Protein AF-A0A6P4XLD9-F1 (afdb_monomer_lite)

Foldseek 3Di:
DLVVLLPDDDQDPVSLQVSLLVLLVVLVDLVVADLVSLLSLLVSLLSSLVNLLVCVVVDDLVSLLVSLLSSLLSLVSSLVSLLVQLVVCVVVVPDDDQDPRNVSSLNSLVSSVVSNVSSLLSSLLPDDEPPAWRWRDRPQKIKTKDKYFLDDPFWDWDDRDDPDPKIKTFTNVLSVVLDDPRIKIKMKMWAQGDSLSSFPVCVLFQFIKMFIFIDYNSGTDWFFQADQNRWMKIKTFHDPLDPQQPDQQDWAWQVDWDKDKDKDPAAQKKKKKAKFWPDDPDPQWWKKKKFKAWDDDDDPVDGQAMWIFACQGIDGPNDGDGPAHGRMDIGFNVSVVDDGDIIMMMMIMHTDWDQDPVRDTDGDIITIGMDMKMKHKWAADPVNSHIDSPFKHWDPNDHSGITMIIGNTHDRIIGMRIDNRDDPVVVLVPQDCQQLVLLLVVLVVLVVVLVVQLVVQVVVQVVLVVVVVPDDDDDDDPQLCLQLVSVLVDRHPDDCGSNNSSLLVSLLLLQLLLQLLVPDPLPDAADPFDDDPPDRDGDRDDVSLQVSLVVSLVVSPPLSVVLVLLSRQEDDPPPPPPPPDPPPDDDDDDDDDDDDDDDDDDDDDDDDDDDDDDPVVVVVVVVPPDCVVLVVVVCVDPVCVPPDPQWDWDDDDLDIDIDGHDHHPHYNCSNVVSVVSSVVSSVVSSVSSSSSSSSCTDPSSVVSVSSSVVSVVCCVPPVSVVVSVVVVVVCVVVDPDDDDDVVNVVVSSVVSVVVVVVVVVVVVVVVVVVVCVPPPDDDDDDDDDDDDDDDDDDDDDDDDDD

Radius of gyration: 45.58 Å; chains: 1; bounding box: 68×144×124 Å

pLDDT: mean 70.4, std 20.21, range [23.03, 96.12]

Organism: Branchiostoma belcheri (NCBI:txid7741)

Secondary structure (DSSP, 8-state):
-HHHHTT----SHHHHHHHHHHHHHHHS-GGG--HHHHHHHHHHHHHHHHHHHHTGGGS-HHHHHHHHHHHHHHHHHHHHHHHHHHHHHHHH-SSS--SSTTHHHHHHHHHHHHHHHHHHHHHHHHPPTTPPPEEEEETTEEEEEEEEES--SSPEEEESSSS---EEEE-HHHHHHT-BTTEEEEEEEEESS-TTTTSTTGGG--S-EEEEEEEETTEEPP-----TTTPEEEEEE--S-SPPP----EEEBTTB-EEEEEE--STT-EEEEEEEE---SS-TT--EEEEEEESS--BTTB-SEEEEEETTEEEETTEEEESSPTTEEEE-HHHHT--SS--EEEEEEEEPPEE-TTS-EE-PPEEEEEEEEEEEEEEEETTTTEEE-TTEEE-TT-BTTEEEEEESS--S-EEEEE------HHHHTS--HHHHHHHHHHHHHHHHHHHHHHHHHHHHHHHHHHHHTT-------TTGGG-TTHHHHS--SSS--HHHHHHHHHHHHHHHHHHHHHT--TTS-S------TT--------HHHHHHHHHHHHHTHHHHHHHHHHHHHBPPP-------------S----------S----------------SHHHHHHTTT--THHHHHHHTTSTTGGGS-TTEEEEEETTEEEEEEPPP--B-TTHHHHHHHHHHHHHHHHHHHHHHHHHHHHHHHHHHHHHHHHHHHHHIIIIIHHHHHHHHHHHHHHH----PPPHHHHHHHHHHHHHHHHHHHHHHHHHHHHHHHHHHSS-------------------------

Structure (mmCIF, N/CA/C/O backbone):
data_AF-A0A6P4XLD9-F1
#
_entry.id   AF-A0A6P4XLD9-F1
#
loop_
_atom_site.group_PDB
_atom_site.id
_atom_site.type_symbol
_atom_site.label_atom_id
_atom_site.label_alt_id
_atom_site.label_comp_id
_atom_site.label_asym_id
_atom_site.label_entity_id
_atom_site.label_seq_id
_atom_site.pdbx_PDB_ins_code
_atom_site.Cartn_x
_atom_site.Cartn_y
_atom_site.Cartn_z
_atom_site.occupancy
_atom_site.B_iso_or_equiv
_atom_site.auth_seq_id
_atom_site.auth_comp_id
_atom_site.auth_asym_id
_atom_site.auth_atom_id
_atom_site.pdbx_PDB_model_num
ATOM 1 N N . MET A 1 1 ? -24.575 10.138 19.274 1.00 80.19 1 MET A N 1
ATOM 2 C CA . MET A 1 1 ? -25.117 8.957 20.000 1.00 80.19 1 MET A CA 1
ATOM 3 C C . MET A 1 1 ? -24.056 8.384 20.920 1.00 80.19 1 MET A C 1
ATOM 5 O O . MET A 1 1 ? -24.369 8.200 22.085 1.00 80.19 1 MET A O 1
ATOM 9 N N . VAL A 1 2 ? -22.813 8.209 20.449 1.00 84.88 2 VAL A N 1
ATOM 10 C CA . VAL A 1 2 ? -21.646 7.966 21.321 1.00 84.88 2 VAL A CA 1
ATOM 11 C C . VAL A 1 2 ? -21.612 8.947 22.505 1.00 84.88 2 VAL A C 1
ATOM 13 O O . VAL A 1 2 ? -21.580 8.495 23.638 1.00 84.88 2 VAL A O 1
ATOM 16 N N . ASP A 1 3 ? -21.807 10.251 22.272 1.00 85.19 3 ASP A N 1
ATOM 17 C CA . ASP A 1 3 ? -21.826 11.293 23.326 1.00 85.19 3 ASP A CA 1
ATOM 18 C C . ASP A 1 3 ? -22.943 11.125 24.380 1.00 85.19 3 ASP A C 1
ATOM 20 O O . ASP A 1 3 ? -22.917 11.769 25.423 1.00 85.19 3 ASP A O 1
ATOM 24 N N . ILE A 1 4 ? -23.968 10.312 24.089 1.00 85.38 4 ILE A N 1
ATOM 25 C CA . ILE A 1 4 ? -25.042 9.976 25.038 1.00 85.38 4 ILE A CA 1
ATOM 26 C C . ILE A 1 4 ? -24.618 8.766 25.876 1.00 85.38 4 ILE A C 1
ATOM 28 O O . ILE A 1 4 ? -24.863 8.751 27.076 1.00 85.38 4 ILE A O 1
ATOM 32 N N . LEU A 1 5 ? -23.972 7.772 25.255 1.00 85.12 5 LEU A N 1
ATOM 33 C CA . LEU A 1 5 ? -23.457 6.577 25.933 1.00 85.12 5 LEU A CA 1
ATOM 34 C C . LEU A 1 5 ? -22.285 6.916 26.867 1.00 85.12 5 LEU A C 1
ATOM 36 O O . LEU A 1 5 ? -22.235 6.394 27.972 1.00 85.12 5 LEU A O 1
ATOM 40 N N . GLU A 1 6 ? -21.425 7.855 26.469 1.00 86.62 6 GLU A N 1
ATOM 41 C CA . GLU A 1 6 ? -20.339 8.432 27.282 1.00 86.62 6 GLU A CA 1
ATOM 42 C C . GLU A 1 6 ? -20.844 9.029 28.614 1.00 86.62 6 GLU A C 1
ATOM 44 O O . GLU A 1 6 ? -20.147 9.008 29.623 1.00 86.62 6 GLU A O 1
ATOM 49 N N . GLN A 1 7 ? -22.082 9.540 28.644 1.00 86.62 7 GLN A N 1
ATOM 50 C CA . GLN A 1 7 ? -22.697 10.132 29.841 1.00 86.62 7 GLN A CA 1
ATOM 51 C C . GLN A 1 7 ? -23.385 9.103 30.754 1.00 86.62 7 GLN A C 1
ATOM 53 O O . GLN A 1 7 ? -23.862 9.465 31.834 1.00 86.62 7 GLN A O 1
ATOM 58 N N . VAL A 1 8 ? -23.474 7.831 30.347 1.00 86.75 8 VAL A N 1
ATOM 59 C CA . VAL A 1 8 ? -24.104 6.777 31.151 1.00 86.75 8 VAL A CA 1
ATOM 60 C C . VAL A 1 8 ? -23.121 6.298 32.215 1.00 86.75 8 VAL A C 1
ATOM 62 O O . VAL A 1 8 ? -22.133 5.636 31.912 1.00 86.75 8 VAL A O 1
ATOM 65 N N . GLN A 1 9 ? -23.418 6.579 33.485 1.00 86.38 9 GLN A N 1
ATOM 66 C CA . GLN A 1 9 ? -22.692 5.961 34.594 1.00 86.38 9 GLN A CA 1
ATOM 67 C C . GLN A 1 9 ? -23.024 4.470 34.662 1.00 86.38 9 GLN A C 1
ATOM 69 O O . GLN A 1 9 ? -24.174 4.097 34.896 1.00 86.38 9 GLN A O 1
ATOM 74 N N . VAL A 1 10 ? -22.004 3.636 34.469 1.00 87.06 10 VAL A N 1
ATOM 75 C CA . VAL A 1 10 ? -22.091 2.177 34.558 1.00 87.06 10 VAL A CA 1
ATOM 76 C C . VAL A 1 10 ? -21.479 1.725 35.878 1.00 87.06 10 VAL A C 1
ATOM 78 O O . VAL A 1 10 ? -20.313 1.993 36.152 1.00 87.06 10 VAL A O 1
ATOM 81 N N . LEU A 1 11 ? -22.290 1.072 36.710 1.00 85.81 11 LEU A N 1
ATOM 82 C CA . LEU A 1 11 ? -21.942 0.661 38.075 1.00 85.81 11 LEU A CA 1
ATOM 83 C C . LEU A 1 11 ? -22.046 -0.856 38.291 1.00 85.81 11 LEU A C 1
ATOM 85 O O . LEU A 1 11 ? -21.484 -1.370 39.258 1.00 85.81 11 LEU A O 1
ATOM 89 N N . ASP A 1 12 ? -22.757 -1.566 37.412 1.00 86.81 12 ASP A N 1
ATOM 90 C CA . ASP A 1 12 ? -23.005 -3.005 37.520 1.00 86.81 12 ASP A CA 1
ATOM 91 C C . ASP A 1 12 ? -22.805 -3.759 36.191 1.00 86.81 12 ASP A C 1
ATOM 93 O O . ASP A 1 12 ? -22.866 -3.201 35.091 1.00 86.81 12 ASP A O 1
ATOM 97 N N . LEU A 1 13 ? -22.595 -5.071 36.298 1.00 85.38 13 LEU A N 1
ATOM 98 C CA . LEU A 1 13 ? -22.359 -5.980 35.173 1.00 85.38 13 LEU A CA 1
ATOM 99 C C . LEU A 1 13 ? -23.516 -6.076 34.162 1.00 85.38 13 LEU A C 1
ATOM 101 O O . LEU A 1 13 ? -23.295 -6.445 33.004 1.00 85.38 13 LEU A O 1
ATOM 105 N N . GLN A 1 14 ? -24.755 -5.787 34.566 1.00 86.31 14 GLN A N 1
ATOM 106 C CA . GLN A 1 14 ? -25.905 -5.807 33.662 1.00 86.31 14 GLN A CA 1
ATOM 107 C C . GLN A 1 14 ? -25.910 -4.551 32.782 1.00 86.31 14 GLN A C 1
ATOM 109 O O . GLN A 1 14 ? -26.131 -4.652 31.572 1.00 86.31 14 GLN A O 1
ATOM 114 N N . GLN A 1 15 ? -25.585 -3.395 33.362 1.00 88.69 15 GLN A N 1
ATOM 115 C CA . GLN A 1 15 ? -25.338 -2.151 32.640 1.00 88.69 15 GLN A CA 1
ATOM 116 C C . GLN A 1 15 ? -24.137 -2.287 31.696 1.00 88.69 15 GLN A C 1
ATOM 118 O O . GLN A 1 15 ? -24.263 -1.899 30.536 1.00 88.69 15 GLN A O 1
ATOM 123 N N . VAL A 1 16 ? -23.030 -2.921 32.123 1.00 88.69 16 VAL A N 1
ATOM 124 C CA . VAL A 1 16 ? -21.870 -3.187 31.244 1.00 88.69 16 VAL A CA 1
ATOM 125 C C . VAL A 1 16 ? -22.304 -3.885 29.951 1.00 88.69 16 VAL A C 1
ATOM 127 O O . VAL A 1 16 ? -21.967 -3.418 28.868 1.00 88.69 16 VAL A O 1
ATOM 130 N N . LYS A 1 17 ? -23.101 -4.960 30.042 1.00 85.81 17 LYS A N 1
ATOM 131 C CA . LYS A 1 17 ? -23.605 -5.716 28.877 1.00 85.81 17 LYS A CA 1
ATOM 132 C C . LYS A 1 17 ? -24.552 -4.905 27.988 1.00 85.81 17 LYS A C 1
ATOM 134 O O . LYS A 1 17 ? -24.512 -5.023 26.762 1.00 85.81 17 LYS A O 1
ATOM 139 N N . GLN A 1 18 ? -25.439 -4.108 28.584 1.00 87.31 18 GLN A N 1
ATOM 140 C CA . GLN A 1 18 ? -26.379 -3.278 27.824 1.00 87.31 18 GLN A CA 1
ATOM 141 C C . GLN A 1 18 ? -25.655 -2.154 27.076 1.00 87.31 18 GLN A C 1
ATOM 143 O O . GLN A 1 18 ? -25.884 -1.965 25.880 1.00 87.31 18 GLN A O 1
ATOM 148 N N . VAL A 1 19 ? -24.751 -1.440 27.749 1.00 89.50 19 VAL A N 1
ATOM 149 C CA . VAL A 1 19 ? -23.995 -0.343 27.138 1.00 89.50 19 VAL A CA 1
ATOM 150 C C . VAL A 1 19 ? -22.976 -0.873 26.127 1.00 89.50 19 VAL A C 1
ATOM 152 O O . VAL A 1 19 ? -22.899 -0.304 25.043 1.00 89.50 19 VAL A O 1
ATOM 155 N N . SER A 1 20 ? -22.271 -1.982 26.394 1.00 88.38 20 SER A N 1
ATOM 156 C CA . SER A 1 20 ? -21.291 -2.548 25.448 1.00 88.38 20 SER A CA 1
ATOM 157 C C . SER A 1 20 ? -21.931 -2.980 24.129 1.00 88.38 20 SER A C 1
ATOM 159 O O . SER A 1 20 ? -21.486 -2.550 23.070 1.00 88.38 20 SER A O 1
ATOM 161 N N . SER A 1 21 ? -23.022 -3.748 24.188 1.00 86.56 21 SER A N 1
ATOM 162 C CA . SER A 1 21 ? -23.775 -4.202 23.010 1.00 86.56 21 SER A CA 1
ATOM 163 C C . SER A 1 21 ? -24.417 -3.049 22.223 1.00 86.56 21 SER A C 1
ATOM 165 O O . SER A 1 21 ? -24.422 -3.055 20.990 1.00 86.56 21 SER A O 1
ATOM 167 N N . THR A 1 22 ? -24.908 -2.016 22.917 1.00 89.25 22 THR A N 1
ATOM 168 C CA . THR A 1 22 ? -25.439 -0.805 22.271 1.00 89.25 22 THR A CA 1
ATOM 169 C C . THR A 1 22 ? -24.323 -0.014 21.594 1.00 89.25 22 THR A C 1
ATOM 171 O O . THR A 1 22 ? -24.469 0.384 20.440 1.00 89.25 22 THR A O 1
ATOM 174 N N . LEU A 1 23 ? -23.198 0.189 22.284 1.00 89.88 23 LEU A N 1
ATOM 175 C CA . LEU A 1 23 ? -22.039 0.901 21.758 1.00 89.88 23 LEU A CA 1
ATOM 176 C C . LEU A 1 23 ? -21.461 0.177 20.539 1.00 89.88 23 LEU A C 1
ATOM 178 O O . LEU A 1 23 ? -21.297 0.820 19.509 1.00 89.88 23 LEU A O 1
ATOM 182 N N . GLU A 1 24 ? -21.261 -1.145 20.616 1.00 87.81 24 GLU A N 1
ATOM 183 C CA . GLU A 1 24 ? -20.826 -2.009 19.507 1.00 87.81 24 GLU A CA 1
ATOM 184 C C . GLU A 1 24 ? -21.681 -1.787 18.251 1.00 87.81 24 GLU A C 1
ATOM 186 O O . GLU A 1 24 ? -21.142 -1.561 17.166 1.00 87.81 24 GLU A O 1
ATOM 191 N N . HIS A 1 25 ? -23.012 -1.778 18.393 1.00 87.12 25 HIS A N 1
ATOM 192 C CA . HIS A 1 25 ? -23.921 -1.547 17.270 1.00 87.12 25 HIS A CA 1
ATOM 193 C C . HIS A 1 25 ? -23.808 -0.126 16.693 1.00 87.12 25 HIS A C 1
ATOM 195 O O . HIS A 1 25 ? -23.837 0.049 15.475 1.00 87.12 25 HIS A O 1
ATOM 201 N N . VAL A 1 26 ? -23.650 0.885 17.555 1.00 88.88 26 VAL A N 1
ATOM 202 C CA . VAL A 1 26 ? -23.509 2.299 17.164 1.00 88.88 26 VAL A CA 1
ATOM 203 C C . VAL A 1 26 ? -22.206 2.565 16.410 1.00 88.88 26 VAL A C 1
ATOM 205 O O . VAL A 1 26 ? -22.199 3.385 15.496 1.00 88.88 26 VAL A O 1
ATOM 208 N N . ILE A 1 27 ? -21.119 1.877 16.766 1.00 91.12 27 ILE A N 1
ATOM 209 C CA . ILE A 1 27 ? -19.788 2.089 16.175 1.00 91.12 27 ILE A CA 1
ATOM 210 C C . ILE A 1 27 ? -19.442 1.097 15.053 1.00 91.12 27 ILE A C 1
ATOM 212 O O . ILE A 1 27 ? -18.350 1.150 14.498 1.00 91.12 27 ILE A O 1
ATOM 216 N N . ASN A 1 28 ? -20.367 0.210 14.673 1.00 88.81 28 ASN A N 1
ATOM 217 C CA . ASN A 1 28 ? -20.139 -0.842 13.674 1.00 88.81 28 ASN A CA 1
ATOM 218 C C . ASN A 1 28 ? -19.756 -0.308 12.272 1.00 88.81 28 ASN A C 1
ATOM 220 O O . ASN A 1 28 ? -19.131 -1.023 11.485 1.00 88.81 28 ASN A O 1
ATOM 224 N N . LYS A 1 29 ? -20.107 0.945 11.952 1.00 87.62 29 LYS A N 1
ATOM 225 C CA . LYS A 1 29 ? -19.764 1.607 10.686 1.00 87.62 29 LYS A CA 1
ATOM 226 C C . LYS A 1 29 ? -18.577 2.570 10.845 1.00 87.62 29 LYS A C 1
ATOM 228 O O . LYS A 1 29 ? -18.780 3.690 11.324 1.00 87.62 29 LYS A O 1
ATOM 233 N N . PRO A 1 30 ? -17.361 2.190 10.416 1.00 82.00 30 PRO A N 1
ATOM 234 C CA . PRO A 1 30 ? -16.171 3.018 10.594 1.00 82.00 30 PRO A CA 1
ATOM 235 C C . PRO A 1 30 ? -16.257 4.361 9.854 1.00 82.00 30 PRO A C 1
ATOM 237 O O . PRO A 1 30 ? -15.795 5.373 10.374 1.00 82.00 30 PRO A O 1
ATOM 240 N N . GLU A 1 31 ? -16.895 4.419 8.680 1.00 85.25 31 GLU A N 1
ATOM 241 C CA . GLU A 1 31 ? -17.015 5.658 7.902 1.00 85.25 31 GLU A CA 1
ATOM 242 C C . GLU A 1 31 ? -17.973 6.718 8.480 1.00 85.25 31 GLU A C 1
ATOM 244 O O . GLU A 1 31 ? -17.918 7.867 8.043 1.00 85.25 31 GLU A O 1
ATOM 249 N N . GLU A 1 32 ? -18.828 6.369 9.450 1.00 86.94 32 GLU A N 1
ATOM 250 C CA . GLU A 1 32 ? -19.763 7.310 10.097 1.00 86.94 32 GLU A CA 1
ATOM 251 C C . GLU A 1 32 ? -19.190 7.931 11.395 1.00 86.94 32 GLU A C 1
ATOM 253 O O . GLU A 1 32 ? -19.793 8.838 11.973 1.00 86.94 32 GLU A O 1
ATOM 258 N N . LEU A 1 33 ? -18.007 7.488 11.845 1.00 90.50 33 LEU A N 1
ATOM 259 C CA . LEU A 1 33 ? -17.367 7.914 13.095 1.00 90.50 33 LEU A CA 1
ATOM 260 C C . LEU A 1 33 ? -16.364 9.056 12.891 1.00 90.50 33 LEU A C 1
ATOM 262 O O . LEU A 1 33 ? -15.279 8.861 12.343 1.00 90.50 33 LEU A O 1
ATOM 266 N N . SER A 1 34 ? -16.682 10.237 13.429 1.00 92.56 34 SER A N 1
ATOM 267 C CA . SER A 1 34 ? -15.711 11.337 13.536 1.00 92.56 34 SER A CA 1
ATOM 268 C C . SER A 1 34 ? -14.556 10.978 14.478 1.00 92.56 34 SER A C 1
ATOM 270 O O . SER A 1 34 ? -14.759 10.225 15.429 1.00 92.56 34 SER A O 1
ATOM 272 N N . ASP A 1 35 ? -13.372 11.570 14.291 1.00 92.62 35 ASP A N 1
ATOM 273 C CA . ASP A 1 35 ? -12.208 11.294 15.153 1.00 92.62 35 ASP A CA 1
ATOM 274 C C . ASP A 1 35 ? -12.471 11.577 16.643 1.00 92.62 35 ASP A C 1
ATOM 276 O O . ASP A 1 35 ? -11.894 10.945 17.517 1.00 92.62 35 ASP A O 1
ATOM 280 N N . GLU A 1 36 ? -13.355 12.527 16.958 1.00 92.75 36 GLU A N 1
ATOM 281 C CA . GLU A 1 36 ? -13.755 12.789 18.344 1.00 92.75 36 GLU A CA 1
ATOM 282 C C . GLU A 1 36 ? -14.671 11.694 18.894 1.00 92.75 36 GLU A C 1
ATOM 284 O O . GLU A 1 36 ? -14.534 11.279 20.040 1.00 92.75 36 GLU A O 1
ATOM 289 N N . SER A 1 37 ? -15.580 11.190 18.059 1.00 93.62 37 SER A N 1
ATOM 290 C CA . SER A 1 37 ? -16.432 10.050 18.400 1.00 93.62 37 SER A CA 1
ATOM 291 C C . SER A 1 37 ? -15.620 8.762 18.567 1.00 93.62 37 SER A C 1
ATOM 293 O O . SER A 1 37 ? -16.023 7.910 19.350 1.00 93.62 37 SER A O 1
ATOM 295 N N . GLN A 1 38 ? -14.485 8.622 17.872 1.00 94.88 38 GLN A N 1
ATOM 296 C CA . GLN A 1 38 ? -13.554 7.499 18.038 1.00 94.88 38 GLN A CA 1
ATOM 297 C C . GLN A 1 38 ? -12.892 7.525 19.423 1.00 94.88 38 GLN A C 1
ATOM 299 O O . GLN A 1 38 ? -12.938 6.514 20.120 1.00 94.88 38 GLN A O 1
ATOM 304 N N . VAL A 1 39 ? -12.357 8.678 19.856 1.00 95.94 39 VAL A N 1
ATOM 305 C CA . VAL A 1 39 ? -11.776 8.848 21.206 1.00 95.94 39 VAL A CA 1
ATOM 306 C C . VAL A 1 39 ? -12.826 8.567 22.286 1.00 95.94 39 VAL A C 1
ATOM 308 O O . VAL A 1 39 ? -12.634 7.675 23.107 1.00 95.94 39 VAL A O 1
ATOM 311 N N . LYS A 1 40 ? -13.996 9.215 22.210 1.00 95.00 40 LYS A N 1
ATOM 312 C CA . LYS A 1 40 ? -15.103 9.016 23.166 1.00 95.00 40 LYS A CA 1
ATOM 313 C C . LYS A 1 40 ? -15.584 7.565 23.243 1.00 95.00 40 LYS A C 1
ATOM 315 O O . LYS A 1 40 ? -15.900 7.071 24.325 1.00 95.00 40 LYS A O 1
ATOM 320 N N . ALA A 1 41 ? -15.644 6.863 22.108 1.00 95.12 41 ALA A N 1
ATOM 321 C CA . ALA A 1 41 ? -15.985 5.444 22.082 1.00 95.12 41 ALA A CA 1
ATOM 322 C C . ALA A 1 41 ? -14.899 4.587 22.752 1.00 95.12 41 ALA A C 1
ATOM 324 O O . ALA A 1 41 ? -15.242 3.688 23.517 1.00 95.12 41 ALA A O 1
ATOM 325 N N . ALA A 1 42 ? -13.615 4.881 22.516 1.00 96.12 42 ALA A N 1
ATOM 326 C CA . ALA A 1 42 ? -12.500 4.198 23.171 1.00 96.12 42 ALA A CA 1
ATOM 327 C C . ALA A 1 42 ? -12.523 4.396 24.696 1.00 96.12 42 ALA A C 1
ATOM 329 O O . ALA A 1 42 ? -12.427 3.421 25.439 1.00 96.12 42 ALA A O 1
ATOM 330 N N . ASP A 1 43 ? -12.724 5.631 25.165 1.00 95.19 43 ASP A N 1
ATOM 331 C CA . ASP A 1 43 ? -12.804 5.949 26.595 1.00 95.19 43 ASP A CA 1
ATOM 332 C C . ASP A 1 43 ? -14.017 5.284 27.260 1.00 95.19 43 ASP A C 1
ATOM 334 O O . ASP A 1 43 ? -13.893 4.696 28.336 1.00 95.19 43 ASP A O 1
ATOM 338 N N . THR A 1 44 ? -15.174 5.276 26.584 1.00 94.62 44 THR A N 1
ATOM 339 C CA . THR A 1 44 ? -16.363 4.552 27.065 1.00 94.62 44 THR A CA 1
ATOM 340 C C . THR A 1 44 ? -16.072 3.051 27.185 1.00 94.62 44 THR A C 1
ATOM 342 O O . THR A 1 44 ? -16.364 2.451 28.217 1.00 94.62 44 THR A O 1
ATOM 345 N N . LEU A 1 45 ? -15.446 2.432 26.174 1.00 95.19 45 LEU A N 1
ATOM 346 C CA . LEU A 1 45 ? -15.053 1.016 26.215 1.00 95.19 45 LEU A CA 1
ATOM 347 C C . LEU A 1 45 ? -14.069 0.716 27.349 1.00 95.19 45 LEU A C 1
ATOM 349 O O . LEU A 1 45 ? -14.199 -0.320 27.997 1.00 95.19 45 LEU A O 1
ATOM 353 N N . LYS A 1 46 ? -13.132 1.628 27.624 1.00 94.56 46 LYS A N 1
ATOM 354 C CA . LYS A 1 46 ? -12.207 1.529 28.754 1.00 94.56 46 LYS A CA 1
ATOM 355 C C . LYS A 1 46 ? -12.929 1.603 30.102 1.00 94.56 46 LYS A C 1
ATOM 357 O O . LYS A 1 46 ? -12.677 0.767 30.957 1.00 94.56 46 LYS A O 1
ATOM 362 N N . THR A 1 47 ? -13.880 2.521 30.288 1.00 93.88 47 THR A N 1
ATOM 363 C CA . THR A 1 47 ? -14.690 2.560 31.526 1.00 93.88 47 THR A CA 1
ATOM 364 C C . THR A 1 47 ? -15.494 1.266 31.719 1.00 93.88 47 THR A C 1
ATOM 366 O O . THR A 1 47 ? -15.571 0.741 32.828 1.00 93.88 47 THR A O 1
ATOM 369 N N . LEU A 1 48 ? -16.063 0.707 30.644 1.00 94.38 48 LEU A N 1
ATOM 370 C CA . LEU A 1 48 ? -16.770 -0.581 30.698 1.00 94.38 48 LEU A CA 1
ATOM 371 C C . LEU A 1 48 ? -15.831 -1.756 31.020 1.00 94.38 48 LEU A C 1
ATOM 373 O O . LEU A 1 48 ? -16.227 -2.671 31.743 1.00 94.38 48 LEU A O 1
ATOM 377 N N . GLU A 1 49 ? -14.607 -1.731 30.490 1.00 94.44 49 GLU A N 1
ATOM 378 C CA . GLU A 1 49 ? -13.546 -2.688 30.806 1.00 94.44 49 GLU A CA 1
ATOM 379 C C . GLU A 1 49 ? -13.163 -2.619 32.285 1.00 94.44 49 GLU A C 1
ATOM 381 O O . GLU A 1 49 ? -13.247 -3.644 32.954 1.00 94.44 49 GLU A O 1
ATOM 386 N N . GLU A 1 50 ? -12.851 -1.433 32.813 1.00 93.31 50 GLU A N 1
ATOM 387 C CA . GLU A 1 50 ? -12.445 -1.233 34.212 1.00 93.31 50 GLU A CA 1
ATOM 388 C C . GLU A 1 50 ? -13.503 -1.760 35.203 1.00 93.31 50 GLU A C 1
ATOM 390 O O . GLU A 1 50 ? -13.165 -2.401 36.205 1.00 93.31 50 GLU A O 1
ATOM 395 N N . VAL A 1 51 ? -14.799 -1.563 34.915 1.00 92.69 51 VAL A N 1
ATOM 396 C CA . VAL A 1 51 ? -15.899 -2.133 35.719 1.00 92.69 51 VAL A CA 1
ATOM 397 C C . VAL A 1 51 ? -15.946 -3.660 35.589 1.00 92.69 51 VAL A C 1
ATOM 399 O O . VAL A 1 51 ? -16.036 -4.357 36.604 1.00 92.69 51 VAL A O 1
ATOM 402 N N . LEU A 1 52 ? -15.850 -4.198 34.367 1.00 92.06 52 LEU A N 1
ATOM 403 C CA . LEU A 1 52 ? -15.898 -5.641 34.112 1.00 92.06 52 LEU A CA 1
ATOM 404 C C . LEU A 1 52 ? -14.722 -6.389 34.750 1.00 92.06 52 LEU A C 1
ATOM 406 O O . LEU A 1 52 ? -14.918 -7.462 35.320 1.00 92.06 52 LEU A O 1
ATOM 410 N N . THR A 1 53 ? -13.506 -5.848 34.665 1.00 90.31 53 THR A N 1
ATOM 411 C CA . THR A 1 53 ? -12.302 -6.473 35.223 1.00 90.31 53 THR A CA 1
ATOM 412 C C . THR A 1 53 ? -12.310 -6.409 36.750 1.00 90.31 53 THR A C 1
ATOM 414 O O . THR A 1 53 ? -12.020 -7.424 37.394 1.00 90.31 53 THR A O 1
ATOM 417 N N . THR A 1 54 ? -12.776 -5.299 37.337 1.00 90.25 54 THR A N 1
ATOM 418 C CA . THR A 1 54 ? -12.973 -5.147 38.792 1.00 90.25 54 THR A CA 1
ATOM 419 C C . THR A 1 54 ? -14.027 -6.108 39.352 1.00 90.25 54 THR A C 1
ATOM 421 O O . THR A 1 54 ? -13.775 -6.770 40.356 1.00 90.25 54 THR A O 1
ATOM 424 N N . GLN A 1 55 ? -15.190 -6.233 38.703 1.00 89.00 55 GLN A N 1
ATOM 425 C CA . GLN A 1 55 ? -16.292 -7.109 39.142 1.00 89.00 55 GLN A CA 1
ATOM 426 C C . GLN A 1 55 ? -16.166 -8.555 38.612 1.00 89.00 55 GLN A C 1
ATOM 428 O O . GLN A 1 55 ? -17.027 -9.398 38.864 1.00 89.00 55 GLN A O 1
ATOM 433 N N . SER A 1 56 ? -15.073 -8.893 37.915 1.00 84.50 56 SER A N 1
ATOM 434 C CA . SER A 1 56 ? -14.887 -10.197 37.258 1.00 84.50 56 SER A CA 1
ATOM 435 C C . SER A 1 56 ? -14.977 -11.402 38.202 1.00 84.50 56 SER A C 1
ATOM 437 O O . SER A 1 56 ? -15.272 -12.514 37.760 1.00 84.50 56 SER A O 1
ATOM 439 N N . SER A 1 57 ? -14.710 -11.241 39.504 1.00 83.62 57 SER A N 1
ATOM 440 C CA . SER A 1 57 ? -14.864 -12.292 40.527 1.00 83.62 57 SER A CA 1
ATOM 441 C C . SER A 1 57 ? -16.301 -12.782 40.704 1.00 83.62 57 SER A C 1
ATOM 443 O O . SER A 1 57 ? -16.491 -13.902 41.169 1.00 83.62 57 SER A O 1
ATOM 445 N N . GLU A 1 58 ? -17.290 -11.975 40.324 1.00 85.44 58 GLU A N 1
ATOM 446 C CA . GLU A 1 58 ? -18.718 -12.286 40.465 1.00 85.44 58 GLU A CA 1
ATOM 447 C C . GLU A 1 58 ? -19.282 -13.036 39.242 1.00 85.44 58 GLU A C 1
ATOM 449 O O . GLU A 1 58 ? -20.370 -13.605 39.308 1.00 85.44 58 GLU A O 1
ATOM 454 N N . LEU A 1 59 ? -18.525 -13.082 38.138 1.00 84.00 59 LEU A N 1
ATOM 455 C CA . LEU A 1 59 ? -18.902 -13.732 36.882 1.00 84.00 59 LEU A CA 1
ATOM 456 C C . LEU A 1 59 ? -18.393 -15.173 36.780 1.00 84.00 59 LEU A C 1
ATOM 458 O O . LEU A 1 59 ? -17.255 -15.493 37.146 1.00 84.00 59 LEU A O 1
ATOM 462 N N . GLY A 1 60 ? -19.206 -16.026 36.151 1.00 86.81 60 GLY A N 1
ATOM 463 C CA . GLY A 1 60 ? -18.731 -17.287 35.583 1.00 86.81 60 GLY A CA 1
ATOM 464 C C . GLY A 1 60 ? -17.775 -17.040 34.408 1.00 86.81 60 GLY A C 1
ATOM 465 O O . GLY A 1 60 ? -17.908 -16.049 33.692 1.00 86.81 60 GLY A O 1
ATOM 466 N N . ALA A 1 61 ? -16.820 -17.949 34.182 1.00 85.50 61 ALA A N 1
ATOM 467 C CA . ALA A 1 61 ? -15.790 -17.777 33.149 1.00 85.50 61 ALA A CA 1
ATOM 468 C C . ALA A 1 61 ? -16.378 -17.578 31.735 1.00 85.50 61 ALA A C 1
ATOM 470 O O . ALA A 1 61 ? -15.994 -16.639 31.047 1.00 85.50 61 ALA A O 1
ATOM 471 N N . GLU A 1 62 ? -17.371 -18.384 31.344 1.00 86.69 62 GLU A N 1
ATOM 472 C CA . GLU A 1 62 ? -18.083 -18.259 30.057 1.00 86.69 62 GLU A CA 1
ATOM 473 C C . GLU A 1 62 ? -18.791 -16.898 29.903 1.00 86.69 62 GLU A C 1
ATOM 475 O O . GLU A 1 62 ? -18.824 -16.302 28.826 1.00 86.69 62 GLU A O 1
ATOM 480 N N . GLU A 1 63 ? -19.343 -16.371 30.997 1.00 87.12 63 GLU A N 1
ATOM 481 C CA . GLU A 1 63 ? -20.077 -15.106 31.004 1.00 87.12 63 GLU A CA 1
ATOM 482 C C . GLU A 1 63 ? -19.136 -13.894 30.929 1.00 87.12 63 GLU A C 1
ATOM 484 O O . GLU A 1 63 ? -19.444 -12.907 30.250 1.00 87.12 63 GLU A O 1
ATOM 489 N N . LEU A 1 64 ? -17.965 -13.998 31.569 1.00 89.62 64 LEU A N 1
ATOM 490 C CA . LEU A 1 64 ? -16.858 -13.056 31.426 1.00 89.62 64 LEU A CA 1
ATOM 491 C C . LEU A 1 64 ? -16.323 -13.058 29.989 1.00 89.62 64 LEU A C 1
ATOM 493 O O . LEU A 1 64 ? -16.268 -11.991 29.384 1.00 89.62 64 LEU A O 1
ATOM 497 N N . GLU A 1 65 ? -15.996 -14.226 29.423 1.00 88.12 65 GLU A N 1
ATOM 498 C CA . GLU A 1 65 ? -15.501 -14.349 28.042 1.00 88.12 65 GLU A CA 1
ATOM 499 C C . GLU A 1 65 ? -16.490 -13.751 27.033 1.00 88.12 65 GLU A C 1
ATOM 501 O O . GLU A 1 65 ? -16.101 -12.943 26.190 1.00 88.12 65 GLU A O 1
ATOM 506 N N . LYS A 1 66 ? -17.787 -14.060 27.158 1.00 86.62 66 LYS A N 1
ATOM 507 C CA . LYS A 1 66 ? -18.823 -13.501 26.278 1.00 86.62 66 LYS A CA 1
ATOM 508 C C . LYS A 1 66 ? -18.954 -11.980 26.408 1.00 86.62 66 LYS A C 1
ATOM 510 O O . LYS A 1 66 ? -19.085 -11.290 25.400 1.00 86.62 66 LYS A O 1
ATOM 515 N N . THR A 1 67 ? -18.929 -11.445 27.630 1.00 88.88 67 THR A N 1
ATOM 516 C CA . THR A 1 67 ? -19.063 -9.993 27.858 1.00 88.88 67 THR A CA 1
ATOM 517 C C . THR A 1 67 ? -17.818 -9.240 27.378 1.00 88.88 67 THR A C 1
ATOM 519 O O . THR A 1 67 ? -17.934 -8.193 26.742 1.00 88.88 67 THR A O 1
ATOM 522 N N . ALA A 1 68 ? -16.632 -9.807 27.608 1.00 91.25 68 ALA A N 1
ATOM 523 C CA . ALA A 1 68 ? -15.366 -9.273 27.127 1.00 91.25 68 ALA A CA 1
ATOM 524 C C . ALA A 1 68 ? -15.257 -9.326 25.593 1.00 91.25 68 ALA A C 1
ATOM 526 O O . ALA A 1 68 ? -14.769 -8.371 24.995 1.00 91.25 68 ALA A O 1
ATOM 527 N N . ALA A 1 69 ? -15.769 -10.373 24.936 1.00 87.81 69 ALA A N 1
ATOM 528 C CA . ALA A 1 69 ? -15.786 -10.471 23.474 1.00 87.81 69 ALA A CA 1
ATOM 529 C C . ALA A 1 69 ? -16.574 -9.325 22.807 1.00 87.81 69 ALA A C 1
ATOM 531 O O . ALA A 1 69 ? -16.105 -8.770 21.815 1.00 87.81 69 ALA A O 1
ATOM 532 N N . HIS A 1 70 ? -17.713 -8.906 23.377 1.00 87.94 70 HIS A N 1
ATOM 533 C CA . HIS A 1 70 ? -18.455 -7.726 22.903 1.00 87.94 70 HIS A CA 1
ATOM 534 C C . HIS A 1 70 ? -17.649 -6.424 23.055 1.00 87.94 70 HIS A C 1
ATOM 536 O O . HIS A 1 70 ? -17.621 -5.601 22.141 1.00 87.94 70 HIS A O 1
ATOM 542 N N . LEU A 1 71 ? -16.943 -6.243 24.178 1.00 93.50 71 LEU A N 1
ATOM 543 C CA . LEU A 1 71 ? -16.078 -5.074 24.384 1.00 93.50 71 LEU A CA 1
ATOM 544 C C . LEU A 1 71 ? -14.873 -5.063 23.430 1.00 93.50 71 LEU A C 1
ATOM 546 O O . LEU A 1 71 ? -14.554 -4.016 22.872 1.00 93.50 71 LEU A O 1
ATOM 550 N N . VAL A 1 72 ? -14.251 -6.219 23.178 1.00 93.00 72 VAL A N 1
ATOM 551 C CA . VAL A 1 72 ? -13.183 -6.365 22.173 1.00 93.00 72 VAL A CA 1
ATOM 552 C C . VAL A 1 72 ? -13.713 -6.062 20.769 1.00 93.00 72 VAL A C 1
ATOM 554 O O . VAL A 1 72 ? -13.059 -5.330 20.034 1.00 93.00 72 VAL A O 1
ATOM 557 N N . SER A 1 73 ? -14.903 -6.550 20.403 1.00 91.88 73 SER A N 1
ATOM 558 C CA . SER A 1 73 ? -15.555 -6.226 19.123 1.00 91.88 73 SER A CA 1
ATOM 559 C C . SER A 1 73 ? -15.785 -4.718 18.968 1.00 91.88 73 SER A C 1
ATOM 561 O O . SER A 1 73 ? -15.443 -4.126 17.941 1.00 91.88 73 SER A O 1
ATOM 563 N N . GLY A 1 74 ? -16.255 -4.060 20.033 1.00 93.31 74 GLY A N 1
ATOM 564 C CA . GLY A 1 74 ? -16.348 -2.604 20.094 1.00 93.31 74 GLY A CA 1
ATOM 565 C C . GLY A 1 74 ? -14.995 -1.908 19.897 1.00 93.31 74 GLY A C 1
ATOM 566 O O . GLY A 1 74 ? -14.883 -1.009 19.066 1.00 93.31 74 GLY A O 1
ATOM 567 N N . ALA A 1 75 ? -13.949 -2.348 20.598 1.00 94.81 75 ALA A N 1
ATOM 568 C CA . ALA A 1 75 ? -12.609 -1.773 20.478 1.00 94.81 75 ALA A CA 1
ATOM 569 C C . ALA A 1 75 ? -12.027 -1.951 19.065 1.00 94.81 75 ALA A C 1
ATOM 571 O O . ALA A 1 75 ? -11.478 -1.005 18.506 1.00 94.81 75 ALA A O 1
ATOM 572 N N . VAL A 1 76 ? -12.227 -3.113 18.439 1.00 94.06 76 VAL A N 1
ATOM 573 C CA . VAL A 1 76 ? -11.837 -3.377 17.045 1.00 94.06 76 VAL A CA 1
ATOM 574 C C . VAL A 1 76 ? -12.550 -2.446 16.064 1.00 94.06 76 VAL A C 1
ATOM 576 O O . VAL A 1 76 ? -11.915 -1.940 15.141 1.00 94.06 76 VAL A O 1
ATOM 579 N N . ASN A 1 77 ? -13.835 -2.151 16.272 1.00 93.12 77 ASN A N 1
ATOM 580 C CA . ASN A 1 77 ? -14.548 -1.174 15.447 1.00 93.12 77 ASN A CA 1
ATOM 581 C C . ASN A 1 77 ? -13.947 0.243 15.568 1.00 93.12 77 ASN A C 1
ATOM 583 O O . ASN A 1 77 ? -13.882 0.961 14.569 1.00 93.12 77 ASN A O 1
ATOM 587 N N . VAL A 1 78 ? -13.447 0.635 16.750 1.00 95.25 78 VAL A N 1
ATOM 588 C CA . VAL A 1 78 ? -12.691 1.893 16.915 1.00 95.25 78 VAL A CA 1
ATOM 589 C C . VAL A 1 78 ? -11.341 1.835 16.193 1.00 95.25 78 VAL A C 1
ATOM 591 O O . VAL A 1 78 ? -10.993 2.794 15.503 1.00 95.25 78 VAL A O 1
ATOM 594 N N . LEU A 1 79 ? -10.603 0.720 16.292 1.00 94.50 79 LEU A N 1
ATOM 595 C CA . LEU A 1 79 ? -9.339 0.520 15.566 1.00 94.50 79 LEU A CA 1
ATOM 596 C C . LEU A 1 79 ? -9.535 0.647 14.046 1.00 94.50 79 LEU A C 1
ATOM 598 O O . LEU A 1 79 ? -8.754 1.326 13.379 1.00 94.50 79 LEU A O 1
ATOM 602 N N . GLU A 1 80 ? -10.597 0.046 13.502 1.00 92.81 80 GLU A N 1
ATOM 603 C CA . GLU A 1 80 ? -10.948 0.144 12.082 1.00 92.81 80 GLU A CA 1
ATOM 604 C C . GLU A 1 80 ? -11.305 1.587 11.681 1.00 92.81 80 GLU A C 1
ATOM 606 O O . GLU A 1 80 ? -10.771 2.102 10.697 1.00 92.81 80 GLU A O 1
ATOM 611 N N . ALA A 1 81 ? -12.155 2.272 12.455 1.00 93.44 81 ALA A N 1
ATOM 612 C CA . ALA A 1 81 ? -12.526 3.666 12.197 1.00 93.44 81 ALA A CA 1
ATOM 613 C C . ALA A 1 81 ? -11.313 4.613 12.228 1.00 93.44 81 ALA A C 1
ATOM 615 O O . ALA A 1 81 ? -11.159 5.465 11.348 1.00 93.44 81 ALA A O 1
ATOM 616 N N . SER A 1 82 ? -10.422 4.420 13.205 1.00 94.81 82 SER A N 1
ATOM 617 C CA . SER A 1 82 ? -9.173 5.172 13.354 1.00 94.81 82 SER A CA 1
ATOM 618 C C . SER A 1 82 ? -8.226 4.938 12.175 1.00 94.81 82 SER A C 1
ATOM 620 O O . SER A 1 82 ? -7.786 5.899 11.538 1.00 94.81 82 SER A O 1
ATOM 622 N N . SER A 1 83 ? -7.998 3.671 11.808 1.00 93.25 83 SER A N 1
ATOM 623 C CA . SER A 1 83 ? -7.200 3.271 10.641 1.00 93.25 83 SER A CA 1
ATOM 624 C C . SER A 1 83 ? -7.723 3.908 9.349 1.00 93.25 83 SER A C 1
ATOM 626 O O . SER A 1 83 ? -6.978 4.565 8.621 1.00 93.25 83 SER A O 1
ATOM 628 N N . GLN A 1 84 ? -9.025 3.781 9.072 1.00 90.94 84 GLN A N 1
ATOM 629 C CA . GLN A 1 84 ? -9.625 4.330 7.855 1.00 90.94 84 GLN A CA 1
ATOM 630 C C . GLN A 1 84 ? -9.618 5.865 7.817 1.00 90.94 84 GLN A C 1
ATOM 632 O O . GLN A 1 84 ? -9.438 6.441 6.742 1.00 90.94 84 GLN A O 1
ATOM 637 N N . SER A 1 85 ? -9.818 6.540 8.956 1.00 91.50 85 SER A N 1
ATOM 638 C CA . SER A 1 85 ? -9.740 8.006 9.035 1.00 91.50 85 SER A CA 1
ATOM 639 C C . SER A 1 85 ? -8.311 8.496 8.786 1.00 91.50 85 SER A C 1
ATOM 641 O O . SER A 1 85 ? -8.092 9.355 7.928 1.00 91.50 85 SER A O 1
ATOM 643 N N . ALA A 1 86 ? -7.320 7.896 9.453 1.00 89.81 86 ALA A N 1
ATOM 644 C CA . ALA A 1 86 ? -5.911 8.224 9.260 1.00 89.81 86 ALA A CA 1
ATOM 645 C C . ALA A 1 86 ? -5.438 7.951 7.818 1.00 89.81 86 ALA A C 1
ATOM 647 O O . ALA A 1 86 ? -4.785 8.807 7.221 1.00 89.81 86 ALA A O 1
ATOM 648 N N . GLY A 1 87 ? -5.838 6.829 7.210 1.00 87.25 87 GLY A N 1
ATOM 649 C CA . GLY A 1 87 ? -5.525 6.524 5.810 1.00 87.25 87 GLY A CA 1
ATOM 650 C C . GLY A 1 87 ? -6.074 7.577 4.836 1.00 87.25 87 GLY A C 1
ATOM 651 O O . GLY A 1 87 ? -5.330 8.099 4.007 1.00 87.25 87 GLY A O 1
ATOM 652 N N . LYS A 1 88 ? -7.347 7.978 4.987 1.00 84.88 88 LYS A N 1
ATOM 653 C CA . LYS A 1 88 ? -7.960 9.052 4.175 1.00 84.88 88 LYS A CA 1
ATOM 654 C C . LYS A 1 88 ? -7.227 10.384 4.349 1.00 84.88 88 LYS A C 1
ATOM 656 O O . LYS A 1 88 ? -6.859 11.012 3.360 1.00 84.88 88 LYS A O 1
ATOM 661 N N . LYS A 1 89 ? -6.945 10.783 5.596 1.00 84.88 89 LYS A N 1
ATOM 662 C CA . LYS A 1 89 ? -6.158 11.993 5.890 1.00 84.88 89 LYS A CA 1
ATOM 663 C C . LYS A 1 89 ? -4.793 11.952 5.219 1.00 84.88 89 LYS A C 1
ATOM 665 O O . LYS A 1 89 ? -4.367 12.966 4.689 1.00 84.88 89 LYS A O 1
ATOM 670 N N . ARG A 1 90 ? -4.112 10.805 5.204 1.00 77.38 90 ARG A N 1
ATOM 671 C CA . ARG A 1 90 ? -2.798 10.640 4.565 1.00 77.38 90 ARG A CA 1
ATOM 672 C C . ARG A 1 90 ? -2.861 10.800 3.042 1.00 77.38 90 ARG A C 1
ATOM 674 O O . ARG A 1 90 ? -1.988 11.460 2.479 1.00 77.38 90 ARG A O 1
ATOM 681 N N . GLU A 1 91 ? -3.894 10.267 2.386 1.00 74.44 91 GLU A N 1
ATOM 682 C CA . GLU A 1 91 ? -4.132 10.488 0.949 1.00 74.44 91 GLU A CA 1
ATOM 683 C C . GLU A 1 91 ? -4.430 11.967 0.627 1.00 74.44 91 GLU A C 1
ATOM 685 O O . GLU A 1 91 ? -3.967 12.488 -0.391 1.00 74.44 91 GLU A O 1
ATOM 690 N N . GLU A 1 92 ? -5.152 12.670 1.505 1.00 70.19 92 GLU A N 1
ATOM 691 C CA . GLU A 1 92 ? -5.498 14.091 1.351 1.00 70.19 92 GLU A CA 1
ATOM 692 C C . GLU A 1 92 ? -4.346 15.049 1.741 1.00 70.19 92 GLU A C 1
ATOM 694 O O . GLU A 1 92 ? -4.164 16.099 1.115 1.00 70.19 92 GLU A O 1
ATOM 699 N N . ALA A 1 93 ? -3.510 14.682 2.719 1.00 55.72 93 ALA A N 1
ATOM 700 C CA . ALA A 1 93 ? -2.457 15.506 3.328 1.00 55.72 93 ALA A CA 1
ATOM 701 C C . ALA A 1 93 ? -1.161 15.626 2.499 1.00 55.72 93 ALA A C 1
ATOM 703 O O . ALA A 1 93 ? -0.089 15.939 3.026 1.00 55.72 93 ALA A O 1
ATOM 704 N N . GLN A 1 94 ? -1.247 15.511 1.170 1.00 53.50 94 GLN A N 1
ATOM 705 C CA . GLN A 1 94 ? -0.197 16.020 0.272 1.00 53.50 94 GLN A CA 1
ATOM 706 C C . GLN A 1 94 ? -0.125 17.569 0.258 1.00 53.50 94 GLN A C 1
ATOM 708 O O . GLN A 1 94 ? 0.611 18.153 -0.541 1.00 53.50 94 GLN A O 1
ATOM 713 N N . LEU A 1 95 ? -0.865 18.254 1.145 1.00 44.62 95 LEU A N 1
ATOM 714 C CA . LEU A 1 95 ? -0.967 19.709 1.229 1.00 44.62 95 LEU A CA 1
ATOM 715 C C . LEU A 1 95 ? -1.029 20.224 2.697 1.00 44.62 95 LEU A C 1
ATOM 717 O O . LEU A 1 95 ? -2.104 20.458 3.233 1.00 44.62 95 LEU A O 1
ATOM 721 N N . GLN A 1 96 ? 0.144 20.514 3.284 1.00 41.06 96 GLN A N 1
ATOM 722 C CA . GLN A 1 96 ? 0.399 21.174 4.597 1.00 41.06 96 GLN A CA 1
ATOM 723 C C . GLN A 1 96 ? 0.459 20.285 5.875 1.00 41.06 96 GLN A C 1
ATOM 725 O O . GLN A 1 96 ? 0.596 19.072 5.787 1.00 41.06 96 GLN A O 1
ATOM 730 N N . ASN A 1 97 ? 0.652 20.933 7.038 1.00 48.09 97 ASN A N 1
ATOM 731 C CA . ASN A 1 97 ? 1.414 20.452 8.212 1.00 48.09 97 ASN A CA 1
ATOM 732 C C . ASN A 1 97 ? 0.842 19.212 8.932 1.00 48.09 97 ASN A C 1
ATOM 734 O O . ASN A 1 97 ? -0.355 19.115 9.144 1.00 48.09 97 ASN A O 1
ATOM 738 N N . ARG A 1 98 ? 1.728 18.312 9.392 1.00 54.41 98 ARG A N 1
ATOM 739 C CA . ARG A 1 98 ? 1.393 16.900 9.677 1.00 54.41 98 ARG A CA 1
ATOM 740 C C . ARG A 1 98 ? 1.003 16.504 11.113 1.00 54.41 98 ARG A C 1
ATOM 742 O O . ARG A 1 98 ? 0.488 15.407 11.277 1.00 54.41 98 ARG A O 1
ATOM 749 N N . THR A 1 99 ? 1.289 17.287 12.156 1.00 54.94 99 THR A N 1
ATOM 750 C CA . THR A 1 99 ? 1.303 16.745 13.540 1.00 54.94 99 THR A CA 1
ATOM 751 C C . THR A 1 99 ? 0.008 16.855 14.349 1.00 54.94 99 THR A C 1
ATOM 753 O O . THR A 1 99 ? -0.170 16.049 15.255 1.00 54.94 99 THR A O 1
ATOM 756 N N . SER A 1 100 ? -0.908 17.788 14.064 1.00 59.66 100 SER A N 1
ATOM 757 C CA . SER A 1 100 ? -2.197 17.859 14.787 1.00 59.66 100 SER A CA 1
ATOM 758 C C . SER A 1 100 ? -3.215 16.822 14.316 1.00 59.66 100 SER A C 1
ATOM 760 O O . SER A 1 100 ? -4.083 16.404 15.079 1.00 59.66 100 SER A O 1
ATOM 762 N N . ASP A 1 101 ? -3.125 16.419 13.052 1.00 73.56 101 ASP A N 1
ATOM 763 C CA . ASP A 1 101 ? -4.257 15.815 12.346 1.00 73.56 101 ASP A CA 1
ATOM 764 C C . ASP A 1 101 ? -4.468 14.341 12.713 1.00 73.56 101 ASP A C 1
ATOM 766 O O . ASP A 1 101 ? -5.574 13.820 12.567 1.00 73.56 101 ASP A O 1
ATOM 770 N N . PHE A 1 102 ? -3.433 13.691 13.250 1.00 88.00 102 PHE A N 1
ATOM 771 C CA . PHE A 1 102 ? -3.427 12.277 13.627 1.00 88.00 102 PHE A CA 1
ATOM 772 C C . PHE A 1 102 ? -3.552 12.024 15.138 1.00 88.00 102 PHE A C 1
ATOM 774 O O . PHE A 1 102 ? -3.775 10.883 15.536 1.00 88.00 102 PHE A O 1
ATOM 781 N N . GLN A 1 103 ? -3.470 13.059 15.986 1.00 90.12 103 GLN A N 1
ATOM 782 C CA . GLN A 1 103 ? -3.425 12.901 17.449 1.00 90.12 103 GLN A CA 1
ATOM 783 C C . GLN A 1 103 ? -4.655 12.166 18.012 1.00 90.12 103 GLN A C 1
ATOM 785 O O . GLN A 1 103 ? -4.514 11.276 18.844 1.00 90.12 103 GLN A O 1
ATOM 790 N N . LYS A 1 104 ? -5.861 12.480 17.516 1.00 93.19 104 LYS A N 1
ATOM 791 C CA . LYS A 1 104 ? -7.099 11.787 17.925 1.00 93.19 104 LYS A CA 1
ATOM 792 C C . LYS A 1 104 ? -7.124 10.313 17.497 1.00 93.19 104 LYS A C 1
ATOM 794 O O . LYS A 1 104 ? -7.687 9.482 18.198 1.00 93.19 104 LYS A O 1
ATOM 799 N N . ASN A 1 105 ? -6.509 9.983 16.358 1.00 93.88 105 ASN A N 1
ATOM 800 C CA . ASN A 1 105 ? -6.411 8.604 15.878 1.00 93.88 105 ASN A CA 1
ATOM 801 C C . ASN A 1 105 ? -5.397 7.810 16.721 1.00 93.88 105 ASN A C 1
ATOM 803 O O . ASN A 1 105 ? -5.683 6.681 17.109 1.00 93.88 105 ASN A O 1
ATOM 807 N N . GLU A 1 106 ? -4.263 8.419 17.087 1.00 92.69 106 GLU A N 1
ATOM 808 C CA . GLU A 1 106 ? -3.312 7.847 18.051 1.00 92.69 106 GLU A CA 1
ATOM 809 C C . GLU A 1 106 ? -3.968 7.566 19.411 1.00 92.69 106 GLU A C 1
ATOM 811 O O . GLU A 1 106 ? -3.811 6.472 19.956 1.00 92.69 106 GLU A O 1
ATOM 816 N N . GLU A 1 107 ? -4.700 8.543 19.951 1.00 94.00 107 GLU A N 1
ATOM 817 C CA . GLU A 1 107 ? -5.389 8.464 21.241 1.00 94.00 107 GLU A CA 1
ATOM 818 C C . GLU A 1 107 ? -6.443 7.348 21.241 1.00 94.00 107 GLU A C 1
ATOM 820 O O . GLU A 1 107 ? -6.348 6.415 22.041 1.00 94.00 107 GLU A O 1
ATOM 825 N N . ALA A 1 108 ? -7.369 7.365 20.275 1.00 95.38 108 ALA A N 1
ATOM 826 C CA . ALA A 1 108 ? -8.403 6.341 20.134 1.00 95.38 108 ALA A CA 1
ATOM 827 C C . ALA A 1 108 ? -7.813 4.931 19.951 1.00 95.38 108 ALA A C 1
ATOM 829 O O . ALA A 1 108 ? -8.267 3.985 20.598 1.00 95.38 108 ALA A O 1
ATOM 830 N N . THR A 1 109 ? -6.773 4.780 19.119 1.00 94.69 109 THR A N 1
ATOM 831 C CA . THR A 1 109 ? -6.104 3.487 18.911 1.00 94.69 109 THR A CA 1
ATOM 832 C C . THR A 1 109 ? -5.387 3.006 20.174 1.00 94.69 109 THR A C 1
ATOM 834 O O . THR A 1 109 ? -5.489 1.831 20.532 1.00 94.69 109 THR A O 1
ATOM 837 N N . THR A 1 110 ? -4.685 3.898 20.880 1.00 93.19 110 THR A N 1
ATOM 838 C CA . THR A 1 110 ? -3.955 3.551 22.109 1.00 93.19 110 THR A CA 1
ATOM 839 C C . THR A 1 110 ? -4.918 3.116 23.216 1.00 93.19 110 THR A C 1
ATOM 841 O O . THR A 1 110 ? -4.693 2.081 23.844 1.00 93.19 110 THR A O 1
ATOM 844 N N . THR A 1 111 ? -6.015 3.849 23.427 1.00 95.38 111 THR A N 1
ATOM 845 C CA . THR A 1 111 ? -7.041 3.499 24.423 1.00 95.38 111 THR A CA 1
ATOM 846 C C . THR A 1 111 ? -7.761 2.193 24.063 1.00 95.38 111 THR A C 1
ATOM 848 O O . THR A 1 111 ? -7.960 1.347 24.937 1.00 95.38 111 THR A O 1
ATOM 851 N N . ALA A 1 112 ? -8.078 1.962 22.783 1.00 95.56 112 ALA A N 1
ATOM 852 C CA . ALA A 1 112 ? -8.687 0.708 22.333 1.00 95.56 112 ALA A CA 1
ATOM 853 C C . ALA A 1 112 ? -7.779 -0.512 22.587 1.00 95.56 112 ALA A C 1
ATOM 855 O O . ALA A 1 112 ? -8.251 -1.526 23.104 1.00 95.56 112 ALA A O 1
ATOM 856 N N . PHE A 1 113 ? -6.472 -0.418 22.304 1.00 93.12 113 PHE A N 1
ATOM 857 C CA . PHE A 1 113 ? -5.530 -1.501 22.619 1.00 93.12 113 PHE A CA 1
ATOM 858 C C . PHE A 1 113 ? -5.342 -1.723 24.127 1.00 93.12 113 PHE A C 1
ATOM 860 O O . PHE A 1 113 ? -5.236 -2.875 24.541 1.00 93.12 113 PHE A O 1
ATOM 867 N N . GLN A 1 114 ? -5.359 -0.670 24.957 1.00 92.06 114 GLN A N 1
ATOM 868 C CA . GLN A 1 114 ? -5.329 -0.821 26.422 1.00 92.06 114 GLN A CA 1
ATOM 869 C C . GLN A 1 114 ? -6.513 -1.660 26.926 1.00 92.06 114 GLN A C 1
ATOM 871 O O . GLN A 1 114 ? -6.306 -2.612 27.677 1.00 92.06 114 GLN A O 1
ATOM 876 N N . ALA A 1 115 ? -7.731 -1.358 26.464 1.00 94.06 115 ALA A N 1
ATOM 877 C CA . ALA A 1 115 ? -8.919 -2.127 26.828 1.00 94.06 115 ALA A CA 1
ATOM 878 C C . ALA A 1 115 ? -8.827 -3.590 26.346 1.00 94.06 115 ALA A C 1
ATOM 880 O O . ALA A 1 115 ? -9.122 -4.510 27.106 1.00 94.06 115 ALA A O 1
ATOM 881 N N . ILE A 1 116 ? -8.361 -3.834 25.112 1.00 92.94 116 ILE A N 1
ATOM 882 C CA . ILE A 1 116 ? -8.170 -5.197 24.581 1.00 92.94 116 ILE A CA 1
ATOM 883 C C . ILE A 1 116 ? -7.167 -5.997 25.430 1.00 92.94 116 ILE A C 1
ATOM 885 O O . ILE A 1 116 ? -7.451 -7.144 25.776 1.00 92.94 116 ILE A O 1
ATOM 889 N N . ASP A 1 117 ? -6.024 -5.410 25.796 1.00 90.38 117 ASP A N 1
ATOM 890 C CA . ASP A 1 117 ? -4.992 -6.075 26.604 1.00 90.38 117 ASP A CA 1
ATOM 891 C C . ASP A 1 117 ? -5.469 -6.375 28.038 1.00 90.38 117 ASP A C 1
ATOM 893 O O . ASP A 1 117 ? -5.210 -7.463 28.560 1.00 90.38 117 ASP A O 1
ATOM 897 N N . ASN A 1 118 ? -6.213 -5.459 28.667 1.00 91.62 118 ASN A N 1
ATOM 898 C CA . ASN A 1 118 ? -6.784 -5.670 30.002 1.00 91.62 118 ASN A CA 1
ATOM 899 C C . ASN A 1 118 ? -7.870 -6.764 30.000 1.00 91.62 118 ASN A C 1
ATOM 901 O O . ASN A 1 118 ? -7.881 -7.639 30.871 1.00 91.62 118 ASN A O 1
ATOM 905 N N . LEU A 1 119 ? -8.740 -6.783 28.985 1.00 92.69 119 LEU A N 1
ATOM 906 C CA . LEU A 1 119 ? -9.737 -7.843 28.799 1.00 92.69 119 LEU A CA 1
ATOM 907 C C . LEU A 1 119 ? -9.075 -9.198 28.509 1.00 92.69 119 LEU A C 1
ATOM 909 O O . LEU A 1 119 ? -9.499 -10.220 29.053 1.00 92.69 119 LEU A O 1
ATOM 913 N N . ALA A 1 120 ? -8.011 -9.218 27.699 1.00 91.12 120 ALA A N 1
ATOM 914 C CA . ALA A 1 120 ? -7.214 -10.414 27.436 1.00 91.12 120 ALA A CA 1
ATOM 915 C C . ALA A 1 120 ? -6.576 -10.970 28.720 1.00 91.12 120 ALA A C 1
ATOM 917 O O . ALA A 1 120 ? -6.646 -12.178 28.957 1.00 91.12 120 ALA A O 1
ATOM 918 N N . LEU A 1 121 ? -6.022 -10.103 29.578 1.00 90.25 121 LEU A N 1
ATOM 919 C CA . LEU A 1 121 ? -5.519 -10.471 30.905 1.00 90.25 121 LEU A CA 1
ATOM 920 C C . LEU A 1 121 ? -6.614 -11.092 31.784 1.00 90.25 121 LEU A C 1
ATOM 922 O O . LEU A 1 121 ? -6.399 -12.169 32.343 1.00 90.25 121 LEU A O 1
ATOM 926 N N . ALA A 1 122 ? -7.785 -10.457 31.880 1.00 90.31 122 ALA A N 1
ATOM 927 C CA . ALA A 1 122 ? -8.890 -10.938 32.710 1.00 90.31 122 ALA A CA 1
ATOM 928 C C . ALA A 1 122 ? -9.454 -12.292 32.240 1.00 90.31 122 ALA A C 1
ATOM 930 O O . ALA A 1 122 ? -9.759 -13.150 33.068 1.00 90.31 122 ALA A O 1
ATOM 931 N N . MET A 1 123 ? -9.543 -12.518 30.924 1.00 90.62 123 MET A N 1
ATOM 932 C CA . MET A 1 123 ? -9.926 -13.820 30.366 1.00 90.62 123 MET A CA 1
ATOM 933 C C . MET A 1 123 ? -8.855 -14.892 30.636 1.00 90.62 123 MET A C 1
ATOM 935 O O . MET A 1 123 ? -9.181 -15.978 31.114 1.00 90.62 123 MET A O 1
ATOM 939 N N . ILE A 1 124 ? -7.571 -14.595 30.400 1.00 89.25 124 ILE A N 1
ATOM 940 C CA . ILE A 1 124 ? -6.458 -15.551 30.575 1.00 89.25 124 ILE A CA 1
ATOM 941 C C . ILE A 1 124 ? -6.218 -15.935 32.047 1.00 89.25 124 ILE A C 1
ATOM 943 O O . ILE A 1 124 ? -5.792 -17.061 32.319 1.00 89.25 124 ILE A O 1
ATOM 947 N N . ASP A 1 125 ? -6.542 -15.063 33.005 1.00 87.75 125 ASP A N 1
ATOM 948 C CA . ASP A 1 125 ? -6.520 -15.386 34.443 1.00 87.75 125 ASP A CA 1
ATOM 949 C C . ASP A 1 125 ? -7.553 -16.471 34.818 1.00 87.75 125 ASP A C 1
ATOM 951 O O . ASP A 1 125 ? -7.350 -17.209 35.780 1.00 87.75 125 ASP A O 1
ATOM 955 N N . ARG A 1 126 ? -8.630 -16.629 34.028 1.00 88.38 126 ARG A N 1
ATOM 956 C CA . ARG A 1 126 ? -9.679 -17.648 34.237 1.00 88.38 126 ARG A CA 1
ATOM 957 C C . ARG A 1 126 ? -9.517 -18.927 33.421 1.00 88.38 126 ARG A C 1
ATOM 959 O O . ARG A 1 126 ? -10.257 -19.875 33.677 1.00 88.38 126 ARG A O 1
ATOM 966 N N . LYS A 1 127 ? -8.563 -18.987 32.488 1.00 87.62 127 LYS A N 1
ATOM 967 C CA . LYS A 1 127 ? -8.304 -20.193 31.685 1.00 87.62 127 LYS A CA 1
ATOM 968 C C . LYS A 1 127 ? -7.472 -21.223 32.446 1.00 87.62 127 LYS A C 1
ATOM 970 O O . LYS A 1 127 ? -6.512 -20.881 33.139 1.00 87.62 127 LYS A O 1
ATOM 975 N N . TYR A 1 128 ? -7.787 -22.499 32.257 1.00 87.94 128 TYR A N 1
ATOM 976 C CA . TYR A 1 128 ? -6.999 -23.611 32.787 1.00 87.94 128 TYR A CA 1
ATOM 977 C C . TYR A 1 128 ? -5.724 -23.865 31.959 1.00 87.94 128 TYR A C 1
ATOM 979 O O . TYR A 1 128 ? -5.583 -23.412 30.823 1.00 87.94 128 TYR A O 1
ATOM 987 N N . ARG A 1 129 ? -4.766 -24.603 32.540 1.00 88.25 129 ARG A N 1
ATOM 988 C CA . ARG A 1 129 ? -3.525 -25.022 31.863 1.00 88.25 129 ARG A CA 1
ATOM 989 C C . ARG A 1 129 ? -3.853 -25.906 30.654 1.00 88.25 129 ARG A C 1
ATOM 991 O O . ARG A 1 129 ? -4.481 -26.945 30.823 1.00 88.25 129 ARG A O 1
ATOM 998 N N . ASP A 1 130 ? -3.375 -25.502 29.477 1.00 85.94 130 ASP A N 1
ATOM 999 C CA . ASP A 1 130 ? -3.544 -26.206 28.196 1.00 85.94 130 ASP A CA 1
ATOM 1000 C C . ASP A 1 130 ? -5.020 -26.426 27.798 1.00 85.94 130 ASP A C 1
ATOM 1002 O O . ASP A 1 130 ? -5.367 -27.336 27.042 1.00 85.94 130 ASP A O 1
ATOM 1006 N N . GLU A 1 131 ? -5.902 -25.548 28.286 1.00 87.50 131 GLU A N 1
ATOM 1007 C CA . GLU A 1 131 ? -7.274 -25.424 27.804 1.00 87.50 131 GLU A CA 1
ATOM 1008 C C . GLU A 1 131 ? -7.296 -24.954 26.337 1.00 87.50 131 GLU A C 1
ATOM 1010 O O . GLU A 1 131 ? -6.361 -24.307 25.854 1.00 87.50 131 GLU A O 1
ATOM 1015 N N . LYS A 1 132 ? -8.385 -25.242 25.612 1.00 86.19 132 LYS A N 1
ATOM 1016 C CA . LYS A 1 132 ? -8.570 -24.731 24.247 1.00 86.19 132 LYS A CA 1
ATOM 1017 C C . LYS A 1 132 ? -8.491 -23.192 24.237 1.00 86.19 132 LYS A C 1
ATOM 1019 O O . LYS A 1 132 ? -9.082 -22.567 25.118 1.00 86.19 132 LYS A O 1
ATOM 1024 N N . PRO A 1 133 ? -7.814 -22.574 23.250 1.00 87.12 133 PRO A N 1
ATOM 1025 C CA . PRO A 1 133 ? -7.755 -21.121 23.155 1.00 87.12 133 PRO A CA 1
ATOM 1026 C C . PRO A 1 133 ? -9.143 -20.493 23.002 1.00 87.12 133 PRO A C 1
ATOM 1028 O O . PRO A 1 133 ? -9.968 -20.988 22.231 1.00 87.12 133 PRO A O 1
ATOM 1031 N N . THR A 1 134 ? -9.373 -19.374 23.685 1.00 87.81 134 THR A N 1
ATOM 1032 C CA . THR A 1 134 ? -10.548 -18.526 23.451 1.00 87.81 134 THR A CA 1
ATOM 1033 C C . THR A 1 134 ? -10.289 -17.718 22.192 1.00 87.81 134 THR A C 1
ATOM 1035 O O . THR A 1 134 ? -9.330 -16.945 22.127 1.00 87.81 134 THR A O 1
ATOM 1038 N N . LEU A 1 135 ? -11.125 -17.927 21.179 1.00 88.06 135 LEU A N 1
ATOM 1039 C CA . LEU A 1 135 ? -11.062 -17.204 19.917 1.00 88.06 135 LEU A CA 1
ATOM 1040 C C . LEU A 1 135 ? -12.078 -16.065 19.947 1.00 88.06 135 LEU A C 1
ATOM 1042 O O . LEU A 1 135 ? -13.273 -16.303 20.115 1.00 88.06 135 LEU A O 1
ATOM 1046 N N . VAL A 1 136 ? -11.602 -14.838 19.760 1.00 87.00 136 VAL A N 1
ATOM 1047 C CA . VAL A 1 136 ? -12.441 -13.647 19.619 1.00 87.00 136 VAL A CA 1
ATOM 1048 C C . VAL A 1 136 ? -12.289 -13.146 18.189 1.00 87.00 136 VAL A C 1
ATOM 1050 O O . VAL A 1 136 ? -11.199 -12.751 17.777 1.00 87.00 136 VAL A O 1
ATOM 1053 N N . GLN A 1 137 ? -13.379 -13.188 17.427 1.00 86.56 137 GLN A N 1
ATOM 1054 C CA . GLN A 1 137 ? -13.439 -12.678 16.061 1.00 86.56 137 GLN A CA 1
ATOM 1055 C C . GLN A 1 137 ? -14.333 -11.441 16.016 1.00 86.56 137 GLN A C 1
ATOM 1057 O O . GLN A 1 137 ? -15.481 -11.488 16.454 1.00 86.56 137 GLN A O 1
ATOM 1062 N N . ALA A 1 138 ? -13.818 -10.362 15.435 1.00 85.38 138 ALA A N 1
ATOM 1063 C CA . ALA A 1 138 ? -14.549 -9.128 15.188 1.00 85.38 138 ALA A CA 1
ATOM 1064 C C . ALA A 1 138 ? -14.279 -8.689 13.743 1.00 85.38 138 ALA A C 1
ATOM 1066 O O . ALA A 1 138 ? -13.203 -8.183 13.427 1.00 85.38 138 ALA A O 1
ATOM 1067 N N . LYS A 1 139 ? -15.241 -8.939 12.844 1.00 81.94 139 LYS A N 1
ATOM 1068 C CA . LYS A 1 139 ? -15.053 -8.828 11.383 1.00 81.94 139 LYS A CA 1
ATOM 1069 C C . LYS A 1 139 ? -13.828 -9.656 10.932 1.00 81.94 139 LYS A C 1
ATOM 1071 O O . LYS A 1 139 ? -13.807 -10.871 11.149 1.00 81.94 139 LYS A O 1
ATOM 1076 N N . ASP A 1 140 ? -12.826 -8.997 10.351 1.00 84.38 140 ASP A N 1
ATOM 1077 C CA . ASP A 1 140 ? -11.563 -9.589 9.894 1.00 84.38 140 ASP A CA 1
ATOM 1078 C C . ASP A 1 140 ? -10.450 -9.574 10.963 1.00 84.38 140 ASP A C 1
ATOM 1080 O O . ASP A 1 140 ? -9.365 -10.110 10.729 1.00 84.38 140 ASP A O 1
ATOM 1084 N N . PHE A 1 141 ? -10.690 -8.965 12.131 1.00 88.12 141 PHE A N 1
ATOM 1085 C CA . PHE A 1 141 ? -9.782 -9.048 13.273 1.00 88.12 141 PHE A CA 1
ATOM 1086 C C . PHE A 1 141 ? -9.974 -10.393 13.973 1.00 88.12 141 PHE A C 1
ATOM 1088 O O . PHE A 1 141 ? -11.082 -10.742 14.395 1.00 88.12 141 PHE A O 1
ATOM 1095 N N . LEU A 1 142 ? -8.882 -11.134 14.125 1.00 89.56 142 LEU A N 1
ATOM 1096 C CA . LEU A 1 142 ? -8.855 -12.431 14.791 1.00 89.56 142 LEU A CA 1
ATOM 1097 C C . LEU A 1 142 ? -7.927 -12.347 15.994 1.00 89.56 142 LEU A C 1
ATOM 1099 O O . LEU A 1 142 ? -6.763 -11.992 15.839 1.00 89.56 142 LEU A O 1
ATOM 1103 N N . MET A 1 143 ? -8.416 -12.703 17.179 1.00 89.69 143 MET A N 1
ATOM 1104 C CA . MET A 1 143 ? -7.617 -12.807 18.397 1.00 89.69 143 MET A CA 1
ATOM 1105 C C . MET A 1 143 ? -7.738 -14.200 19.009 1.00 89.69 143 MET A C 1
ATOM 1107 O O . MET A 1 143 ? -8.815 -14.792 19.047 1.00 89.69 143 MET A O 1
ATOM 1111 N N . SER A 1 144 ? -6.616 -14.715 19.501 1.00 89.19 144 SER A N 1
ATOM 1112 C CA . SER A 1 144 ? -6.494 -16.018 20.148 1.00 89.19 144 SER A CA 1
ATOM 1113 C C . SER A 1 144 ? -5.829 -15.845 21.511 1.00 89.19 144 SER A C 1
ATOM 1115 O O . SER A 1 144 ? -4.734 -15.280 21.611 1.00 89.19 144 SER A O 1
ATOM 1117 N N . LEU A 1 145 ? -6.516 -16.310 22.556 1.00 89.69 145 LEU A N 1
ATOM 1118 C CA . LEU A 1 145 ? -6.103 -16.231 23.955 1.00 89.69 145 LEU A CA 1
ATOM 1119 C C . LEU A 1 145 ? -5.903 -17.640 24.514 1.00 89.69 145 LEU A C 1
ATOM 1121 O O . LEU A 1 145 ? -6.848 -18.424 24.572 1.00 89.69 145 LEU A O 1
ATOM 1125 N N . ALA A 1 146 ? -4.695 -17.965 24.963 1.00 88.88 146 ALA A N 1
ATOM 1126 C CA . ALA A 1 146 ? -4.378 -19.283 25.509 1.00 88.88 146 ALA A CA 1
ATOM 1127 C C . ALA A 1 146 ? -3.601 -19.175 26.823 1.00 88.88 146 ALA A C 1
ATOM 1129 O O . ALA A 1 146 ? -2.746 -18.301 26.975 1.00 88.88 146 ALA A O 1
ATOM 1130 N N . ARG A 1 147 ? -3.847 -20.108 27.751 1.00 88.00 147 ARG A N 1
ATOM 1131 C CA . ARG A 1 147 ? -2.993 -20.337 28.922 1.00 88.00 147 ARG A CA 1
ATOM 1132 C C . ARG A 1 147 ? -2.372 -21.718 28.802 1.00 88.00 147 ARG A C 1
ATOM 1134 O O . ARG A 1 147 ? -3.075 -22.721 28.798 1.00 88.00 147 ARG A O 1
ATOM 1141 N N . SER A 1 148 ? -1.052 -21.769 28.694 1.00 85.56 148 SER A N 1
ATOM 1142 C CA . SER A 1 148 ? -0.357 -22.971 28.235 1.00 85.56 148 SER A CA 1
ATOM 1143 C C . SER A 1 148 ? 0.709 -23.431 29.231 1.00 85.56 148 SER A C 1
ATOM 1145 O O . SER A 1 148 ? 1.387 -22.612 29.857 1.00 85.56 148 SER A O 1
ATOM 1147 N N . GLY A 1 149 ? 0.882 -24.742 29.387 1.00 83.38 149 GLY A N 1
ATOM 1148 C CA . GLY A 1 149 ? 1.905 -25.347 30.234 1.00 83.38 149 GLY A CA 1
ATOM 1149 C C . GLY A 1 149 ? 3.305 -25.204 29.642 1.00 83.38 149 GLY A C 1
ATOM 1150 O O . GLY A 1 149 ? 3.490 -25.203 28.428 1.00 83.38 149 GLY A O 1
ATOM 1151 N N . CYS A 1 150 ? 4.321 -25.064 30.484 1.00 79.00 150 CYS A N 1
ATOM 1152 C CA . CYS A 1 150 ? 5.700 -24.861 30.027 1.00 79.00 150 CYS A CA 1
ATOM 1153 C C . CYS A 1 150 ? 6.485 -26.142 29.705 1.00 79.00 150 CYS A C 1
ATOM 1155 O O . CYS A 1 150 ? 7.607 -26.083 29.206 1.00 79.00 150 CYS A O 1
ATOM 1157 N N . GLU A 1 151 ? 5.918 -27.304 30.009 1.00 71.19 151 GLU A N 1
ATOM 1158 C CA . GLU A 1 151 ? 6.608 -28.588 29.939 1.00 71.19 151 GLU A CA 1
ATOM 1159 C C . GLU A 1 151 ? 6.170 -29.341 28.680 1.00 71.19 151 GLU A C 1
ATOM 1161 O O . GLU A 1 151 ? 5.034 -29.794 28.578 1.00 71.19 151 GLU A O 1
ATOM 1166 N N . GLY A 1 152 ? 7.073 -29.476 27.707 1.00 63.06 152 GLY A N 1
ATOM 1167 C CA . GLY A 1 152 ? 6.794 -30.201 26.467 1.00 63.06 152 GLY A CA 1
ATOM 1168 C C . GLY A 1 152 ? 8.013 -30.362 25.546 1.00 63.06 152 GLY A C 1
ATOM 1169 O O . GLY A 1 152 ? 9.086 -29.797 25.811 1.00 63.06 152 GLY A O 1
ATOM 1170 N N . PRO A 1 153 ? 7.892 -31.170 24.479 1.00 51.06 153 PRO A N 1
ATOM 1171 C CA . PRO A 1 153 ? 8.891 -31.274 23.420 1.00 51.06 153 PRO A CA 1
ATOM 1172 C C . PRO A 1 153 ? 8.679 -30.201 22.333 1.00 51.06 153 PRO A C 1
ATOM 1174 O O . PRO A 1 153 ? 7.572 -30.028 21.835 1.00 51.06 153 PRO A O 1
ATOM 1177 N N . GLY A 1 154 ? 9.761 -29.541 21.907 1.00 60.47 154 GLY A N 1
ATOM 1178 C CA . GLY A 1 154 ? 9.758 -28.611 20.767 1.00 60.47 154 GLY A CA 1
ATOM 1179 C C . GLY A 1 154 ? 9.408 -27.152 21.091 1.00 60.47 154 GLY A C 1
ATOM 1180 O O . GLY A 1 154 ? 9.274 -26.767 22.251 1.00 60.47 154 GLY A O 1
ATOM 1181 N N . ALA A 1 155 ? 9.317 -26.337 20.036 1.00 59.16 155 ALA A N 1
ATOM 1182 C CA . ALA A 1 155 ? 8.903 -24.934 20.094 1.00 59.16 155 ALA A CA 1
ATOM 1183 C C . ALA A 1 155 ? 7.369 -24.808 20.162 1.00 59.16 155 ALA A C 1
ATOM 1185 O O . ALA A 1 155 ? 6.646 -25.623 19.584 1.00 59.16 155 ALA A O 1
ATOM 1186 N N . ARG A 1 156 ? 6.864 -23.772 20.841 1.00 70.56 156 ARG A N 1
ATOM 1187 C CA . ARG A 1 156 ? 5.423 -23.511 20.976 1.00 70.56 156 ARG A CA 1
ATOM 1188 C C . ARG A 1 156 ? 4.906 -22.723 19.776 1.00 70.56 156 ARG A C 1
ATOM 1190 O O . ARG A 1 156 ? 5.286 -21.572 19.591 1.00 70.56 156 ARG A O 1
ATOM 1197 N N . PHE A 1 157 ? 3.995 -23.326 19.018 1.00 67.00 157 PHE A N 1
ATOM 1198 C CA . PHE A 1 157 ? 3.263 -22.675 17.932 1.00 67.00 157 PHE A CA 1
ATOM 1199 C C . PHE A 1 157 ? 1.962 -22.055 18.453 1.00 67.00 157 PHE A C 1
ATOM 1201 O O . PHE A 1 157 ? 1.221 -22.701 19.192 1.00 67.00 157 PHE A O 1
ATOM 1208 N N . ILE A 1 158 ? 1.679 -20.817 18.050 1.00 72.94 158 ILE A N 1
ATOM 1209 C CA . ILE A 1 158 ? 0.478 -20.063 18.420 1.00 72.94 158 ILE A CA 1
ATOM 1210 C C . ILE A 1 158 ? -0.155 -19.549 17.124 1.00 72.94 158 ILE A C 1
ATOM 1212 O O . ILE A 1 158 ? 0.348 -18.609 16.511 1.00 72.94 158 ILE A O 1
ATOM 1216 N N . GLN A 1 159 ? -1.225 -20.212 16.680 1.00 71.62 159 GLN A N 1
ATOM 1217 C CA . GLN A 1 159 ? -1.990 -19.823 15.492 1.00 71.62 159 GLN A CA 1
ATOM 1218 C C . GLN A 1 159 ? -2.956 -18.684 15.815 1.00 71.62 159 GLN A C 1
ATOM 1220 O O . GLN A 1 159 ? -3.642 -18.706 16.841 1.00 71.62 159 GLN A O 1
ATOM 1225 N N . THR A 1 160 ? -3.054 -17.720 14.905 1.00 69.12 160 THR A N 1
ATOM 1226 C CA . THR A 1 160 ? -3.797 -16.468 15.115 1.00 69.12 160 THR A CA 1
ATOM 1227 C C . THR A 1 160 ? -5.240 -16.527 14.584 1.00 69.12 160 THR A C 1
ATOM 1229 O O . THR A 1 160 ? -5.779 -15.543 14.091 1.00 69.12 160 THR A O 1
ATOM 1232 N N . GLY A 1 161 ? -5.872 -17.701 14.682 1.00 56.50 161 GLY A N 1
ATOM 1233 C CA . GLY A 1 161 ? -7.185 -18.004 14.097 1.00 56.50 161 GLY A CA 1
ATOM 1234 C C . GLY A 1 161 ? -7.111 -19.152 13.083 1.00 56.50 161 GLY A C 1
ATOM 1235 O O . GLY A 1 161 ? -6.094 -19.342 12.421 1.00 56.50 161 GLY A O 1
ATOM 1236 N N . GLY A 1 162 ? -8.177 -19.956 12.995 1.00 61.28 162 GLY A N 1
ATOM 1237 C CA . GLY A 1 162 ? -8.111 -21.315 12.433 1.00 61.28 162 GLY A CA 1
ATOM 1238 C C . GLY A 1 162 ? -7.696 -21.437 10.960 1.00 61.28 162 GLY A C 1
ATOM 1239 O O . GLY A 1 162 ? -6.927 -22.335 10.628 1.00 61.28 162 GLY A O 1
ATOM 1240 N N . GLU A 1 163 ? -8.184 -20.559 10.077 1.00 58.22 163 GLU A N 1
ATOM 1241 C CA . GLU A 1 163 ? -7.908 -20.647 8.628 1.00 58.22 163 GLU A CA 1
ATOM 1242 C C . GLU A 1 163 ? -6.729 -19.779 8.163 1.00 58.22 163 GLU A C 1
ATOM 1244 O O . GLU A 1 163 ? -6.183 -19.985 7.076 1.00 58.22 163 GLU A O 1
ATOM 1249 N N . THR A 1 164 ? -6.298 -18.807 8.969 1.00 60.34 164 THR A N 1
ATOM 1250 C CA . THR A 1 164 ? -5.165 -17.955 8.603 1.00 60.34 164 THR A CA 1
ATOM 1251 C C . THR A 1 164 ? -3.863 -18.737 8.723 1.00 60.34 164 THR A C 1
ATOM 1253 O O . THR A 1 164 ? -3.534 -19.234 9.797 1.00 60.34 164 THR A O 1
ATOM 1256 N N . LYS A 1 165 ? -3.046 -18.770 7.658 1.00 70.56 165 LYS A N 1
ATOM 1257 C CA . LYS A 1 165 ? -1.676 -19.333 7.684 1.00 70.56 165 LYS A CA 1
ATOM 1258 C C . LYS A 1 165 ? -0.684 -18.489 8.528 1.00 70.56 165 LYS A C 1
ATOM 1260 O O . LYS A 1 165 ? 0.512 -18.484 8.236 1.00 70.56 165 LYS A O 1
ATOM 1265 N N . ALA A 1 166 ? -1.189 -17.732 9.501 1.00 84.00 166 ALA A N 1
ATOM 1266 C CA . ALA A 1 166 ? -0.491 -16.766 10.334 1.00 84.00 166 ALA A CA 1
ATOM 1267 C C . ALA A 1 166 ? -0.236 -17.375 11.720 1.00 84.00 166 ALA A C 1
ATOM 1269 O O . ALA A 1 166 ? -1.168 -17.863 12.367 1.00 84.00 166 ALA A O 1
ATOM 1270 N N . TYR A 1 167 ? 1.020 -17.390 12.163 1.00 86.25 167 TYR A N 1
ATOM 1271 C CA . TYR A 1 167 ? 1.372 -17.952 13.467 1.00 86.25 167 TYR A CA 1
ATOM 1272 C C . TYR A 1 167 ? 2.669 -17.374 14.031 1.00 86.25 167 TYR A C 1
ATOM 1274 O O . TYR A 1 167 ? 3.560 -16.961 13.289 1.00 86.25 167 TYR A O 1
ATOM 1282 N N . PHE A 1 168 ? 2.793 -17.439 15.355 1.00 87.12 168 PHE A N 1
ATOM 1283 C CA . PHE A 1 168 ? 4.054 -17.264 16.073 1.00 87.12 168 PHE A CA 1
ATOM 1284 C C . PHE A 1 168 ? 4.616 -18.620 16.499 1.00 87.12 168 PHE A C 1
ATOM 1286 O O . PHE A 1 168 ? 3.863 -19.542 16.815 1.00 87.12 168 PHE A O 1
ATOM 1293 N N . GLN A 1 169 ? 5.938 -18.744 16.528 1.00 86.56 169 GLN A N 1
ATOM 1294 C CA . GLN A 1 169 ? 6.662 -19.897 17.042 1.00 86.56 169 GLN A CA 1
ATOM 1295 C C . GLN A 1 169 ? 7.696 -19.394 18.060 1.00 86.56 169 GLN A C 1
ATOM 1297 O O . GLN A 1 169 ? 8.635 -18.682 17.716 1.00 86.56 169 GLN A O 1
ATOM 1302 N N . ILE A 1 170 ? 7.509 -19.765 19.327 1.00 82.81 170 ILE A N 1
ATOM 1303 C CA . ILE A 1 170 ? 8.384 -19.380 20.442 1.00 82.81 170 ILE A CA 1
ATOM 1304 C C . ILE A 1 170 ? 9.309 -20.568 20.766 1.00 82.81 170 ILE A C 1
ATOM 1306 O O . ILE A 1 170 ? 8.791 -21.653 21.066 1.00 82.81 170 ILE A O 1
ATOM 1310 N N . PRO A 1 171 ? 10.649 -20.420 20.714 1.00 81.00 171 PRO A N 1
ATOM 1311 C CA . PRO A 1 171 ? 11.577 -21.501 21.045 1.00 81.00 171 PRO A CA 1
ATOM 1312 C C . PRO A 1 171 ? 11.448 -21.986 22.491 1.00 81.00 171 PRO A C 1
ATOM 1314 O O . PRO A 1 171 ? 10.972 -21.275 23.378 1.00 81.00 171 PRO A O 1
ATOM 1317 N N . LYS A 1 172 ? 11.879 -23.227 22.742 1.00 76.50 172 LYS A N 1
ATOM 1318 C CA . LYS A 1 172 ? 11.679 -23.878 24.042 1.00 76.50 172 LYS A CA 1
ATOM 1319 C C . LYS A 1 172 ? 12.373 -23.133 25.188 1.00 76.50 172 LYS A C 1
ATOM 1321 O O . LYS A 1 172 ? 11.722 -22.890 26.202 1.00 76.50 172 LYS A O 1
ATOM 1326 N N . ASN A 1 173 ? 13.639 -22.751 25.021 1.00 76.25 173 ASN A N 1
ATOM 1327 C CA . ASN A 1 173 ? 14.418 -22.071 26.063 1.00 76.25 173 ASN A CA 1
ATOM 1328 C C . ASN A 1 173 ? 13.766 -20.728 26.446 1.00 76.25 173 ASN A C 1
ATOM 1330 O O . ASN A 1 173 ? 13.496 -20.460 27.621 1.00 76.25 173 ASN A O 1
ATOM 1334 N N . THR A 1 174 ? 13.349 -19.968 25.431 1.00 74.94 174 THR A N 1
ATOM 1335 C CA . THR A 1 174 ? 12.538 -18.753 25.555 1.00 74.94 174 THR A CA 1
ATOM 1336 C C . THR A 1 174 ? 11.260 -19.017 26.339 1.00 74.94 174 THR A C 1
ATOM 1338 O O . THR A 1 174 ? 10.982 -18.307 27.300 1.00 74.94 174 THR A O 1
ATOM 1341 N N . THR A 1 175 ? 10.490 -20.064 25.996 1.00 71.19 175 THR A N 1
ATOM 1342 C CA . THR A 1 175 ? 9.277 -20.384 26.765 1.00 71.19 175 THR A CA 1
ATOM 1343 C C . THR A 1 175 ? 9.595 -20.667 28.227 1.00 71.19 175 THR A C 1
ATOM 1345 O O . THR A 1 175 ? 8.918 -20.096 29.072 1.00 71.19 175 THR A O 1
ATOM 1348 N N . THR A 1 176 ? 10.635 -21.452 28.545 1.00 70.88 176 THR A N 1
ATOM 1349 C CA . THR A 1 176 ? 10.991 -21.777 29.938 1.00 70.88 176 THR A CA 1
ATOM 1350 C C . THR A 1 176 ? 11.365 -20.550 30.770 1.00 70.88 176 THR A C 1
ATOM 1352 O O . THR A 1 176 ? 10.985 -20.486 31.938 1.00 70.88 176 THR A O 1
ATOM 1355 N N . ASN A 1 177 ? 12.010 -19.547 30.168 1.00 76.19 177 ASN A N 1
ATOM 1356 C CA . ASN A 1 177 ? 12.360 -18.287 30.835 1.00 76.19 177 ASN A CA 1
ATOM 1357 C C . ASN A 1 177 ? 11.137 -17.379 31.098 1.00 76.19 177 ASN A C 1
ATOM 1359 O O . ASN A 1 177 ? 11.181 -16.518 31.975 1.00 76.19 177 ASN A O 1
ATOM 1363 N N . LEU A 1 178 ? 10.030 -17.578 30.370 1.00 78.00 178 LEU A N 1
ATOM 1364 C CA . LEU A 1 178 ? 8.788 -16.795 30.486 1.00 78.00 178 LEU A CA 1
ATOM 1365 C C . LEU A 1 178 ? 7.761 -17.406 31.453 1.00 78.00 178 LEU A C 1
ATOM 1367 O O . LEU A 1 178 ? 6.694 -16.832 31.676 1.00 78.00 178 LEU A O 1
ATOM 1371 N N . CYS A 1 179 ? 8.061 -18.573 32.018 1.00 79.12 179 CYS A N 1
ATOM 1372 C CA . CYS A 1 179 ? 7.134 -19.332 32.845 1.00 79.12 179 CYS A CA 1
ATOM 1373 C C . CYS A 1 179 ? 6.982 -18.756 34.246 1.00 79.12 179 CYS A C 1
ATOM 1375 O O . CYS A 1 179 ? 7.952 -18.607 34.987 1.00 79.12 179 CYS A O 1
ATOM 1377 N N . ILE A 1 180 ? 5.732 -18.564 34.660 1.00 76.12 180 ILE A N 1
ATOM 1378 C CA . ILE A 1 180 ? 5.378 -18.277 36.047 1.00 76.12 180 ILE A CA 1
ATOM 1379 C C . ILE A 1 180 ? 4.500 -19.430 36.535 1.00 76.12 180 ILE A C 1
ATOM 1381 O O . ILE A 1 180 ? 3.524 -19.814 35.886 1.00 76.12 180 ILE A O 1
ATOM 1385 N N . ASN A 1 181 ? 4.899 -20.054 37.646 1.00 79.75 181 ASN A N 1
ATOM 1386 C CA . ASN A 1 181 ? 4.190 -21.195 38.240 1.00 79.75 181 ASN A CA 1
ATOM 1387 C C . ASN A 1 181 ? 3.925 -22.355 37.243 1.00 79.75 181 ASN A C 1
ATOM 1389 O O . ASN A 1 181 ? 2.888 -23.010 37.284 1.00 79.75 181 ASN A O 1
ATOM 1393 N N . GLY A 1 182 ? 4.859 -22.600 36.310 1.00 81.88 182 GLY A N 1
ATOM 1394 C CA . GLY A 1 182 ? 4.772 -23.679 35.311 1.00 81.88 182 GLY A CA 1
ATOM 1395 C C . GLY A 1 182 ? 3.789 -23.437 34.153 1.00 81.88 182 GLY A C 1
ATOM 1396 O O . GLY A 1 182 ? 3.542 -24.357 33.359 1.00 81.88 182 GLY A O 1
ATOM 1397 N N . THR A 1 183 ? 3.240 -22.222 34.041 1.00 86.31 183 THR A N 1
ATOM 1398 C CA . THR A 1 183 ? 2.336 -21.796 32.962 1.00 86.31 183 THR A CA 1
ATOM 1399 C C . THR A 1 183 ? 2.757 -20.455 32.365 1.00 86.31 183 THR A C 1
ATOM 1401 O O . THR A 1 183 ? 3.511 -19.695 32.973 1.00 86.31 183 THR A O 1
ATOM 1404 N N . VAL A 1 184 ? 2.258 -20.160 31.168 1.00 86.94 184 VAL A N 1
ATOM 1405 C CA . VAL A 1 184 ? 2.390 -18.852 30.527 1.00 86.94 184 VAL A CA 1
ATOM 1406 C C . VAL A 1 184 ? 1.127 -18.544 29.720 1.00 86.94 184 VAL A C 1
ATOM 1408 O O . VAL A 1 184 ? 0.572 -19.421 29.053 1.00 86.94 184 VAL A O 1
ATOM 1411 N N . GLY A 1 185 ? 0.642 -17.310 29.817 1.00 87.88 185 GLY A N 1
ATOM 1412 C CA . GLY A 1 185 ? -0.446 -16.787 29.001 1.00 87.88 185 GLY A CA 1
ATOM 1413 C C . GLY A 1 185 ? 0.074 -16.216 27.684 1.00 87.88 185 GLY A C 1
ATOM 1414 O O . GLY A 1 185 ? 1.158 -15.635 27.626 1.00 87.88 185 GLY A O 1
ATOM 1415 N N . SER A 1 186 ? -0.706 -16.350 26.620 1.00 87.88 186 SER A N 1
ATOM 1416 C CA . SER A 1 186 ? -0.410 -15.747 25.322 1.00 87.88 186 SER A CA 1
ATOM 1417 C C . SER A 1 186 ? -1.671 -15.184 24.688 1.00 87.88 186 SER A C 1
ATOM 1419 O O . SER A 1 186 ? -2.653 -15.904 24.504 1.00 87.88 186 SER A O 1
ATOM 1421 N N . GLN A 1 187 ? -1.595 -13.918 24.305 1.00 89.06 187 GLN A N 1
ATOM 1422 C CA . GLN A 1 187 ? -2.565 -13.207 23.488 1.00 89.06 187 GLN A CA 1
ATOM 1423 C C . GLN A 1 187 ? -1.910 -12.971 22.126 1.00 89.06 187 GLN A C 1
ATOM 1425 O O . GLN A 1 187 ? -0.828 -12.391 22.046 1.00 89.06 187 GLN A O 1
ATOM 1430 N N . THR A 1 188 ? -2.556 -13.417 21.053 1.00 89.25 188 THR A N 1
ATOM 1431 C CA . THR A 1 188 ? -2.141 -13.099 19.679 1.00 89.25 188 THR A CA 1
ATOM 1432 C C . THR A 1 188 ? -3.299 -12.506 18.909 1.00 89.25 188 THR A C 1
ATOM 1434 O O . THR A 1 188 ? -4.429 -12.945 19.108 1.00 89.25 188 THR A O 1
ATOM 1437 N N . TYR A 1 189 ? -3.034 -11.544 18.027 1.00 89.56 189 TYR A N 1
ATOM 1438 C CA . TYR A 1 189 ? -4.049 -11.010 17.120 1.00 89.56 189 TYR A CA 1
ATOM 1439 C C . TYR A 1 189 ? -3.530 -10.860 15.689 1.00 89.56 189 TYR A C 1
ATOM 1441 O O . TYR A 1 189 ? -2.326 -10.750 15.465 1.00 89.56 189 TYR A O 1
ATOM 1449 N N . PHE A 1 190 ? -4.447 -10.870 14.727 1.00 90.12 190 PHE A N 1
ATOM 1450 C CA . PHE A 1 190 ? -4.220 -10.688 13.299 1.00 90.12 190 PHE A CA 1
ATOM 1451 C C . PHE A 1 190 ? -5.241 -9.682 12.767 1.00 90.12 190 PHE A C 1
ATOM 1453 O O . PHE A 1 190 ? -6.431 -9.793 13.063 1.00 90.12 190 PHE A O 1
ATOM 1460 N N . THR A 1 191 ? -4.782 -8.723 11.965 1.00 87.31 191 THR A N 1
ATOM 1461 C CA . THR A 1 191 ? -5.640 -7.755 11.271 1.00 87.31 191 THR A CA 1
ATOM 1462 C C . THR A 1 191 ? -5.123 -7.489 9.854 1.00 87.31 191 THR A C 1
ATOM 1464 O O . THR A 1 191 ? -3.944 -7.169 9.689 1.00 87.31 191 THR A O 1
ATOM 1467 N N . PRO A 1 192 ? -5.968 -7.577 8.806 1.00 84.56 192 PRO A N 1
ATOM 1468 C CA . PRO A 1 192 ? -5.577 -7.196 7.447 1.00 84.56 192 PRO A CA 1
ATOM 1469 C C . PRO A 1 192 ? -5.296 -5.700 7.268 1.00 84.56 192 PRO A C 1
ATOM 1471 O O . PRO A 1 192 ? -4.535 -5.336 6.376 1.00 84.56 192 PRO A O 1
ATOM 1474 N N . GLN A 1 193 ? -5.930 -4.845 8.077 1.00 85.50 193 GLN A N 1
ATOM 1475 C CA . GLN A 1 193 ? -5.748 -3.390 8.057 1.00 85.50 193 GLN A CA 1
ATOM 1476 C C . GLN A 1 193 ? -4.712 -2.986 9.115 1.00 85.50 193 GLN A C 1
ATOM 1478 O O . GLN A 1 193 ? -4.700 -3.560 10.205 1.00 85.50 193 GLN A O 1
ATOM 1483 N N . ASN A 1 194 ? -3.866 -1.998 8.816 1.00 90.75 194 ASN A N 1
ATOM 1484 C CA . ASN A 1 194 ? -2.882 -1.457 9.755 1.00 90.75 194 ASN A CA 1
ATOM 1485 C C . ASN A 1 194 ? -3.571 -0.585 10.829 1.00 90.75 194 ASN A C 1
ATOM 1487 O O . ASN A 1 194 ? -3.980 0.529 10.518 1.00 90.75 194 ASN A O 1
ATOM 1491 N N . PRO A 1 195 ? -3.660 -1.004 12.106 1.00 91.94 195 PRO A N 1
ATOM 1492 C CA . PRO A 1 195 ? -4.319 -0.191 13.129 1.00 91.94 195 PRO A CA 1
ATOM 1493 C C . PRO A 1 195 ? -3.475 1.032 13.541 1.00 91.94 195 PRO A C 1
ATOM 1495 O O . PRO A 1 195 ? -3.995 1.972 14.140 1.00 91.94 195 PRO A O 1
ATOM 1498 N N . PHE A 1 196 ? -2.185 1.054 13.184 1.00 92.25 196 PHE A N 1
ATOM 1499 C CA . PHE A 1 196 ? -1.231 2.126 13.476 1.00 92.25 196 PHE A CA 1
ATOM 1500 C C . PHE A 1 196 ? -1.045 3.078 12.280 1.00 92.25 196 PHE A C 1
ATOM 1502 O O . PHE A 1 196 ? 0.049 3.580 12.033 1.00 92.25 196 PHE A O 1
ATOM 1509 N N . GLU A 1 197 ? -2.106 3.330 11.508 1.00 90.81 197 GLU A N 1
ATOM 1510 C CA . GLU A 1 197 ? -2.063 4.163 10.291 1.00 90.81 197 GLU A CA 1
ATOM 1511 C C . GLU A 1 197 ? -1.754 5.652 10.568 1.00 90.81 197 GLU A C 1
ATOM 1513 O O . GLU A 1 197 ? -1.306 6.395 9.692 1.00 90.81 197 GLU A O 1
ATOM 1518 N N . TYR A 1 198 ? -1.912 6.077 11.824 1.00 89.00 198 TYR A N 1
ATOM 1519 C CA . TYR A 1 198 ? -1.493 7.384 12.334 1.00 89.00 198 TYR A CA 1
ATOM 1520 C C . TYR A 1 198 ? 0.039 7.541 12.457 1.00 89.00 198 TYR A C 1
ATOM 1522 O O . TYR A 1 198 ? 0.534 8.662 12.565 1.00 89.00 198 TYR A O 1
ATOM 1530 N N . ALA A 1 199 ? 0.804 6.442 12.446 1.00 87.62 199 ALA A N 1
ATOM 1531 C CA . ALA A 1 199 ? 2.258 6.456 12.600 1.00 87.62 199 ALA A CA 1
ATOM 1532 C C . ALA A 1 199 ? 2.945 7.127 11.403 1.00 87.62 199 ALA A C 1
ATOM 1534 O O . ALA A 1 199 ? 2.564 6.893 10.257 1.00 87.62 199 ALA A O 1
ATOM 1535 N N . ASN A 1 200 ? 4.002 7.917 11.628 1.00 80.81 200 ASN A N 1
ATOM 1536 C CA . ASN A 1 200 ? 4.635 8.712 10.560 1.00 80.81 200 ASN A CA 1
ATOM 1537 C C . ASN A 1 200 ? 4.960 7.892 9.294 1.00 80.81 200 ASN A C 1
ATOM 1539 O O . ASN A 1 200 ? 4.677 8.343 8.183 1.00 80.81 200 ASN A O 1
ATOM 1543 N N . ASN A 1 201 ? 5.473 6.672 9.474 1.00 80.62 201 ASN A N 1
ATOM 1544 C CA . ASN A 1 201 ? 5.888 5.753 8.415 1.00 80.62 201 ASN A CA 1
ATOM 1545 C C . ASN A 1 201 ? 4.938 4.554 8.196 1.00 80.62 201 ASN A C 1
ATOM 1547 O O . ASN A 1 201 ? 5.370 3.469 7.826 1.00 80.62 201 ASN A O 1
ATOM 1551 N N . ALA A 1 202 ? 3.630 4.736 8.402 1.00 84.00 202 ALA A N 1
ATOM 1552 C CA . ALA A 1 202 ? 2.631 3.693 8.138 1.00 84.00 202 ALA A CA 1
ATOM 1553 C C . ALA A 1 202 ? 2.630 3.155 6.685 1.00 84.00 202 ALA A C 1
ATOM 1555 O O . ALA A 1 202 ? 2.281 2.002 6.464 1.00 84.00 202 ALA A O 1
ATOM 1556 N N . GLU A 1 203 ? 3.093 3.941 5.704 1.00 79.06 203 GLU A N 1
ATOM 1557 C CA . GLU A 1 203 ? 3.204 3.553 4.278 1.00 79.06 203 GLU A CA 1
ATOM 1558 C C . GLU A 1 203 ? 4.192 2.393 4.011 1.00 79.06 203 GLU A C 1
ATOM 1560 O O . GLU A 1 203 ? 4.163 1.765 2.938 1.00 79.06 203 GLU A O 1
ATOM 1565 N N . ASP A 1 204 ? 5.041 2.090 4.998 1.00 76.56 204 ASP A N 1
ATOM 1566 C CA . ASP A 1 204 ? 5.959 0.950 5.009 1.00 76.56 204 ASP A CA 1
ATOM 1567 C C . ASP A 1 204 ? 5.239 -0.355 5.423 1.00 76.56 204 ASP A C 1
ATOM 1569 O O . ASP A 1 204 ? 5.757 -1.455 5.233 1.00 76.56 204 ASP A O 1
ATOM 1573 N N . VAL A 1 205 ? 4.010 -0.285 5.943 1.00 82.12 205 VAL A N 1
ATOM 1574 C CA . VAL A 1 205 ? 3.204 -1.464 6.289 1.00 82.12 205 VAL A CA 1
ATOM 1575 C C . VAL A 1 205 ? 2.386 -1.899 5.077 1.00 82.12 205 VAL A C 1
ATOM 1577 O O . VAL A 1 205 ? 1.441 -1.237 4.658 1.00 82.12 205 VAL A O 1
ATOM 1580 N N . ARG A 1 206 ? 2.760 -3.037 4.480 1.00 75.19 206 ARG A N 1
ATOM 1581 C CA . ARG A 1 206 ? 2.151 -3.557 3.232 1.00 75.19 206 ARG A CA 1
ATOM 1582 C C . ARG A 1 206 ? 1.643 -4.991 3.344 1.00 75.19 206 ARG A C 1
ATOM 1584 O O . ARG A 1 206 ? 1.307 -5.626 2.345 1.00 75.19 206 ARG A O 1
ATOM 1591 N N . THR A 1 207 ? 1.606 -5.497 4.566 1.00 82.06 207 THR A N 1
ATOM 1592 C CA . THR A 1 207 ? 1.110 -6.820 4.948 1.00 82.06 207 THR A CA 1
ATOM 1593 C C . THR A 1 207 ? 0.116 -6.660 6.099 1.00 82.06 207 THR A C 1
ATOM 1595 O O . THR A 1 207 ? 0.113 -5.609 6.746 1.00 82.06 207 THR A O 1
ATOM 1598 N N . PRO A 1 208 ? -0.712 -7.680 6.379 1.00 86.44 208 PRO A N 1
ATOM 1599 C CA . PRO A 1 208 ? -1.461 -7.752 7.627 1.00 86.44 208 PRO A CA 1
ATOM 1600 C C . PRO A 1 208 ? -0.550 -7.559 8.847 1.00 86.44 208 PRO A C 1
ATOM 1602 O O . PRO A 1 208 ? 0.619 -7.950 8.829 1.00 86.44 208 PRO A O 1
ATOM 1605 N N . VAL A 1 209 ? -1.089 -6.994 9.923 1.00 88.69 209 VAL A N 1
ATOM 1606 C CA . VAL A 1 209 ? -0.371 -6.839 11.193 1.00 88.69 209 VAL A CA 1
ATOM 1607 C C . VAL A 1 209 ? -0.695 -8.028 12.094 1.00 88.69 209 VAL A C 1
ATOM 1609 O O . VAL A 1 209 ? -1.864 -8.378 12.273 1.00 88.69 209 VAL A O 1
ATOM 1612 N N . LEU A 1 210 ? 0.341 -8.639 12.672 1.00 89.31 210 LEU A N 1
ATOM 1613 C CA . LEU A 1 210 ? 0.217 -9.643 13.727 1.00 89.31 210 LEU A CA 1
ATOM 1614 C C . LEU A 1 210 ? 0.700 -9.048 15.050 1.00 89.31 210 LEU A C 1
ATOM 1616 O O . LEU A 1 210 ? 1.730 -8.385 15.084 1.00 89.31 210 LEU A O 1
ATOM 1620 N N . GLY A 1 211 ? 0.040 -9.358 16.158 1.00 89.12 211 GLY A N 1
ATOM 1621 C CA . GLY A 1 211 ? 0.539 -9.055 17.498 1.00 89.12 211 GLY A CA 1
ATOM 1622 C C . GLY A 1 211 ? 0.753 -10.302 18.338 1.00 89.12 211 GLY A C 1
ATOM 1623 O O . GLY A 1 211 ? 0.017 -11.280 18.202 1.00 89.12 211 GLY A O 1
ATOM 1624 N N . LEU A 1 212 ? 1.741 -10.242 19.233 1.00 87.31 212 LEU A N 1
ATOM 1625 C CA . LEU A 1 212 ? 1.985 -11.236 20.277 1.00 87.31 212 LEU A CA 1
ATOM 1626 C C . LEU A 1 212 ? 2.296 -10.522 21.597 1.00 87.31 212 LEU A C 1
ATOM 1628 O O . LEU A 1 212 ? 3.318 -9.853 21.738 1.00 87.31 212 LEU A O 1
ATOM 1632 N N . SER A 1 213 ? 1.428 -10.732 22.579 1.00 86.50 213 SER A N 1
ATOM 1633 C CA . SER A 1 213 ? 1.616 -10.349 23.975 1.00 86.50 213 SER A CA 1
ATOM 1634 C C . SER A 1 213 ? 1.766 -11.623 24.807 1.00 86.50 213 SER A C 1
ATOM 1636 O O . SER A 1 213 ? 0.874 -12.475 24.825 1.00 86.50 213 SER A O 1
ATOM 1638 N N . VAL A 1 214 ? 2.886 -11.760 25.517 1.00 85.44 214 VAL A N 1
ATOM 1639 C CA . VAL A 1 214 ? 3.069 -12.826 26.513 1.00 85.44 214 VAL A CA 1
ATOM 1640 C C . VAL A 1 214 ? 2.672 -12.288 27.884 1.00 85.44 214 VAL A C 1
ATOM 1642 O O . VAL A 1 214 ? 3.034 -11.171 28.257 1.00 85.44 214 VAL A O 1
ATOM 1645 N N . LEU A 1 215 ? 1.898 -13.074 28.624 1.00 82.50 215 LEU A N 1
ATOM 1646 C CA . LEU A 1 215 ? 1.219 -12.666 29.847 1.00 82.50 215 LEU A CA 1
ATOM 1647 C C . LEU A 1 215 ? 1.613 -13.625 30.978 1.00 82.50 215 LEU A C 1
ATOM 1649 O O . LEU A 1 215 ? 1.445 -14.839 30.877 1.00 82.50 215 LEU A O 1
ATOM 1653 N N . GLY A 1 216 ? 2.176 -13.075 32.049 1.00 76.62 216 GLY A N 1
ATOM 1654 C CA . GLY A 1 216 ? 2.412 -13.783 33.303 1.00 76.62 216 GLY A CA 1
ATOM 1655 C C . GLY A 1 216 ? 1.185 -13.705 34.211 1.00 76.62 216 GLY A C 1
ATOM 1656 O O . GLY A 1 216 ? 0.119 -13.262 33.784 1.00 76.62 216 GLY A O 1
ATOM 1657 N N . ASP A 1 217 ? 1.340 -14.058 35.489 1.00 73.19 217 ASP A N 1
ATOM 1658 C CA . ASP A 1 217 ? 0.266 -13.894 36.476 1.00 73.19 217 ASP A CA 1
ATOM 1659 C C . ASP A 1 217 ? -0.111 -12.402 36.619 1.00 73.19 217 ASP A C 1
ATOM 1661 O O . ASP A 1 217 ? 0.590 -11.612 37.255 1.00 73.19 217 ASP A O 1
ATOM 1665 N N . ARG A 1 218 ? -1.223 -12.034 35.964 1.00 72.44 218 ARG A N 1
ATOM 1666 C CA . ARG A 1 218 ? -1.865 -10.705 35.902 1.00 72.44 218 ARG A CA 1
ATOM 1667 C C . ARG A 1 218 ? -1.014 -9.543 35.367 1.00 72.44 218 ARG A C 1
ATOM 1669 O O . ARG A 1 218 ? -1.289 -8.390 35.692 1.00 72.44 218 ARG A O 1
ATOM 1676 N N . ARG A 1 219 ? 0.003 -9.803 34.535 1.00 80.25 219 ARG A N 1
ATOM 1677 C CA . ARG A 1 219 ? 0.760 -8.733 33.850 1.00 80.25 219 ARG A CA 1
ATOM 1678 C C . ARG A 1 219 ? 1.360 -9.164 32.515 1.00 80.25 219 ARG A C 1
ATOM 1680 O O . ARG A 1 219 ? 1.793 -10.304 32.363 1.00 80.25 219 ARG A O 1
ATOM 1687 N N . LYS A 1 220 ? 1.480 -8.217 31.585 1.00 79.56 220 LYS A N 1
ATOM 1688 C CA . LYS A 1 220 ? 2.249 -8.355 30.338 1.00 79.56 220 LYS A CA 1
ATOM 1689 C C . LYS A 1 220 ? 3.745 -8.480 30.650 1.00 79.56 220 LYS A C 1
ATOM 1691 O O . LYS A 1 220 ? 4.275 -7.725 31.467 1.00 79.56 220 LYS A O 1
ATOM 1696 N N . LEU A 1 221 ? 4.416 -9.457 30.043 1.00 80.69 221 LEU A N 1
ATOM 1697 C CA . LEU A 1 221 ? 5.854 -9.681 30.191 1.00 80.69 221 LEU A CA 1
ATOM 1698 C C . LEU A 1 221 ? 6.613 -8.939 29.088 1.00 80.69 221 LEU A C 1
ATOM 1700 O O . LEU A 1 221 ? 6.254 -9.007 27.915 1.00 80.69 221 LEU A O 1
ATOM 1704 N N . ILE A 1 222 ? 7.682 -8.240 29.471 1.00 75.56 222 ILE A N 1
ATOM 1705 C CA . ILE A 1 222 ? 8.585 -7.562 28.538 1.00 75.56 222 ILE A CA 1
ATOM 1706 C C . ILE A 1 222 ? 9.713 -8.531 28.190 1.00 75.56 222 ILE A C 1
ATOM 1708 O O . ILE A 1 222 ? 10.397 -9.020 29.086 1.00 75.56 222 ILE A O 1
ATOM 1712 N N . VAL A 1 223 ? 9.922 -8.777 26.897 1.00 77.62 223 VAL A N 1
ATOM 1713 C CA . VAL A 1 223 ? 10.939 -9.709 26.387 1.00 77.62 223 VAL A CA 1
ATOM 1714 C C . VAL A 1 223 ? 11.803 -8.974 25.375 1.00 77.62 223 VAL A C 1
ATOM 1716 O O . VAL A 1 223 ? 11.272 -8.355 24.454 1.00 77.62 223 VAL A O 1
ATOM 1719 N N . ARG A 1 224 ? 13.119 -8.964 25.586 1.00 80.88 224 ARG A N 1
ATOM 1720 C CA . ARG A 1 224 ? 14.106 -8.209 24.799 1.00 80.88 224 ARG A CA 1
ATOM 1721 C C . ARG A 1 224 ? 15.457 -8.913 24.871 1.00 80.88 224 ARG A C 1
ATOM 1723 O O . ARG A 1 224 ? 15.744 -9.520 25.900 1.00 80.88 224 ARG A O 1
ATOM 1730 N N . ASN A 1 225 ? 16.292 -8.711 23.854 1.00 76.69 225 ASN A N 1
ATOM 1731 C CA . ASN A 1 225 ? 17.675 -9.189 23.792 1.00 76.69 225 ASN A CA 1
ATOM 1732 C C . ASN A 1 225 ? 17.784 -10.724 23.893 1.00 76.69 225 ASN A C 1
ATOM 1734 O O . ASN A 1 225 ? 18.646 -11.237 24.603 1.00 76.69 225 ASN A O 1
ATOM 1738 N N . LEU A 1 226 ? 16.885 -11.444 23.219 1.00 80.69 226 LEU A N 1
ATOM 1739 C CA . LEU A 1 226 ? 16.986 -12.893 23.047 1.00 80.69 226 LEU A CA 1
ATOM 1740 C C . LEU A 1 226 ? 18.174 -13.238 22.139 1.00 80.69 226 LEU A C 1
ATOM 1742 O O . LEU A 1 226 ? 18.474 -12.501 21.199 1.00 80.69 226 LEU A O 1
ATOM 1746 N N . GLU A 1 227 ? 18.826 -14.371 22.396 1.00 79.19 227 GLU A N 1
ATOM 1747 C CA . GLU A 1 227 ? 19.860 -14.900 21.500 1.00 79.19 227 GLU A CA 1
ATOM 1748 C C . GLU A 1 227 ? 19.239 -15.468 20.205 1.00 79.19 227 GLU A C 1
ATOM 1750 O O . GLU A 1 227 ? 18.021 -15.626 20.076 1.00 79.19 227 GLU A O 1
ATOM 1755 N N . ASP A 1 228 ? 20.066 -15.745 19.195 1.00 69.62 228 ASP A N 1
ATOM 1756 C CA . ASP A 1 228 ? 19.605 -16.133 17.850 1.00 69.62 228 ASP A CA 1
ATOM 1757 C C . ASP A 1 228 ? 18.843 -17.477 17.826 1.00 69.62 228 ASP A C 1
ATOM 1759 O O . ASP A 1 228 ? 17.991 -17.687 16.963 1.00 69.62 228 ASP A O 1
ATOM 1763 N N . ASP A 1 229 ? 19.120 -18.373 18.778 1.00 70.50 229 ASP A N 1
ATOM 1764 C CA . ASP A 1 229 ? 18.426 -19.649 18.999 1.00 70.50 229 ASP A CA 1
ATOM 1765 C C . ASP A 1 229 ? 17.225 -19.541 19.964 1.00 70.50 229 ASP A C 1
ATOM 1767 O O . ASP A 1 229 ? 16.354 -20.417 19.973 1.00 70.50 229 ASP A O 1
ATOM 1771 N N . GLU A 1 230 ? 17.134 -18.447 20.727 1.00 79.44 230 GLU A N 1
ATOM 1772 C CA . GLU A 1 230 ? 15.982 -18.087 21.565 1.00 79.44 230 GLU A CA 1
ATOM 1773 C C . GLU A 1 230 ? 15.003 -17.114 20.875 1.00 79.44 230 GLU A C 1
ATOM 1775 O O . GLU A 1 230 ? 13.924 -16.830 21.404 1.00 79.44 230 GLU A O 1
ATOM 1780 N N . SER A 1 231 ? 15.347 -16.613 19.690 1.00 84.25 231 SER A N 1
ATOM 1781 C CA . SER A 1 231 ? 14.577 -15.605 18.956 1.00 84.25 231 SER A CA 1
ATOM 1782 C C . SER A 1 231 ? 13.185 -16.088 18.535 1.00 84.25 231 SER A C 1
ATOM 1784 O O . SER A 1 231 ? 12.975 -17.236 18.145 1.00 84.25 231 SER A O 1
ATOM 1786 N N . ILE A 1 232 ? 12.209 -15.184 18.578 1.00 86.00 232 ILE A N 1
ATOM 1787 C CA . ILE A 1 232 ? 10.807 -15.486 18.282 1.00 86.00 232 ILE A CA 1
ATOM 1788 C C . ILE A 1 232 ? 10.589 -15.448 16.770 1.00 86.00 232 ILE A C 1
ATOM 1790 O O . ILE A 1 232 ? 10.881 -14.449 16.114 1.00 86.00 232 ILE A O 1
ATOM 1794 N N . GLU A 1 233 ? 10.051 -16.534 16.223 1.00 88.62 233 GLU A N 1
ATOM 1795 C CA . GLU A 1 233 ? 9.718 -16.661 14.805 1.00 88.62 233 GLU A CA 1
ATOM 1796 C C . GLU A 1 233 ? 8.242 -16.286 14.569 1.00 88.62 233 GLU A C 1
ATOM 1798 O O . GLU A 1 233 ? 7.363 -16.644 15.359 1.00 88.62 233 GLU A O 1
ATOM 1803 N N . SER A 1 234 ? 7.930 -15.606 13.465 1.00 88.75 234 SER A N 1
ATOM 1804 C CA . SER A 1 234 ? 6.551 -15.357 13.025 1.00 88.75 234 SER A CA 1
ATOM 1805 C C . SER A 1 234 ? 6.384 -15.534 11.518 1.00 88.75 234 SER A C 1
ATOM 1807 O O . SER A 1 234 ? 7.247 -15.150 10.727 1.00 88.75 234 SER A O 1
ATOM 1809 N N . ILE A 1 235 ? 5.262 -16.133 11.114 1.00 87.75 235 ILE A N 1
ATOM 1810 C CA . ILE A 1 235 ? 4.846 -16.252 9.715 1.00 87.75 235 ILE A CA 1
ATOM 1811 C C . ILE A 1 235 ? 3.649 -15.338 9.478 1.00 87.75 235 ILE A C 1
ATOM 1813 O O . ILE A 1 235 ? 2.597 -15.507 10.094 1.00 87.75 235 ILE A O 1
ATOM 1817 N N . ASN A 1 236 ? 3.810 -14.398 8.548 1.00 86.75 236 ASN A N 1
ATOM 1818 C CA . ASN A 1 236 ? 2.792 -13.435 8.145 1.00 86.75 236 ASN A CA 1
ATOM 1819 C C . ASN A 1 236 ? 2.366 -13.699 6.684 1.00 86.75 236 ASN A C 1
ATOM 1821 O O . ASN A 1 236 ? 3.234 -13.717 5.805 1.00 86.75 236 ASN A O 1
ATOM 1825 N N . PRO A 1 237 ? 1.073 -13.929 6.381 1.00 83.12 237 PRO A N 1
ATOM 1826 C CA . PRO A 1 237 ? 0.610 -14.102 5.009 1.00 83.12 237 PRO A CA 1
ATOM 1827 C C . PRO A 1 237 ? 0.774 -12.810 4.199 1.00 83.12 237 PRO A C 1
ATOM 1829 O O . PRO A 1 237 ? 0.229 -11.758 4.527 1.00 83.12 237 PRO A O 1
ATOM 1832 N N . VAL A 1 238 ? 1.479 -12.908 3.077 1.00 76.56 238 VAL A N 1
ATOM 1833 C CA . VAL A 1 238 ? 1.644 -11.808 2.130 1.00 76.56 238 VAL A CA 1
ATOM 1834 C C . VAL A 1 238 ? 0.446 -11.829 1.187 1.00 76.56 238 VAL A C 1
ATOM 1836 O O . VAL A 1 238 ? 0.315 -12.723 0.353 1.00 76.56 238 VAL A O 1
ATOM 1839 N N . GLN A 1 239 ? -0.447 -10.843 1.304 1.00 61.56 239 GLN A N 1
ATOM 1840 C CA . GLN A 1 239 ? -1.437 -10.603 0.252 1.00 61.56 239 GLN A CA 1
ATOM 1841 C C . GLN A 1 239 ? -0.691 -10.253 -1.045 1.00 61.56 239 GLN A C 1
ATOM 1843 O O . GLN A 1 239 ? 0.285 -9.508 -0.990 1.00 61.56 239 GLN A O 1
ATOM 1848 N N . ASN A 1 240 ? -1.142 -10.783 -2.191 1.00 48.97 240 ASN A N 1
ATOM 1849 C CA . ASN A 1 240 ? -0.490 -10.655 -3.507 1.00 48.97 240 ASN A CA 1
ATOM 1850 C C . ASN A 1 240 ? -0.354 -9.187 -3.980 1.00 48.97 240 ASN A C 1
ATOM 1852 O O . ASN A 1 240 ? -1.101 -8.721 -4.839 1.00 48.97 240 ASN A O 1
ATOM 1856 N N . THR A 1 241 ? 0.611 -8.453 -3.426 1.00 40.06 241 THR A N 1
ATOM 1857 C CA . THR A 1 241 ? 0.995 -7.084 -3.810 1.00 40.06 241 THR A CA 1
ATOM 1858 C C . THR A 1 241 ? 2.030 -7.107 -4.929 1.00 40.06 241 THR A C 1
ATOM 1860 O O . THR A 1 241 ? 1.954 -6.314 -5.868 1.00 40.06 241 THR A O 1
ATOM 1863 N N . ALA A 1 242 ? 2.923 -8.097 -4.904 1.00 38.12 242 ALA A N 1
ATOM 1864 C CA . ALA A 1 242 ? 3.556 -8.592 -6.110 1.00 38.12 242 ALA A CA 1
ATOM 1865 C C . ALA A 1 242 ? 2.524 -9.416 -6.896 1.00 38.12 242 ALA A C 1
ATOM 1867 O O . ALA A 1 242 ? 2.385 -10.625 -6.707 1.00 38.12 242 ALA A O 1
ATOM 1868 N N . THR A 1 243 ? 1.859 -8.779 -7.867 1.00 36.22 243 THR A N 1
ATOM 1869 C CA . THR A 1 243 ? 1.652 -9.526 -9.112 1.00 36.22 243 THR A CA 1
ATOM 1870 C C . THR A 1 243 ? 3.045 -9.991 -9.539 1.00 36.22 243 THR A C 1
ATOM 1872 O O . THR A 1 243 ? 3.945 -9.146 -9.621 1.00 36.22 243 THR A O 1
ATOM 1875 N N . PRO A 1 244 ? 3.297 -11.296 -9.763 1.00 37.38 244 PRO A N 1
ATOM 1876 C CA . PRO A 1 244 ? 4.498 -11.664 -10.483 1.00 37.38 244 PRO A CA 1
ATOM 1877 C C . PRO A 1 244 ? 4.402 -10.901 -11.797 1.00 37.38 244 PRO A C 1
ATOM 1879 O O . PRO A 1 244 ? 3.439 -11.083 -12.548 1.00 37.38 244 PRO A O 1
ATOM 1882 N N . VAL A 1 245 ? 5.345 -9.983 -12.030 1.00 40.19 245 VAL A N 1
ATOM 1883 C CA . VAL A 1 245 ? 5.446 -9.306 -13.320 1.00 40.19 245 VAL A CA 1
ATOM 1884 C C . VAL A 1 245 ? 5.448 -10.436 -14.333 1.00 40.19 245 VAL A C 1
ATOM 1886 O O . VAL A 1 245 ? 6.306 -11.319 -14.260 1.00 40.19 245 VAL A O 1
ATOM 1889 N N . ASN A 1 246 ? 4.441 -10.463 -15.210 1.00 38.16 246 ASN A N 1
ATOM 1890 C CA . ASN A 1 246 ? 4.358 -11.450 -16.2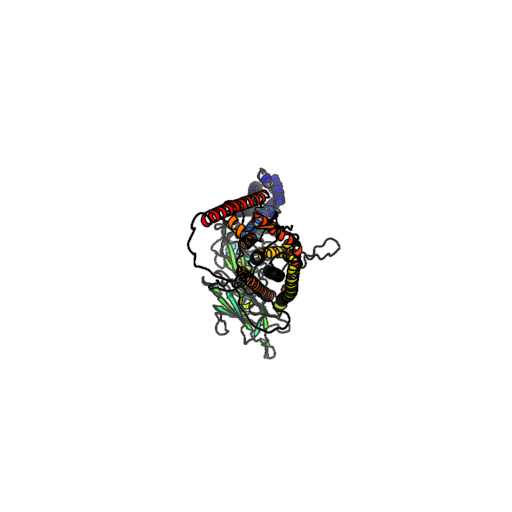77 1.00 38.16 246 ASN A CA 1
ATOM 1891 C C . ASN A 1 246 ? 5.464 -11.103 -17.267 1.00 38.16 246 ASN A C 1
ATOM 1893 O O . ASN A 1 246 ? 5.247 -10.434 -18.286 1.00 38.16 246 ASN A O 1
ATOM 1897 N N . GLY A 1 247 ? 6.676 -11.508 -16.888 1.00 43.00 247 GLY A N 1
ATOM 1898 C CA . GLY A 1 247 ? 7.907 -11.211 -17.574 1.00 43.00 247 GLY A CA 1
ATOM 1899 C C . GLY A 1 247 ? 7.772 -11.587 -19.032 1.00 43.00 247 GLY A C 1
ATOM 1900 O O . GLY A 1 247 ? 6.952 -12.422 -19.433 1.00 43.00 247 GLY A O 1
ATOM 1901 N N . THR A 1 248 ? 8.566 -10.943 -19.869 1.00 48.69 248 THR A N 1
ATOM 1902 C CA . THR A 1 248 ? 8.997 -11.625 -21.081 1.00 48.69 248 THR A CA 1
ATOM 1903 C C . THR A 1 248 ? 9.549 -12.979 -20.650 1.00 48.69 248 THR A C 1
ATOM 1905 O O . THR A 1 248 ? 10.438 -13.025 -19.805 1.00 48.69 248 THR A O 1
ATOM 1908 N N . ALA A 1 249 ? 8.977 -14.064 -21.178 1.00 53.69 249 ALA A N 1
ATOM 1909 C CA . ALA A 1 249 ? 9.490 -15.401 -20.935 1.00 53.69 249 ALA A CA 1
ATOM 1910 C C . ALA A 1 249 ? 10.926 -15.421 -21.468 1.00 53.69 249 ALA A C 1
ATOM 1912 O O . ALA A 1 249 ? 11.160 -15.375 -22.678 1.00 53.69 249 ALA A O 1
ATOM 1913 N N . MET A 1 250 ? 11.888 -15.344 -20.557 1.00 67.69 250 MET A N 1
ATOM 1914 C CA . MET A 1 250 ? 13.291 -15.182 -20.882 1.00 67.69 250 MET A CA 1
ATOM 1915 C C . MET A 1 250 ? 13.863 -16.547 -21.221 1.00 67.69 250 MET A C 1
ATOM 1917 O O . MET A 1 250 ? 13.646 -17.508 -20.492 1.00 67.69 250 MET A O 1
ATOM 1921 N N . SER A 1 251 ? 14.601 -16.642 -22.324 1.00 70.69 251 SER A N 1
ATOM 1922 C CA . SER A 1 251 ? 15.286 -17.879 -22.691 1.00 70.69 251 SER A CA 1
ATOM 1923 C C . SER A 1 251 ? 16.696 -17.912 -22.109 1.00 70.69 251 SER A C 1
ATOM 1925 O O . SER A 1 251 ? 17.465 -16.984 -22.362 1.00 70.69 251 SER A O 1
ATOM 1927 N N . SER A 1 252 ? 17.074 -19.002 -21.444 1.00 70.19 252 SER A N 1
ATOM 1928 C CA . SER A 1 252 ? 18.479 -19.337 -21.170 1.00 70.19 252 SER A CA 1
ATOM 1929 C C . SER A 1 252 ? 18.828 -20.724 -21.729 1.00 70.19 252 SER A C 1
ATOM 1931 O O . SER A 1 252 ? 17.962 -21.584 -21.898 1.00 70.19 252 SER A O 1
ATOM 1933 N N . ASN A 1 253 ? 20.105 -20.928 -22.050 1.00 73.94 253 ASN A N 1
ATOM 1934 C CA . ASN A 1 253 ? 20.710 -22.214 -22.409 1.00 73.94 253 ASN A CA 1
ATOM 1935 C C . ASN A 1 253 ? 22.109 -22.315 -21.772 1.00 73.94 253 ASN A C 1
ATOM 1937 O O . ASN A 1 253 ? 22.549 -21.379 -21.100 1.00 73.94 253 ASN A O 1
ATOM 1941 N N . SER A 1 254 ? 22.837 -23.414 -21.990 1.00 76.62 254 SER A N 1
ATOM 1942 C CA . SER A 1 254 ? 24.171 -23.594 -21.395 1.00 76.62 254 SER A CA 1
ATOM 1943 C C . SER A 1 254 ? 25.205 -22.537 -21.793 1.00 76.62 254 SER A C 1
ATOM 1945 O O . SER A 1 254 ? 26.180 -22.333 -21.073 1.00 76.62 254 SER A O 1
ATOM 1947 N N . ARG A 1 255 ? 25.018 -21.849 -22.927 1.00 76.44 255 ARG A N 1
ATOM 1948 C CA . ARG A 1 255 ? 26.002 -20.912 -23.498 1.00 76.44 255 ARG A CA 1
ATOM 1949 C C . ARG A 1 255 ? 25.697 -19.446 -23.202 1.00 76.44 255 ARG A C 1
ATOM 1951 O O . ARG A 1 255 ? 26.571 -18.606 -23.393 1.00 76.44 255 ARG A O 1
ATOM 1958 N N . GLN A 1 256 ? 24.477 -19.132 -22.767 1.00 74.75 256 GLN A N 1
ATOM 1959 C CA . GLN A 1 256 ? 24.002 -17.766 -22.582 1.00 74.75 256 GLN A CA 1
ATOM 1960 C C . GLN A 1 256 ? 23.361 -17.591 -21.202 1.00 74.75 256 GLN A C 1
ATOM 1962 O O . GLN A 1 256 ? 22.264 -18.088 -20.928 1.00 74.75 256 GLN A O 1
ATOM 1967 N N . ILE A 1 257 ? 24.046 -16.817 -20.359 1.00 80.38 257 ILE A N 1
ATOM 1968 C CA . ILE A 1 257 ? 23.459 -16.246 -19.149 1.00 80.38 257 ILE A CA 1
ATOM 1969 C C . ILE A 1 257 ? 22.512 -15.113 -19.533 1.00 80.38 257 ILE A C 1
ATOM 1971 O O . ILE A 1 257 ? 22.851 -14.246 -20.341 1.00 80.38 257 ILE A O 1
ATOM 1975 N N . THR A 1 258 ? 21.365 -15.082 -18.870 1.00 82.19 258 THR A N 1
ATOM 1976 C CA . THR A 1 258 ? 20.460 -13.936 -18.873 1.00 82.19 258 THR A CA 1
ATOM 1977 C C . THR A 1 258 ? 20.593 -13.204 -17.543 1.00 82.19 258 THR A C 1
ATOM 1979 O O . THR A 1 258 ? 20.450 -13.824 -16.489 1.00 82.19 258 THR A O 1
ATOM 1982 N N . VAL A 1 259 ? 20.877 -11.901 -17.574 1.00 82.69 259 VAL A N 1
ATOM 1983 C CA . VAL A 1 259 ? 21.124 -11.095 -16.367 1.00 82.69 259 VAL A CA 1
ATOM 1984 C C . VAL A 1 259 ? 19.872 -10.312 -15.973 1.00 82.69 259 VAL A C 1
ATOM 1986 O O . VAL A 1 259 ? 19.286 -9.612 -16.794 1.00 82.69 259 VAL A O 1
ATOM 1989 N N . HIS A 1 260 ? 19.498 -10.421 -14.701 1.00 80.06 260 HIS A N 1
ATOM 1990 C CA . HIS A 1 260 ? 18.404 -9.714 -14.035 1.00 80.06 260 HIS A CA 1
ATOM 1991 C C . HIS A 1 260 ? 19.008 -8.712 -13.057 1.00 80.06 260 HIS A C 1
ATOM 1993 O O . HIS A 1 260 ? 19.948 -9.066 -12.349 1.00 80.06 260 HIS A O 1
ATOM 1999 N N . ARG A 1 261 ? 18.504 -7.478 -13.007 1.00 77.31 261 ARG A N 1
ATOM 2000 C CA . ARG A 1 261 ? 19.053 -6.415 -12.150 1.00 77.31 261 ARG A CA 1
ATOM 2001 C C . ARG A 1 261 ? 18.053 -5.995 -11.087 1.00 77.31 261 ARG A C 1
ATOM 2003 O O . ARG A 1 261 ? 16.851 -5.988 -11.334 1.00 77.31 261 ARG A O 1
ATOM 2010 N N . PHE A 1 262 ? 18.562 -5.632 -9.919 1.00 75.38 262 PHE A N 1
ATOM 2011 C CA . PHE A 1 262 ? 17.791 -5.039 -8.834 1.00 75.38 262 PHE A CA 1
ATOM 2012 C C . PHE A 1 262 ? 18.682 -4.090 -8.028 1.00 75.38 262 PHE A C 1
ATOM 2014 O O . PHE A 1 262 ? 19.899 -4.256 -7.992 1.00 75.38 262 PHE A O 1
ATOM 2021 N N . ASN A 1 263 ? 18.080 -3.092 -7.387 1.00 74.62 263 ASN A N 1
ATOM 2022 C CA . ASN A 1 263 ? 18.793 -2.153 -6.522 1.00 74.62 263 ASN A CA 1
ATOM 2023 C C . ASN A 1 263 ? 18.437 -2.421 -5.059 1.00 74.62 263 ASN A C 1
ATOM 2025 O O . ASN A 1 263 ? 17.293 -2.767 -4.750 1.00 74.62 263 ASN A O 1
ATOM 2029 N N . THR A 1 264 ? 19.395 -2.221 -4.159 1.00 68.00 264 THR A N 1
ATOM 2030 C CA . THR A 1 264 ? 19.154 -2.206 -2.714 1.00 68.00 264 THR A CA 1
ATOM 2031 C C . THR A 1 264 ? 18.843 -0.779 -2.276 1.00 68.00 264 THR A C 1
ATOM 2033 O O . THR A 1 264 ? 19.683 0.109 -2.405 1.00 68.00 264 THR A O 1
ATOM 2036 N N . SER A 1 265 ? 17.624 -0.544 -1.787 1.00 59.03 265 SER A N 1
ATOM 2037 C CA . SER A 1 265 ? 17.186 0.792 -1.355 1.00 59.03 265 SER A CA 1
ATOM 2038 C C . SER A 1 265 ? 17.640 1.155 0.060 1.00 59.03 265 SER A C 1
ATOM 2040 O O . SER A 1 265 ? 17.803 2.334 0.348 1.00 59.03 265 SER A O 1
ATOM 2042 N N . GLU A 1 266 ? 17.791 0.154 0.933 1.00 65.25 266 GLU A N 1
ATOM 2043 C CA . GLU A 1 266 ? 18.004 0.305 2.377 1.00 65.25 266 GLU A CA 1
ATOM 2044 C C . GLU A 1 266 ? 18.774 -0.895 2.964 1.00 65.25 266 GLU A C 1
ATOM 2046 O O . GLU A 1 266 ? 18.656 -2.012 2.439 1.00 65.25 266 GLU A O 1
ATOM 2051 N N . PRO A 1 267 ? 19.474 -0.718 4.103 1.00 67.88 267 PRO A N 1
ATOM 2052 C CA . PRO A 1 267 ? 19.910 -1.828 4.946 1.00 67.88 267 PRO A CA 1
ATOM 2053 C C . PRO A 1 267 ? 18.713 -2.566 5.588 1.00 67.88 267 PRO A C 1
ATOM 2055 O O . PRO A 1 267 ? 17.586 -2.066 5.655 1.00 67.88 267 PRO A O 1
ATOM 2058 N N . GLY A 1 268 ? 18.949 -3.798 6.054 1.00 71.38 268 GLY A N 1
ATOM 2059 C CA . GLY A 1 268 ? 17.923 -4.654 6.679 1.00 71.38 268 GLY A CA 1
ATOM 2060 C C . GLY A 1 268 ? 17.011 -5.414 5.703 1.00 71.38 268 GLY A C 1
ATOM 2061 O O . GLY A 1 268 ? 16.210 -6.245 6.129 1.00 71.38 268 GLY A O 1
ATOM 2062 N N . VAL A 1 269 ? 17.127 -5.166 4.394 1.00 79.56 269 VAL A N 1
ATOM 2063 C CA . VAL A 1 269 ? 16.303 -5.813 3.360 1.00 79.56 269 VAL A CA 1
ATOM 2064 C C . VAL A 1 269 ? 16.861 -7.191 2.981 1.00 79.56 269 VAL A C 1
ATOM 2066 O O . VAL A 1 269 ? 18.058 -7.350 2.737 1.00 79.56 269 VAL A O 1
ATOM 2069 N N . ALA A 1 270 ? 15.975 -8.180 2.865 1.00 85.50 270 ALA A N 1
ATOM 2070 C CA . ALA A 1 270 ? 16.246 -9.474 2.239 1.00 85.50 270 ALA A CA 1
ATOM 2071 C C . ALA A 1 270 ? 15.486 -9.593 0.911 1.00 85.50 270 ALA A C 1
ATOM 2073 O O . ALA A 1 270 ? 14.431 -8.982 0.732 1.00 85.50 270 ALA A O 1
ATOM 2074 N N . PHE A 1 271 ? 15.990 -10.403 -0.019 1.00 85.50 271 PHE A N 1
ATOM 2075 C CA . PHE A 1 271 ? 15.373 -10.576 -1.336 1.00 85.50 271 PHE A CA 1
ATOM 2076 C C . PHE A 1 271 ? 14.933 -12.019 -1.556 1.00 85.50 271 PHE A C 1
ATOM 2078 O O . PHE A 1 271 ? 15.677 -12.968 -1.314 1.00 85.50 271 PHE A O 1
ATOM 2085 N N . TYR A 1 272 ? 13.719 -12.183 -2.068 1.00 85.81 272 TYR A N 1
ATOM 2086 C CA . TYR A 1 272 ? 13.202 -13.457 -2.535 1.00 85.81 272 TYR A CA 1
ATOM 2087 C C . TYR A 1 272 ? 13.200 -13.465 -4.061 1.00 85.81 272 TYR A C 1
ATOM 2089 O O . TYR A 1 272 ? 12.529 -12.655 -4.705 1.00 85.81 272 TYR A O 1
ATOM 2097 N N . VAL A 1 273 ? 13.975 -14.375 -4.642 1.00 86.19 273 VAL A N 1
ATOM 2098 C CA . VAL A 1 273 ? 14.094 -14.558 -6.088 1.00 86.19 273 VAL A CA 1
ATOM 2099 C C . VAL A 1 273 ? 13.325 -15.817 -6.457 1.00 86.19 273 VAL A C 1
ATOM 2101 O O . VAL A 1 273 ? 13.581 -16.882 -5.902 1.00 86.19 273 VAL A O 1
ATOM 2104 N N . ARG A 1 274 ? 12.401 -15.728 -7.410 1.00 85.25 274 ARG A N 1
ATOM 2105 C CA . ARG A 1 274 ? 11.673 -16.884 -7.945 1.00 85.25 274 ARG A CA 1
ATOM 2106 C C . ARG A 1 274 ? 11.811 -16.909 -9.458 1.00 85.25 274 ARG A C 1
ATOM 2108 O O . ARG A 1 274 ? 11.531 -15.913 -10.117 1.00 85.25 274 ARG A O 1
ATOM 2115 N N . VAL A 1 275 ? 12.245 -18.046 -9.992 1.00 85.44 275 VAL A N 1
ATOM 2116 C CA . VAL A 1 275 ? 12.511 -18.262 -11.418 1.00 85.44 275 VAL A CA 1
ATOM 2117 C C . VAL A 1 275 ? 11.590 -19.378 -11.887 1.00 85.44 275 VAL A C 1
ATOM 2119 O O . VAL A 1 275 ? 11.870 -20.538 -11.649 1.00 85.44 275 VAL A O 1
ATOM 2122 N N . ASN A 1 276 ? 10.460 -19.062 -12.505 1.00 83.62 276 ASN A N 1
ATOM 2123 C CA . ASN A 1 276 ? 9.447 -20.044 -12.878 1.00 83.62 276 ASN A CA 1
ATOM 2124 C C . ASN A 1 276 ? 9.642 -20.508 -14.338 1.00 83.62 276 ASN A C 1
ATOM 2126 O O . ASN A 1 276 ? 9.194 -19.785 -15.235 1.00 83.62 276 ASN A O 1
ATOM 2130 N N . PRO A 1 277 ? 10.301 -21.657 -14.606 1.00 83.50 277 PRO A N 1
ATOM 2131 C CA . PRO A 1 277 ? 10.427 -22.194 -15.957 1.00 83.50 277 PRO A CA 1
ATOM 2132 C C . PRO A 1 277 ? 9.078 -22.638 -16.523 1.00 83.50 277 PRO A C 1
ATOM 2134 O O . PRO A 1 277 ? 8.237 -23.196 -15.817 1.00 83.50 277 PRO A O 1
ATOM 2137 N N . ASP A 1 278 ? 8.899 -22.401 -17.818 1.00 75.88 278 ASP A N 1
ATOM 2138 C CA . ASP A 1 278 ? 7.778 -22.883 -18.616 1.00 75.88 278 ASP A CA 1
ATOM 2139 C C . ASP A 1 278 ? 8.055 -24.334 -19.037 1.00 75.88 278 ASP A C 1
ATOM 2141 O O . ASP A 1 278 ? 8.663 -24.606 -20.073 1.00 75.88 278 ASP A O 1
ATOM 2145 N N . VAL A 1 279 ? 7.701 -25.271 -18.155 1.00 67.75 279 VAL A N 1
ATOM 2146 C CA . VAL A 1 279 ? 7.924 -26.708 -18.356 1.00 67.75 279 VAL A CA 1
ATOM 2147 C C . VAL A 1 279 ? 6.673 -27.326 -18.975 1.00 67.75 279 VAL A C 1
ATOM 2149 O O . VAL A 1 279 ? 5.700 -27.615 -18.276 1.00 67.75 279 VAL A O 1
ATOM 2152 N N . SER A 1 280 ? 6.705 -27.542 -20.290 1.00 54.03 280 SER A N 1
ATOM 2153 C CA . SER A 1 280 ? 5.666 -28.251 -21.042 1.00 54.03 280 SER A CA 1
ATOM 2154 C C . SER A 1 280 ? 6.266 -29.445 -21.799 1.00 54.03 280 SER A C 1
ATOM 2156 O O . SER A 1 280 ? 7.138 -29.280 -22.646 1.00 54.03 280 SER A O 1
ATOM 2158 N N . GLY A 1 281 ? 5.799 -30.660 -21.488 1.00 51.16 281 GLY A N 1
ATOM 2159 C CA . GLY A 1 281 ? 6.332 -31.914 -22.046 1.00 51.16 281 GLY A CA 1
ATOM 2160 C C . GLY A 1 281 ? 7.449 -32.562 -21.212 1.00 51.16 281 GLY A C 1
ATOM 2161 O O . GLY A 1 281 ? 7.697 -32.157 -20.078 1.00 51.16 281 GLY A O 1
ATOM 2162 N N . ASP A 1 282 ? 8.092 -33.589 -21.779 1.00 48.19 282 ASP A N 1
ATOM 2163 C CA . ASP A 1 282 ? 8.938 -34.586 -21.086 1.00 48.19 282 ASP A CA 1
ATOM 2164 C C . ASP A 1 282 ? 10.245 -34.070 -20.430 1.00 48.19 282 ASP A C 1
ATOM 2166 O O . ASP A 1 282 ? 10.930 -34.835 -19.751 1.00 48.19 282 ASP A O 1
ATOM 2170 N N . ASP A 1 283 ? 10.581 -32.778 -20.537 1.00 54.75 283 ASP A N 1
ATOM 2171 C CA . ASP A 1 283 ? 11.731 -32.133 -19.866 1.00 54.75 283 ASP A CA 1
ATOM 2172 C C . ASP A 1 283 ? 11.468 -31.937 -18.340 1.00 54.75 283 ASP A C 1
ATOM 2174 O O . ASP A 1 283 ? 11.591 -30.849 -17.774 1.00 54.75 283 ASP A O 1
ATOM 2178 N N . ALA A 1 284 ? 11.106 -33.005 -17.618 1.00 57.66 284 ALA A N 1
ATOM 2179 C CA . ALA A 1 284 ? 10.722 -32.962 -16.197 1.00 57.66 284 ALA A CA 1
ATOM 2180 C C . ALA A 1 284 ? 11.852 -32.529 -15.230 1.00 57.66 284 ALA A C 1
ATOM 2182 O O . ALA A 1 284 ? 11.575 -32.169 -14.081 1.00 57.66 284 ALA A O 1
ATOM 2183 N N . ASN A 1 285 ? 13.107 -32.545 -15.696 1.00 69.62 285 ASN A N 1
ATOM 2184 C CA . ASN A 1 285 ? 14.331 -32.334 -14.913 1.00 69.62 285 ASN A CA 1
ATOM 2185 C C . ASN A 1 285 ? 15.081 -31.030 -15.265 1.00 69.62 285 ASN A C 1
ATOM 2187 O O . ASN A 1 285 ? 16.311 -30.973 -15.178 1.00 69.62 285 ASN A O 1
ATOM 2191 N N . VAL A 1 286 ? 14.368 -29.960 -15.643 1.00 80.75 286 VAL A N 1
ATOM 2192 C CA . VAL A 1 286 ? 14.978 -28.627 -15.815 1.00 80.75 286 VAL A CA 1
ATOM 2193 C C . VAL A 1 286 ? 15.764 -28.236 -14.560 1.00 80.75 286 VAL A C 1
ATOM 2195 O O . VAL A 1 286 ? 15.228 -28.179 -13.457 1.00 80.75 286 VAL A O 1
ATOM 2198 N N . THR A 1 287 ? 17.050 -27.936 -14.738 1.00 86.31 287 THR A N 1
ATOM 2199 C CA . THR A 1 287 ? 17.941 -27.454 -13.678 1.00 86.31 287 THR A CA 1
ATOM 2200 C C . THR A 1 287 ? 18.552 -26.128 -14.112 1.00 86.31 287 THR A C 1
ATOM 2202 O O . THR A 1 287 ? 19.151 -26.027 -15.186 1.00 86.31 287 THR A O 1
ATOM 2205 N N . LEU A 1 288 ? 18.401 -25.097 -13.281 1.00 88.62 288 LEU A N 1
ATOM 2206 C CA . LEU A 1 288 ? 18.937 -23.761 -13.544 1.00 88.62 288 LEU A CA 1
ATOM 2207 C C . LEU A 1 288 ? 20.037 -23.444 -12.531 1.00 88.62 288 LEU A C 1
ATOM 2209 O O . LEU A 1 288 ? 19.992 -23.891 -11.390 1.00 88.62 288 LEU A O 1
ATOM 2213 N N . ARG A 1 289 ? 21.026 -22.647 -12.924 1.00 90.44 289 ARG A N 1
ATOM 2214 C CA . ARG A 1 289 ? 22.049 -22.112 -12.027 1.00 90.44 289 ARG A CA 1
ATOM 2215 C C . ARG A 1 289 ? 21.938 -20.597 -11.993 1.00 90.44 289 ARG A C 1
ATOM 2217 O O . ARG A 1 289 ? 21.939 -19.956 -13.042 1.00 90.44 289 ARG A O 1
ATOM 2224 N N . ALA A 1 290 ? 21.819 -20.050 -10.791 1.00 91.25 290 ALA A N 1
ATOM 2225 C CA . ALA A 1 290 ? 21.802 -18.619 -10.545 1.00 91.25 290 ALA A CA 1
ATOM 2226 C C . ALA A 1 290 ? 23.163 -18.171 -10.000 1.00 91.25 290 ALA A C 1
ATOM 2228 O O . ALA A 1 290 ? 23.775 -18.866 -9.191 1.00 91.25 290 ALA A O 1
ATOM 2229 N N . TYR A 1 291 ? 23.616 -17.006 -10.448 1.00 90.88 291 TYR A N 1
ATOM 2230 C CA . TYR A 1 291 ? 24.885 -16.378 -10.101 1.00 90.88 291 TYR A CA 1
ATOM 2231 C C . TYR A 1 291 ? 24.603 -14.947 -9.646 1.00 90.88 291 TYR A C 1
ATOM 2233 O O . TYR A 1 291 ? 24.028 -14.182 -10.410 1.00 90.88 291 TYR A O 1
ATOM 2241 N N . LEU A 1 292 ? 24.997 -14.573 -8.435 1.00 89.62 292 LEU A N 1
ATOM 2242 C CA . LEU A 1 292 ? 24.811 -13.236 -7.866 1.00 89.62 292 LEU A CA 1
ATOM 2243 C C . LEU A 1 292 ? 26.139 -12.480 -7.857 1.00 89.62 292 LEU A C 1
ATOM 2245 O O . LEU A 1 292 ? 27.162 -13.051 -7.473 1.00 89.62 292 LEU A O 1
ATOM 2249 N N . LYS A 1 293 ? 26.122 -11.192 -8.209 1.00 87.81 293 LYS A N 1
ATOM 2250 C CA . LYS A 1 293 ? 27.264 -10.284 -8.033 1.00 87.81 293 LYS A CA 1
ATOM 2251 C C . LYS A 1 293 ? 26.805 -8.835 -7.834 1.00 87.81 293 LYS A C 1
ATOM 2253 O O . LYS A 1 293 ? 25.758 -8.436 -8.344 1.00 87.81 293 LYS A O 1
ATOM 2258 N N . ARG A 1 294 ? 27.625 -8.049 -7.135 1.00 84.75 294 ARG A N 1
ATOM 2259 C CA . ARG A 1 294 ? 27.524 -6.585 -7.049 1.00 84.75 294 ARG A CA 1
ATOM 2260 C C . ARG A 1 294 ? 27.914 -5.941 -8.394 1.00 84.75 294 ARG A C 1
ATOM 2262 O O . ARG A 1 294 ? 28.932 -6.308 -8.985 1.00 84.75 294 ARG A O 1
ATOM 2269 N N . GLY A 1 295 ? 27.130 -4.971 -8.859 1.00 76.88 295 GLY A N 1
ATOM 2270 C CA . GLY A 1 295 ? 27.309 -4.262 -10.133 1.00 76.88 295 GLY A CA 1
ATOM 2271 C C . GLY A 1 295 ? 26.592 -4.896 -11.336 1.00 76.88 295 GLY A C 1
ATOM 2272 O O . GLY A 1 295 ? 25.813 -5.833 -11.208 1.00 76.88 295 GLY A O 1
ATOM 2273 N N . ASP A 1 296 ? 26.861 -4.367 -12.533 1.00 67.81 296 ASP A N 1
ATOM 2274 C CA . ASP A 1 296 ? 26.089 -4.641 -13.761 1.00 67.81 296 ASP A CA 1
ATOM 2275 C C . ASP A 1 296 ? 26.417 -5.946 -14.511 1.00 67.81 296 ASP A C 1
ATOM 2277 O O . ASP A 1 296 ? 25.689 -6.302 -15.449 1.00 67.81 296 ASP A O 1
ATOM 2281 N N . VAL A 1 297 ? 27.530 -6.613 -14.171 1.00 75.25 297 VAL A N 1
ATOM 2282 C CA . VAL A 1 297 ? 28.144 -7.683 -14.982 1.00 75.25 297 VAL A CA 1
ATOM 2283 C C . VAL A 1 297 ? 28.423 -8.933 -14.146 1.00 75.25 297 VAL A C 1
ATOM 2285 O O . VAL A 1 297 ? 29.348 -8.959 -13.331 1.00 75.25 297 VAL A O 1
ATOM 2288 N N . VAL A 1 298 ? 27.653 -9.988 -14.426 1.00 84.00 298 VAL A N 1
ATOM 2289 C CA . VAL A 1 298 ? 27.786 -11.353 -13.889 1.00 84.00 298 VAL A CA 1
ATOM 2290 C C . VAL A 1 298 ? 28.217 -12.293 -15.011 1.00 84.00 298 VAL A C 1
ATOM 2292 O O . VAL A 1 298 ? 27.625 -12.268 -16.091 1.00 84.00 298 VAL A O 1
ATOM 2295 N N . THR A 1 299 ? 29.193 -13.168 -14.757 1.00 81.62 299 THR A N 1
ATOM 2296 C CA . THR A 1 299 ? 29.563 -14.259 -15.680 1.00 81.62 299 THR A CA 1
ATOM 2297 C C . THR A 1 299 ? 29.830 -15.561 -14.905 1.00 81.62 299 THR A C 1
ATOM 2299 O O . THR A 1 299 ? 30.015 -15.505 -13.689 1.00 81.62 299 THR A O 1
ATOM 2302 N N . PRO A 1 300 ? 29.911 -16.744 -15.553 1.00 80.12 300 PRO A N 1
ATOM 2303 C CA . PRO A 1 300 ? 30.159 -17.999 -14.839 1.00 80.12 300 PRO A CA 1
ATOM 2304 C C . PRO A 1 300 ? 31.551 -18.070 -14.189 1.00 80.12 300 PRO A C 1
ATOM 2306 O O . PRO A 1 300 ? 31.769 -18.933 -13.347 1.00 80.12 300 PRO A O 1
ATOM 2309 N N . GLY A 1 301 ? 32.488 -17.204 -14.601 1.00 81.75 301 GLY A N 1
ATOM 2310 C CA . GLY A 1 301 ? 33.836 -17.092 -14.033 1.00 81.75 301 GLY A CA 1
ATOM 2311 C C . GLY A 1 301 ? 34.042 -15.866 -13.138 1.00 81.75 301 GLY A C 1
ATOM 2312 O O . GLY A 1 301 ? 35.152 -15.657 -12.664 1.00 81.75 301 GLY A O 1
ATOM 2313 N N . ASP A 1 302 ? 33.007 -15.046 -12.933 1.00 84.75 302 ASP A N 1
ATOM 2314 C CA . ASP A 1 302 ? 33.075 -13.800 -12.164 1.00 84.75 302 ASP A CA 1
ATOM 2315 C C . ASP A 1 302 ? 31.704 -13.523 -11.520 1.00 84.75 302 ASP A C 1
ATOM 2317 O O . ASP A 1 302 ? 30.797 -12.940 -12.131 1.00 84.75 302 ASP A O 1
ATOM 2321 N N . TYR A 1 303 ? 31.556 -14.027 -10.292 1.00 88.44 303 TYR A N 1
ATOM 2322 C CA . TYR A 1 303 ? 30.366 -13.963 -9.444 1.00 88.44 303 TYR A CA 1
ATOM 2323 C C . TYR A 1 303 ? 30.772 -13.955 -7.958 1.00 88.44 303 TYR A C 1
ATOM 2325 O O . TYR A 1 303 ? 31.866 -14.393 -7.609 1.00 88.44 303 TYR A O 1
ATOM 2333 N N . SER A 1 304 ? 29.888 -13.479 -7.077 1.00 86.81 304 SER A N 1
ATOM 2334 C CA . SER A 1 304 ? 30.080 -13.489 -5.617 1.00 86.81 304 SER A CA 1
ATOM 2335 C C . SER A 1 304 ? 29.507 -14.753 -4.970 1.00 86.81 304 SER A C 1
ATOM 2337 O O . SER A 1 304 ? 30.186 -15.410 -4.190 1.00 86.81 304 SER A O 1
ATOM 2339 N N . HIS A 1 305 ? 28.276 -15.125 -5.334 1.00 88.56 305 HIS A N 1
ATOM 2340 C CA . HIS A 1 305 ? 27.596 -16.333 -4.850 1.00 88.56 305 HIS A CA 1
ATOM 2341 C C . HIS A 1 305 ? 26.899 -17.056 -6.003 1.00 88.56 305 HIS A C 1
ATOM 2343 O O . HIS A 1 305 ? 26.520 -16.425 -6.990 1.00 88.56 305 HIS A O 1
ATOM 2349 N N . ASN A 1 306 ? 26.697 -18.368 -5.892 1.00 91.00 306 ASN A N 1
ATOM 2350 C CA . ASN A 1 306 ? 25.884 -19.119 -6.842 1.00 91.00 306 ASN A CA 1
ATOM 2351 C C . ASN A 1 306 ? 25.035 -20.190 -6.150 1.00 91.00 306 ASN A C 1
ATOM 2353 O O . ASN A 1 306 ? 25.374 -20.681 -5.079 1.00 91.00 306 ASN A O 1
ATOM 2357 N N . VAL A 1 307 ? 23.921 -20.555 -6.782 1.00 90.12 307 VAL A N 1
ATOM 2358 C CA . VAL A 1 307 ? 23.059 -21.662 -6.348 1.00 90.12 307 VAL A CA 1
ATOM 2359 C C . VAL A 1 307 ? 22.528 -22.428 -7.548 1.00 90.12 307 VAL A C 1
ATOM 2361 O O . VAL A 1 307 ? 22.382 -21.887 -8.646 1.00 90.12 307 VAL A O 1
ATOM 2364 N N . THR A 1 308 ? 22.208 -23.701 -7.340 1.00 89.69 308 THR A N 1
ATOM 2365 C CA . THR A 1 308 ? 21.505 -24.521 -8.334 1.00 89.69 308 THR A CA 1
ATOM 2366 C C . THR A 1 308 ? 20.029 -24.599 -7.950 1.00 89.69 308 THR A C 1
ATOM 2368 O O . THR A 1 308 ? 19.697 -25.127 -6.894 1.00 89.69 308 THR A O 1
ATOM 2371 N N . LEU A 1 309 ? 19.155 -24.033 -8.781 1.00 88.69 309 LEU A N 1
ATOM 2372 C CA . LEU A 1 309 ? 17.705 -23.985 -8.604 1.00 88.69 309 LEU A CA 1
ATOM 2373 C C . LEU A 1 309 ? 17.065 -25.246 -9.193 1.00 88.69 309 LEU A C 1
ATOM 2375 O O . LEU A 1 309 ? 17.325 -25.603 -10.347 1.00 88.69 309 LEU A O 1
ATOM 2379 N N . THR A 1 310 ? 16.193 -25.887 -8.420 1.00 83.69 310 THR A N 1
ATOM 2380 C CA . THR A 1 310 ? 15.524 -27.139 -8.792 1.00 83.69 310 THR A CA 1
ATOM 2381 C C . THR A 1 310 ? 14.039 -27.092 -8.434 1.00 83.69 310 THR A C 1
ATOM 2383 O O . THR A 1 310 ? 13.561 -26.201 -7.727 1.00 83.69 310 THR A O 1
ATOM 2386 N N . ARG A 1 311 ? 13.281 -28.105 -8.867 1.00 78.06 311 ARG A N 1
ATOM 2387 C CA . ARG A 1 311 ? 11.861 -28.242 -8.517 1.00 78.06 311 ARG A CA 1
ATOM 2388 C C . ARG A 1 311 ? 11.601 -28.372 -7.003 1.00 78.06 311 ARG A C 1
ATOM 2390 O O . ARG A 1 311 ? 10.481 -28.124 -6.572 1.00 78.06 311 ARG A O 1
ATOM 2397 N N . THR A 1 312 ? 12.602 -28.744 -6.202 1.00 71.31 312 THR A N 1
ATOM 2398 C CA . THR A 1 312 ? 12.480 -28.982 -4.749 1.00 71.31 312 THR A CA 1
ATOM 2399 C C . THR A 1 312 ? 13.066 -27.869 -3.869 1.00 71.31 312 THR A C 1
ATOM 2401 O O . THR A 1 312 ? 13.007 -27.984 -2.644 1.00 71.31 312 THR A O 1
ATOM 2404 N N . GLY A 1 313 ? 13.606 -26.800 -4.469 1.00 73.06 313 GLY A N 1
ATOM 2405 C CA . GLY A 1 313 ? 14.197 -25.656 -3.769 1.00 73.06 313 GLY A CA 1
ATOM 2406 C C . GLY A 1 313 ? 15.475 -25.175 -4.458 1.00 73.06 313 GLY A C 1
ATOM 2407 O O . GLY A 1 313 ? 15.509 -25.029 -5.682 1.00 73.06 313 GLY A O 1
ATOM 2408 N N . TYR A 1 314 ? 16.536 -24.959 -3.678 1.00 77.50 314 TYR A N 1
ATOM 2409 C CA . TYR A 1 314 ? 17.873 -24.684 -4.207 1.00 77.50 314 TYR A CA 1
ATOM 2410 C C . TYR A 1 314 ? 18.969 -25.449 -3.461 1.00 77.50 314 TYR A C 1
ATOM 2412 O O . TYR A 1 314 ? 18.836 -25.781 -2.283 1.00 77.50 314 TYR A O 1
ATOM 2420 N N . THR A 1 315 ? 20.083 -25.690 -4.145 1.00 78.50 315 THR A N 1
ATOM 2421 C CA . THR A 1 315 ? 21.310 -26.252 -3.572 1.00 78.50 315 THR A CA 1
ATOM 2422 C C . THR A 1 315 ? 22.409 -25.189 -3.574 1.00 78.50 315 THR A C 1
ATOM 2424 O O . THR A 1 315 ? 22.753 -24.662 -4.635 1.00 78.50 315 THR A O 1
ATOM 2427 N N . SER A 1 316 ? 22.966 -24.902 -2.393 1.00 80.81 316 SER A N 1
ATOM 2428 C CA . SER A 1 316 ? 24.157 -24.060 -2.176 1.00 80.81 316 SER A CA 1
ATOM 2429 C C . SER A 1 316 ? 25.226 -24.912 -1.507 1.00 80.81 316 SER A C 1
ATOM 2431 O O . SER A 1 316 ? 24.910 -25.643 -0.571 1.00 80.81 316 SER A O 1
ATOM 2433 N N . ASP A 1 317 ? 26.470 -24.859 -1.982 1.00 72.00 317 ASP A N 1
ATOM 2434 C CA . ASP A 1 317 ? 27.623 -25.508 -1.327 1.00 72.00 317 ASP A CA 1
ATOM 2435 C C . ASP A 1 317 ? 27.411 -27.005 -1.002 1.00 72.00 317 ASP A C 1
ATOM 2437 O O . ASP A 1 317 ? 27.816 -27.517 0.042 1.00 72.00 317 ASP A O 1
ATOM 2441 N N . GLY A 1 318 ? 26.705 -27.715 -1.890 1.00 69.25 318 GLY A N 1
ATOM 2442 C CA . GLY A 1 318 ? 26.350 -29.131 -1.730 1.00 69.25 318 GLY A CA 1
ATOM 2443 C C . GLY A 1 318 ? 25.212 -29.423 -0.740 1.00 69.25 318 GLY A C 1
ATOM 2444 O O . GLY A 1 318 ? 24.818 -30.578 -0.600 1.00 69.25 318 GLY A O 1
ATOM 2445 N N . ARG A 1 319 ? 24.643 -28.408 -0.077 1.00 76.25 319 ARG A N 1
ATOM 2446 C CA . ARG A 1 319 ? 23.479 -28.529 0.814 1.00 76.25 319 ARG A CA 1
ATOM 2447 C C . ARG A 1 319 ? 22.204 -28.103 0.090 1.00 76.25 319 ARG A C 1
ATOM 2449 O O . ARG A 1 319 ? 22.113 -26.988 -0.420 1.00 76.25 319 ARG A O 1
ATOM 2456 N N . THR A 1 320 ? 21.207 -28.982 0.061 1.00 73.19 320 THR A N 1
ATOM 2457 C CA . THR A 1 320 ? 19.899 -28.698 -0.548 1.00 73.19 320 THR A CA 1
ATOM 2458 C C . THR A 1 320 ? 18.937 -28.138 0.493 1.00 73.19 320 THR A C 1
ATOM 2460 O O . THR A 1 320 ? 18.574 -28.826 1.446 1.00 73.19 320 THR A O 1
ATOM 2463 N N . MET A 1 321 ? 18.497 -26.900 0.283 1.00 71.94 321 MET A N 1
ATOM 2464 C CA . MET A 1 321 ? 17.443 -26.258 1.061 1.00 71.94 321 MET A CA 1
ATOM 2465 C C . MET A 1 321 ? 16.091 -26.798 0.591 1.00 71.94 321 MET A C 1
ATOM 2467 O O . MET A 1 321 ? 15.602 -26.443 -0.480 1.00 71.94 321 MET A O 1
ATOM 2471 N N . THR A 1 322 ? 15.517 -27.702 1.383 1.00 65.12 322 THR A N 1
ATOM 2472 C CA . THR A 1 322 ? 14.221 -28.340 1.113 1.00 65.12 322 THR A CA 1
ATOM 2473 C C . THR A 1 322 ? 13.074 -27.577 1.784 1.00 65.12 322 THR A C 1
ATOM 2475 O O . THR A 1 322 ? 13.288 -26.814 2.724 1.00 65.12 322 THR A O 1
ATOM 2478 N N . GLY A 1 323 ? 11.847 -27.758 1.285 1.00 65.94 323 GLY A N 1
ATOM 2479 C CA . GLY A 1 323 ? 10.646 -27.100 1.826 1.00 65.94 323 GLY A CA 1
ATOM 2480 C C . GLY A 1 323 ? 10.384 -25.679 1.306 1.00 65.94 323 GLY A C 1
ATOM 2481 O O . GLY A 1 323 ? 9.441 -25.036 1.754 1.00 65.94 323 GLY A O 1
ATOM 2482 N N . MET A 1 324 ? 11.179 -25.192 0.349 1.00 71.06 324 MET A N 1
ATOM 2483 C CA . MET A 1 324 ? 10.942 -23.919 -0.343 1.00 71.06 324 MET A CA 1
ATOM 2484 C C . MET A 1 324 ? 10.074 -24.098 -1.596 1.00 71.06 324 MET A C 1
ATOM 2486 O O . MET A 1 324 ? 9.920 -25.208 -2.107 1.00 71.06 324 MET A O 1
ATOM 2490 N N . GLN A 1 325 ? 9.530 -22.996 -2.131 1.00 75.88 325 GLN A N 1
ATOM 2491 C CA . GLN A 1 325 ? 8.831 -23.040 -3.421 1.00 75.88 325 GLN A CA 1
ATOM 2492 C C . GLN A 1 325 ? 9.805 -23.456 -4.550 1.00 75.88 325 GLN A C 1
ATOM 2494 O O . GLN A 1 325 ? 10.987 -23.092 -4.496 1.00 75.88 325 GLN A O 1
ATOM 2499 N N . PRO A 1 326 ? 9.332 -24.177 -5.587 1.00 82.00 326 PRO A N 1
ATOM 2500 C CA . PRO A 1 326 ? 10.159 -24.598 -6.717 1.00 82.00 326 PRO A CA 1
ATOM 2501 C C . PRO A 1 326 ? 10.932 -23.436 -7.345 1.00 82.00 326 PRO A C 1
ATOM 2503 O O . PRO A 1 326 ? 10.366 -22.363 -7.565 1.00 82.00 326 PRO A O 1
ATOM 2506 N N . TYR A 1 327 ? 12.206 -23.673 -7.665 1.00 84.81 327 TYR A N 1
ATOM 2507 C CA . TYR A 1 327 ? 13.085 -22.731 -8.362 1.00 84.81 327 TYR A CA 1
ATOM 2508 C C . TYR A 1 327 ? 13.174 -21.337 -7.711 1.00 84.81 327 TYR A C 1
ATOM 2510 O O . TYR A 1 327 ? 13.221 -20.307 -8.392 1.00 84.81 327 TYR A O 1
ATOM 2518 N N . SER A 1 328 ? 13.182 -21.299 -6.378 1.00 86.94 328 SER A N 1
ATOM 2519 C CA . SER A 1 328 ? 13.353 -20.069 -5.604 1.00 86.94 328 SER A CA 1
ATOM 2520 C C . SER A 1 328 ? 14.709 -20.002 -4.904 1.00 86.94 328 SER A C 1
ATOM 2522 O O . SER A 1 328 ? 15.340 -21.027 -4.658 1.00 86.94 328 SER A O 1
ATOM 2524 N N . TRP A 1 329 ? 15.159 -18.787 -4.597 1.00 87.56 329 TRP A N 1
ATOM 2525 C CA . TRP A 1 329 ? 16.374 -18.495 -3.846 1.00 87.56 329 TRP A CA 1
ATOM 2526 C C . TRP A 1 329 ? 16.100 -17.358 -2.865 1.00 87.56 329 TRP A C 1
ATOM 2528 O O . TRP A 1 329 ? 15.660 -16.274 -3.254 1.00 87.56 329 TRP A O 1
ATOM 2538 N N . PHE A 1 330 ? 16.357 -17.614 -1.585 1.00 86.69 330 PHE A N 1
ATOM 2539 C CA . PHE A 1 330 ? 16.313 -16.601 -0.540 1.00 86.69 330 PHE A CA 1
ATOM 2540 C C . PHE A 1 330 ? 17.703 -15.983 -0.348 1.00 86.69 330 PHE A C 1
ATOM 2542 O O . PHE A 1 330 ? 18.656 -16.676 0.009 1.00 86.69 330 PHE A O 1
ATOM 2549 N N . LEU A 1 331 ? 17.800 -14.675 -0.574 1.00 86.31 331 LEU A N 1
ATOM 2550 C CA . LEU A 1 331 ? 18.985 -13.859 -0.341 1.00 86.31 331 LEU A CA 1
ATOM 2551 C C . LEU A 1 331 ? 18.819 -13.131 0.992 1.00 86.31 331 LEU A C 1
ATOM 2553 O O . LEU A 1 331 ? 18.078 -12.150 1.090 1.00 86.31 331 LEU A O 1
ATOM 2557 N N . ASN A 1 332 ? 19.499 -13.625 2.024 1.00 83.50 332 ASN A N 1
ATOM 2558 C CA . ASN A 1 332 ? 19.498 -12.983 3.334 1.00 83.50 332 ASN A CA 1
ATOM 2559 C C . ASN A 1 332 ? 20.436 -11.758 3.364 1.00 83.50 332 ASN A C 1
ATOM 2561 O O . ASN A 1 332 ? 21.285 -11.571 2.489 1.00 83.50 332 ASN A O 1
ATOM 2565 N N . GLN A 1 333 ? 20.312 -10.944 4.413 1.00 76.06 333 GLN A N 1
ATOM 2566 C CA . GLN A 1 333 ? 21.108 -9.726 4.579 1.00 76.06 333 GLN A CA 1
ATOM 2567 C C . GLN A 1 333 ? 22.627 -9.996 4.619 1.00 76.06 333 GLN A C 1
ATOM 2569 O O . GLN A 1 333 ? 23.398 -9.218 4.059 1.00 76.06 333 GLN A O 1
ATOM 2574 N N . SER A 1 334 ? 23.072 -11.110 5.219 1.00 74.56 334 SER A N 1
ATOM 2575 C CA . SER A 1 334 ? 24.502 -11.447 5.300 1.00 74.56 334 SER A CA 1
ATOM 2576 C C . SER A 1 334 ? 25.115 -11.896 3.967 1.00 74.56 334 SER A C 1
ATOM 2578 O O . SER A 1 334 ? 26.309 -11.700 3.768 1.00 74.56 334 SER A O 1
ATOM 2580 N N . THR A 1 335 ? 24.316 -12.428 3.035 1.00 74.69 335 THR A N 1
ATOM 2581 C CA . THR A 1 335 ? 24.751 -12.757 1.661 1.00 74.69 335 THR A CA 1
ATOM 2582 C C . THR A 1 335 ? 24.977 -11.497 0.825 1.00 74.69 335 THR A C 1
ATOM 2584 O O . THR A 1 335 ? 25.826 -11.481 -0.061 1.00 74.69 335 THR A O 1
ATOM 2587 N N . LEU A 1 336 ? 24.208 -10.435 1.087 1.00 73.69 336 LEU A N 1
ATOM 2588 C CA . LEU A 1 336 ? 24.276 -9.195 0.314 1.00 73.69 336 LEU A CA 1
ATOM 2589 C C . LEU A 1 336 ? 25.270 -8.180 0.896 1.00 73.69 336 LEU A C 1
ATOM 2591 O O . LEU A 1 336 ? 25.807 -7.387 0.136 1.00 73.69 336 LEU A O 1
ATOM 2595 N N . ASN A 1 337 ? 25.562 -8.212 2.205 1.00 73.56 337 ASN A N 1
ATOM 2596 C CA . ASN A 1 337 ? 26.529 -7.312 2.862 1.00 73.56 337 ASN A CA 1
ATOM 2597 C C . ASN A 1 337 ? 26.372 -5.840 2.408 1.00 73.56 337 ASN A C 1
ATOM 2599 O O . ASN A 1 337 ? 27.322 -5.198 1.944 1.00 73.56 337 ASN A O 1
ATOM 2603 N N . ILE A 1 338 ? 25.117 -5.380 2.453 1.00 65.69 338 ILE A N 1
ATOM 2604 C CA . ILE A 1 338 ? 24.643 -4.094 1.929 1.00 65.69 338 ILE A CA 1
ATOM 2605 C C . ILE A 1 338 ? 25.241 -2.968 2.777 1.00 65.69 338 ILE A C 1
ATOM 2607 O O . ILE A 1 338 ? 25.054 -2.961 3.995 1.00 65.69 338 ILE A O 1
ATOM 2611 N N . SER A 1 339 ? 25.953 -2.037 2.140 1.00 60.75 339 SER A N 1
ATOM 2612 C CA . SER A 1 339 ? 26.391 -0.786 2.770 1.00 60.75 339 SER A CA 1
ATOM 2613 C C . SER A 1 339 ? 25.299 0.294 2.691 1.00 60.75 339 SER A C 1
ATOM 2615 O O . SER A 1 339 ? 24.310 0.116 1.986 1.00 60.75 339 SER A O 1
ATOM 2617 N N . ASP A 1 340 ? 25.457 1.423 3.390 1.00 53.88 340 ASP A N 1
ATOM 2618 C CA . ASP A 1 340 ? 24.449 2.505 3.442 1.00 53.88 340 ASP A CA 1
ATOM 2619 C C . ASP A 1 340 ? 24.237 3.266 2.104 1.00 53.88 340 ASP A C 1
ATOM 2621 O O . ASP A 1 340 ? 23.512 4.262 2.057 1.00 53.88 340 ASP A O 1
ATOM 2625 N N . GLU A 1 341 ? 24.856 2.823 1.005 1.00 58.53 341 GLU A N 1
ATOM 2626 C CA . GLU A 1 341 ? 24.698 3.396 -0.336 1.00 58.53 341 GLU A CA 1
ATOM 2627 C C . GLU A 1 341 ? 23.738 2.567 -1.216 1.00 58.53 341 GLU A C 1
ATOM 2629 O O . GLU A 1 341 ? 23.573 1.358 -1.047 1.00 58.53 341 GLU A O 1
ATOM 2634 N N . GLN A 1 342 ? 23.112 3.207 -2.213 1.00 64.31 342 GLN A N 1
ATOM 2635 C CA . GLN A 1 342 ? 22.296 2.500 -3.209 1.00 64.31 342 GLN A CA 1
ATOM 2636 C C . GLN A 1 342 ? 23.173 1.636 -4.127 1.00 64.31 342 GLN A C 1
ATOM 2638 O O . GLN A 1 342 ? 23.669 2.094 -5.157 1.00 64.31 342 GLN A O 1
ATOM 2643 N N . GLU A 1 343 ? 23.335 0.363 -3.775 1.00 71.94 343 GLU A N 1
ATOM 2644 C CA . GLU A 1 343 ? 24.047 -0.618 -4.592 1.00 71.94 343 GLU A CA 1
ATOM 2645 C C . GLU A 1 343 ? 23.131 -1.268 -5.649 1.00 71.94 343 GLU A C 1
ATOM 2647 O O . GLU A 1 343 ? 22.007 -1.699 -5.374 1.00 71.94 343 GLU A O 1
ATOM 2652 N N . THR A 1 344 ? 23.642 -1.409 -6.874 1.00 78.12 344 THR A N 1
ATOM 2653 C CA . THR A 1 344 ? 23.030 -2.245 -7.919 1.00 78.12 344 THR A CA 1
ATOM 2654 C C . THR A 1 344 ? 23.583 -3.662 -7.838 1.00 78.12 344 THR A C 1
ATOM 2656 O O . THR A 1 344 ? 24.796 -3.870 -7.761 1.00 78.12 344 THR A O 1
ATOM 2659 N N . TRP A 1 345 ? 22.690 -4.643 -7.914 1.00 81.44 345 TRP A N 1
ATOM 2660 C CA . TRP A 1 345 ? 22.991 -6.067 -7.885 1.00 81.44 345 TRP A CA 1
ATOM 2661 C C . TRP A 1 345 ? 22.446 -6.768 -9.127 1.00 81.44 345 TRP A C 1
ATOM 2663 O O . TRP A 1 345 ? 21.401 -6.405 -9.676 1.00 81.44 345 TRP A O 1
ATOM 2673 N N . ALA A 1 346 ? 23.159 -7.801 -9.564 1.00 84.06 346 ALA A N 1
ATOM 2674 C CA . ALA A 1 346 ? 22.821 -8.580 -10.742 1.00 84.06 346 ALA A CA 1
ATOM 2675 C C . ALA A 1 346 ? 22.746 -10.078 -10.422 1.00 84.06 346 ALA A C 1
ATOM 2677 O O . ALA A 1 346 ? 23.610 -10.630 -9.737 1.00 84.06 346 ALA A O 1
ATOM 2678 N N . ILE A 1 347 ? 21.723 -10.740 -10.969 1.00 87.19 347 ILE A N 1
ATOM 2679 C CA . ILE A 1 347 ? 21.534 -12.193 -10.952 1.00 87.19 347 ILE A CA 1
ATOM 2680 C C . ILE A 1 347 ? 21.593 -12.715 -12.388 1.00 87.19 347 ILE A C 1
ATOM 2682 O O . ILE A 1 347 ? 20.698 -12.465 -13.193 1.00 87.19 347 ILE A O 1
ATOM 2686 N N . GLY A 1 348 ? 22.644 -13.459 -12.717 1.00 87.94 348 GLY A N 1
ATOM 2687 C CA . GLY A 1 348 ? 22.749 -14.223 -13.955 1.00 87.94 348 GLY A CA 1
ATOM 2688 C C . GLY A 1 348 ? 22.085 -15.591 -13.816 1.00 87.94 348 GLY A C 1
ATOM 2689 O O . GLY A 1 348 ? 22.401 -16.325 -12.887 1.00 87.94 348 GLY A O 1
ATOM 2690 N N . ILE A 1 349 ? 21.196 -15.956 -14.740 1.00 89.06 349 ILE A N 1
ATOM 2691 C CA . ILE A 1 349 ? 20.548 -17.276 -14.798 1.00 89.06 349 ILE A CA 1
ATOM 2692 C C . ILE A 1 349 ? 21.070 -18.039 -16.019 1.00 89.06 349 ILE A C 1
ATOM 2694 O O . ILE A 1 349 ? 21.081 -17.502 -17.128 1.00 89.06 349 ILE A O 1
ATOM 2698 N N . GLN A 1 350 ? 21.488 -19.288 -15.804 1.00 88.56 350 GLN A N 1
ATOM 2699 C CA . GLN A 1 350 ? 22.009 -20.214 -16.815 1.00 88.56 350 GLN A CA 1
ATOM 2700 C C . GLN A 1 350 ? 21.267 -21.554 -16.746 1.00 88.56 350 GLN A C 1
ATOM 2702 O O . GLN A 1 350 ? 21.015 -22.057 -15.650 1.00 88.56 350 GLN A O 1
ATOM 2707 N N . ARG A 1 351 ? 20.967 -22.189 -17.883 1.00 86.75 351 ARG A N 1
ATOM 2708 C CA . ARG A 1 351 ? 20.521 -23.595 -17.886 1.00 86.75 351 ARG A CA 1
ATOM 2709 C C . ARG A 1 351 ? 21.716 -24.524 -17.668 1.00 86.75 351 ARG A C 1
ATOM 2711 O O . ARG A 1 351 ? 22.749 -24.360 -18.314 1.00 86.75 351 ARG A O 1
ATOM 2718 N N . VAL A 1 352 ? 21.565 -25.523 -16.803 1.00 85.94 352 VAL A N 1
ATOM 2719 C CA . VAL A 1 352 ? 22.533 -26.621 -16.679 1.00 85.94 352 VAL A CA 1
ATOM 2720 C C . VAL A 1 352 ? 22.147 -27.717 -17.687 1.00 85.94 352 VAL A C 1
ATOM 2722 O O . VAL A 1 352 ? 20.977 -28.103 -17.712 1.00 85.94 352 VAL A O 1
ATOM 2725 N N . PRO A 1 353 ? 23.063 -28.209 -18.544 1.00 82.75 353 PRO A N 1
ATOM 2726 C CA . PRO A 1 353 ? 22.795 -29.377 -19.379 1.00 82.75 353 PRO A CA 1
ATOM 2727 C C . PRO A 1 353 ? 22.496 -30.605 -18.521 1.00 82.75 353 PRO A C 1
ATOM 2729 O O . PRO A 1 353 ? 23.198 -30.860 -17.541 1.00 82.75 353 PRO A O 1
ATOM 2732 N N . THR A 1 354 ? 21.492 -31.379 -18.911 1.00 76.19 354 THR A N 1
ATOM 2733 C CA . THR A 1 354 ? 21.204 -32.691 -18.326 1.00 76.19 354 THR A CA 1
ATOM 2734 C C . THR A 1 354 ? 21.638 -33.777 -19.299 1.00 76.19 354 THR A C 1
ATOM 2736 O O . THR A 1 354 ? 21.579 -33.589 -20.513 1.00 76.19 354 THR A O 1
ATOM 2739 N N . VAL A 1 355 ? 22.103 -34.902 -18.762 1.00 75.88 355 VAL A N 1
ATOM 2740 C CA . VAL A 1 355 ? 22.372 -36.120 -19.534 1.00 75.88 355 VAL A CA 1
ATOM 2741 C C . VAL A 1 355 ? 21.202 -37.063 -19.285 1.00 75.88 355 VAL A C 1
ATOM 2743 O O . VAL A 1 355 ? 20.809 -37.231 -18.127 1.00 75.88 355 VAL A O 1
ATOM 2746 N N . ASP A 1 356 ? 20.612 -37.610 -20.343 1.00 70.81 356 ASP A N 1
ATOM 2747 C CA . ASP A 1 356 ? 19.536 -38.597 -20.230 1.00 70.81 356 ASP A CA 1
ATOM 2748 C C . ASP A 1 356 ? 20.081 -40.011 -19.927 1.00 70.81 356 ASP A C 1
ATOM 2750 O O . ASP A 1 356 ? 21.291 -40.228 -19.822 1.00 70.81 356 ASP A O 1
ATOM 2754 N N . GLU A 1 357 ? 19.193 -40.997 -19.777 1.00 72.38 357 GLU A N 1
ATOM 2755 C CA . GLU A 1 357 ? 19.590 -42.391 -19.513 1.00 72.38 357 GLU A CA 1
ATOM 2756 C C . GLU A 1 357 ? 20.344 -43.045 -20.692 1.00 72.38 357 GLU A C 1
ATOM 2758 O O . GLU A 1 357 ? 21.028 -44.051 -20.499 1.00 72.38 357 GLU A O 1
ATOM 2763 N N . ASN A 1 358 ? 20.270 -42.460 -21.894 1.00 76.19 358 ASN A N 1
ATOM 2764 C CA . ASN A 1 358 ? 20.953 -42.924 -23.103 1.00 76.19 358 ASN A CA 1
ATOM 2765 C C . ASN A 1 358 ? 22.341 -42.279 -23.294 1.00 76.19 358 ASN A C 1
ATOM 2767 O O . ASN A 1 358 ? 23.101 -42.703 -24.167 1.00 76.19 358 ASN A O 1
ATOM 2771 N N . GLY A 1 359 ? 22.690 -41.270 -22.489 1.00 72.25 359 GLY A N 1
ATOM 2772 C CA . GLY A 1 359 ? 23.926 -40.497 -22.618 1.00 72.25 359 GLY A CA 1
ATOM 2773 C C . GLY A 1 359 ? 23.825 -39.275 -23.540 1.00 72.25 359 GLY A C 1
ATOM 2774 O O . GLY A 1 359 ? 24.843 -38.623 -23.787 1.00 72.25 359 GLY A O 1
ATOM 2775 N N . GLU A 1 360 ? 22.636 -38.935 -24.043 1.00 73.94 360 GLU A N 1
ATOM 2776 C CA . GLU A 1 360 ? 22.405 -37.727 -24.833 1.00 73.94 360 GLU A CA 1
ATOM 2777 C C . GLU A 1 360 ? 22.330 -36.483 -23.935 1.00 73.94 360 GLU A C 1
ATOM 2779 O O . GLU A 1 360 ? 21.745 -36.485 -22.850 1.00 73.94 360 GLU A O 1
ATOM 2784 N N . ILE A 1 361 ? 22.941 -35.385 -24.391 1.00 73.12 361 ILE A N 1
ATOM 2785 C CA . ILE A 1 361 ? 22.992 -34.122 -23.647 1.00 73.12 361 ILE A CA 1
ATOM 2786 C C . ILE A 1 361 ? 21.822 -33.233 -24.079 1.00 73.12 361 ILE A C 1
ATOM 2788 O O . ILE A 1 361 ? 21.853 -32.624 -25.150 1.00 73.12 361 ILE A O 1
ATOM 2792 N N . SER A 1 362 ? 20.824 -33.085 -23.209 1.00 72.06 362 SER A N 1
ATOM 2793 C CA . SER A 1 362 ? 19.755 -32.100 -23.379 1.00 72.06 362 SER A CA 1
ATOM 2794 C C . SER A 1 362 ? 20.275 -30.700 -23.027 1.00 72.06 362 SER A C 1
ATOM 2796 O O . SER A 1 362 ? 20.567 -30.403 -21.866 1.00 72.06 362 SER A O 1
ATOM 2798 N N . ASP A 1 363 ? 20.360 -29.815 -24.029 1.00 73.19 363 ASP A N 1
ATOM 2799 C CA . ASP A 1 363 ? 20.656 -28.370 -23.908 1.00 73.19 363 ASP A CA 1
ATOM 2800 C C . ASP A 1 363 ? 19.602 -27.508 -24.641 1.00 73.19 363 ASP A C 1
ATOM 2802 O O . ASP A 1 363 ? 19.905 -26.524 -25.324 1.00 73.19 363 ASP A O 1
ATOM 2806 N N . SER A 1 364 ? 18.328 -27.909 -24.540 1.00 73.50 364 SER A N 1
ATOM 2807 C CA . SER A 1 364 ? 17.185 -27.138 -25.048 1.00 73.50 364 SER A CA 1
ATOM 2808 C C . SER A 1 364 ? 17.133 -25.742 -24.402 1.00 73.50 364 SER A C 1
ATOM 2810 O O . SER A 1 364 ? 17.471 -25.569 -23.234 1.00 73.50 364 SER A O 1
ATOM 2812 N N . ARG A 1 365 ? 16.707 -24.698 -25.131 1.00 76.00 365 ARG A N 1
ATOM 2813 C CA . ARG A 1 365 ? 16.466 -23.381 -24.505 1.00 76.00 365 ARG A CA 1
ATOM 2814 C C . ARG A 1 365 ? 15.281 -23.489 -23.547 1.00 76.00 365 ARG A C 1
ATOM 2816 O O . ARG A 1 365 ? 14.198 -23.863 -23.979 1.00 76.00 365 ARG A O 1
ATOM 2823 N N . VAL A 1 366 ? 15.467 -23.084 -22.293 1.00 79.00 366 VAL A N 1
ATOM 2824 C CA . VAL A 1 366 ? 14.386 -23.008 -21.299 1.00 79.00 366 VAL A CA 1
ATOM 2825 C C . VAL A 1 366 ? 13.865 -21.583 -21.237 1.00 79.00 366 VAL A C 1
ATOM 2827 O O . VAL A 1 366 ? 14.636 -20.653 -20.995 1.00 79.00 366 VAL A O 1
ATOM 2830 N N . LEU A 1 367 ? 12.559 -21.434 -21.452 1.00 81.31 367 LEU A N 1
ATOM 2831 C CA . LEU A 1 367 ? 11.807 -20.211 -21.190 1.00 81.31 367 LEU A CA 1
ATOM 2832 C C . LEU A 1 367 ? 11.436 -20.147 -19.704 1.00 81.31 367 LEU A C 1
ATOM 2834 O O . LEU A 1 367 ? 11.078 -21.165 -19.118 1.00 81.31 367 LEU A O 1
ATOM 2838 N N . TYR A 1 368 ? 11.517 -18.972 -19.084 1.00 80.38 368 TYR A N 1
ATOM 2839 C CA . TYR A 1 368 ? 11.120 -18.774 -17.686 1.00 80.38 368 TYR A CA 1
ATOM 2840 C C . TYR A 1 368 ? 10.705 -17.325 -17.396 1.00 80.38 368 TYR A C 1
ATOM 2842 O O . TYR A 1 368 ? 11.152 -16.394 -18.064 1.00 80.38 368 TYR A O 1
ATOM 2850 N N . ASN A 1 369 ? 9.906 -17.122 -16.347 1.00 80.88 369 ASN A N 1
ATOM 2851 C CA . ASN A 1 369 ? 9.645 -15.798 -15.769 1.00 80.88 369 ASN A CA 1
ATOM 2852 C C . ASN A 1 369 ? 10.413 -15.639 -14.452 1.00 80.88 369 ASN A C 1
ATOM 2854 O O . ASN A 1 369 ? 10.392 -16.549 -13.628 1.00 80.88 369 ASN A O 1
ATOM 2858 N N . THR A 1 370 ? 11.031 -14.481 -14.217 1.00 78.62 370 THR A N 1
ATOM 2859 C CA . THR A 1 370 ? 11.669 -14.161 -12.928 1.00 78.62 370 THR A CA 1
ATOM 2860 C C . THR A 1 370 ? 10.893 -13.076 -12.195 1.00 78.62 370 THR A C 1
ATOM 2862 O O . THR A 1 370 ? 10.512 -12.072 -12.793 1.00 78.62 370 THR A O 1
ATOM 2865 N N . SER A 1 371 ? 10.728 -13.244 -10.886 1.00 77.75 371 SER A N 1
ATOM 2866 C CA . SER A 1 371 ? 10.338 -12.180 -9.960 1.00 77.75 371 SER A CA 1
ATOM 2867 C C . SER A 1 371 ? 11.383 -12.054 -8.854 1.00 77.75 371 SER A C 1
ATOM 2869 O O . SER A 1 371 ? 11.743 -13.052 -8.228 1.00 77.75 371 SER A O 1
ATOM 2871 N N . ILE A 1 372 ? 11.841 -10.830 -8.605 1.00 80.31 372 ILE A N 1
ATOM 2872 C CA . ILE A 1 372 ? 12.683 -10.468 -7.462 1.00 80.31 372 ILE A CA 1
ATOM 2873 C C . ILE A 1 372 ? 11.825 -9.566 -6.577 1.00 80.31 372 ILE A C 1
ATOM 2875 O O . ILE A 1 372 ? 11.314 -8.562 -7.069 1.00 80.31 372 ILE A O 1
ATOM 2879 N N . THR A 1 373 ? 11.645 -9.925 -5.309 1.00 79.50 373 THR A N 1
ATOM 2880 C CA . THR A 1 373 ? 10.820 -9.169 -4.357 1.00 79.50 373 THR A CA 1
ATOM 2881 C C . THR A 1 373 ? 11.610 -8.907 -3.083 1.00 79.50 373 THR A C 1
ATOM 2883 O O . THR A 1 373 ? 12.209 -9.824 -2.521 1.00 79.50 373 THR A O 1
ATOM 2886 N N . ALA A 1 374 ? 11.629 -7.649 -2.645 1.00 81.94 374 ALA A N 1
ATOM 2887 C CA . ALA A 1 374 ? 12.288 -7.228 -1.414 1.00 81.94 374 ALA A CA 1
ATOM 2888 C C . ALA A 1 374 ? 11.325 -7.316 -0.225 1.00 81.94 374 ALA A C 1
ATOM 2890 O O . ALA A 1 374 ? 10.187 -6.849 -0.294 1.00 81.94 374 ALA A O 1
ATOM 2891 N N . TYR A 1 375 ? 11.821 -7.880 0.871 1.00 84.94 375 TYR A N 1
ATOM 2892 C CA . TYR A 1 375 ? 11.124 -8.059 2.136 1.00 84.94 375 TYR A CA 1
ATOM 2893 C C . TYR A 1 375 ? 11.938 -7.437 3.271 1.00 84.94 375 TYR A C 1
ATOM 2895 O O . TYR A 1 375 ? 13.167 -7.541 3.292 1.00 84.94 375 TYR A O 1
ATOM 2903 N N . LYS A 1 376 ? 11.253 -6.832 4.240 1.00 85.44 376 LYS A N 1
ATOM 2904 C CA . LYS A 1 376 ? 11.844 -6.311 5.477 1.00 85.44 376 LYS A CA 1
ATOM 2905 C C . LYS A 1 376 ? 10.858 -6.527 6.626 1.00 85.44 376 LYS A C 1
ATOM 2907 O O . LYS A 1 376 ? 9.655 -6.323 6.464 1.00 85.44 376 LYS A O 1
ATOM 2912 N N . CYS A 1 377 ? 11.359 -6.996 7.764 1.00 87.81 377 CYS A N 1
ATOM 2913 C CA . CYS A 1 377 ? 10.555 -7.228 8.963 1.00 87.81 377 CYS A CA 1
ATOM 2914 C C . CYS A 1 377 ? 10.594 -5.981 9.838 1.00 87.81 377 CYS A C 1
ATOM 2916 O O . CYS A 1 377 ? 11.675 -5.483 10.140 1.00 87.81 377 CYS A O 1
ATOM 2918 N N . ILE A 1 378 ? 9.423 -5.487 10.228 1.00 87.19 378 ILE A N 1
ATOM 2919 C CA . ILE A 1 378 ? 9.266 -4.271 11.024 1.00 87.19 378 ILE A CA 1
ATOM 2920 C C . ILE A 1 378 ? 8.321 -4.526 12.197 1.00 87.19 378 ILE A C 1
ATOM 2922 O O . ILE A 1 378 ? 7.455 -5.399 12.173 1.00 87.19 378 ILE A O 1
ATOM 2926 N N . SER A 1 379 ? 8.496 -3.756 13.255 1.00 88.38 379 SER A N 1
ATOM 2927 C CA . SER A 1 379 ? 7.749 -3.885 14.495 1.00 88.38 379 SER A CA 1
ATOM 2928 C C . SER A 1 379 ? 7.408 -2.503 15.042 1.00 88.38 379 SER A C 1
ATOM 2930 O O . SER A 1 379 ? 8.158 -1.544 14.828 1.00 88.38 379 SER A O 1
ATOM 2932 N N . PHE A 1 380 ? 6.246 -2.367 15.677 1.00 87.62 380 PHE A N 1
ATOM 2933 C CA . PHE A 1 380 ? 5.782 -1.061 16.136 1.00 87.62 380 PHE A CA 1
ATOM 2934 C C . PHE A 1 380 ? 6.446 -0.685 17.462 1.00 87.62 380 PHE A C 1
ATOM 2936 O O . PHE A 1 380 ? 6.326 -1.409 18.455 1.00 87.62 380 PHE A O 1
ATOM 2943 N N . ASP A 1 381 ? 7.122 0.462 17.491 1.00 85.62 381 ASP A N 1
ATOM 2944 C CA . ASP A 1 381 ? 7.663 1.030 18.718 1.00 85.62 381 ASP A CA 1
ATOM 2945 C C . ASP A 1 381 ? 6.613 1.936 19.380 1.00 85.62 381 ASP A C 1
ATOM 2947 O O . ASP A 1 381 ? 6.353 3.059 18.944 1.00 85.62 381 ASP A O 1
ATOM 2951 N N . GLU A 1 382 ? 6.017 1.449 20.471 1.00 80.44 382 GLU A N 1
ATOM 2952 C CA . GLU A 1 382 ? 4.996 2.173 21.239 1.00 80.44 382 GLU A CA 1
ATOM 2953 C C . GLU A 1 382 ? 5.492 3.494 21.850 1.00 80.44 382 GLU A C 1
ATOM 2955 O O . GLU A 1 382 ? 4.661 4.333 22.212 1.00 80.44 382 GLU A O 1
ATOM 2960 N N . THR A 1 383 ? 6.812 3.681 21.989 1.00 83.00 383 THR A N 1
ATOM 2961 C CA . THR A 1 383 ? 7.426 4.885 22.571 1.00 83.00 383 THR A CA 1
ATOM 2962 C C . THR A 1 383 ? 7.724 5.946 21.518 1.00 83.00 383 THR A C 1
ATOM 2964 O O . THR A 1 383 ? 7.482 7.124 21.767 1.00 83.00 383 THR A O 1
ATOM 2967 N N . MET A 1 384 ? 8.188 5.540 20.331 1.00 83.12 384 MET A N 1
ATOM 2968 C CA . MET A 1 384 ? 8.463 6.450 19.210 1.00 83.12 384 MET A CA 1
ATOM 2969 C C . MET A 1 384 ? 7.257 6.669 18.285 1.00 83.12 384 MET A C 1
ATOM 2971 O O . MET A 1 384 ? 7.279 7.599 17.479 1.00 83.12 384 MET A O 1
ATOM 2975 N N . LYS A 1 385 ? 6.207 5.843 18.406 1.00 84.81 385 LYS A N 1
ATOM 2976 C CA . LYS A 1 385 ? 4.998 5.854 17.558 1.00 84.81 385 LYS A CA 1
ATOM 2977 C C . LYS A 1 385 ? 5.321 5.651 16.070 1.00 84.81 385 LYS A C 1
ATOM 2979 O O . LYS A 1 385 ? 4.709 6.254 15.186 1.00 84.81 385 LYS A O 1
ATOM 2984 N N . THR A 1 386 ? 6.303 4.796 15.797 1.00 86.56 386 THR A N 1
ATOM 2985 C CA . THR A 1 386 ? 6.822 4.493 14.457 1.00 86.56 386 THR A CA 1
ATOM 2986 C C . THR A 1 386 ? 7.084 3.003 14.290 1.00 86.56 386 THR A C 1
ATOM 2988 O O . THR A 1 386 ? 7.292 2.269 15.256 1.00 86.56 386 THR A O 1
ATOM 2991 N N . TRP A 1 387 ? 7.093 2.550 13.040 1.00 87.69 387 TRP A N 1
ATOM 2992 C CA . TRP A 1 387 ? 7.553 1.212 12.690 1.00 87.69 387 TRP A CA 1
ATOM 2993 C C . TRP A 1 387 ? 9.075 1.190 12.585 1.00 87.69 387 TRP A C 1
ATOM 2995 O O . TRP A 1 387 ? 9.666 2.092 11.992 1.00 87.69 387 TRP A O 1
ATOM 3005 N N . THR A 1 388 ? 9.703 0.164 13.157 1.00 85.50 388 THR A N 1
ATOM 3006 C CA . THR A 1 388 ? 11.164 0.011 13.216 1.00 85.50 388 THR A CA 1
ATOM 3007 C C . THR A 1 388 ? 11.584 -1.419 12.885 1.00 85.50 388 THR A C 1
ATOM 3009 O O . THR A 1 388 ? 10.891 -2.371 13.228 1.00 85.50 388 THR A O 1
ATOM 3012 N N . ASP A 1 389 ? 12.731 -1.580 12.237 1.00 81.31 389 ASP A N 1
ATOM 3013 C CA . ASP A 1 389 ? 13.398 -2.864 11.971 1.00 81.31 389 ASP A CA 1
ATOM 3014 C C . ASP A 1 389 ? 14.285 -3.340 13.142 1.00 81.31 389 ASP A C 1
ATOM 3016 O O . ASP A 1 389 ? 14.757 -4.477 13.156 1.00 81.31 389 ASP A O 1
ATOM 3020 N N . ASN A 1 390 ? 14.474 -2.496 14.161 1.00 81.19 390 ASN A N 1
ATOM 3021 C CA . ASN A 1 390 ? 15.279 -2.781 15.348 1.00 81.19 390 ASN A CA 1
ATOM 3022 C C . ASN A 1 390 ? 14.862 -4.086 16.049 1.00 81.19 390 ASN A C 1
ATOM 3024 O O . ASN A 1 390 ? 13.791 -4.173 16.652 1.00 81.19 390 ASN A O 1
ATOM 3028 N N . GLY A 1 391 ? 15.762 -5.071 16.028 1.00 80.69 391 GLY A N 1
ATOM 3029 C CA . GLY A 1 391 ? 15.575 -6.369 16.676 1.00 80.69 391 GLY A CA 1
ATOM 3030 C C . GLY A 1 391 ? 14.754 -7.381 15.874 1.00 80.69 391 GLY A C 1
ATOM 3031 O O . GLY A 1 391 ? 14.357 -8.398 16.432 1.00 80.69 391 GLY A O 1
ATOM 3032 N N . CYS A 1 392 ? 14.497 -7.143 14.582 1.00 86.50 392 CYS A N 1
ATOM 3033 C CA . CYS A 1 392 ? 13.831 -8.095 13.691 1.00 86.50 392 CYS A CA 1
ATOM 3034 C C . CYS A 1 392 ? 14.599 -8.278 12.372 1.00 86.50 392 CYS A C 1
ATOM 3036 O O . CYS A 1 392 ? 15.042 -7.318 11.749 1.00 86.50 392 CYS A O 1
ATOM 3038 N N . LYS A 1 393 ? 14.706 -9.522 11.895 1.00 87.94 393 LYS A N 1
ATOM 3039 C CA . LYS A 1 393 ? 15.332 -9.876 10.611 1.00 87.94 393 LYS A CA 1
ATOM 3040 C C . LYS A 1 393 ? 14.469 -10.841 9.806 1.00 87.94 393 LYS A C 1
ATOM 3042 O O . LYS A 1 393 ? 13.718 -11.641 10.362 1.00 87.94 393 LYS A O 1
ATOM 3047 N N . VAL A 1 394 ? 14.586 -10.785 8.480 1.00 88.94 394 VAL A N 1
ATOM 3048 C CA . VAL A 1 394 ? 13.868 -11.702 7.583 1.00 88.94 394 VAL A CA 1
ATOM 3049 C C . VAL A 1 394 ? 14.528 -13.082 7.617 1.00 88.94 394 VAL A C 1
ATOM 3051 O O . VAL A 1 394 ? 15.728 -13.220 7.371 1.00 88.94 394 VAL A O 1
ATOM 3054 N N . GLY A 1 395 ? 13.742 -14.115 7.907 1.00 88.50 395 GLY A N 1
ATOM 3055 C CA . GLY A 1 395 ? 14.201 -15.495 7.999 1.00 88.50 395 GLY A CA 1
ATOM 3056 C C . GLY A 1 395 ? 14.005 -16.306 6.714 1.00 88.50 395 GLY A C 1
ATOM 3057 O O . GLY A 1 395 ? 13.186 -15.986 5.852 1.00 88.50 395 GLY A O 1
ATOM 3058 N N . SER A 1 396 ? 14.716 -17.432 6.621 1.00 85.38 396 SER A N 1
ATOM 3059 C CA . SER A 1 396 ? 14.817 -18.260 5.405 1.00 85.38 396 SER A CA 1
ATOM 3060 C C . SER A 1 396 ? 13.537 -18.981 4.971 1.00 85.38 396 SER A C 1
ATOM 3062 O O . SER A 1 396 ? 13.432 -19.350 3.807 1.00 85.38 396 SER A O 1
ATOM 3064 N N . LYS A 1 397 ? 12.546 -19.146 5.856 1.00 85.56 397 LYS A N 1
ATOM 3065 C CA . LYS A 1 397 ? 11.211 -19.683 5.521 1.00 85.56 397 LYS A CA 1
ATOM 3066 C C . LYS A 1 397 ? 10.341 -18.701 4.702 1.00 85.56 397 LYS A C 1
ATOM 3068 O O . LYS A 1 397 ? 9.198 -19.025 4.398 1.00 85.56 397 LYS A O 1
ATOM 3073 N N . THR A 1 398 ? 10.851 -17.512 4.359 1.00 86.38 398 THR A N 1
ATOM 3074 C CA . THR A 1 398 ? 10.144 -16.517 3.533 1.00 86.38 398 THR A CA 1
ATOM 3075 C C . THR A 1 398 ? 9.903 -17.036 2.113 1.00 86.38 398 THR A C 1
ATOM 3077 O O . THR A 1 398 ? 10.792 -17.606 1.482 1.00 86.38 398 THR A O 1
ATOM 3080 N N . THR A 1 399 ? 8.697 -16.806 1.598 1.00 82.69 399 THR A N 1
ATOM 3081 C CA . THR A 1 399 ? 8.248 -17.166 0.247 1.00 82.69 399 THR A CA 1
ATOM 3082 C C . THR A 1 399 ? 7.406 -16.042 -0.361 1.00 82.69 399 THR A C 1
ATOM 3084 O O . THR A 1 399 ? 7.048 -15.087 0.325 1.00 82.69 399 THR A O 1
ATOM 3087 N N . GLY A 1 400 ? 7.004 -16.181 -1.629 1.00 75.56 400 GLY A N 1
ATOM 3088 C CA . GLY A 1 400 ? 6.107 -15.215 -2.278 1.00 75.56 400 GLY A CA 1
ATOM 3089 C C . GLY A 1 400 ? 4.719 -15.077 -1.627 1.00 75.56 400 GLY A C 1
ATOM 3090 O O . GLY A 1 400 ? 4.053 -14.076 -1.855 1.00 75.56 400 GLY A O 1
ATOM 3091 N N . GLU A 1 401 ? 4.287 -16.053 -0.816 1.00 79.31 401 GLU A N 1
ATOM 3092 C CA . GLU A 1 401 ? 2.982 -16.056 -0.124 1.00 79.31 401 GLU A CA 1
ATOM 3093 C C . GLU A 1 401 ? 3.083 -15.745 1.379 1.00 79.31 401 GLU A C 1
ATOM 3095 O O . GLU A 1 401 ? 2.068 -15.504 2.033 1.00 79.31 401 GLU A O 1
ATOM 3100 N N . GLN A 1 402 ? 4.280 -15.821 1.964 1.00 84.19 402 GLN A N 1
ATOM 3101 C CA . GLN A 1 402 ? 4.481 -15.803 3.414 1.00 84.19 402 GLN A CA 1
ATOM 3102 C C . GLN A 1 402 ? 5.814 -15.148 3.765 1.00 84.19 402 GLN A C 1
ATOM 3104 O O . GLN A 1 402 ? 6.868 -15.628 3.354 1.00 84.19 402 GLN A O 1
ATOM 3109 N N . LEU A 1 403 ? 5.775 -14.098 4.579 1.00 87.19 403 LEU A N 1
ATOM 3110 C CA . LEU A 1 403 ? 6.961 -13.496 5.170 1.00 87.19 403 LEU A CA 1
ATOM 3111 C C . LEU A 1 403 ? 7.308 -14.224 6.468 1.00 87.19 403 LEU A C 1
ATOM 3113 O O . LEU A 1 403 ? 6.441 -14.399 7.323 1.00 87.19 403 LEU A O 1
ATOM 3117 N N . HIS A 1 404 ? 8.574 -14.609 6.621 1.00 89.69 404 HIS A N 1
ATOM 3118 C CA . HIS A 1 404 ? 9.109 -15.129 7.870 1.00 89.69 404 HIS A CA 1
ATOM 3119 C C . HIS A 1 404 ? 9.965 -14.069 8.562 1.00 89.69 404 HIS A C 1
ATOM 3121 O O . HIS A 1 404 ? 10.969 -13.629 8.001 1.00 89.69 404 HIS A O 1
ATOM 3127 N N . CYS A 1 405 ? 9.598 -13.702 9.786 1.00 89.62 405 CYS A N 1
ATOM 3128 C CA . CYS A 1 405 ? 10.364 -12.794 10.632 1.00 89.62 405 CYS A CA 1
ATOM 3129 C C . CYS A 1 405 ? 10.937 -13.532 11.841 1.00 89.62 405 CYS A C 1
ATOM 3131 O O . CYS A 1 405 ? 10.278 -14.389 12.421 1.00 89.62 405 CYS A O 1
ATOM 3133 N N . ILE A 1 406 ? 12.166 -13.182 12.209 1.00 89.38 406 ILE A N 1
ATOM 3134 C CA . ILE A 1 406 ? 12.883 -13.670 13.389 1.00 89.38 406 ILE A CA 1
ATOM 3135 C C . ILE A 1 406 ? 13.212 -12.433 14.224 1.00 89.38 406 ILE A C 1
ATOM 3137 O O . ILE A 1 406 ? 13.887 -11.539 13.712 1.00 89.38 406 ILE A O 1
ATOM 3141 N N . CYS A 1 407 ? 12.730 -12.356 15.464 1.00 88.31 407 CYS A N 1
ATOM 3142 C CA . CYS A 1 407 ? 12.884 -11.172 16.309 1.00 88.31 407 CYS A CA 1
ATOM 3143 C C . CYS A 1 407 ? 13.458 -11.493 17.699 1.00 88.31 407 CYS A C 1
ATOM 3145 O O . CYS A 1 407 ? 13.036 -12.449 18.352 1.00 88.31 407 CYS A O 1
ATOM 3147 N N . ASP A 1 408 ? 14.375 -10.646 18.172 1.00 86.69 408 ASP A N 1
ATOM 3148 C CA . ASP A 1 408 ? 15.052 -10.751 19.475 1.00 86.69 408 ASP A CA 1
ATOM 3149 C C . ASP A 1 408 ? 14.235 -10.166 20.647 1.00 86.69 408 ASP A C 1
ATOM 3151 O O . ASP A 1 408 ? 14.631 -10.237 21.816 1.00 86.69 408 ASP A O 1
ATOM 3155 N N . ARG A 1 409 ? 13.087 -9.554 20.341 1.00 83.38 409 ARG A N 1
ATOM 3156 C CA . ARG A 1 409 ? 12.257 -8.802 21.284 1.00 83.38 409 ARG A CA 1
ATOM 3157 C C . ARG A 1 409 ? 10.775 -8.920 20.957 1.00 83.38 409 ARG A C 1
ATOM 3159 O O . ARG A 1 409 ? 10.381 -8.985 19.795 1.00 83.38 409 ARG A O 1
ATOM 3166 N N . LEU A 1 410 ? 9.950 -8.884 22.000 1.00 72.06 410 LEU A N 1
ATOM 3167 C CA . LEU A 1 410 ? 8.509 -8.712 21.872 1.00 72.06 410 LEU A CA 1
ATOM 3168 C C . LEU A 1 410 ? 8.148 -7.231 21.831 1.00 72.06 410 LEU A C 1
ATOM 3170 O O . LEU A 1 410 ? 8.354 -6.490 22.795 1.00 72.06 410 LEU A O 1
ATOM 3174 N N . THR A 1 411 ? 7.519 -6.845 20.732 1.00 67.69 411 THR A N 1
ATOM 3175 C CA . THR A 1 411 ? 6.633 -5.688 20.628 1.00 67.69 411 THR A CA 1
ATOM 3176 C C . THR A 1 411 ? 5.208 -6.204 20.400 1.00 67.69 411 THR A C 1
ATOM 3178 O O . THR A 1 411 ? 5.023 -7.264 19.803 1.00 67.69 411 THR A O 1
ATOM 3181 N N . PRO A 1 412 ? 4.167 -5.486 20.844 1.00 61.00 412 PRO A N 1
ATOM 3182 C CA . PRO A 1 412 ? 2.793 -5.964 20.697 1.00 61.00 412 PRO A CA 1
ATOM 3183 C C . PRO A 1 412 ? 2.242 -5.909 19.266 1.00 61.00 412 PRO A C 1
ATOM 3185 O O . PRO A 1 412 ? 1.121 -6.362 19.045 1.00 61.00 412 PRO A O 1
ATOM 3188 N N . ALA A 1 413 ? 3.004 -5.392 18.297 1.00 60.56 413 ALA A N 1
ATOM 3189 C CA . ALA A 1 413 ? 2.671 -5.435 16.877 1.00 60.56 413 ALA A CA 1
ATOM 3190 C C . ALA A 1 413 ? 3.914 -5.667 16.003 1.00 60.56 413 ALA A C 1
ATOM 3192 O O . ALA A 1 413 ? 4.967 -5.048 16.203 1.00 60.56 413 ALA A O 1
ATOM 3193 N N . PHE A 1 414 ? 3.746 -6.532 15.008 1.00 56.28 414 PHE A N 1
ATOM 3194 C CA . PHE A 1 414 ? 4.710 -6.951 13.999 1.00 56.28 414 PHE A CA 1
ATOM 3195 C C . PHE A 1 414 ? 4.068 -6.860 12.614 1.00 56.28 414 PHE A C 1
ATOM 3197 O O . PHE A 1 414 ? 2.916 -7.255 12.419 1.00 56.28 414 PHE A O 1
ATOM 3204 N N . ALA A 1 415 ? 4.831 -6.391 11.636 1.00 56.38 415 ALA A N 1
ATOM 3205 C CA . ALA A 1 415 ? 4.411 -6.323 10.247 1.00 56.38 415 ALA A CA 1
ATOM 3206 C C . ALA A 1 415 ? 5.588 -6.580 9.297 1.00 56.38 415 ALA A C 1
ATOM 3208 O O . ALA A 1 415 ? 6.762 -6.560 9.664 1.00 56.38 415 ALA A O 1
ATOM 3209 N N . GLY A 1 416 ? 5.257 -6.830 8.040 1.00 45.88 416 GLY A N 1
ATOM 3210 C CA . GLY A 1 416 ? 6.200 -6.852 6.933 1.00 45.88 416 GLY A CA 1
ATOM 3211 C C . GLY A 1 416 ? 6.061 -5.633 6.035 1.00 45.88 416 GLY A C 1
ATOM 3212 O O . GLY A 1 416 ? 4.956 -5.320 5.574 1.00 45.88 416 GLY A O 1
ATOM 3213 N N . PHE A 1 417 ? 7.194 -5.033 5.682 1.00 46.38 417 PHE A N 1
ATOM 3214 C CA . PHE A 1 417 ? 7.308 -4.294 4.433 1.00 46.38 417 PHE A CA 1
ATOM 3215 C C . PHE A 1 417 ? 7.593 -5.286 3.304 1.00 46.38 417 PHE A C 1
ATOM 3217 O O . PHE A 1 417 ? 8.529 -6.090 3.366 1.00 46.38 417 PHE A O 1
ATOM 3224 N N . VAL A 1 418 ? 6.784 -5.204 2.251 1.00 50.38 418 VAL A N 1
ATOM 3225 C CA . VAL A 1 418 ? 7.082 -5.791 0.944 1.00 50.38 418 VAL A CA 1
ATOM 3226 C C . VAL A 1 418 ? 7.287 -4.619 0.010 1.00 50.38 418 VAL A C 1
ATOM 3228 O O . VAL A 1 418 ? 6.350 -3.847 -0.216 1.00 50.38 418 VAL A O 1
ATOM 3231 N N . ALA A 1 419 ? 8.499 -4.460 -0.516 1.00 41.19 419 ALA A N 1
ATOM 3232 C CA . ALA A 1 419 ? 8.748 -3.390 -1.464 1.00 41.19 419 ALA A CA 1
ATOM 3233 C C . ALA A 1 419 ? 7.828 -3.589 -2.678 1.00 41.19 419 ALA A C 1
ATOM 3235 O O . ALA A 1 419 ? 7.778 -4.698 -3.222 1.00 41.19 419 ALA A O 1
ATOM 3236 N N . PRO A 1 420 ? 7.105 -2.551 -3.140 1.00 39.41 420 PRO A N 1
ATOM 3237 C CA . PRO A 1 420 ? 6.462 -2.639 -4.439 1.00 39.41 420 PRO A CA 1
ATOM 3238 C C . PRO A 1 420 ? 7.586 -2.838 -5.454 1.00 39.41 420 PRO A C 1
ATOM 3240 O O . PRO A 1 420 ? 8.498 -2.012 -5.501 1.00 39.41 420 PRO A O 1
ATOM 3243 N N . ASN A 1 421 ? 7.552 -3.930 -6.225 1.00 39.34 421 ASN A N 1
ATOM 3244 C CA . ASN A 1 421 ? 8.579 -4.187 -7.233 1.00 39.34 421 ASN A CA 1
ATOM 3245 C C . ASN A 1 421 ? 8.739 -2.922 -8.100 1.00 39.34 421 ASN A C 1
ATOM 3247 O O . ASN A 1 421 ? 7.764 -2.517 -8.743 1.00 39.34 421 ASN A O 1
ATOM 3251 N N . PRO A 1 422 ? 9.911 -2.255 -8.084 1.00 35.88 422 PRO A N 1
ATOM 3252 C CA . PRO A 1 422 ? 10.077 -1.004 -8.799 1.00 35.88 422 PRO A CA 1
ATOM 3253 C C . PRO A 1 422 ? 9.926 -1.258 -10.297 1.00 35.88 422 PRO A C 1
ATOM 3255 O O . PRO A 1 422 ? 10.380 -2.273 -10.826 1.00 35.88 422 PRO A O 1
ATOM 3258 N N . LEU A 1 423 ? 9.269 -0.321 -10.974 1.00 37.75 423 LEU A N 1
ATOM 3259 C CA . LEU A 1 423 ? 9.015 -0.396 -12.405 1.00 37.75 423 LEU A CA 1
ATOM 3260 C C . LEU A 1 423 ? 10.358 -0.309 -13.151 1.00 37.75 423 LEU A C 1
ATOM 3262 O O . LEU A 1 423 ? 10.927 0.779 -13.257 1.00 37.75 423 LEU A O 1
ATOM 3266 N N . ASP A 1 424 ? 10.886 -1.433 -13.648 1.00 35.72 424 ASP A N 1
ATOM 3267 C CA . ASP A 1 424 ? 12.144 -1.439 -14.408 1.00 35.72 424 ASP A CA 1
ATOM 3268 C C . ASP A 1 424 ? 11.932 -0.876 -15.821 1.00 35.72 424 ASP A C 1
ATOM 3270 O O . ASP A 1 424 ? 11.824 -1.590 -16.827 1.00 35.72 424 ASP A O 1
ATOM 3274 N N . LEU A 1 425 ? 11.904 0.457 -15.870 1.00 40.28 425 LEU A N 1
ATOM 3275 C CA . LEU A 1 425 ? 11.837 1.274 -17.075 1.00 40.28 425 LEU A CA 1
ATOM 3276 C C . LEU A 1 425 ? 12.948 0.937 -18.081 1.00 40.28 425 LEU A C 1
ATOM 3278 O O . LEU A 1 425 ? 12.755 1.183 -19.271 1.00 40.28 425 LEU A O 1
ATOM 3282 N N . GLY A 1 426 ? 14.077 0.358 -17.649 1.00 44.53 426 GLY A N 1
ATOM 3283 C CA . GLY A 1 426 ? 15.155 -0.074 -18.540 1.00 44.53 426 GLY A CA 1
ATOM 3284 C C . GLY A 1 426 ? 14.710 -1.181 -19.496 1.00 44.53 426 GLY A C 1
ATOM 3285 O O . GLY A 1 426 ? 15.000 -1.124 -20.692 1.00 44.53 426 GLY A O 1
ATOM 3286 N N . SER A 1 427 ? 13.930 -2.145 -18.998 1.00 46.19 427 SER A N 1
ATOM 3287 C CA . SER A 1 427 ? 13.360 -3.221 -19.818 1.00 46.19 427 SER A CA 1
ATOM 3288 C C . SER A 1 427 ? 12.211 -2.738 -20.718 1.00 46.19 427 SER A C 1
ATOM 3290 O O . SER A 1 427 ? 12.095 -3.182 -21.865 1.00 46.19 427 SER A O 1
ATOM 3292 N N . SER A 1 428 ? 11.412 -1.766 -20.261 1.00 43.91 428 SER A N 1
ATOM 3293 C CA . SER A 1 428 ? 10.234 -1.247 -20.976 1.00 43.91 428 SER A CA 1
ATOM 3294 C C . SER A 1 428 ? 10.555 -0.537 -22.297 1.00 43.91 428 SER A C 1
ATOM 3296 O O . SER A 1 428 ? 9.694 -0.489 -23.181 1.00 43.91 428 SER A O 1
ATOM 3298 N N . PHE A 1 429 ? 11.787 -0.042 -22.480 1.00 50.91 429 PHE A N 1
ATOM 3299 C CA . PHE A 1 429 ? 12.267 0.485 -23.766 1.00 50.91 429 PHE A CA 1
ATOM 3300 C C . PHE A 1 429 ? 12.552 -0.605 -24.816 1.00 50.91 429 PHE A C 1
ATOM 3302 O O . PHE A 1 429 ? 12.688 -0.284 -25.999 1.00 50.91 429 PHE A O 1
ATOM 3309 N N . THR A 1 430 ? 12.581 -1.891 -24.439 1.00 52.78 430 THR A N 1
ATOM 3310 C CA . THR A 1 430 ? 12.576 -2.998 -25.410 1.00 52.78 430 THR A CA 1
ATOM 3311 C C . THR A 1 430 ? 11.163 -3.176 -25.976 1.00 52.78 430 THR A C 1
ATOM 3313 O O . THR A 1 430 ? 10.317 -3.932 -25.488 1.00 52.78 430 THR A O 1
ATOM 3316 N N . PHE A 1 431 ? 10.876 -2.384 -27.007 1.00 55.78 431 PHE A N 1
ATOM 3317 C CA . PHE A 1 431 ? 9.573 -2.327 -27.658 1.00 55.78 431 PHE A CA 1
ATOM 3318 C C . PHE A 1 431 ? 9.214 -3.673 -28.304 1.00 55.78 431 PHE A C 1
ATOM 3320 O O . PHE A 1 431 ? 9.744 -4.037 -29.354 1.00 55.78 431 PHE A O 1
ATOM 3327 N N . ASN A 1 432 ? 8.288 -4.405 -27.680 1.00 61.34 432 ASN A N 1
ATOM 3328 C CA . ASN A 1 432 ? 7.772 -5.665 -28.195 1.00 61.34 432 ASN A CA 1
ATOM 3329 C C . ASN A 1 432 ? 6.418 -5.419 -28.867 1.00 61.34 432 ASN A C 1
ATOM 3331 O O . ASN A 1 432 ? 5.426 -5.064 -28.218 1.00 61.34 432 ASN A O 1
ATOM 3335 N N . LEU A 1 433 ? 6.379 -5.608 -30.189 1.00 68.06 433 LEU A N 1
ATOM 3336 C CA . LEU A 1 433 ? 5.209 -5.282 -31.005 1.00 68.06 433 LEU A CA 1
ATOM 3337 C C . LEU A 1 433 ? 3.977 -6.098 -30.575 1.00 68.06 433 LEU A C 1
ATOM 3339 O O . LEU A 1 433 ? 2.904 -5.529 -30.413 1.00 68.06 433 LEU A O 1
ATOM 3343 N N . ASP A 1 434 ? 4.144 -7.391 -30.280 1.00 67.81 434 ASP A N 1
ATOM 3344 C CA . ASP A 1 434 ? 3.043 -8.294 -29.901 1.00 67.81 434 ASP A CA 1
ATOM 3345 C C . ASP A 1 434 ? 2.427 -8.002 -28.524 1.00 67.81 434 ASP A C 1
ATOM 3347 O O . ASP A 1 434 ? 1.243 -8.278 -28.303 1.00 67.81 434 ASP A O 1
ATOM 3351 N N . ARG A 1 435 ? 3.204 -7.429 -27.591 1.00 65.69 435 ARG A N 1
ATOM 3352 C CA . ARG A 1 435 ? 2.705 -7.019 -26.266 1.00 65.69 435 ARG A CA 1
ATOM 3353 C C . ARG A 1 435 ? 1.957 -5.694 -26.346 1.00 65.69 435 ARG A C 1
ATOM 3355 O O . ARG A 1 435 ? 0.834 -5.596 -25.858 1.00 65.69 435 ARG A O 1
ATOM 3362 N N . SER A 1 436 ? 2.559 -4.714 -27.015 1.00 75.81 436 SER A N 1
ATOM 3363 C CA . SER A 1 436 ? 2.046 -3.344 -27.126 1.00 75.81 436 SER A CA 1
ATOM 3364 C C . SER A 1 436 ? 0.981 -3.136 -28.216 1.00 75.81 436 SER A C 1
ATOM 3366 O O . SER A 1 436 ? 0.381 -2.060 -28.269 1.00 75.81 436 SER A O 1
ATOM 3368 N N . VAL A 1 437 ? 0.702 -4.145 -29.059 1.00 85.62 437 VAL A N 1
ATOM 3369 C CA . VAL A 1 437 ? -0.140 -4.030 -30.269 1.00 85.62 437 VAL A CA 1
ATOM 3370 C C . VAL A 1 437 ? -1.479 -3.324 -30.039 1.00 85.62 437 VAL A C 1
ATOM 3372 O O . VAL A 1 437 ? -1.870 -2.495 -30.854 1.00 85.62 437 VAL A O 1
ATOM 3375 N N . ILE A 1 438 ? -2.176 -3.585 -28.928 1.00 86.75 438 ILE A N 1
ATOM 3376 C CA . ILE A 1 438 ? -3.501 -2.996 -28.670 1.00 86.75 438 ILE A CA 1
ATOM 3377 C C . ILE A 1 438 ? -3.396 -1.500 -28.353 1.00 86.75 438 ILE A C 1
ATOM 3379 O O . ILE A 1 438 ? -4.127 -0.699 -28.939 1.00 86.75 438 ILE A O 1
ATOM 3383 N N . ALA A 1 439 ? -2.471 -1.103 -27.476 1.00 86.62 439 ALA A N 1
ATOM 3384 C CA . ALA A 1 439 ? -2.245 0.306 -27.154 1.00 86.62 439 ALA A CA 1
ATOM 3385 C C . ALA A 1 439 ? -1.711 1.077 -28.373 1.00 86.62 439 ALA A C 1
ATOM 3387 O O . ALA A 1 439 ? -2.197 2.167 -28.678 1.00 86.62 439 ALA A O 1
ATOM 3388 N N . LEU A 1 440 ? -0.783 0.475 -29.127 1.00 89.50 440 LEU A N 1
ATOM 3389 C CA . LEU A 1 440 ? -0.239 1.032 -30.365 1.00 89.50 440 LEU A CA 1
ATOM 3390 C C . LEU A 1 440 ? -1.331 1.254 -31.419 1.00 89.50 440 LEU A C 1
ATOM 3392 O O . LEU A 1 440 ? -1.480 2.368 -31.916 1.00 89.50 440 LEU A O 1
ATOM 3396 N N . VAL A 1 441 ? -2.133 0.228 -31.725 1.00 90.88 441 VAL A N 1
ATOM 3397 C CA . VAL A 1 441 ? -3.248 0.333 -32.680 1.00 90.88 441 VAL A CA 1
ATOM 3398 C C . VAL A 1 441 ? -4.259 1.382 -32.217 1.00 90.88 441 VAL A C 1
ATOM 3400 O O . VAL A 1 441 ? -4.707 2.179 -33.036 1.00 90.88 441 VAL A O 1
ATOM 3403 N N . THR A 1 442 ? -4.562 1.458 -30.918 1.00 90.62 442 THR A N 1
ATOM 3404 C CA . THR A 1 442 ? -5.466 2.480 -30.361 1.00 90.62 442 THR A CA 1
ATOM 3405 C C . THR A 1 442 ? -4.933 3.896 -30.610 1.00 90.62 442 THR A C 1
ATOM 3407 O O . THR A 1 442 ? -5.653 4.734 -31.158 1.00 90.62 442 THR A O 1
ATOM 3410 N N . VAL A 1 443 ? -3.655 4.159 -30.307 1.00 93.38 443 VAL A N 1
ATOM 3411 C CA . VAL A 1 443 ? -2.995 5.449 -30.588 1.00 93.38 443 VAL A CA 1
ATOM 3412 C C . VAL A 1 443 ? -2.987 5.754 -32.094 1.00 93.38 443 VAL A C 1
ATOM 3414 O O . VAL A 1 443 ? -3.332 6.866 -32.501 1.00 93.38 443 VAL A O 1
ATOM 3417 N N . CYS A 1 444 ? -2.660 4.777 -32.944 1.00 93.12 444 CYS A N 1
ATOM 3418 C CA . CYS A 1 444 ? -2.655 4.943 -34.400 1.00 93.12 444 CYS A CA 1
ATOM 3419 C C . CYS A 1 444 ? -4.052 5.254 -34.968 1.00 93.12 444 CYS A C 1
ATOM 3421 O O . CYS A 1 444 ? -4.178 6.144 -35.811 1.00 93.12 444 CYS A O 1
ATOM 3423 N N . VAL A 1 445 ? -5.104 4.580 -34.492 1.00 94.75 445 VAL A N 1
ATOM 3424 C CA . VAL A 1 445 ? -6.499 4.834 -34.896 1.00 94.75 445 VAL A CA 1
ATOM 3425 C C . VAL A 1 445 ? -6.940 6.235 -34.472 1.00 94.75 445 VAL A C 1
ATOM 3427 O O . VAL A 1 445 ? -7.491 6.972 -35.291 1.00 94.75 445 VAL A O 1
ATOM 3430 N N . VAL A 1 446 ? -6.637 6.654 -33.240 1.00 93.56 446 VAL A N 1
ATOM 3431 C CA . VAL A 1 446 ? -6.903 8.021 -32.756 1.00 93.56 446 VAL A CA 1
ATOM 3432 C C . VAL A 1 446 ? -6.216 9.070 -33.641 1.00 93.56 446 VAL A C 1
ATOM 3434 O O . VAL A 1 446 ? -6.844 10.057 -34.038 1.00 93.56 446 VAL A O 1
ATOM 3437 N N . MET A 1 447 ? -4.955 8.845 -34.021 1.00 93.38 447 MET A N 1
ATOM 3438 C CA . MET A 1 447 ? -4.213 9.750 -34.906 1.00 93.38 447 MET A CA 1
ATOM 3439 C C . MET A 1 447 ? -4.758 9.767 -36.343 1.00 93.38 447 MET A C 1
ATOM 3441 O O . MET A 1 447 ? -4.841 10.837 -36.950 1.00 93.38 447 MET A O 1
ATOM 3445 N N . ALA A 1 448 ? -5.198 8.627 -36.882 1.00 93.06 448 ALA A N 1
ATOM 3446 C CA . ALA A 1 448 ? -5.843 8.558 -38.194 1.00 93.06 448 ALA A CA 1
ATOM 3447 C C . ALA A 1 448 ? -7.179 9.326 -38.213 1.00 93.06 448 ALA A C 1
ATOM 3449 O O . ALA A 1 448 ? -7.415 10.147 -39.106 1.00 93.06 448 ALA A O 1
ATOM 3450 N N . LEU A 1 449 ? -8.018 9.139 -37.186 1.00 92.50 449 LEU A N 1
ATOM 3451 C CA . LEU A 1 449 ? -9.270 9.883 -37.006 1.00 92.50 449 LEU A CA 1
ATOM 3452 C C . LEU A 1 449 ? -9.021 11.395 -36.888 1.00 92.50 449 LEU A C 1
ATOM 3454 O O . LEU A 1 449 ? -9.764 12.188 -37.470 1.00 92.50 449 LEU A O 1
ATOM 3458 N N . TYR A 1 450 ? -7.951 11.807 -36.202 1.00 92.00 450 TYR A N 1
ATOM 3459 C CA . TYR A 1 450 ? -7.540 13.209 -36.137 1.00 92.00 450 TYR A CA 1
ATOM 3460 C C . TYR A 1 450 ? -7.169 13.786 -37.511 1.00 92.00 450 TYR A C 1
ATOM 3462 O O . TYR A 1 450 ? -7.621 14.882 -37.842 1.00 92.00 450 TYR A O 1
ATOM 3470 N N . ILE A 1 451 ? -6.401 13.066 -38.338 1.00 92.06 451 ILE A N 1
ATOM 3471 C CA . ILE A 1 451 ? -6.023 13.530 -39.686 1.00 92.06 451 ILE A CA 1
ATOM 3472 C C . ILE A 1 451 ? -7.272 13.750 -40.555 1.00 92.06 451 ILE A C 1
ATOM 3474 O O . ILE A 1 451 ? -7.413 14.807 -41.180 1.00 92.06 451 ILE A O 1
ATOM 3478 N N . VAL A 1 452 ? -8.217 12.803 -40.533 1.00 91.88 452 VAL A N 1
ATOM 3479 C CA . VAL A 1 452 ? -9.511 12.927 -41.228 1.00 91.88 452 VAL A CA 1
ATOM 3480 C C . VAL A 1 452 ? -10.300 14.132 -40.703 1.00 91.88 452 VAL A C 1
ATOM 3482 O O . VAL A 1 452 ? -10.769 14.961 -41.489 1.00 91.88 452 VAL A O 1
ATOM 3485 N N . ALA A 1 453 ? -10.390 14.291 -39.380 1.00 86.81 453 ALA A N 1
ATOM 3486 C CA . ALA A 1 453 ? -11.067 15.424 -38.759 1.00 86.81 453 ALA A CA 1
ATOM 3487 C C . ALA A 1 453 ? -10.426 16.769 -39.147 1.00 86.81 453 ALA A C 1
ATOM 3489 O O . ALA A 1 453 ? -11.149 17.714 -39.455 1.00 86.81 453 ALA A O 1
ATOM 3490 N N . VAL A 1 454 ? -9.093 16.871 -39.204 1.00 88.56 454 VAL A N 1
ATOM 3491 C CA . VAL A 1 454 ? -8.382 18.086 -39.640 1.00 88.56 454 VAL A CA 1
ATOM 3492 C C . VAL A 1 454 ? -8.652 18.402 -41.110 1.00 88.56 454 VAL A C 1
ATOM 3494 O O . VAL A 1 454 ? -8.847 19.574 -41.438 1.00 88.56 454 VAL A O 1
ATOM 3497 N N . PHE A 1 455 ? -8.723 17.404 -41.995 1.00 87.44 455 PHE A N 1
ATOM 3498 C CA . PHE A 1 455 ? -9.051 17.624 -43.408 1.00 87.44 455 PHE A CA 1
ATOM 3499 C C . PHE A 1 455 ? -10.477 18.174 -43.587 1.00 87.44 455 PHE A C 1
ATOM 3501 O O . PHE A 1 455 ? -10.686 19.178 -44.280 1.00 87.44 455 PHE A O 1
ATOM 3508 N N . ILE A 1 456 ? -11.453 17.583 -42.889 1.00 86.38 456 ILE A N 1
ATOM 3509 C CA . ILE A 1 456 ? -12.844 18.065 -42.843 1.00 86.38 456 ILE A CA 1
ATOM 3510 C C . ILE A 1 456 ? -12.908 19.464 -42.208 1.00 86.38 456 ILE A C 1
ATOM 3512 O O . ILE A 1 456 ? -13.531 20.373 -42.758 1.00 86.38 456 ILE A O 1
ATOM 3516 N N . GLY A 1 457 ? -12.219 19.667 -41.084 1.00 82.81 457 GLY A N 1
ATOM 3517 C CA . GLY A 1 457 ? -12.167 20.924 -40.341 1.00 82.81 457 GLY A CA 1
ATOM 3518 C C . GLY A 1 457 ? -11.573 22.069 -41.157 1.00 82.81 457 GLY A C 1
ATOM 3519 O O . GLY A 1 457 ? -12.154 23.149 -41.186 1.00 82.81 457 GLY A O 1
ATOM 3520 N N . ARG A 1 458 ? -10.482 21.822 -41.894 1.00 84.75 458 ARG A N 1
ATOM 3521 C CA . ARG A 1 458 ? -9.861 22.787 -42.815 1.00 84.75 458 ARG A CA 1
ATOM 3522 C C . ARG A 1 458 ? -10.778 23.115 -43.991 1.00 84.75 458 ARG A C 1
ATOM 3524 O O . ARG A 1 458 ? -10.899 24.280 -44.359 1.00 84.75 458 ARG A O 1
ATOM 3531 N N . SER A 1 459 ? -11.456 22.114 -44.550 1.00 80.81 459 SER A N 1
ATOM 3532 C CA . SER A 1 459 ? -12.432 22.313 -45.631 1.00 80.81 459 SER A CA 1
ATOM 3533 C C . SER A 1 459 ? -13.634 23.145 -45.162 1.00 80.81 459 SER A C 1
ATOM 3535 O O . SER A 1 459 ? -14.115 24.020 -45.883 1.00 80.81 459 SER A O 1
ATOM 3537 N N . ALA A 1 460 ? -14.090 22.926 -43.926 1.00 79.81 460 ALA A N 1
ATOM 3538 C CA . ALA A 1 460 ? -15.138 23.715 -43.288 1.00 79.81 460 ALA A CA 1
ATOM 3539 C C . ALA A 1 460 ? -14.672 25.141 -42.933 1.00 79.81 460 ALA A C 1
ATOM 3541 O O . ALA A 1 460 ? -15.398 26.086 -43.230 1.00 79.81 460 ALA A O 1
ATOM 3542 N N . ASP A 1 461 ? -13.465 25.318 -42.382 1.00 77.62 461 ASP A N 1
ATOM 3543 C CA . ASP A 1 461 ? -12.878 26.635 -42.085 1.00 77.62 461 ASP A CA 1
ATOM 3544 C C . ASP A 1 461 ? -12.748 27.487 -43.371 1.00 77.62 461 ASP A C 1
ATOM 3546 O O . ASP A 1 461 ? -13.204 28.630 -43.392 1.00 77.62 461 ASP A O 1
ATOM 3550 N N . LEU A 1 462 ? -12.255 26.916 -44.482 1.00 76.00 462 LEU A N 1
ATOM 3551 C CA . LEU A 1 462 ? -12.188 27.592 -45.793 1.00 76.00 462 LEU A CA 1
ATOM 3552 C C . LEU A 1 462 ? -13.575 27.990 -46.330 1.00 76.00 462 LEU A C 1
ATOM 3554 O O . LEU A 1 462 ? -13.752 29.060 -46.918 1.00 76.00 462 LEU A O 1
ATOM 3558 N N . ASN A 1 463 ? -14.585 27.141 -46.132 1.00 74.81 463 ASN A N 1
ATOM 3559 C CA . ASN A 1 463 ? -15.959 27.448 -46.525 1.00 74.81 463 ASN A CA 1
ATOM 3560 C C . ASN A 1 463 ? -16.606 28.512 -45.620 1.00 74.81 463 ASN A C 1
ATOM 3562 O O . ASN A 1 463 ? -17.419 29.306 -46.099 1.00 74.81 463 ASN A O 1
ATOM 3566 N N . ASP A 1 464 ? -16.227 28.580 -44.344 1.00 68.62 464 ASP A N 1
ATOM 3567 C CA . ASP A 1 464 ? -16.679 29.617 -43.417 1.00 68.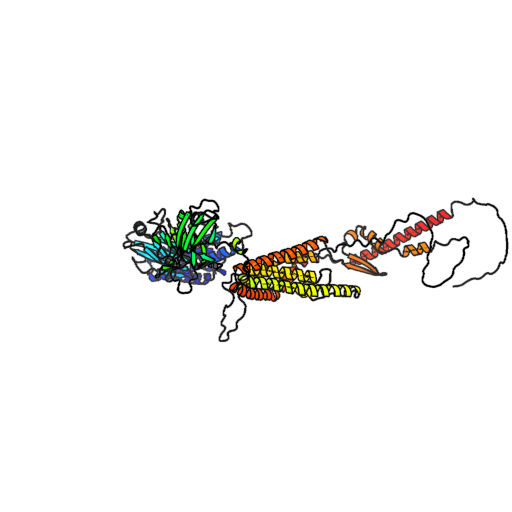62 464 ASP A CA 1
ATOM 3568 C C . ASP A 1 464 ? -16.018 30.975 -43.713 1.00 68.62 464 ASP A C 1
ATOM 3570 O O . ASP A 1 464 ? -16.693 32.005 -43.650 1.00 68.62 464 ASP A O 1
ATOM 3574 N N . GLU A 1 465 ? -14.746 31.005 -44.126 1.00 67.56 465 GLU A N 1
ATOM 3575 C CA . GLU A 1 465 ? -14.072 32.218 -44.619 1.00 67.56 465 GLU A CA 1
ATOM 3576 C C . GLU A 1 465 ? -14.763 32.790 -45.868 1.00 67.56 465 GLU A C 1
ATOM 3578 O O . GLU A 1 465 ? -15.108 33.976 -45.896 1.00 67.56 465 GLU A O 1
ATOM 3583 N N . ARG A 1 466 ? -15.088 31.936 -46.851 1.00 66.69 466 ARG A N 1
ATOM 3584 C CA . ARG A 1 466 ? -15.865 32.319 -48.050 1.00 66.69 466 ARG A CA 1
ATOM 3585 C C . ARG A 1 466 ? -17.262 32.857 -47.710 1.00 66.69 466 ARG A C 1
ATOM 3587 O O . ARG A 1 466 ? -17.748 33.772 -48.373 1.00 66.69 466 ARG A O 1
ATOM 3594 N N . LYS A 1 467 ? -17.923 32.316 -46.678 1.00 63.84 467 LYS A N 1
ATOM 3595 C CA . LYS A 1 467 ? -19.248 32.782 -46.217 1.00 63.84 467 LYS A CA 1
ATOM 3596 C C . LYS A 1 467 ? -19.175 34.109 -45.457 1.00 63.84 467 LYS A C 1
ATOM 3598 O O . LYS A 1 467 ? -20.050 34.954 -45.639 1.00 63.84 467 LYS A O 1
ATOM 3603 N N . ARG A 1 468 ? -18.125 34.340 -44.659 1.00 60.25 468 ARG A N 1
ATOM 3604 C CA . ARG A 1 468 ? -17.912 35.601 -43.916 1.00 60.25 468 ARG A CA 1
ATOM 3605 C C . ARG A 1 468 ? -17.768 36.824 -44.821 1.00 60.25 468 ARG A C 1
ATOM 3607 O O . ARG A 1 468 ? -18.185 37.904 -44.420 1.00 60.25 468 ARG A O 1
ATOM 3614 N N . GLN A 1 469 ? -17.237 36.657 -46.032 1.00 56.41 469 GLN A N 1
ATOM 3615 C CA . GLN A 1 469 ? -17.184 37.730 -47.033 1.00 56.41 469 GLN A CA 1
ATOM 3616 C C . GLN A 1 469 ? -18.564 38.091 -47.615 1.00 56.41 469 GLN A C 1
ATOM 3618 O O . GLN A 1 469 ? -18.723 39.187 -48.143 1.00 56.41 469 GLN A O 1
ATOM 3623 N N . LYS A 1 470 ? -19.563 37.199 -47.519 1.00 50.88 470 LYS A N 1
ATOM 3624 C CA . LYS A 1 470 ? -20.895 37.376 -48.128 1.00 50.88 470 LYS A CA 1
ATOM 3625 C C . LYS A 1 470 ? -22.008 37.750 -47.145 1.00 50.88 470 LYS A C 1
ATOM 3627 O O . LYS A 1 470 ? -23.018 38.288 -47.584 1.00 50.88 470 LYS A O 1
ATOM 3632 N N . LEU A 1 471 ? -21.855 37.485 -45.842 1.00 48.72 471 LEU A N 1
ATOM 3633 C CA . LEU A 1 471 ? -22.910 37.743 -44.852 1.00 48.72 471 LEU A CA 1
ATOM 3634 C C . LEU A 1 471 ? -22.389 38.493 -43.613 1.00 48.72 471 LEU A C 1
ATOM 3636 O O . LEU A 1 471 ? -21.925 37.903 -42.636 1.00 48.72 471 LEU A O 1
ATOM 3640 N N . SER A 1 472 ? -22.511 39.822 -43.641 1.00 43.19 472 SER A N 1
ATOM 3641 C CA . SER A 1 472 ? -22.359 40.661 -42.449 1.00 43.19 472 SER A CA 1
ATOM 3642 C C . SER A 1 472 ? -23.650 40.618 -41.626 1.00 43.19 472 SER A C 1
ATOM 3644 O O . SER A 1 472 ? -24.720 40.897 -42.158 1.00 43.19 472 SER A O 1
ATOM 3646 N N . LYS A 1 473 ? -23.527 40.335 -40.320 1.00 49.28 473 LYS A N 1
ATOM 3647 C CA . LYS A 1 473 ? -24.602 40.123 -39.320 1.00 49.28 473 LYS A CA 1
ATOM 3648 C C . LYS A 1 473 ? -25.272 38.736 -39.349 1.00 49.28 473 LYS A C 1
ATOM 3650 O O . LYS A 1 473 ? -26.338 38.529 -39.916 1.00 49.28 473 LYS A O 1
ATOM 3655 N N . THR A 1 474 ? -24.755 37.831 -38.519 1.00 38.88 474 THR A N 1
ATOM 3656 C CA . THR A 1 474 ? -25.596 36.839 -37.824 1.00 38.88 474 THR A CA 1
ATOM 3657 C C . THR A 1 474 ? -25.120 36.719 -36.377 1.00 38.88 474 THR A C 1
ATOM 3659 O O . THR A 1 474 ? -23.959 36.398 -36.125 1.00 38.88 474 THR A O 1
ATOM 3662 N N . LYS A 1 475 ? -25.992 37.023 -35.407 1.00 47.47 475 LYS A N 1
ATOM 3663 C CA . LYS A 1 475 ? -25.706 36.835 -33.974 1.00 47.47 475 LYS A CA 1
ATOM 3664 C C . LYS A 1 475 ? -25.883 35.353 -33.629 1.00 47.47 475 LYS A C 1
ATOM 3666 O O . LYS A 1 475 ? -27.009 34.877 -33.562 1.00 47.47 475 LYS A O 1
ATOM 3671 N N . GLY A 1 476 ? -24.786 34.634 -33.397 1.00 43.78 476 GLY A N 1
ATOM 3672 C CA . GLY A 1 476 ? -24.835 33.270 -32.864 1.00 43.78 476 GLY A CA 1
ATOM 3673 C C . GLY A 1 476 ? -25.157 33.252 -31.365 1.00 43.78 476 GLY A C 1
ATOM 3674 O O . GLY A 1 476 ? -24.568 34.015 -30.598 1.00 43.78 476 GLY A O 1
ATOM 3675 N N . ASN A 1 477 ? -26.066 32.372 -30.934 1.00 40.94 477 ASN A N 1
ATOM 3676 C CA . ASN A 1 477 ? -26.441 32.234 -29.522 1.00 40.94 477 ASN A CA 1
ATOM 3677 C C . ASN A 1 477 ? -25.240 31.791 -28.657 1.00 40.94 477 ASN A C 1
ATOM 3679 O O . ASN A 1 477 ? -24.573 30.788 -28.926 1.00 40.94 477 ASN A O 1
ATOM 3683 N N . GLY A 1 478 ? -24.957 32.570 -27.608 1.00 50.03 478 GLY A N 1
ATOM 3684 C CA . GLY A 1 478 ? -23.630 32.620 -26.982 1.00 50.03 478 GLY A CA 1
ATOM 3685 C C . GLY A 1 478 ? -23.206 31.422 -26.126 1.00 50.03 478 GLY A C 1
ATOM 3686 O O . GLY A 1 478 ? -22.015 31.276 -25.873 1.00 50.03 478 GLY A O 1
ATOM 3687 N N . TYR A 1 479 ? -24.129 30.562 -25.688 1.00 49.66 479 TYR A N 1
ATOM 3688 C CA . TYR A 1 479 ? -23.841 29.558 -24.650 1.00 49.66 479 TYR A CA 1
ATOM 3689 C C . TYR A 1 479 ? -23.306 28.229 -25.211 1.00 49.66 479 TYR A C 1
ATOM 3691 O O . TYR A 1 479 ? -22.243 27.770 -24.802 1.00 49.66 479 TYR A O 1
ATOM 3699 N N . LEU A 1 480 ? -23.949 27.665 -26.241 1.00 45.53 480 LEU A N 1
ATOM 3700 C CA . LEU A 1 480 ? -23.499 26.423 -26.902 1.00 45.53 480 LEU A CA 1
ATOM 3701 C C . LEU A 1 480 ? -22.170 26.578 -27.668 1.00 45.53 480 LEU A C 1
ATOM 3703 O O . LEU A 1 480 ? -21.532 25.590 -28.015 1.00 45.53 480 LEU A O 1
ATOM 3707 N N . SER A 1 481 ? -21.726 27.816 -27.903 1.00 50.38 481 SER A N 1
ATOM 3708 C CA . SER A 1 481 ? -20.444 28.129 -28.553 1.00 50.38 481 SER A CA 1
ATOM 3709 C C . SER A 1 481 ? -19.218 27.882 -27.656 1.00 50.38 481 SER A C 1
ATOM 3711 O O . SER A 1 481 ? -18.091 28.056 -28.116 1.00 50.38 481 SER A O 1
ATOM 3713 N N . HIS A 1 482 ? -19.421 27.529 -26.380 1.00 53.44 482 HIS A N 1
ATOM 3714 C CA . HIS A 1 482 ? -18.358 27.280 -25.398 1.00 53.44 482 HIS A CA 1
ATOM 3715 C C . HIS A 1 482 ? -18.027 25.790 -25.189 1.00 53.44 482 HIS A C 1
ATOM 3717 O O . HIS A 1 482 ? -16.975 25.490 -24.632 1.00 53.44 482 HIS A O 1
ATOM 3723 N N . HIS A 1 483 ? -18.879 24.863 -25.638 1.00 58.19 483 HIS A N 1
ATOM 3724 C CA . HIS A 1 483 ? -18.640 23.423 -25.511 1.00 58.19 483 HIS A CA 1
ATOM 3725 C C . HIS A 1 483 ? -17.642 22.964 -26.577 1.00 58.19 483 HIS A C 1
ATOM 3727 O O . HIS A 1 483 ? -17.988 22.951 -27.755 1.00 58.19 483 HIS A O 1
ATOM 3733 N N . LEU A 1 484 ? -16.429 22.555 -26.189 1.00 61.38 484 LEU A N 1
ATOM 3734 C CA . LEU A 1 484 ? -15.322 22.325 -27.129 1.00 61.38 484 LEU A CA 1
ATOM 3735 C C . LEU A 1 484 ? -15.709 21.384 -28.290 1.00 61.38 484 LEU A C 1
ATOM 3737 O O . LEU A 1 484 ? -15.659 21.804 -29.445 1.00 61.38 484 LEU A O 1
ATOM 3741 N N . TRP A 1 485 ? -16.231 20.194 -27.977 1.00 57.81 485 TRP A N 1
ATOM 3742 C CA . TRP A 1 485 ? -16.688 19.191 -28.950 1.00 57.81 485 TRP A CA 1
ATOM 3743 C C . TRP A 1 485 ? -17.842 19.667 -29.856 1.00 57.81 485 TRP A C 1
ATOM 3745 O O . TRP A 1 485 ? -17.688 19.717 -31.075 1.00 57.81 485 TRP A O 1
ATOM 3755 N N . VAL A 1 486 ? -18.970 20.124 -29.294 1.00 55.25 486 VAL A N 1
ATOM 3756 C CA . VAL A 1 486 ? -20.120 20.641 -30.078 1.00 55.25 486 VAL A CA 1
ATOM 3757 C C . VAL A 1 486 ? -19.743 21.878 -30.915 1.00 55.25 486 VAL A C 1
ATOM 3759 O O . VAL A 1 486 ? -20.313 22.129 -31.982 1.00 55.25 486 VAL A O 1
ATOM 3762 N N . SER A 1 487 ? -18.739 22.643 -30.476 1.00 58.72 487 SER A N 1
ATOM 3763 C CA . SER A 1 487 ? -18.224 23.805 -31.201 1.00 58.72 487 SER A CA 1
ATOM 3764 C C . SER A 1 487 ? -17.410 23.449 -32.456 1.00 58.72 487 SER A C 1
ATOM 3766 O O . SER A 1 487 ? -17.157 24.344 -33.260 1.00 58.72 487 SER A O 1
ATOM 3768 N N . VAL A 1 488 ? -17.028 22.183 -32.669 1.00 61.38 488 VAL A N 1
ATOM 3769 C CA . VAL A 1 488 ? -16.412 21.723 -33.931 1.00 61.38 488 VAL A CA 1
ATOM 3770 C C . VAL A 1 488 ? -17.438 21.718 -35.072 1.00 61.38 488 VAL A C 1
ATOM 3772 O O . VAL A 1 488 ? -17.106 22.067 -36.205 1.00 61.38 488 VAL A O 1
ATOM 3775 N N . VAL A 1 489 ? -18.699 21.385 -34.770 1.00 59.16 489 VAL A N 1
ATOM 3776 C CA . VAL A 1 489 ? -19.774 21.211 -35.764 1.00 59.16 489 VAL A CA 1
ATOM 3777 C C . VAL A 1 489 ? -20.420 22.548 -36.157 1.00 59.16 489 VAL A C 1
ATOM 3779 O O . VAL A 1 489 ? -20.661 22.804 -37.340 1.00 59.16 489 VAL A O 1
ATOM 3782 N N . LYS A 1 490 ? -20.666 23.452 -35.199 1.00 56.94 490 LYS A N 1
ATOM 3783 C CA . LYS A 1 490 ? -21.370 24.729 -35.4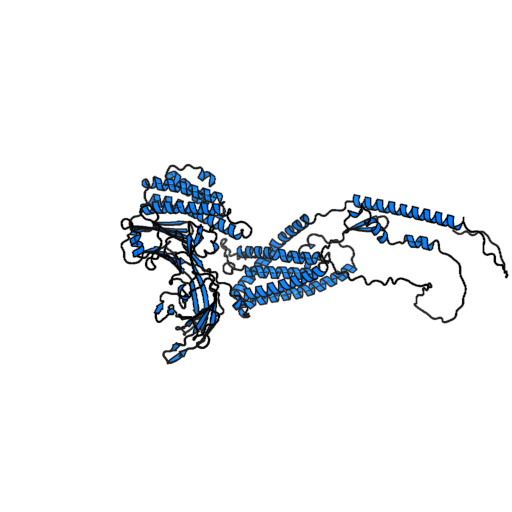48 1.00 56.94 490 LYS A CA 1
ATOM 3784 C C . LYS A 1 490 ? -20.465 25.838 -36.008 1.00 56.94 490 LYS A C 1
ATOM 3786 O O . LYS A 1 490 ? -19.280 25.910 -35.697 1.00 56.94 490 LYS A O 1
ATOM 3791 N N . PHE A 1 491 ? -21.059 26.738 -36.801 1.00 51.94 491 PHE A N 1
ATOM 3792 C CA . PHE A 1 491 ? -20.383 27.890 -37.419 1.00 51.94 491 PHE A CA 1
ATOM 3793 C C . PHE A 1 491 ? -19.630 28.737 -36.369 1.00 51.94 491 PHE A C 1
ATOM 3795 O O . PHE A 1 491 ? -20.255 29.247 -35.429 1.00 51.94 491 PHE A O 1
ATOM 3802 N N . PRO A 1 492 ? -18.299 28.904 -36.479 1.00 53.50 492 PRO A N 1
ATOM 3803 C CA . PRO A 1 492 ? -17.502 29.521 -35.432 1.00 53.50 492 PRO A CA 1
ATOM 3804 C C . PRO A 1 492 ? -17.724 31.037 -35.387 1.00 53.50 492 PRO A C 1
ATOM 3806 O O . PRO A 1 492 ? -17.305 31.783 -36.272 1.00 53.50 492 PRO A O 1
ATOM 3809 N N . SER A 1 493 ? -18.311 31.523 -34.292 1.00 49.88 493 SER A N 1
ATOM 3810 C CA . SER A 1 493 ? -18.334 32.953 -33.956 1.00 49.88 493 SER A CA 1
ATOM 3811 C C . SER A 1 493 ? -16.982 33.385 -33.359 1.00 49.88 493 SER A C 1
ATOM 3813 O O . SER A 1 493 ? -16.832 33.448 -32.141 1.00 49.88 493 SER A O 1
ATOM 3815 N N . GLY A 1 494 ? -15.970 33.641 -34.200 1.00 57.50 494 GLY A N 1
ATOM 3816 C CA . GLY A 1 494 ? -14.659 34.166 -33.770 1.00 57.50 494 GLY A CA 1
ATOM 3817 C C . GLY A 1 494 ? -13.444 33.658 -34.563 1.00 57.50 494 GLY A C 1
ATOM 3818 O O . GLY A 1 494 ? -13.589 33.034 -35.610 1.00 57.50 494 GLY A O 1
ATOM 3819 N N . HIS A 1 495 ? -12.232 33.926 -34.059 1.00 59.66 495 HIS A N 1
ATOM 3820 C CA . HIS A 1 495 ? -10.959 33.501 -34.683 1.00 59.66 495 HIS A CA 1
ATOM 3821 C C . HIS A 1 495 ? -10.454 32.116 -34.238 1.00 59.66 495 HIS A C 1
ATOM 3823 O O . HIS A 1 495 ? -9.450 31.654 -34.766 1.00 59.66 495 HIS A O 1
ATOM 3829 N N . PHE A 1 496 ? -11.114 31.472 -33.272 1.00 68.25 496 PHE A N 1
ATOM 3830 C CA . PHE A 1 496 ? -10.774 30.115 -32.839 1.00 68.25 496 PHE A CA 1
ATOM 3831 C C . PHE A 1 496 ? -11.316 29.125 -33.876 1.00 68.25 496 PHE A C 1
ATOM 3833 O O . PHE A 1 496 ? -12.535 28.929 -33.932 1.00 68.25 496 PHE A O 1
ATOM 3840 N N . THR A 1 497 ? -10.445 28.591 -34.733 1.00 75.81 497 THR A N 1
ATOM 3841 C CA . THR A 1 497 ? -10.822 27.819 -35.935 1.00 75.81 497 THR A CA 1
ATOM 3842 C C . THR A 1 497 ? -11.291 26.402 -35.595 1.00 75.81 497 THR A C 1
ATOM 3844 O O . THR A 1 497 ? -11.090 25.931 -34.472 1.00 75.81 497 THR A O 1
ATOM 3847 N N . ARG A 1 498 ? -11.930 25.703 -36.541 1.00 79.38 498 ARG A N 1
ATOM 3848 C CA . ARG A 1 498 ? -12.338 24.301 -36.353 1.00 79.38 498 ARG A CA 1
ATOM 3849 C C . ARG A 1 498 ? -11.121 23.399 -36.201 1.00 79.38 498 ARG A C 1
ATOM 3851 O O . ARG A 1 498 ? -11.103 22.590 -35.280 1.00 79.38 498 ARG A O 1
ATOM 3858 N N . VAL A 1 499 ? -10.076 23.608 -37.005 1.00 83.69 499 VAL A N 1
ATOM 3859 C CA . VAL A 1 499 ? -8.804 22.874 -36.864 1.00 83.69 499 VAL A CA 1
ATOM 3860 C C . VAL A 1 499 ? -8.209 23.038 -35.455 1.00 83.69 499 VAL A C 1
ATOM 3862 O O . VAL A 1 499 ? -7.880 22.042 -34.824 1.00 83.69 499 VAL A O 1
ATOM 3865 N N . GLN A 1 500 ? -8.164 24.258 -34.901 1.00 85.56 500 GLN A N 1
ATOM 3866 C CA . GLN A 1 500 ? -7.664 24.486 -33.533 1.00 85.56 500 GLN A CA 1
ATOM 3867 C C . GLN A 1 500 ? -8.507 23.764 -32.468 1.00 85.56 500 GLN A C 1
ATOM 3869 O O . GLN A 1 500 ? -7.954 23.203 -31.528 1.00 85.56 500 GLN A O 1
ATOM 3874 N N . ARG A 1 501 ? -9.840 23.739 -32.619 1.00 84.62 501 ARG A N 1
ATOM 3875 C CA . ARG A 1 501 ? -10.744 23.006 -31.709 1.00 84.62 501 ARG A CA 1
ATOM 3876 C C . ARG A 1 501 ? -10.476 21.505 -31.744 1.00 84.62 501 ARG A C 1
ATOM 3878 O O . ARG A 1 501 ? -10.380 20.893 -30.688 1.00 84.62 501 ARG A O 1
ATOM 3885 N N . ILE A 1 502 ? -10.317 20.942 -32.941 1.00 86.38 502 ILE A N 1
ATOM 3886 C CA . ILE A 1 502 ? -10.034 19.517 -33.159 1.00 86.38 502 ILE A CA 1
ATOM 3887 C C . ILE A 1 502 ? -8.697 19.128 -32.510 1.00 86.38 502 ILE A C 1
ATOM 3889 O O . ILE A 1 502 ? -8.633 18.120 -31.813 1.00 86.38 502 ILE A O 1
ATOM 3893 N N . SER A 1 503 ? -7.659 19.958 -32.640 1.00 89.50 503 SER A N 1
ATOM 3894 C CA . SER A 1 503 ? -6.365 19.731 -31.981 1.00 89.50 503 SER A CA 1
ATOM 3895 C C . SER A 1 503 ? -6.435 19.842 -30.449 1.00 89.50 503 SER A C 1
ATOM 3897 O O . SER A 1 503 ? -5.793 19.053 -29.758 1.00 89.50 503 SER A O 1
ATOM 3899 N N . CYS A 1 504 ? -7.263 20.737 -29.892 1.00 85.75 504 CYS A N 1
ATOM 3900 C CA . CYS A 1 504 ? -7.540 20.750 -28.448 1.00 85.75 504 CYS A CA 1
ATOM 3901 C C . CYS A 1 504 ? -8.299 19.493 -27.981 1.00 85.75 504 CYS A C 1
ATOM 3903 O O . CYS A 1 504 ? -8.022 18.982 -26.899 1.00 85.75 504 CYS A O 1
ATOM 3905 N N . CYS A 1 505 ? -9.244 18.985 -28.780 1.00 86.62 505 CYS A N 1
ATOM 3906 C CA . CYS A 1 505 ? -9.957 17.740 -28.481 1.00 86.62 505 CYS A CA 1
ATOM 3907 C C . CYS A 1 505 ? -9.025 16.517 -28.511 1.00 86.62 505 CYS A C 1
ATOM 3909 O O . CYS A 1 505 ? -9.136 15.659 -27.639 1.00 86.62 505 CYS A O 1
ATOM 3911 N N . LEU A 1 506 ? -8.078 16.460 -29.459 1.00 90.69 506 LEU A N 1
ATOM 3912 C CA . LEU A 1 506 ? -7.037 15.426 -29.482 1.00 90.69 506 LEU A CA 1
ATOM 3913 C C . LEU A 1 506 ? -6.161 15.496 -28.222 1.00 90.69 506 LEU A C 1
ATOM 3915 O O . LEU A 1 506 ? -5.961 14.477 -27.573 1.00 90.69 506 LEU A O 1
ATOM 3919 N N . SER A 1 507 ? -5.683 16.689 -27.852 1.00 90.94 507 SER A N 1
ATOM 3920 C CA . SER A 1 507 ? -4.881 16.900 -26.636 1.00 90.94 507 SER A CA 1
ATOM 3921 C C . SER A 1 507 ? -5.598 16.395 -25.375 1.00 90.94 507 SER A C 1
ATOM 3923 O O . SER A 1 507 ? -5.006 15.667 -24.577 1.00 90.94 507 SER A O 1
ATOM 3925 N N . LEU A 1 508 ? -6.894 16.703 -25.233 1.00 88.06 508 LEU A N 1
ATOM 3926 C CA . LEU A 1 508 ? -7.744 16.190 -24.152 1.00 88.06 508 LEU A CA 1
ATOM 3927 C C . LEU A 1 508 ? -7.846 14.664 -24.156 1.00 88.06 508 LEU A C 1
ATOM 3929 O O . LEU A 1 508 ? -7.656 14.050 -23.112 1.00 88.06 508 LEU A O 1
ATOM 3933 N N . LEU A 1 509 ? -8.142 14.059 -25.310 1.00 90.88 509 LEU A N 1
ATOM 3934 C CA . LEU A 1 509 ? -8.332 12.613 -25.427 1.00 90.88 509 LEU A CA 1
ATOM 3935 C C . LEU A 1 509 ? -7.029 11.849 -25.159 1.00 90.88 509 LEU A C 1
ATOM 3937 O O . LEU A 1 509 ? -7.048 10.877 -24.413 1.00 90.88 509 LEU A O 1
ATOM 3941 N N . MET A 1 510 ? -5.897 12.321 -25.688 1.00 92.56 510 MET A N 1
ATOM 3942 C CA . MET A 1 510 ? -4.579 11.726 -25.436 1.00 92.56 510 MET A CA 1
ATOM 3943 C C . MET A 1 510 ? -4.159 11.867 -23.965 1.00 92.56 510 MET A C 1
ATOM 3945 O O . MET A 1 510 ? -3.673 10.902 -23.382 1.00 92.56 510 MET A O 1
ATOM 3949 N N . SER A 1 511 ? -4.407 13.026 -23.338 1.00 91.88 511 SER A N 1
ATOM 3950 C CA . SER A 1 511 ? -4.150 13.220 -21.899 1.00 91.88 511 SER A CA 1
ATOM 3951 C C . SER A 1 511 ? -5.027 12.302 -21.042 1.00 91.88 511 SER A C 1
ATOM 3953 O O . SER A 1 511 ? -4.538 11.681 -20.106 1.00 91.88 511 SER A O 1
ATOM 3955 N N . PHE A 1 512 ? -6.320 12.195 -21.367 1.00 90.75 512 PHE A N 1
ATOM 3956 C CA . PHE A 1 512 ? -7.257 11.328 -20.652 1.00 90.75 512 PHE A CA 1
ATOM 3957 C C . PHE A 1 512 ? -6.870 9.852 -20.795 1.00 90.75 512 PHE A C 1
ATOM 3959 O O . PHE A 1 512 ? -6.858 9.140 -19.802 1.00 90.75 512 PHE A O 1
ATOM 3966 N N . MET A 1 513 ? -6.493 9.411 -21.999 1.00 91.44 513 MET A N 1
ATOM 3967 C CA . MET A 1 513 ? -6.023 8.049 -22.269 1.00 91.44 513 MET A CA 1
ATOM 3968 C C . MET A 1 513 ? -4.749 7.708 -21.482 1.00 91.44 513 MET A C 1
ATOM 3970 O O . MET A 1 513 ? -4.695 6.646 -20.870 1.00 91.44 513 MET A O 1
ATOM 3974 N N . LEU A 1 514 ? -3.776 8.629 -21.428 1.00 90.88 514 LEU A N 1
ATOM 3975 C CA . LEU A 1 514 ? -2.552 8.469 -20.634 1.00 90.88 514 LEU A CA 1
ATOM 3976 C C . LEU A 1 514 ? -2.849 8.324 -19.134 1.00 90.88 514 LEU A C 1
ATOM 3978 O O . LEU A 1 514 ? -2.316 7.432 -18.481 1.00 90.88 514 LEU A O 1
ATOM 3982 N N . VAL A 1 515 ? -3.673 9.208 -18.568 1.00 89.19 515 VAL A N 1
ATOM 3983 C CA . VAL A 1 515 ? -3.963 9.158 -17.127 1.00 89.19 515 VAL A CA 1
ATOM 3984 C C . VAL A 1 515 ? -4.834 7.939 -16.795 1.00 89.19 515 VAL A C 1
ATOM 3986 O O . VAL A 1 515 ? -4.615 7.285 -15.780 1.00 89.19 515 VAL A O 1
ATOM 3989 N N . ASN A 1 516 ? -5.755 7.569 -17.688 1.00 89.88 516 ASN A N 1
ATOM 3990 C CA . ASN A 1 516 ? -6.604 6.395 -17.525 1.00 89.88 516 ASN A CA 1
ATOM 3991 C C . ASN A 1 516 ? -5.805 5.083 -17.548 1.00 89.88 516 ASN A C 1
ATOM 3993 O O . ASN A 1 516 ? -6.076 4.226 -16.711 1.00 89.88 516 ASN A O 1
ATOM 3997 N N . ILE A 1 517 ? -4.814 4.931 -18.441 1.00 85.00 517 ILE A N 1
ATOM 3998 C CA . ILE A 1 517 ? -3.941 3.747 -18.419 1.00 85.00 517 ILE A CA 1
ATOM 3999 C C . ILE A 1 517 ? -3.037 3.743 -17.182 1.00 85.00 517 ILE A C 1
ATOM 4001 O O . ILE A 1 517 ? -2.911 2.706 -16.550 1.00 85.00 517 ILE A O 1
ATOM 4005 N N . MET A 1 518 ? -2.504 4.895 -16.757 1.00 82.88 518 MET A N 1
ATOM 4006 C CA . MET A 1 518 ? -1.641 4.997 -15.570 1.00 82.88 518 MET A CA 1
ATOM 4007 C C . MET A 1 518 ? -2.329 4.536 -14.269 1.00 82.88 518 MET A C 1
ATOM 4009 O O . MET A 1 518 ? -1.680 3.952 -13.405 1.00 82.88 518 MET A O 1
ATOM 4013 N N . PHE A 1 519 ? -3.638 4.768 -14.125 1.00 77.88 519 PHE A N 1
ATOM 4014 C CA . PHE A 1 519 ? -4.419 4.336 -12.956 1.00 77.88 519 PHE A CA 1
ATOM 4015 C C . PHE A 1 519 ? -5.115 2.969 -13.127 1.00 77.88 519 PHE A C 1
ATOM 4017 O O . PHE A 1 519 ? -5.843 2.537 -12.230 1.00 77.88 519 PHE A O 1
ATOM 4024 N N . TYR A 1 520 ? -4.908 2.253 -14.239 1.00 75.00 520 TYR A N 1
ATOM 4025 C CA . TYR A 1 520 ? -5.611 0.996 -14.514 1.00 75.00 520 TYR A CA 1
ATOM 4026 C C . TYR A 1 520 ? -5.010 -0.216 -13.777 1.00 75.00 520 TYR A C 1
ATOM 4028 O O . TYR A 1 520 ? -4.202 -0.990 -14.297 1.00 75.00 520 TYR A O 1
ATOM 4036 N N . ARG A 1 521 ? -5.479 -0.452 -12.549 1.00 57.97 521 ARG A N 1
ATOM 4037 C CA . ARG A 1 521 ? -5.200 -1.684 -11.791 1.00 57.97 521 ARG A CA 1
ATOM 4038 C C . ARG A 1 521 ? -6.129 -2.809 -12.259 1.00 57.97 521 ARG A C 1
ATOM 4040 O O . ARG A 1 521 ? -7.188 -3.030 -11.683 1.00 57.97 521 ARG A O 1
ATOM 4047 N N . GLY A 1 522 ? -5.746 -3.488 -13.342 1.00 55.31 522 GLY A N 1
ATOM 4048 C CA . GLY A 1 522 ? -6.566 -4.477 -14.068 1.00 55.31 522 GLY A CA 1
ATOM 4049 C C . GLY A 1 522 ? -6.950 -5.783 -13.347 1.00 55.31 522 GLY A C 1
ATOM 4050 O O . GLY A 1 522 ? -7.124 -6.789 -14.026 1.00 55.31 522 GLY A O 1
ATOM 4051 N N . ASP A 1 523 ? -7.091 -5.775 -12.020 1.00 47.09 523 ASP A N 1
ATOM 4052 C CA . ASP A 1 523 ? -7.323 -6.959 -11.181 1.00 47.09 523 ASP A CA 1
ATOM 4053 C C . ASP A 1 523 ? -8.743 -7.013 -10.567 1.00 47.09 523 ASP A C 1
ATOM 4055 O O . ASP A 1 523 ? -9.022 -7.903 -9.765 1.00 47.09 523 ASP A O 1
ATOM 4059 N N . ARG A 1 524 ? -9.653 -6.071 -10.899 1.00 47.25 524 ARG A N 1
ATOM 4060 C CA . ARG A 1 524 ? -11.010 -6.009 -10.292 1.00 47.25 524 ARG A CA 1
ATOM 4061 C C . ARG A 1 524 ? -12.212 -5.732 -11.214 1.00 47.25 524 ARG A C 1
ATOM 4063 O O . ARG A 1 524 ? -13.327 -6.077 -10.838 1.00 47.25 524 ARG A O 1
ATOM 4070 N N . ASP A 1 525 ? -12.044 -5.148 -12.405 1.00 46.56 525 ASP A N 1
ATOM 4071 C CA . ASP A 1 525 ? -13.135 -4.358 -13.016 1.00 46.56 525 ASP A CA 1
ATOM 4072 C C . ASP A 1 525 ? -13.575 -4.754 -14.436 1.00 46.56 525 ASP A C 1
ATOM 4074 O O . ASP A 1 525 ? -13.395 -3.979 -15.374 1.00 46.56 525 ASP A O 1
ATOM 4078 N N . LEU A 1 526 ? -14.218 -5.917 -14.611 1.00 43.03 526 LEU A N 1
ATOM 4079 C CA . LEU A 1 526 ? -15.014 -6.175 -15.831 1.00 43.03 526 LEU A CA 1
ATOM 4080 C C . LEU A 1 526 ? -16.318 -6.976 -15.643 1.00 43.03 526 LEU A C 1
ATOM 4082 O O . LEU A 1 526 ? -17.179 -6.888 -16.513 1.00 43.03 526 LEU A O 1
ATOM 4086 N N . LEU A 1 527 ? -16.510 -7.721 -14.543 1.00 41.12 527 LEU A N 1
ATOM 4087 C CA . LEU A 1 527 ? -17.745 -8.488 -14.287 1.00 41.12 527 LEU A CA 1
ATOM 4088 C C . LEU A 1 527 ? -18.139 -8.520 -12.799 1.00 41.12 527 LEU A C 1
ATOM 4090 O O . LEU A 1 527 ? -18.194 -9.579 -12.175 1.00 41.12 527 LEU A O 1
ATOM 4094 N N . SER A 1 528 ? -18.503 -7.368 -12.234 1.00 42.38 528 SER A N 1
ATOM 4095 C CA . SER A 1 528 ? -19.357 -7.341 -11.041 1.00 42.38 528 SER A CA 1
ATOM 4096 C C . SER A 1 528 ? -20.768 -7.805 -11.429 1.00 42.38 528 SER A C 1
ATOM 4098 O O . SER A 1 528 ? -21.609 -7.000 -11.833 1.00 42.38 528 SER A O 1
ATOM 4100 N N . LYS A 1 529 ? -21.020 -9.119 -11.358 1.00 40.53 529 LYS A N 1
ATOM 4101 C CA . LYS A 1 529 ? -22.357 -9.699 -11.551 1.00 40.53 529 LYS A CA 1
ATOM 4102 C C . LYS A 1 529 ? -23.268 -9.262 -10.400 1.00 40.53 529 LYS A C 1
ATOM 4104 O O . LYS A 1 529 ? -23.147 -9.781 -9.296 1.00 40.53 529 LYS A O 1
ATOM 4109 N N . VAL A 1 530 ? -24.182 -8.330 -10.662 1.00 39.56 530 VAL A N 1
ATOM 4110 C CA . VAL A 1 530 ? -25.247 -7.957 -9.721 1.00 39.56 530 VAL A CA 1
ATOM 4111 C C . VAL A 1 530 ? -26.516 -8.705 -10.119 1.00 39.56 530 VAL A C 1
ATOM 4113 O O . VAL A 1 530 ? -27.120 -8.404 -11.147 1.00 39.56 530 VAL A O 1
ATOM 4116 N N . THR A 1 531 ? -26.909 -9.695 -9.323 1.00 34.00 531 THR A N 1
ATOM 4117 C CA . THR A 1 531 ? -28.166 -10.434 -9.489 1.00 34.00 531 THR A CA 1
ATOM 4118 C C . THR A 1 531 ? -29.331 -9.652 -8.882 1.00 34.00 531 THR A C 1
ATOM 4120 O O . THR A 1 531 ? -29.318 -9.313 -7.700 1.00 34.00 531 THR A O 1
ATOM 4123 N N . ILE A 1 532 ? -30.365 -9.383 -9.685 1.00 34.34 532 ILE A N 1
ATOM 4124 C CA . ILE A 1 532 ? -31.642 -8.807 -9.234 1.00 34.34 532 ILE A CA 1
ATOM 4125 C C . ILE A 1 532 ? -32.760 -9.732 -9.734 1.00 34.34 532 ILE A C 1
ATOM 4127 O O . ILE A 1 532 ? -33.325 -9.525 -10.806 1.00 34.34 532 ILE A O 1
ATOM 4131 N N . GLY A 1 533 ? -33.041 -10.785 -8.963 1.00 59.06 533 GLY A N 1
ATOM 4132 C CA . GLY A 1 533 ? -33.964 -11.853 -9.365 1.00 59.06 533 GLY A CA 1
ATOM 4133 C C . GLY A 1 533 ? -33.473 -12.652 -10.580 1.00 59.06 533 GLY A C 1
ATOM 4134 O O . GLY A 1 533 ? -32.276 -12.704 -10.859 1.00 59.06 533 GLY A O 1
ATOM 4135 N N . ASP A 1 534 ? -34.415 -13.250 -11.313 1.00 38.88 534 ASP A N 1
ATOM 4136 C CA . ASP A 1 534 ? -34.158 -14.233 -12.381 1.00 38.88 534 ASP A CA 1
ATOM 4137 C C . ASP A 1 534 ? -33.800 -13.622 -13.757 1.00 38.88 534 ASP A C 1
ATOM 4139 O O . ASP A 1 534 ? -33.940 -14.279 -14.790 1.00 38.88 534 ASP A O 1
ATOM 4143 N N . VAL A 1 535 ? -33.359 -12.358 -13.814 1.00 38.41 535 VAL A N 1
ATOM 4144 C CA . VAL A 1 535 ? -32.980 -11.682 -15.071 1.00 38.41 535 VAL A CA 1
ATOM 4145 C C . VAL A 1 535 ? -31.536 -11.186 -15.005 1.00 38.41 535 VAL A C 1
ATOM 4147 O O . VAL A 1 535 ? -31.224 -10.189 -14.353 1.00 38.41 535 VAL A O 1
ATOM 4150 N N . GLU A 1 536 ? -30.646 -11.860 -15.735 1.00 36.31 536 GLU A N 1
ATOM 4151 C CA . GLU A 1 536 ? -29.227 -11.503 -15.842 1.00 36.31 536 GLU A CA 1
ATOM 4152 C C . GLU A 1 536 ? -29.012 -10.258 -16.727 1.00 36.31 536 GLU A C 1
ATOM 4154 O O . GLU A 1 536 ? -28.727 -10.358 -17.922 1.00 36.31 536 GLU A O 1
ATOM 4159 N N . LEU A 1 537 ? -29.128 -9.055 -16.152 1.00 40.66 537 LEU A N 1
ATOM 4160 C CA . LEU A 1 537 ? -28.835 -7.807 -16.864 1.00 40.66 537 LEU A CA 1
ATOM 4161 C C . LEU A 1 537 ? -27.377 -7.359 -16.649 1.00 40.66 537 LEU A C 1
ATOM 4163 O O . LEU A 1 537 ? -27.032 -6.737 -15.644 1.00 40.66 537 LEU A O 1
ATOM 4167 N N . SER A 1 538 ? -26.503 -7.635 -17.619 1.00 36.50 538 SER A N 1
ATOM 4168 C CA . SER A 1 538 ? -25.090 -7.231 -17.582 1.00 36.50 538 SER A CA 1
ATOM 4169 C C . SER A 1 538 ? -24.908 -5.722 -17.830 1.00 36.50 538 SER A C 1
ATOM 4171 O O . SER A 1 538 ? -24.696 -5.288 -18.967 1.00 36.50 538 SER A O 1
ATOM 4173 N N . LEU A 1 539 ? -24.987 -4.902 -16.777 1.00 47.31 539 LEU A N 1
ATOM 4174 C CA . LEU A 1 539 ? -24.698 -3.465 -16.857 1.00 47.31 539 LEU A CA 1
ATOM 4175 C C . LEU A 1 539 ? -23.179 -3.185 -16.785 1.00 47.31 539 LEU A C 1
ATOM 4177 O O . LEU A 1 539 ? -22.508 -3.702 -15.895 1.00 47.31 539 LEU A O 1
ATOM 4181 N N . PRO A 1 540 ? -22.616 -2.331 -17.664 1.00 45.47 540 PRO A N 1
ATOM 4182 C CA . PRO A 1 540 ? -21.164 -2.160 -17.829 1.00 45.47 540 PRO A CA 1
ATOM 4183 C C . PRO A 1 540 ? -20.503 -1.216 -16.801 1.00 45.47 540 PRO A C 1
ATOM 4185 O O . PRO A 1 540 ? -19.446 -0.649 -17.073 1.00 45.47 540 PRO A O 1
ATOM 4188 N N . PHE A 1 541 ? -21.126 -0.980 -15.644 1.00 51.97 541 PHE A N 1
ATOM 4189 C CA . PHE A 1 541 ? -20.728 0.080 -14.712 1.00 51.97 541 PHE A CA 1
ATOM 4190 C C . PHE A 1 541 ? -20.060 -0.468 -13.445 1.00 51.97 541 PHE A C 1
ATOM 4192 O O . PHE A 1 541 ? -20.704 -0.587 -12.405 1.00 51.97 541 PHE A O 1
ATOM 4199 N N . SER A 1 542 ? -18.746 -0.719 -13.503 1.00 60.97 542 SER A N 1
ATOM 4200 C CA . SER A 1 542 ? -17.945 -0.736 -12.271 1.00 60.97 542 SER A CA 1
ATOM 4201 C C . SER A 1 542 ? -17.755 0.696 -11.756 1.00 60.97 542 SER A C 1
ATOM 4203 O O . SER A 1 542 ? -17.344 1.593 -12.503 1.00 60.97 542 SER A O 1
ATOM 4205 N N . LEU A 1 543 ? -18.010 0.902 -10.459 1.00 65.31 543 LEU A N 1
ATOM 4206 C CA . LEU A 1 543 ? -17.740 2.167 -9.772 1.00 65.31 543 LEU A CA 1
ATOM 4207 C C . LEU A 1 543 ? -16.253 2.542 -9.844 1.00 65.31 543 LEU A C 1
ATOM 4209 O O . LEU A 1 543 ? -15.937 3.718 -10.012 1.00 65.31 543 LEU A O 1
ATOM 4213 N N . THR A 1 544 ? -15.339 1.569 -9.814 1.00 62.84 544 THR A N 1
ATOM 4214 C CA . THR A 1 544 ? -13.893 1.809 -9.927 1.00 62.84 544 THR A CA 1
ATOM 4215 C C . THR A 1 544 ? -13.535 2.419 -11.282 1.00 62.84 544 THR A C 1
ATOM 4217 O O . THR A 1 544 ? -12.815 3.414 -11.344 1.00 62.84 544 THR A O 1
ATOM 4220 N N . SER A 1 545 ? -14.091 1.900 -12.384 1.00 69.25 545 SER A N 1
ATOM 4221 C CA . SER A 1 545 ? -13.862 2.452 -13.731 1.00 69.25 545 SER A CA 1
ATOM 4222 C C . SER A 1 545 ? -14.445 3.862 -13.888 1.00 69.25 545 SER A C 1
ATOM 4224 O O . SER A 1 545 ? -13.881 4.696 -14.603 1.00 69.25 545 SER A O 1
ATOM 4226 N N . PHE A 1 546 ? -15.547 4.161 -13.194 1.00 75.12 546 PHE A N 1
ATOM 4227 C CA . PHE A 1 546 ? -16.099 5.514 -13.117 1.00 75.12 546 PHE A CA 1
ATOM 4228 C C . PHE A 1 546 ? -15.197 6.460 -12.304 1.00 75.12 546 PHE A C 1
ATOM 4230 O O . PHE A 1 546 ? -14.929 7.572 -12.758 1.00 75.12 546 PHE A O 1
ATOM 4237 N N . ILE A 1 547 ? -14.652 6.014 -11.165 1.00 78.31 547 ILE A N 1
ATOM 4238 C CA . ILE A 1 547 ? -13.710 6.783 -10.330 1.00 78.31 547 ILE A CA 1
ATOM 4239 C C . ILE A 1 547 ? -12.398 7.060 -11.079 1.00 78.31 547 ILE A C 1
ATOM 4241 O O . ILE A 1 547 ? -11.968 8.211 -11.141 1.00 78.31 547 ILE A O 1
ATOM 4245 N N . ILE A 1 548 ? -11.804 6.056 -11.735 1.00 78.88 548 ILE A N 1
ATOM 4246 C CA . ILE A 1 548 ? -10.615 6.230 -12.592 1.00 78.88 548 ILE A CA 1
ATOM 4247 C C . ILE A 1 548 ? -10.924 7.211 -13.735 1.00 78.88 548 ILE A C 1
ATOM 4249 O O . ILE A 1 548 ? -10.106 8.075 -14.065 1.00 78.88 548 ILE A O 1
ATOM 4253 N N . GLY A 1 549 ? -12.128 7.129 -14.315 1.00 82.06 549 GLY A N 1
ATOM 4254 C CA . GLY A 1 549 ? -12.632 8.098 -15.287 1.00 82.06 549 GLY A CA 1
ATOM 4255 C C . GLY A 1 549 ? -12.677 9.523 -14.727 1.00 82.06 549 GLY A C 1
ATOM 4256 O O . GLY A 1 549 ? -12.151 10.437 -15.359 1.00 82.06 549 GLY A O 1
ATOM 4257 N N . LEU A 1 550 ? -13.229 9.713 -13.525 1.00 83.81 550 LEU A N 1
ATOM 4258 C CA . LEU A 1 550 ? -13.324 10.997 -12.822 1.00 83.81 550 LEU A CA 1
ATOM 4259 C C . LEU A 1 550 ? -11.945 11.585 -12.466 1.00 83.81 550 LEU A C 1
ATOM 4261 O O . LEU A 1 550 ? -11.709 12.773 -12.694 1.00 83.81 550 LEU A O 1
ATOM 4265 N N . GLN A 1 551 ? -11.011 10.767 -11.978 1.00 80.81 551 GLN A N 1
ATOM 4266 C CA . GLN A 1 551 ? -9.635 11.183 -11.678 1.00 80.81 551 GLN A CA 1
ATOM 4267 C C . GLN A 1 551 ? -8.889 11.605 -12.955 1.00 80.81 551 GLN A C 1
ATOM 4269 O O . GLN A 1 551 ? -8.353 12.713 -13.028 1.00 80.81 551 GLN A O 1
ATOM 4274 N N . SER A 1 552 ? -8.944 10.782 -14.009 1.00 87.06 552 SER A N 1
ATOM 4275 C CA . SER A 1 552 ? -8.351 11.088 -15.325 1.00 87.06 552 SER A CA 1
ATOM 4276 C C . SER A 1 552 ? -8.916 12.380 -15.923 1.00 87.06 552 SER A C 1
ATOM 4278 O O . SER A 1 552 ? -8.200 13.212 -16.484 1.00 87.06 552 SER A O 1
ATOM 4280 N N . SER A 1 553 ? -10.223 12.561 -15.749 1.00 85.31 553 SER A N 1
ATOM 4281 C CA . SER A 1 553 ? -11.020 13.715 -16.151 1.00 85.31 553 SER A CA 1
ATOM 4282 C C . SER A 1 553 ? -10.633 15.012 -15.430 1.00 85.31 553 SER A C 1
ATOM 4284 O O . SER A 1 553 ? -10.640 16.075 -16.065 1.00 85.31 553 SER A O 1
ATOM 4286 N N . LEU A 1 554 ? -10.273 14.931 -14.144 1.00 85.19 554 LEU A N 1
ATOM 4287 C CA . LEU A 1 554 ? -9.827 16.056 -13.323 1.00 85.19 554 LEU A CA 1
ATOM 4288 C C . LEU A 1 554 ? -8.370 16.437 -13.626 1.00 85.19 554 LEU A C 1
ATOM 4290 O O . LEU A 1 554 ? -8.086 17.607 -13.879 1.00 85.19 554 LEU A O 1
ATOM 4294 N N . ILE A 1 555 ? -7.466 15.455 -13.682 1.00 85.56 555 ILE A N 1
ATOM 4295 C CA . ILE A 1 555 ? -6.022 15.658 -13.901 1.00 85.56 555 ILE A CA 1
ATOM 4296 C C . ILE A 1 555 ? -5.737 16.217 -15.304 1.00 85.56 555 ILE A C 1
ATOM 4298 O O . ILE A 1 555 ? -4.915 17.119 -15.464 1.00 85.56 555 ILE A O 1
ATOM 4302 N N . ALA A 1 556 ? -6.460 15.764 -16.334 1.00 84.62 556 ALA A N 1
ATOM 4303 C CA . ALA A 1 556 ? -6.294 16.275 -17.697 1.00 84.62 556 ALA A CA 1
ATOM 4304 C C . ALA A 1 556 ? -6.837 17.709 -17.903 1.00 84.62 556 ALA A C 1
ATOM 4306 O O . ALA A 1 556 ? -6.559 18.333 -18.934 1.00 84.62 556 ALA A O 1
ATOM 4307 N N . LEU A 1 557 ? -7.629 18.256 -16.972 1.00 80.88 557 LEU A N 1
ATOM 4308 C CA . LEU A 1 557 ? -8.362 19.510 -17.173 1.00 80.88 557 LEU A CA 1
ATOM 4309 C C . LEU A 1 557 ? -7.472 20.772 -17.213 1.00 80.88 557 LEU A C 1
ATOM 4311 O O . LEU A 1 557 ? -7.634 21.547 -18.164 1.00 80.88 557 LEU A O 1
ATOM 4315 N N . PRO A 1 558 ? -6.541 21.026 -16.265 1.00 83.56 558 PRO A N 1
ATOM 4316 C CA . PRO A 1 558 ? -5.861 22.321 -16.159 1.00 83.56 558 PRO A CA 1
ATOM 4317 C C . PRO A 1 558 ? -5.028 22.665 -17.398 1.00 83.56 558 PRO A C 1
ATOM 4319 O O . PRO A 1 558 ? -5.157 23.757 -17.959 1.00 83.56 558 PRO A O 1
ATOM 4322 N N . ILE A 1 559 ? -4.230 21.706 -17.878 1.00 83.19 559 ILE A N 1
ATOM 4323 C CA . ILE A 1 559 ? -3.350 21.893 -19.038 1.00 83.19 559 ILE A CA 1
ATOM 4324 C C . ILE A 1 559 ? -4.151 22.128 -20.327 1.00 83.19 559 ILE A C 1
ATOM 4326 O O . ILE A 1 559 ? -3.821 23.002 -21.128 1.00 83.19 559 ILE A O 1
ATOM 4330 N N . ASN A 1 560 ? -5.278 21.434 -20.494 1.00 82.88 560 ASN A N 1
ATOM 4331 C CA . ASN A 1 560 ? -6.122 21.581 -21.674 1.00 82.88 560 ASN A CA 1
ATOM 4332 C C . ASN A 1 560 ? -6.970 22.868 -21.646 1.00 82.88 560 ASN A C 1
ATOM 4334 O O . ASN A 1 560 ? -7.164 23.500 -22.689 1.00 82.88 560 ASN A O 1
ATOM 4338 N N . VAL A 1 561 ? -7.404 23.334 -20.467 1.00 82.25 561 VAL A N 1
ATOM 4339 C CA . VAL A 1 561 ? -7.996 24.676 -20.312 1.00 82.25 561 VAL A CA 1
ATOM 4340 C C . VAL A 1 561 ? -6.976 25.763 -20.665 1.00 82.25 561 VAL A C 1
ATOM 4342 O O . VAL A 1 561 ? -7.325 26.711 -21.373 1.00 82.25 561 VAL A O 1
ATOM 4345 N N . PHE A 1 562 ? -5.713 25.609 -20.255 1.00 84.12 562 PHE A N 1
ATOM 4346 C CA . PHE A 1 562 ? -4.637 26.543 -20.594 1.00 84.12 562 PHE A CA 1
ATOM 4347 C C . PHE A 1 562 ? -4.404 26.647 -22.114 1.00 84.12 562 PHE A C 1
ATOM 4349 O O . PHE A 1 562 ? -4.388 27.756 -22.654 1.00 84.12 562 PHE A O 1
ATOM 4356 N N . ILE A 1 563 ? -4.353 25.521 -22.839 1.00 84.12 563 ILE A N 1
ATOM 4357 C CA . ILE A 1 563 ? -4.270 25.492 -24.316 1.00 84.12 563 ILE A CA 1
ATOM 4358 C C . ILE A 1 563 ? -5.428 26.268 -24.961 1.00 84.12 563 ILE A C 1
ATOM 4360 O O . ILE A 1 563 ? -5.219 27.113 -25.839 1.00 84.12 563 ILE A O 1
ATOM 4364 N N . VAL A 1 564 ? -6.664 26.013 -24.515 1.00 79.75 564 VAL A N 1
ATOM 4365 C CA . VAL A 1 564 ? -7.861 26.691 -25.037 1.00 79.75 564 VAL A CA 1
ATOM 4366 C C . VAL A 1 564 ? -7.811 28.197 -24.758 1.00 79.75 564 VAL A C 1
ATOM 4368 O O . VAL A 1 564 ? -8.184 28.988 -25.627 1.00 79.75 564 VAL A O 1
ATOM 4371 N N . VAL A 1 565 ? -7.309 28.614 -23.592 1.00 77.19 565 VAL A N 1
ATOM 4372 C CA . VAL A 1 565 ? -7.081 30.026 -23.248 1.00 77.19 565 VAL A CA 1
ATOM 4373 C C . VAL A 1 565 ? -6.055 30.665 -24.193 1.00 77.19 565 VAL A C 1
ATOM 4375 O O . VAL A 1 565 ? -6.351 31.718 -24.768 1.00 77.19 565 VAL A O 1
ATOM 4378 N N . LEU A 1 566 ? -4.908 30.025 -24.441 1.00 82.12 566 LEU A N 1
ATOM 4379 C CA . LEU A 1 566 ? -3.895 30.538 -25.373 1.00 82.12 566 LEU A CA 1
ATOM 4380 C C . LEU A 1 566 ? -4.462 30.719 -26.791 1.00 82.12 566 LEU A C 1
ATOM 4382 O O . LEU A 1 566 ? -4.360 31.810 -27.359 1.00 82.12 566 LEU A O 1
ATOM 4386 N N . PHE A 1 567 ? -5.128 29.704 -27.356 1.00 81.25 567 PHE A N 1
ATOM 4387 C CA . PHE A 1 567 ? -5.728 29.830 -28.690 1.00 81.25 567 PHE A CA 1
ATOM 4388 C C . PHE A 1 567 ? -6.814 30.914 -28.741 1.00 81.25 567 PHE A C 1
ATOM 4390 O O . PHE A 1 567 ? -6.788 31.759 -29.642 1.00 81.25 567 PHE A O 1
ATOM 4397 N N . ARG A 1 568 ? -7.735 30.937 -27.766 1.00 73.19 568 ARG A N 1
ATOM 4398 C CA . ARG A 1 568 ? -8.899 31.842 -27.741 1.00 73.19 568 ARG A CA 1
ATOM 4399 C C . ARG A 1 568 ? -8.528 33.315 -27.568 1.00 73.19 568 ARG A C 1
ATOM 4401 O O . ARG A 1 568 ? -9.208 34.170 -28.139 1.00 73.19 568 ARG A O 1
ATOM 4408 N N . TYR A 1 569 ? -7.483 33.612 -26.796 1.00 71.06 569 TYR A N 1
ATOM 4409 C CA . TYR A 1 569 ? -7.088 34.981 -26.452 1.00 71.06 569 TYR A CA 1
ATOM 4410 C C . TYR A 1 569 ? -5.842 35.492 -27.204 1.00 71.06 569 TYR A C 1
ATOM 4412 O O . TYR A 1 569 ? -5.532 36.679 -27.091 1.00 71.06 569 TYR A O 1
ATOM 4420 N N . SER A 1 570 ? -5.178 34.656 -28.019 1.00 74.12 570 SER A N 1
ATOM 4421 C CA . SER A 1 570 ? -4.066 35.076 -28.892 1.00 74.12 570 SER A CA 1
ATOM 4422 C C . SER A 1 570 ? -4.471 36.124 -29.942 1.00 74.12 570 SER A C 1
ATOM 4424 O O . SER A 1 570 ? -5.461 35.987 -30.676 1.00 74.12 570 SER A O 1
ATOM 4426 N N . GLY A 1 571 ? -3.651 37.166 -30.079 1.00 62.38 571 GLY A N 1
ATOM 4427 C CA . GLY A 1 571 ? -3.717 38.091 -31.208 1.00 62.38 571 GLY A CA 1
ATOM 4428 C C . GLY A 1 571 ? -3.475 37.386 -32.549 1.00 62.38 571 GLY A C 1
ATOM 4429 O O . GLY A 1 571 ? -2.724 36.419 -32.648 1.00 62.38 571 GLY A O 1
ATOM 4430 N N . THR A 1 572 ? -4.104 37.867 -33.620 1.00 57.41 572 THR A N 1
ATOM 4431 C CA . THR A 1 572 ? -3.611 37.596 -34.979 1.00 57.41 572 THR A CA 1
ATOM 4432 C C . THR A 1 572 ? -2.397 38.481 -35.230 1.00 57.41 572 THR A C 1
ATOM 4434 O O . THR A 1 572 ? -2.434 39.656 -34.862 1.00 57.41 572 THR A O 1
ATOM 4437 N N . ARG A 1 573 ? -1.346 37.949 -35.870 1.00 47.84 573 ARG A N 1
ATOM 4438 C CA . ARG A 1 573 ? -0.270 38.782 -36.422 1.00 47.84 573 ARG A CA 1
ATOM 4439 C C . ARG A 1 573 ? -0.939 39.841 -37.299 1.00 47.84 573 ARG A C 1
ATOM 4441 O O . ARG A 1 573 ? -1.704 39.485 -38.192 1.00 47.84 573 ARG A O 1
ATOM 4448 N N . GLN A 1 574 ? -0.709 41.118 -37.006 1.00 41.31 574 GLN A N 1
ATOM 4449 C CA . GLN A 1 574 ? -0.942 42.137 -38.016 1.00 41.31 574 GLN A CA 1
ATOM 4450 C C . GLN A 1 574 ? 0.073 41.836 -39.112 1.00 41.31 574 GLN A C 1
ATOM 4452 O O . GLN A 1 574 ? 1.274 42.030 -38.921 1.00 41.31 574 GLN A O 1
ATOM 4457 N N . GLU A 1 575 ? -0.401 41.332 -40.247 1.00 31.59 575 GLU A N 1
ATOM 4458 C CA . GLU A 1 575 ? 0.221 41.758 -41.490 1.00 31.59 575 GLU A CA 1
ATOM 4459 C C . GLU A 1 575 ? 0.186 43.280 -41.437 1.00 31.59 575 GLU A C 1
ATOM 4461 O O . GLU A 1 575 ? -0.877 43.877 -41.225 1.00 31.59 575 GLU A O 1
ATOM 4466 N N . ALA A 1 576 ? 1.364 43.901 -41.500 1.00 28.09 576 ALA A N 1
ATOM 4467 C CA . ALA A 1 576 ? 1.420 45.324 -41.745 1.00 28.09 576 ALA A CA 1
ATOM 4468 C C . ALA A 1 576 ? 0.632 45.520 -43.035 1.00 28.09 576 ALA A C 1
ATOM 4470 O O . ALA A 1 576 ? 1.030 44.979 -44.066 1.00 28.09 576 ALA A O 1
ATOM 4471 N N . SER A 1 577 ? -0.506 46.218 -42.951 1.00 27.50 577 SER A N 1
ATOM 4472 C CA . SER A 1 577 ? -1.241 46.654 -44.131 1.00 27.50 577 SER A CA 1
ATOM 4473 C C . SER A 1 577 ? -0.202 47.275 -45.041 1.00 27.50 577 SER A C 1
ATOM 4475 O O . SER A 1 577 ? 0.396 48.276 -44.624 1.00 27.50 577 SER A O 1
ATOM 4477 N N . THR A 1 578 ? 0.075 46.630 -46.183 1.00 25.31 578 THR A N 1
ATOM 4478 C CA . THR A 1 578 ? 1.130 47.044 -47.109 1.00 25.31 578 THR A CA 1
ATOM 4479 C C . THR A 1 578 ? 1.018 48.540 -47.235 1.00 25.31 578 THR A C 1
ATOM 4481 O O . THR A 1 578 ? -0.052 49.027 -47.605 1.00 25.31 578 THR A O 1
ATOM 4484 N N . SER A 1 579 ? 2.052 49.257 -46.792 1.00 28.31 579 SER A N 1
ATOM 4485 C CA . SER A 1 579 ? 1.992 50.705 -46.681 1.00 28.31 579 SER A CA 1
ATOM 4486 C C . SER A 1 579 ? 1.732 51.239 -48.075 1.00 28.31 579 SER A C 1
ATOM 4488 O O . SER A 1 579 ? 2.643 51.278 -48.902 1.00 28.31 579 SER A O 1
ATOM 4490 N N . LEU A 1 580 ? 0.472 51.580 -48.340 1.00 27.55 580 LEU A N 1
ATOM 4491 C CA . LEU A 1 580 ? 0.035 52.147 -49.598 1.00 27.55 580 LEU A CA 1
ATOM 4492 C C . LEU A 1 580 ? 0.783 53.469 -49.665 1.00 27.55 580 LEU A C 1
ATOM 4494 O O . LEU A 1 580 ? 0.528 54.354 -48.847 1.00 27.55 580 LEU A O 1
ATOM 4498 N N . HIS A 1 581 ? 1.832 53.491 -50.492 1.00 30.94 581 HIS A N 1
ATOM 4499 C CA . HIS A 1 581 ? 2.957 54.408 -50.346 1.00 30.94 581 HIS A CA 1
ATOM 4500 C C . HIS A 1 581 ? 2.463 55.857 -50.358 1.00 30.94 581 HIS A C 1
ATOM 4502 O O . HIS A 1 581 ? 2.322 56.471 -51.412 1.00 30.94 581 HIS A O 1
ATOM 4508 N N . THR A 1 582 ? 2.295 56.454 -49.178 1.00 25.73 582 THR A N 1
ATOM 4509 C CA . THR A 1 582 ? 2.271 57.907 -49.022 1.00 25.73 582 THR A CA 1
ATOM 4510 C C . THR A 1 582 ? 3.713 58.395 -49.066 1.00 25.73 582 THR A C 1
ATOM 4512 O O . THR A 1 582 ? 4.292 58.883 -48.095 1.00 25.73 582 THR A O 1
ATOM 4515 N N . SER A 1 583 ? 4.322 58.228 -50.244 1.00 26.17 583 SER A N 1
ATOM 4516 C CA . SER A 1 583 ? 5.559 58.899 -50.611 1.00 26.17 583 SER A CA 1
ATOM 4517 C C . SER A 1 583 ? 5.395 60.390 -50.330 1.00 26.17 583 SER A C 1
ATOM 4519 O O . SER A 1 583 ? 4.471 61.019 -50.849 1.00 26.17 583 SER A O 1
ATOM 4521 N N . LYS A 1 584 ? 6.282 60.959 -49.507 1.00 25.62 584 LYS A N 1
ATOM 4522 C CA . LYS A 1 584 ? 6.307 62.402 -49.241 1.00 25.62 584 LYS A CA 1
ATOM 4523 C C . LYS A 1 584 ? 6.453 63.142 -50.580 1.00 25.62 584 LYS A C 1
ATOM 4525 O O . LYS A 1 584 ? 7.489 62.963 -51.222 1.00 25.62 584 LYS A O 1
ATOM 4530 N N . PRO A 1 585 ? 5.499 63.991 -50.999 1.00 25.80 585 PRO A N 1
ATOM 4531 C CA . PRO A 1 585 ? 5.661 64.752 -52.224 1.00 25.80 585 PRO A CA 1
ATOM 4532 C C . PRO A 1 585 ? 6.647 65.897 -51.971 1.00 25.80 585 PRO A C 1
ATOM 4534 O O . PRO A 1 585 ? 6.313 66.905 -51.348 1.00 25.80 585 PRO A O 1
ATOM 4537 N N . LYS A 1 586 ? 7.878 65.756 -52.470 1.00 26.34 586 LYS A N 1
ATOM 4538 C CA . LYS A 1 586 ? 8.731 66.906 -52.788 1.00 26.34 586 LYS A CA 1
ATOM 4539 C C . LYS A 1 586 ? 8.687 67.131 -54.299 1.00 26.34 586 LYS A C 1
ATOM 4541 O O . LYS A 1 586 ? 8.807 66.186 -55.065 1.00 26.34 586 LYS A O 1
ATOM 4546 N N . ASN A 1 587 ? 8.570 68.406 -54.669 1.00 24.19 587 ASN A N 1
ATOM 4547 C CA . ASN A 1 587 ? 8.424 68.972 -56.014 1.00 24.19 587 ASN A CA 1
ATOM 4548 C C . ASN A 1 587 ? 7.069 68.817 -56.729 1.00 24.19 587 ASN A C 1
ATOM 4550 O O . ASN A 1 587 ? 6.680 67.762 -57.209 1.00 24.19 587 ASN A O 1
ATOM 4554 N N . LYS A 1 588 ? 6.425 69.982 -56.896 1.00 26.00 588 LYS A N 1
ATOM 4555 C CA . LYS A 1 588 ? 6.009 70.555 -58.188 1.00 26.00 588 LYS A CA 1
ATOM 4556 C C . LYS A 1 588 ? 5.850 69.546 -59.346 1.00 26.00 588 LYS A C 1
ATOM 4558 O O . LYS A 1 588 ? 6.814 69.277 -60.055 1.00 26.00 588 LYS A O 1
ATOM 4563 N N . SER A 1 589 ? 4.616 69.212 -59.716 1.00 23.97 589 SER A N 1
ATOM 4564 C CA . SER A 1 589 ? 3.904 69.931 -60.793 1.00 23.97 589 SER A CA 1
ATOM 4565 C C . SER A 1 589 ? 2.665 69.182 -61.312 1.00 23.97 589 SER A C 1
ATOM 4567 O O . SER A 1 589 ? 2.574 67.968 -61.216 1.00 23.97 589 SER A O 1
ATOM 4569 N N . ARG A 1 590 ? 1.762 69.964 -61.925 1.00 23.11 590 ARG A N 1
ATOM 4570 C CA . ARG A 1 590 ? 0.848 69.592 -63.021 1.00 23.11 590 ARG A CA 1
ATOM 4571 C C . ARG A 1 590 ? -0.220 68.511 -62.749 1.00 23.11 590 ARG A C 1
ATOM 4573 O O . ARG A 1 590 ? 0.028 67.314 -62.780 1.00 23.11 590 ARG A O 1
ATOM 4580 N N . TYR A 1 591 ? -1.464 68.991 -62.656 1.00 25.53 591 TYR A N 1
ATOM 4581 C CA . TYR A 1 591 ? -2.678 68.226 -62.960 1.00 25.53 591 TYR A CA 1
ATOM 4582 C C . TYR A 1 591 ? -2.566 67.517 -64.320 1.00 25.53 591 TYR A C 1
ATOM 4584 O O . TYR A 1 591 ? -2.135 68.129 -65.298 1.00 25.53 591 TYR A O 1
ATOM 4592 N N . GLY A 1 592 ? -3.028 66.269 -64.387 1.00 24.59 592 GLY A N 1
ATOM 4593 C CA . GLY A 1 592 ? -3.082 65.478 -65.615 1.00 24.59 592 GLY A CA 1
ATOM 4594 C C . GLY A 1 592 ? -3.947 64.235 -65.434 1.00 24.59 592 GLY A C 1
ATOM 4595 O O . GLY A 1 592 ? -3.430 63.147 -65.210 1.00 24.59 592 GLY A O 1
ATOM 4596 N N . VAL A 1 593 ? -5.268 64.403 -65.508 1.00 30.94 593 VAL A N 1
ATOM 4597 C CA . VAL A 1 593 ? -6.196 63.276 -65.678 1.00 30.94 593 VAL A CA 1
ATOM 4598 C C . VAL A 1 593 ? -6.163 62.870 -67.145 1.00 30.94 593 VAL A C 1
ATOM 4600 O O . VAL A 1 593 ? -6.430 63.713 -67.994 1.00 30.94 593 VAL A O 1
ATOM 4603 N N . THR A 1 594 ? -5.949 61.587 -67.439 1.00 23.03 594 THR A N 1
ATOM 4604 C CA . THR A 1 594 ? -6.576 60.995 -68.630 1.00 23.03 594 THR A CA 1
ATOM 4605 C C . THR A 1 594 ? -6.867 59.520 -68.416 1.00 23.03 594 THR A C 1
ATOM 4607 O O . THR A 1 594 ? -5.981 58.743 -68.065 1.00 23.03 594 THR A O 1
ATOM 4610 N N . LEU A 1 595 ? -8.127 59.155 -68.649 1.00 31.97 595 LEU A N 1
ATOM 4611 C CA . LEU A 1 595 ? -8.530 57.779 -68.900 1.00 31.97 595 LEU A CA 1
ATOM 4612 C C . LEU A 1 595 ? -7.842 57.252 -70.163 1.00 31.97 595 LEU A C 1
ATOM 4614 O O . LEU A 1 595 ? -7.474 58.026 -71.049 1.00 31.97 595 LEU A O 1
ATOM 4618 N N . LYS A 1 596 ? -7.826 55.929 -70.309 1.00 24.31 596 LYS A N 1
ATOM 4619 C CA . LYS A 1 596 ? -8.000 55.342 -71.632 1.00 24.31 596 LYS A CA 1
ATOM 4620 C C . LYS A 1 596 ? -8.822 54.068 -71.542 1.00 24.31 596 LYS A C 1
ATOM 4622 O O . LYS A 1 596 ? -8.367 53.077 -70.986 1.00 24.31 596 LYS A O 1
ATOM 4627 N N . ASP A 1 597 ? -9.986 54.115 -72.168 1.00 23.81 597 ASP A N 1
ATOM 4628 C CA . ASP A 1 597 ? -10.230 53.150 -73.225 1.00 23.81 597 ASP A CA 1
ATOM 4629 C C . ASP A 1 597 ? -10.709 53.899 -74.484 1.00 23.81 597 ASP A C 1
ATOM 4631 O O . ASP A 1 597 ? -11.257 54.995 -74.380 1.00 23.81 597 ASP A O 1
ATOM 4635 N N . GLN A 1 598 ? -10.448 53.296 -75.642 1.00 24.80 598 GLN A N 1
ATOM 4636 C CA . GLN A 1 598 ? -10.978 53.595 -76.983 1.00 24.80 598 GLN A CA 1
ATOM 4637 C C . GLN A 1 598 ? -10.622 54.900 -77.762 1.00 24.80 598 GLN A C 1
ATOM 4639 O O . GLN A 1 598 ? -10.939 56.028 -77.407 1.00 24.80 598 GLN A O 1
ATOM 4644 N N . HIS A 1 599 ? -10.037 54.623 -78.940 1.00 23.33 599 HIS A N 1
ATOM 4645 C CA . HIS A 1 599 ? -10.054 55.295 -80.256 1.00 23.33 599 HIS A CA 1
ATOM 4646 C C . HIS A 1 599 ? -9.355 56.646 -80.567 1.00 23.33 599 HIS A C 1
ATOM 4648 O O . HIS A 1 599 ? -9.872 57.728 -80.337 1.00 23.33 599 HIS A O 1
ATOM 4654 N N . ILE A 1 600 ? -8.210 5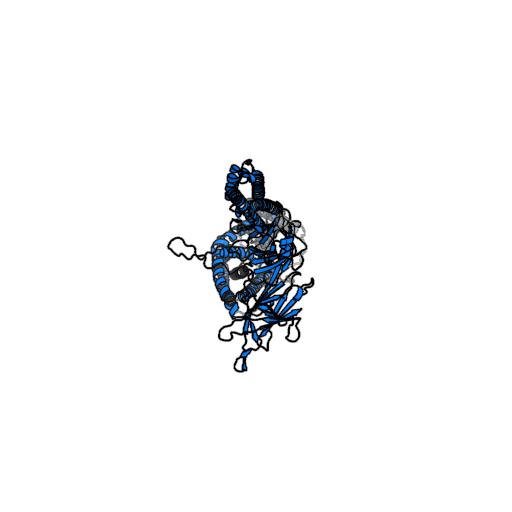6.487 -81.264 1.00 25.94 600 ILE A N 1
ATOM 4655 C CA . ILE A 1 600 ? -7.749 57.143 -82.518 1.00 25.94 600 ILE A CA 1
ATOM 4656 C C . ILE A 1 600 ? -7.805 58.683 -82.612 1.00 25.94 600 ILE A C 1
ATOM 4658 O O . ILE A 1 600 ? -8.871 59.280 -82.685 1.00 25.94 600 ILE A O 1
ATOM 4662 N N . GLY A 1 601 ? -6.632 59.302 -82.805 1.00 23.84 601 GLY A N 1
ATOM 4663 C CA . GLY A 1 601 ? -6.512 60.696 -83.252 1.00 23.84 601 GLY A CA 1
ATOM 4664 C C . GLY A 1 601 ? -5.170 61.326 -82.882 1.00 23.84 601 GLY A C 1
ATOM 4665 O O . GLY A 1 601 ? -4.981 61.784 -81.759 1.00 23.84 601 GLY A O 1
ATOM 4666 N N . GLU A 1 602 ? -4.227 61.337 -83.819 1.00 23.38 602 GLU A N 1
ATOM 4667 C CA . GLU A 1 602 ? -2.969 62.085 -83.720 1.00 23.38 602 GLU A CA 1
ATOM 4668 C C . GLU A 1 602 ? -3.210 63.558 -84.111 1.00 23.38 602 GLU A C 1
ATOM 4670 O O . GLU A 1 602 ? -3.909 63.777 -85.096 1.00 23.38 602 GLU A O 1
ATOM 4675 N N . LEU A 1 603 ? -2.664 64.537 -83.361 1.00 23.30 603 LEU A N 1
ATOM 4676 C CA . LEU A 1 603 ? -1.994 65.781 -83.828 1.00 23.30 603 LEU A CA 1
ATOM 4677 C C . LEU A 1 603 ? -1.991 66.937 -82.787 1.00 23.30 603 LEU A C 1
ATOM 4679 O O . LEU A 1 603 ? -3.029 67.389 -82.321 1.00 23.30 603 LEU A O 1
ATOM 4683 N N . VAL A 1 604 ? -0.786 67.487 -82.573 1.00 23.61 604 VAL A N 1
ATOM 4684 C CA . VAL A 1 604 ? -0.433 68.932 -82.536 1.00 23.61 604 VAL A CA 1
ATOM 4685 C C . VAL A 1 604 ? -0.978 69.874 -81.426 1.00 23.61 604 VAL A C 1
ATOM 4687 O O . VAL A 1 604 ? -2.165 70.103 -81.233 1.00 23.61 604 VAL A O 1
ATOM 4690 N N . LEU A 1 605 ? -0.016 70.531 -80.754 1.00 29.77 605 LEU A N 1
ATOM 4691 C CA . LEU A 1 605 ? -0.139 71.710 -79.869 1.00 29.77 605 LEU A CA 1
ATOM 4692 C C . LEU A 1 605 ? -0.720 72.942 -80.613 1.00 29.77 605 LEU A C 1
ATOM 4694 O O . LEU A 1 605 ? -0.366 73.107 -81.779 1.00 29.77 605 LEU A O 1
ATOM 4698 N N . PRO A 1 606 ? -1.419 73.912 -79.959 1.00 26.09 606 PRO A N 1
ATOM 4699 C CA . PRO A 1 606 ? -0.693 74.869 -79.100 1.00 26.09 606 PRO A CA 1
ATOM 4700 C C . PRO A 1 606 ? -1.453 75.602 -77.950 1.00 26.09 606 PRO A C 1
ATOM 4702 O O . PRO A 1 606 ? -2.606 75.999 -78.051 1.00 26.09 606 PRO A O 1
ATOM 4705 N N . ARG A 1 607 ? -0.695 75.905 -76.881 1.00 26.30 607 ARG A N 1
ATOM 4706 C CA . ARG A 1 607 ? -0.564 77.214 -76.179 1.00 26.30 607 ARG A CA 1
ATOM 4707 C C . ARG A 1 607 ? -1.790 78.167 -76.088 1.00 26.30 607 ARG A C 1
ATOM 4709 O O . ARG A 1 607 ? -2.006 78.920 -77.023 1.00 26.30 607 ARG A O 1
ATOM 4716 N N . TYR A 1 608 ? -2.386 78.326 -74.890 1.00 25.58 608 TYR A N 1
ATOM 4717 C CA . TYR A 1 608 ? -2.845 79.624 -74.317 1.00 25.58 608 TYR A CA 1
ATOM 4718 C C . TYR A 1 608 ? -2.967 79.574 -72.763 1.00 25.58 608 TYR A C 1
ATOM 4720 O O . TYR A 1 608 ? -2.764 78.520 -72.163 1.00 25.58 608 TYR A O 1
ATOM 4728 N N . LEU A 1 609 ? -3.177 80.734 -72.112 1.00 24.97 609 LEU A N 1
ATOM 4729 C CA . LEU A 1 609 ? -2.964 81.039 -70.669 1.00 24.97 609 LEU A CA 1
ATOM 4730 C C . LEU A 1 609 ? -4.308 81.362 -69.909 1.00 24.97 609 LEU A C 1
ATOM 4732 O O . LEU A 1 609 ? -5.361 81.179 -70.515 1.00 24.97 609 LEU A O 1
ATOM 4736 N N . PRO A 1 610 ? -4.358 81.730 -68.597 1.00 41.41 610 PRO A N 1
ATOM 4737 C CA . PRO A 1 610 ? -5.340 81.176 -67.642 1.00 41.41 610 PRO A CA 1
ATOM 4738 C C . PRO A 1 610 ? -6.323 82.199 -67.016 1.00 41.41 610 PRO A C 1
ATOM 4740 O O . PRO A 1 610 ? -6.216 83.402 -67.254 1.00 41.41 610 PRO A O 1
ATOM 4743 N N . LYS A 1 611 ? -7.189 81.747 -66.085 1.00 24.97 611 LYS A N 1
ATOM 4744 C CA . LYS A 1 611 ? -7.710 82.583 -64.974 1.00 24.97 611 LYS A CA 1
ATOM 4745 C C . LYS A 1 611 ? -8.187 81.777 -63.751 1.00 24.97 611 LYS A C 1
ATOM 4747 O O . LYS A 1 611 ? -8.276 80.555 -63.797 1.00 24.97 611 LYS A O 1
ATOM 4752 N N . VAL A 1 612 ? -8.406 82.482 -62.637 1.00 31.42 612 VAL A N 1
ATOM 4753 C CA . VAL A 1 612 ? -8.498 81.944 -61.265 1.00 31.42 612 VAL A CA 1
ATOM 4754 C C . VAL A 1 612 ? -9.936 81.624 -60.835 1.00 31.42 612 VAL A C 1
ATOM 4756 O O . VAL A 1 612 ? -10.798 82.497 -60.846 1.00 31.42 612 VAL A O 1
ATOM 4759 N N . GLN A 1 613 ? -10.153 80.405 -60.338 1.00 35.41 613 GLN A N 1
ATOM 4760 C CA . GLN A 1 613 ? -11.282 80.000 -59.491 1.00 35.41 613 GLN A CA 1
ATOM 4761 C C . GLN A 1 613 ? -10.746 79.002 -58.459 1.00 35.41 613 GLN A C 1
ATOM 4763 O O . GLN A 1 613 ? -10.207 77.987 -58.879 1.00 35.41 613 GLN A O 1
ATOM 4768 N N . ASN A 1 614 ? -10.861 79.289 -57.152 1.00 45.22 614 ASN A N 1
ATOM 4769 C CA . ASN A 1 614 ? -10.870 78.315 -56.039 1.00 45.22 614 ASN A CA 1
ATOM 4770 C C . ASN A 1 614 ? -10.876 79.041 -54.674 1.00 45.22 614 ASN A C 1
ATOM 4772 O O .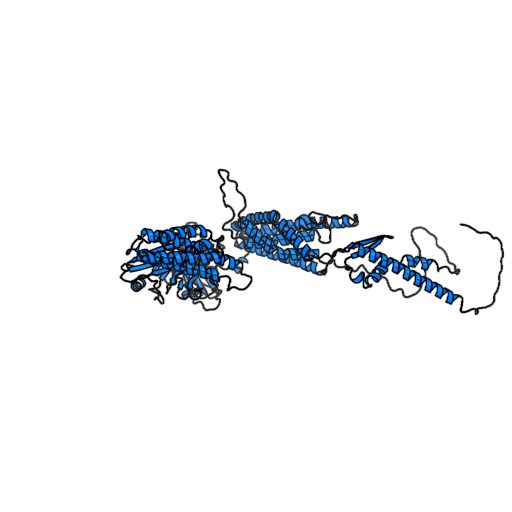 ASN A 1 614 ? -9.832 79.255 -54.073 1.00 45.22 614 ASN A O 1
ATOM 4776 N N . LEU A 1 615 ? -12.066 79.388 -54.170 1.00 38.38 615 LEU A N 1
ATOM 4777 C CA . LEU A 1 615 ? -12.316 79.522 -52.718 1.00 38.38 615 LEU A CA 1
ATOM 4778 C C . LEU A 1 615 ? -13.411 78.550 -52.238 1.00 38.38 615 LEU A C 1
ATOM 4780 O O . LEU A 1 615 ? -13.417 78.124 -51.088 1.00 38.38 615 LEU A O 1
ATOM 4784 N N . ARG A 1 616 ? -14.348 78.173 -53.121 1.00 37.50 616 ARG A N 1
ATOM 4785 C CA . ARG A 1 616 ? -15.496 77.317 -52.773 1.00 37.50 616 ARG A CA 1
ATOM 4786 C C . ARG A 1 616 ? -15.184 75.812 -52.792 1.00 37.50 616 ARG A C 1
ATOM 4788 O O . ARG A 1 616 ? -15.907 75.039 -52.176 1.00 37.50 616 ARG A O 1
ATOM 4795 N N . SER A 1 617 ? -14.112 75.396 -53.466 1.00 38.97 617 SER A N 1
ATOM 4796 C CA . SER A 1 617 ? -13.670 73.995 -53.540 1.00 38.97 617 SER A CA 1
ATOM 4797 C C . SER A 1 617 ? -12.942 73.539 -52.272 1.00 38.97 617 SER A C 1
ATOM 4799 O O . SER A 1 617 ? -13.273 72.478 -51.749 1.00 38.97 617 SER A O 1
ATOM 4801 N N . GLU A 1 618 ? -12.042 74.358 -51.713 1.00 38.47 618 GLU A N 1
ATOM 4802 C CA . GLU A 1 618 ? -11.438 74.098 -50.393 1.00 38.47 618 GLU A CA 1
ATOM 4803 C C . GLU A 1 618 ? -12.504 74.032 -49.290 1.00 38.47 618 GLU A C 1
ATOM 4805 O O . GLU A 1 618 ? -12.439 73.167 -48.417 1.00 38.47 618 GLU A O 1
ATOM 4810 N N . PHE A 1 619 ? -13.540 74.877 -49.372 1.00 42.41 619 PHE A N 1
ATOM 4811 C CA . PHE A 1 619 ? -14.633 74.895 -48.395 1.00 42.41 619 PHE A CA 1
ATOM 4812 C C . PHE A 1 619 ? -15.406 73.565 -48.331 1.00 42.41 619 PHE A C 1
ATOM 4814 O O . PHE A 1 619 ? -15.780 73.121 -47.247 1.00 42.41 619 PHE A O 1
ATOM 4821 N N . ASN A 1 620 ? -15.607 72.903 -49.476 1.00 36.69 620 ASN A N 1
ATOM 4822 C CA . ASN A 1 620 ? -16.279 71.603 -49.536 1.00 36.69 620 ASN A CA 1
ATOM 4823 C C . ASN A 1 620 ? -15.330 70.433 -49.207 1.00 36.69 620 ASN A C 1
ATOM 4825 O O . ASN A 1 620 ? -15.764 69.453 -48.603 1.00 36.69 620 ASN A O 1
ATOM 4829 N N . ALA A 1 621 ? -14.039 70.536 -49.548 1.00 39.66 621 ALA A N 1
ATOM 4830 C CA . ALA A 1 621 ? -13.055 69.471 -49.333 1.00 39.66 621 ALA A CA 1
ATOM 4831 C C . ALA A 1 621 ? -12.763 69.175 -47.845 1.00 39.66 621 ALA A C 1
ATOM 4833 O O . ALA A 1 621 ? -12.450 68.036 -47.496 1.00 39.66 621 ALA A O 1
ATOM 4834 N N . GLU A 1 622 ? -12.899 70.162 -46.947 1.00 41.28 622 GLU A N 1
ATOM 4835 C CA . GLU A 1 622 ? -12.705 69.956 -45.497 1.00 41.28 622 GLU A CA 1
ATOM 4836 C C . GLU A 1 622 ? -14.001 69.576 -44.743 1.00 41.28 622 GLU A C 1
ATOM 4838 O O . GLU A 1 622 ? -13.946 69.245 -43.557 1.00 41.28 622 GLU A O 1
ATOM 4843 N N . TYR A 1 623 ? -15.169 69.571 -45.404 1.00 40.47 623 TYR A N 1
ATOM 4844 C CA . TYR A 1 623 ? -16.397 68.981 -44.839 1.00 40.47 623 TYR A CA 1
ATOM 4845 C C . TYR A 1 623 ? -16.390 67.446 -44.956 1.00 40.47 623 TYR A C 1
ATOM 4847 O O . TYR A 1 623 ? -16.950 66.752 -44.114 1.00 40.47 623 TYR A O 1
ATOM 4855 N N . THR A 1 624 ? -15.675 66.905 -45.947 1.00 38.53 624 THR A N 1
ATOM 4856 C CA . THR A 1 624 ? -15.425 65.463 -46.132 1.00 38.53 624 THR A CA 1
ATOM 4857 C C . THR A 1 624 ? -14.254 64.915 -45.299 1.00 38.53 624 THR A C 1
ATOM 4859 O O . THR A 1 624 ? -13.761 63.823 -45.575 1.00 38.53 624 THR A O 1
ATOM 4862 N N . ALA A 1 625 ? -13.775 65.654 -44.292 1.00 43.41 625 ALA A N 1
ATOM 4863 C CA . ALA A 1 625 ? -12.682 65.205 -43.432 1.00 43.41 625 ALA A CA 1
ATOM 4864 C C . ALA A 1 625 ? -13.089 63.970 -42.600 1.00 43.41 625 ALA A C 1
ATOM 4866 O O . ALA A 1 625 ? -14.101 63.984 -41.902 1.00 43.41 625 ALA A O 1
ATOM 4867 N N . ASP A 1 626 ? -12.276 62.912 -42.673 1.00 41.44 626 ASP A N 1
ATOM 4868 C CA . ASP A 1 626 ? -12.554 61.591 -42.096 1.00 41.44 626 ASP A CA 1
ATOM 4869 C C . ASP A 1 626 ? -12.958 61.654 -40.596 1.00 41.44 626 ASP A C 1
ATOM 4871 O O . ASP A 1 626 ? -12.163 62.116 -39.764 1.00 41.44 626 ASP A O 1
ATOM 4875 N N . PRO A 1 627 ? -14.153 61.141 -40.214 1.00 43.38 627 PRO A N 1
ATOM 4876 C CA . PRO A 1 627 ? -14.612 61.072 -38.825 1.00 43.38 627 PRO A CA 1
ATOM 4877 C C . PRO A 1 627 ? -13.629 60.412 -37.843 1.00 43.38 627 PRO A C 1
ATOM 4879 O O . PRO A 1 627 ? -13.683 60.691 -36.639 1.00 43.38 627 PRO A O 1
ATOM 4882 N N . THR A 1 628 ? -12.711 59.557 -38.313 1.00 41.88 628 THR A N 1
ATOM 4883 C CA . THR A 1 628 ? -11.704 58.906 -37.456 1.00 41.88 628 THR A CA 1
ATOM 4884 C C . THR A 1 628 ? -10.788 59.908 -36.742 1.00 41.88 628 THR A C 1
ATOM 4886 O O . THR A 1 628 ? -10.502 59.736 -35.553 1.00 41.88 628 THR A O 1
ATOM 4889 N N . ALA A 1 629 ? -10.397 61.001 -37.409 1.00 48.59 629 ALA A N 1
ATOM 4890 C CA . ALA A 1 629 ? -9.532 62.037 -36.837 1.00 48.59 629 ALA A CA 1
ATOM 4891 C C . ALA A 1 629 ? -10.211 62.813 -35.691 1.00 48.59 629 ALA A C 1
ATOM 4893 O O . ALA A 1 629 ? -9.539 63.368 -34.816 1.00 48.59 629 ALA A O 1
ATOM 4894 N N . TYR A 1 630 ? -11.546 62.833 -35.681 1.00 51.31 630 TYR A N 1
ATOM 4895 C CA . TYR A 1 630 ? -12.364 63.461 -34.646 1.00 51.31 630 TYR A CA 1
ATOM 4896 C C . TYR A 1 630 ? -12.415 62.599 -33.377 1.00 51.31 630 TYR A C 1
ATOM 4898 O O . TYR A 1 630 ? -12.152 63.073 -32.268 1.00 51.31 630 TYR A O 1
ATOM 4906 N N . ILE A 1 631 ? -12.659 61.296 -33.557 1.00 50.25 631 ILE A N 1
ATOM 4907 C CA . ILE A 1 631 ? -12.699 60.293 -32.484 1.00 50.25 631 ILE A CA 1
ATOM 4908 C C . ILE A 1 631 ? -11.359 60.235 -31.729 1.00 50.25 631 ILE A C 1
ATOM 4910 O O . ILE A 1 631 ? -11.342 60.136 -30.501 1.00 50.25 631 ILE A O 1
ATOM 4914 N N . ASP A 1 632 ? -10.227 60.361 -32.426 1.00 50.66 632 ASP A N 1
ATOM 4915 C CA . ASP A 1 632 ? -8.897 60.333 -31.800 1.00 50.66 632 ASP A CA 1
ATOM 4916 C C . ASP A 1 632 ? -8.544 61.590 -30.983 1.00 50.66 632 ASP A C 1
ATOM 4918 O O . ASP A 1 632 ? -7.684 61.525 -30.099 1.00 50.66 632 ASP A O 1
ATOM 4922 N N . ARG A 1 633 ? -9.232 62.720 -31.201 1.00 54.44 633 ARG A N 1
ATOM 4923 C CA . ARG A 1 633 ? -9.144 63.885 -30.300 1.00 54.44 633 ARG A CA 1
ATOM 4924 C C . ARG A 1 633 ? -10.003 63.689 -29.053 1.00 54.44 633 ARG A C 1
ATOM 4926 O O . ARG A 1 633 ? -9.532 63.968 -27.955 1.00 54.44 633 ARG A O 1
ATOM 4933 N N . LEU A 1 634 ? -11.207 63.135 -29.203 1.00 52.44 634 LEU A N 1
ATOM 4934 C CA . LEU A 1 634 ? -12.117 62.832 -28.090 1.00 52.44 634 LEU A CA 1
ATOM 4935 C C . LEU A 1 634 ? -11.524 61.810 -27.103 1.00 52.44 634 LEU A C 1
ATOM 4937 O O . LEU A 1 634 ? -11.653 61.984 -25.896 1.00 52.44 634 LEU A O 1
ATOM 4941 N N . LYS A 1 635 ? -10.779 60.804 -27.586 1.00 50.59 635 LYS A N 1
ATOM 4942 C CA . LYS A 1 635 ? -10.033 59.852 -26.732 1.00 50.59 635 LYS A CA 1
ATOM 4943 C C . LYS A 1 635 ? -8.960 60.496 -25.841 1.00 50.59 635 LYS A C 1
ATOM 4945 O O . LYS A 1 635 ? -8.543 59.878 -24.864 1.00 50.59 635 LYS A O 1
ATOM 4950 N N . LYS A 1 636 ? -8.466 61.693 -26.184 1.00 52.41 636 LYS A N 1
ATOM 4951 C CA . LYS A 1 636 ? -7.459 62.416 -25.384 1.00 52.41 636 LYS A CA 1
ATOM 4952 C C . LYS A 1 636 ? -8.082 63.258 -24.268 1.00 52.41 636 LYS A C 1
ATOM 4954 O O . LYS A 1 636 ? -7.356 63.686 -23.375 1.00 52.41 636 LYS A O 1
ATOM 4959 N N . ASP A 1 637 ? -9.395 63.477 -24.304 1.00 54.72 637 ASP A N 1
ATOM 4960 C CA . ASP A 1 637 ? -10.122 64.264 -23.312 1.00 54.72 637 ASP A CA 1
ATOM 4961 C C . ASP A 1 637 ? -10.328 63.458 -22.013 1.00 54.72 637 ASP A C 1
ATOM 4963 O O . ASP A 1 637 ? -10.700 62.280 -22.034 1.00 54.72 637 ASP A O 1
ATOM 4967 N N . ALA A 1 638 ? -10.067 64.075 -20.857 1.00 49.44 638 ALA A N 1
ATOM 4968 C CA . ALA A 1 638 ? -9.889 63.351 -19.591 1.00 49.44 638 ALA A CA 1
ATOM 4969 C C . ALA A 1 638 ? -11.149 62.590 -19.129 1.00 49.44 638 ALA A C 1
ATOM 4971 O O . ALA A 1 638 ? -11.036 61.537 -18.502 1.00 49.44 638 ALA A O 1
ATOM 4972 N N . ALA A 1 639 ? -12.340 63.079 -19.489 1.00 48.53 639 ALA A N 1
ATOM 4973 C CA . ALA A 1 639 ? -13.617 62.437 -19.170 1.00 48.53 639 ALA A CA 1
ATOM 4974 C C . ALA A 1 639 ? -13.850 61.126 -19.949 1.00 48.53 639 ALA A C 1
ATOM 4976 O O . ALA A 1 639 ? -14.413 60.176 -19.409 1.00 48.53 639 ALA A O 1
ATOM 4977 N N . LEU A 1 640 ? -13.379 61.045 -21.199 1.00 48.28 640 LEU A N 1
ATOM 4978 C CA . LEU A 1 640 ? -13.488 59.848 -22.044 1.00 48.28 640 LEU A CA 1
ATOM 4979 C C . LEU A 1 640 ? -12.377 58.827 -21.764 1.00 48.28 640 LEU A C 1
ATOM 4981 O O . LEU A 1 640 ? -12.517 57.660 -22.112 1.00 48.28 640 LEU A O 1
ATOM 4985 N N . LYS A 1 641 ? -11.316 59.229 -21.058 1.00 47.88 641 LYS A N 1
ATOM 4986 C CA . LYS A 1 641 ? -10.186 58.373 -20.659 1.00 47.88 641 LYS A CA 1
ATOM 4987 C C . LYS A 1 641 ? -10.576 57.217 -19.717 1.00 47.88 641 LYS A C 1
ATOM 4989 O O . LYS A 1 641 ? -9.819 56.259 -19.594 1.00 47.88 641 LYS A O 1
ATOM 4994 N N . LYS A 1 642 ? -11.752 57.291 -19.071 1.00 42.59 642 LYS A N 1
ATOM 4995 C CA . LYS A 1 642 ? -12.380 56.191 -18.305 1.00 42.59 642 LYS A CA 1
ATOM 4996 C C . LYS A 1 642 ? -13.190 55.213 -19.171 1.00 42.59 642 LYS A C 1
ATOM 4998 O O . LYS A 1 642 ? -13.529 54.134 -18.689 1.00 42.59 642 LYS A O 1
ATOM 5003 N N . VAL A 1 643 ? -13.514 55.562 -20.418 1.00 44.09 643 VAL A N 1
ATOM 5004 C CA . VAL A 1 643 ? -14.195 54.654 -21.348 1.00 44.09 643 VAL A CA 1
ATOM 5005 C C . VAL A 1 643 ? -13.149 53.725 -21.951 1.00 44.09 643 VAL A C 1
ATOM 5007 O O . VAL A 1 643 ? -12.249 54.142 -22.675 1.00 44.09 643 VAL A O 1
ATOM 5010 N N . ASP A 1 644 ? -13.274 52.451 -21.607 1.00 43.69 644 ASP A N 1
ATOM 5011 C CA . ASP A 1 644 ? -12.383 51.369 -22.011 1.00 43.69 644 ASP A CA 1
ATOM 5012 C C . ASP A 1 644 ? -12.126 51.359 -23.535 1.00 43.69 644 ASP A C 1
ATOM 5014 O O . ASP A 1 644 ? -13.058 51.413 -24.342 1.00 43.69 644 ASP A O 1
ATOM 5018 N N . THR A 1 645 ? -10.861 51.244 -23.952 1.00 47.34 645 THR A N 1
ATOM 5019 C CA . THR A 1 645 ? -10.441 51.293 -25.370 1.00 47.34 645 THR A CA 1
ATOM 5020 C C . THR A 1 645 ? -10.983 50.135 -26.220 1.00 47.34 645 THR A C 1
ATOM 5022 O O . THR A 1 645 ? -10.805 50.112 -27.440 1.00 47.34 645 THR A O 1
ATOM 5025 N N . ARG A 1 646 ? -11.683 49.182 -25.593 1.00 42.59 646 ARG A N 1
ATOM 5026 C CA . ARG A 1 646 ? -12.417 48.081 -26.228 1.00 42.59 646 ARG A CA 1
ATOM 5027 C C . ARG A 1 646 ? -13.653 48.499 -27.035 1.00 42.59 646 ARG A C 1
ATOM 5029 O O . ARG A 1 646 ? -14.136 47.676 -27.812 1.00 42.59 646 ARG A O 1
ATOM 5036 N N . TYR A 1 647 ? -14.170 49.718 -26.898 1.00 49.41 647 TYR A N 1
ATOM 5037 C CA . TYR A 1 647 ? -15.385 50.158 -27.599 1.00 49.41 647 TYR A CA 1
ATOM 5038 C C . TYR A 1 647 ? -15.075 50.970 -28.876 1.00 49.41 647 TYR A C 1
ATOM 5040 O O . TYR A 1 647 ? -14.317 51.937 -28.848 1.00 49.41 647 TYR A O 1
ATOM 5048 N N . VAL A 1 648 ? -15.676 50.591 -30.011 1.00 51.75 648 VAL A N 1
ATOM 5049 C CA . VAL A 1 648 ? -15.628 51.334 -31.283 1.00 51.75 648 VAL A CA 1
ATOM 5050 C C . VAL A 1 648 ? -16.914 52.126 -31.437 1.00 51.75 648 VAL A C 1
ATOM 5052 O O . VAL A 1 648 ? -17.994 51.552 -31.550 1.00 51.75 648 VAL A O 1
ATOM 5055 N N . ILE A 1 649 ? -16.776 53.444 -31.479 1.00 51.09 649 ILE A N 1
ATOM 5056 C CA . ILE A 1 649 ? -17.874 54.381 -31.694 1.00 51.09 649 ILE A CA 1
ATOM 5057 C C . ILE A 1 649 ? -18.012 54.612 -33.205 1.00 51.09 649 ILE A C 1
ATOM 5059 O O . ILE A 1 649 ? -17.026 54.943 -33.863 1.00 51.09 649 ILE A O 1
ATOM 5063 N N . LYS A 1 650 ? -19.215 54.433 -33.756 1.00 52.84 650 LYS A N 1
ATOM 5064 C CA . LYS A 1 650 ? -19.559 54.736 -35.156 1.00 52.84 650 LYS A CA 1
ATOM 5065 C C . LYS A 1 650 ? -20.694 55.758 -35.194 1.00 52.84 650 LYS A C 1
ATOM 5067 O O . LYS A 1 650 ? -21.732 55.521 -34.579 1.00 52.84 650 LYS A O 1
ATOM 5072 N N . LYS A 1 651 ? -20.504 56.862 -35.923 1.00 45.34 651 LYS A N 1
ATOM 5073 C CA . LYS A 1 651 ? -21.525 57.883 -36.221 1.00 45.34 651 LYS A CA 1
ATOM 5074 C C . LYS A 1 651 ? -22.032 57.625 -37.646 1.00 45.34 651 LYS A C 1
ATOM 5076 O O . LYS A 1 651 ? -21.289 57.841 -38.597 1.00 45.34 651 LYS A O 1
ATOM 5081 N N . GLU A 1 652 ? -23.254 57.114 -37.785 1.00 52.47 652 GLU A N 1
ATOM 5082 C CA . GLU A 1 652 ? -23.962 56.997 -39.071 1.00 52.47 652 GLU A CA 1
ATOM 5083 C C . GLU A 1 652 ? -25.044 58.088 -39.096 1.00 52.47 652 GLU 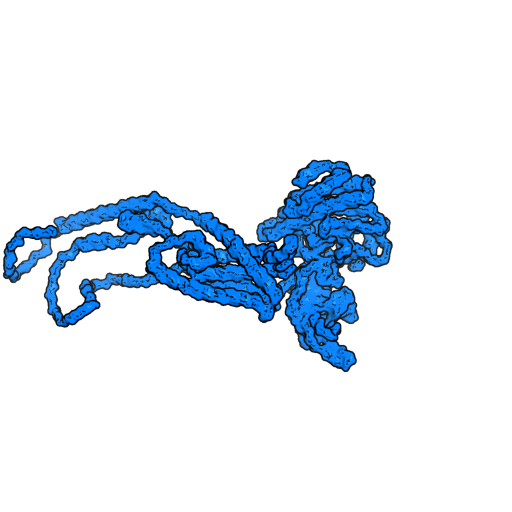A C 1
ATOM 5085 O O . GLU A 1 652 ? -26.069 57.993 -38.416 1.00 52.47 652 GLU A O 1
ATOM 5090 N N . GLY A 1 653 ? -24.771 59.183 -39.815 1.00 58.28 653 GLY A N 1
ATOM 5091 C CA . GLY A 1 653 ? -25.586 60.400 -39.751 1.00 58.28 653 GLY A CA 1
ATOM 5092 C C . GLY A 1 653 ? -25.652 60.965 -38.326 1.00 58.28 653 GLY A C 1
ATOM 5093 O O . GLY A 1 653 ? -24.632 61.096 -37.650 1.00 58.28 653 GLY A O 1
ATOM 5094 N N . SER A 1 654 ? -26.859 61.267 -37.848 1.00 46.28 654 SER A N 1
ATOM 5095 C CA . SER A 1 654 ? -27.092 61.788 -36.491 1.00 46.28 654 SER A CA 1
ATOM 5096 C C . SER A 1 654 ? -27.073 60.716 -35.390 1.00 46.28 654 SER A C 1
ATOM 5098 O O . SER A 1 654 ? -27.267 61.051 -34.225 1.00 46.28 654 SER A O 1
ATOM 5100 N N . LYS A 1 655 ? -26.886 59.428 -35.721 1.00 42.09 655 LYS A N 1
ATOM 5101 C CA . LYS A 1 655 ? -26.999 58.319 -34.760 1.00 42.09 655 LYS A CA 1
ATOM 5102 C C . LYS A 1 655 ? -25.636 57.709 -34.444 1.00 42.09 655 LYS A C 1
ATOM 5104 O O . LYS A 1 655 ? -24.943 57.204 -35.328 1.00 42.09 655 LYS A O 1
ATOM 5109 N N . VAL A 1 656 ? -25.275 57.704 -33.162 1.00 55.69 656 VAL A N 1
ATOM 5110 C CA . VAL A 1 656 ? -24.059 57.051 -32.664 1.00 55.69 656 VAL A CA 1
ATOM 5111 C C . VAL A 1 656 ? -24.365 55.651 -32.130 1.00 55.69 656 VAL A C 1
ATOM 5113 O O . VAL A 1 656 ? -25.296 55.441 -31.355 1.00 55.69 656 VAL A O 1
ATOM 5116 N N . THR A 1 657 ? -23.557 54.678 -32.550 1.00 49.91 657 THR A N 1
ATOM 5117 C CA . THR A 1 657 ? -23.587 53.283 -32.090 1.00 49.91 657 THR A CA 1
ATOM 5118 C C . THR A 1 657 ? -22.224 52.876 -31.534 1.00 49.91 657 THR A C 1
ATOM 5120 O O . THR A 1 657 ? -21.194 53.438 -31.913 1.00 49.91 657 THR A O 1
ATOM 5123 N N . VAL A 1 658 ? -22.211 51.922 -30.598 1.00 52.84 658 VAL A N 1
ATOM 5124 C CA . VAL A 1 658 ? -21.006 51.538 -29.851 1.00 52.84 658 VAL A CA 1
ATOM 5125 C C . VAL A 1 658 ? -20.821 50.015 -29.886 1.00 52.84 658 VAL A C 1
ATOM 5127 O O . VAL A 1 658 ? -21.511 49.278 -29.184 1.00 52.84 658 VAL A O 1
ATOM 5130 N N . ASP A 1 659 ? -19.871 49.546 -30.697 1.00 46.62 659 ASP A N 1
ATOM 5131 C CA . ASP A 1 659 ? -19.529 48.127 -30.875 1.00 46.62 659 ASP A CA 1
ATOM 5132 C C . ASP A 1 659 ? -18.387 47.704 -29.925 1.00 46.62 659 ASP A C 1
ATOM 5134 O O . ASP A 1 659 ? -17.352 48.367 -29.858 1.00 46.62 659 ASP A O 1
ATOM 5138 N N . GLN A 1 660 ? -18.498 46.561 -29.238 1.00 47.03 660 GLN A N 1
ATOM 5139 C CA . GLN A 1 660 ? -17.375 45.987 -28.471 1.00 47.03 660 GLN A CA 1
ATOM 5140 C C . GLN A 1 660 ? -16.404 45.211 -29.378 1.00 47.03 660 GLN A C 1
ATOM 5142 O O . GLN A 1 660 ? -16.787 44.223 -30.007 1.00 47.03 660 GLN A O 1
ATOM 5147 N N . ARG A 1 661 ? -15.114 45.574 -29.375 1.00 48.59 661 ARG A N 1
ATOM 5148 C CA . ARG A 1 661 ? -14.037 44.704 -29.878 1.00 48.59 661 ARG A CA 1
ATOM 5149 C C . ARG A 1 661 ? -13.772 43.565 -28.880 1.00 48.59 661 ARG A C 1
ATOM 5151 O O . ARG A 1 661 ? -13.737 43.806 -27.672 1.00 48.59 661 ARG A O 1
ATOM 5158 N N . PRO A 1 662 ? -13.521 42.329 -29.351 1.00 50.72 662 PRO A N 1
ATOM 5159 C CA . PRO A 1 662 ? -13.158 41.223 -28.471 1.00 50.72 662 PRO A CA 1
ATOM 5160 C C . PRO A 1 662 ? -11.792 41.480 -27.820 1.00 50.72 662 PRO A C 1
ATOM 5162 O O . PRO A 1 662 ? -10.795 41.669 -28.517 1.00 50.72 662 PRO A O 1
ATOM 5165 N N . TYR A 1 663 ? -11.753 41.458 -26.487 1.00 52.34 663 TYR A N 1
ATOM 5166 C CA . TYR A 1 663 ? -10.532 41.622 -25.696 1.00 52.34 663 TYR A CA 1
ATOM 5167 C C . TYR A 1 663 ? -9.533 40.489 -25.963 1.00 52.34 663 TYR A C 1
ATOM 5169 O O . TYR A 1 663 ? -9.895 39.315 -25.868 1.00 52.34 663 TYR A O 1
ATOM 5177 N N . ARG A 1 664 ? -8.283 40.841 -26.278 1.00 63.28 664 ARG A N 1
ATOM 5178 C CA . ARG A 1 664 ? -7.176 39.902 -26.511 1.00 63.28 664 ARG A CA 1
ATOM 5179 C C . ARG A 1 664 ? -5.913 40.434 -25.828 1.00 63.28 664 ARG A C 1
ATOM 5181 O O . ARG A 1 664 ? -5.277 41.319 -26.394 1.00 63.28 664 ARG A O 1
ATOM 5188 N N . PRO A 1 665 ? -5.586 39.965 -24.612 1.00 64.38 665 PRO A N 1
ATOM 5189 C CA . PRO A 1 665 ? -4.390 40.404 -23.898 1.00 64.38 665 PRO A CA 1
ATOM 5190 C C . PRO A 1 665 ? -3.098 39.751 -24.416 1.00 64.38 665 PRO A C 1
ATOM 5192 O O . PRO A 1 665 ? -2.024 40.288 -24.168 1.00 64.38 665 PRO A O 1
ATOM 5195 N N . PHE A 1 666 ? -3.170 38.611 -25.117 1.00 73.19 666 PHE A N 1
ATOM 5196 C CA . PHE A 1 666 ? -1.976 37.826 -25.443 1.00 73.19 666 PHE A CA 1
ATOM 5197 C C . PHE A 1 666 ? -1.381 38.133 -26.829 1.00 73.19 666 PHE A C 1
ATOM 5199 O O . PHE A 1 666 ? -2.126 38.222 -27.816 1.00 73.19 666 PHE A O 1
ATOM 5206 N N . PRO A 1 667 ? -0.040 38.225 -26.937 1.00 78.75 667 PRO A N 1
ATOM 5207 C CA . PRO A 1 667 ? 0.675 38.329 -28.206 1.00 78.75 667 PRO A CA 1
ATOM 5208 C C . PRO A 1 667 ? 0.347 37.229 -29.226 1.00 78.75 667 PRO A C 1
ATOM 5210 O O . PRO A 1 667 ? -0.164 36.155 -28.908 1.00 78.75 667 PRO A O 1
ATOM 5213 N N . TRP A 1 668 ? 0.705 37.480 -30.487 1.00 78.06 668 TRP A N 1
ATOM 5214 C CA . TRP A 1 668 ? 0.500 36.524 -31.579 1.00 78.06 668 TRP A CA 1
ATOM 5215 C C . TRP A 1 668 ? 1.377 35.264 -31.455 1.00 78.06 668 TRP A C 1
ATOM 5217 O O . TRP A 1 668 ? 0.954 34.190 -31.882 1.00 78.06 668 TRP A O 1
ATOM 5227 N N . TRP A 1 669 ? 2.559 35.364 -30.830 1.00 81.44 669 TRP A N 1
ATOM 5228 C CA . TRP A 1 669 ? 3.471 34.229 -30.627 1.00 81.44 669 TRP A CA 1
ATOM 5229 C C . TRP A 1 669 ? 2.904 33.168 -29.674 1.00 81.44 669 TRP A C 1
ATOM 5231 O O . TRP A 1 669 ? 3.225 31.990 -29.817 1.00 81.44 669 TRP A O 1
ATOM 5241 N N . CYS A 1 670 ? 1.979 33.531 -28.775 1.00 81.94 670 CYS A N 1
ATOM 5242 C CA . CYS A 1 670 ? 1.319 32.581 -27.871 1.00 81.94 670 CYS A CA 1
ATOM 5243 C C . CYS A 1 670 ? 0.546 31.485 -28.630 1.00 81.94 670 CYS A C 1
ATOM 5245 O O . CYS A 1 670 ? 0.322 30.401 -28.099 1.00 81.94 670 CYS A O 1
ATOM 5247 N N . ARG A 1 671 ? 0.180 31.734 -29.896 1.00 82.44 671 ARG A N 1
ATOM 5248 C CA . ARG A 1 671 ? -0.411 30.726 -30.786 1.00 82.44 671 ARG A CA 1
ATOM 5249 C C . ARG A 1 671 ? 0.587 29.653 -31.223 1.00 82.44 671 ARG A C 1
ATOM 5251 O O . ARG A 1 671 ? 0.184 28.510 -31.394 1.00 82.44 671 ARG A O 1
ATOM 5258 N N . ILE A 1 672 ? 1.859 30.009 -31.415 1.00 85.62 672 ILE A N 1
ATOM 5259 C CA . ILE A 1 672 ? 2.925 29.046 -31.737 1.00 85.62 672 ILE A CA 1
ATOM 5260 C C . ILE A 1 672 ? 3.179 28.165 -30.514 1.00 85.62 672 ILE A C 1
ATOM 5262 O O . ILE A 1 672 ? 3.195 26.947 -30.639 1.00 85.62 672 ILE A O 1
ATOM 5266 N N . VAL A 1 673 ? 3.260 28.771 -29.326 1.00 86.88 673 VAL A N 1
ATOM 5267 C CA . VAL A 1 673 ? 3.396 28.043 -28.052 1.00 86.88 673 VAL A CA 1
ATOM 5268 C C . VAL A 1 673 ? 2.239 27.063 -27.841 1.00 86.88 673 VAL A C 1
ATOM 5270 O O . VAL A 1 673 ? 2.484 25.912 -27.502 1.00 86.88 673 VAL A O 1
ATOM 5273 N N . ALA A 1 674 ? 0.993 27.463 -28.119 1.00 87.56 674 ALA A N 1
ATOM 5274 C CA . ALA A 1 674 ? -0.156 26.560 -28.034 1.00 87.56 674 ALA A CA 1
ATOM 5275 C C . ALA A 1 674 ? -0.051 25.355 -28.994 1.00 87.56 674 ALA A C 1
ATOM 5277 O O . ALA A 1 674 ? -0.385 24.239 -28.607 1.00 87.56 674 ALA A O 1
ATOM 5278 N N . TRP A 1 675 ? 0.449 25.554 -30.221 1.00 91.69 675 TRP A N 1
ATOM 5279 C CA . TRP A 1 675 ? 0.693 24.458 -31.168 1.00 91.69 675 TRP A CA 1
ATOM 5280 C C . TRP A 1 675 ? 1.818 23.518 -30.725 1.00 91.69 675 TRP A C 1
ATOM 5282 O O . TRP A 1 675 ? 1.648 22.303 -30.801 1.00 91.69 675 TRP A O 1
ATOM 5292 N N . LEU A 1 676 ? 2.934 24.064 -30.233 1.00 92.38 676 LEU A N 1
ATOM 5293 C CA . LEU A 1 676 ? 4.044 23.272 -29.692 1.00 92.38 676 LEU A CA 1
ATOM 5294 C C . LEU A 1 676 ? 3.603 22.445 -28.479 1.00 92.38 676 LEU A C 1
ATOM 5296 O O . LEU A 1 676 ? 3.955 21.276 -28.378 1.00 92.38 676 LEU A O 1
ATOM 5300 N N . LEU A 1 677 ? 2.790 23.026 -27.593 1.00 91.31 677 LEU A N 1
ATOM 5301 C CA . LEU A 1 677 ? 2.316 22.358 -26.384 1.00 91.31 677 LEU A CA 1
ATOM 5302 C C . LEU A 1 677 ? 1.304 21.240 -26.697 1.00 91.31 677 LEU A C 1
ATOM 5304 O O . LEU A 1 677 ? 1.390 20.171 -26.103 1.00 91.31 677 LEU A O 1
ATOM 5308 N N . VAL A 1 678 ? 0.421 21.425 -27.689 1.00 93.44 678 VAL A N 1
ATOM 5309 C CA . VAL A 1 678 ? -0.422 20.330 -28.211 1.00 93.44 678 VAL A CA 1
ATOM 5310 C C . VAL A 1 678 ? 0.433 19.213 -28.819 1.00 93.44 678 VAL A C 1
ATOM 5312 O O . VAL A 1 678 ? 0.188 18.045 -28.531 1.00 93.44 678 VAL A O 1
ATOM 5315 N N . ALA A 1 679 ? 1.441 19.545 -29.632 1.00 93.62 679 ALA A N 1
ATOM 5316 C CA . ALA A 1 679 ? 2.319 18.540 -30.235 1.00 93.62 679 ALA A CA 1
ATOM 5317 C C . ALA A 1 679 ? 3.095 17.743 -29.170 1.00 93.62 679 ALA A C 1
ATOM 5319 O O . ALA A 1 679 ? 3.129 16.516 -29.234 1.00 93.62 679 ALA A O 1
ATOM 5320 N N . ALA A 1 680 ? 3.646 18.427 -28.162 1.00 93.06 680 ALA A N 1
ATOM 5321 C CA . ALA A 1 680 ? 4.346 17.800 -27.045 1.00 93.06 680 ALA A CA 1
ATOM 5322 C C . ALA A 1 680 ? 3.434 16.847 -26.257 1.00 93.06 680 ALA A C 1
ATOM 5324 O O . ALA A 1 680 ? 3.816 15.702 -26.036 1.00 93.06 680 ALA A O 1
ATOM 5325 N N . ILE A 1 681 ? 2.214 17.272 -25.899 1.00 93.50 681 ILE A N 1
ATOM 5326 C CA . ILE A 1 681 ? 1.248 16.417 -25.188 1.00 93.50 681 ILE A CA 1
ATOM 5327 C C . ILE A 1 681 ? 0.904 15.176 -26.011 1.00 93.50 681 ILE A C 1
ATOM 5329 O O . ILE A 1 681 ? 0.944 14.074 -25.482 1.00 93.50 681 ILE A O 1
ATOM 5333 N N . VAL A 1 682 ? 0.610 15.321 -27.306 1.00 94.75 682 VAL A N 1
ATOM 5334 C CA . VAL A 1 682 ? 0.249 14.174 -28.156 1.00 94.75 682 VAL A CA 1
ATOM 5335 C C . VAL A 1 682 ? 1.399 13.168 -28.265 1.00 94.75 682 VAL A C 1
ATOM 5337 O O . VAL A 1 682 ? 1.158 11.968 -28.147 1.00 94.75 682 VAL A O 1
ATOM 5340 N N . VAL A 1 683 ? 2.640 13.637 -28.443 1.00 93.56 683 VAL A N 1
ATOM 5341 C CA . VAL A 1 683 ? 3.826 12.766 -28.526 1.00 93.56 683 VAL A CA 1
ATOM 5342 C C . VAL A 1 683 ? 4.104 12.075 -27.190 1.00 93.56 683 VAL A C 1
ATOM 5344 O O . VAL A 1 683 ? 4.238 10.855 -27.164 1.00 93.56 683 VAL A O 1
ATOM 5347 N N . VAL A 1 684 ? 4.143 12.825 -26.083 1.00 91.88 684 VAL A N 1
ATOM 5348 C CA . VAL A 1 684 ? 4.415 12.277 -24.744 1.00 91.88 684 VAL A CA 1
ATOM 5349 C C . VAL A 1 684 ? 3.312 11.302 -24.332 1.00 91.88 684 VAL A C 1
ATOM 5351 O O . VAL A 1 684 ? 3.603 10.152 -24.017 1.00 91.88 684 VAL A O 1
ATOM 5354 N N . SER A 1 685 ? 2.040 11.702 -24.405 1.00 93.38 685 SER A N 1
ATOM 5355 C CA . SER A 1 685 ? 0.921 10.824 -24.056 1.00 93.38 685 SER A CA 1
ATOM 5356 C C . SER A 1 685 ? 0.846 9.586 -24.944 1.00 93.38 685 SER A C 1
ATOM 5358 O O . SER A 1 685 ? 0.579 8.504 -24.431 1.00 93.38 685 SER A O 1
ATOM 5360 N N . GLY A 1 686 ? 1.116 9.709 -26.248 1.00 92.31 686 GLY A N 1
ATOM 5361 C CA . GLY A 1 686 ? 1.176 8.563 -27.156 1.00 92.31 686 GLY A CA 1
ATOM 5362 C C . GLY A 1 686 ? 2.286 7.583 -26.779 1.00 92.31 686 GLY A C 1
ATOM 5363 O O . GLY A 1 686 ? 2.012 6.397 -26.611 1.00 92.31 686 GLY A O 1
ATOM 5364 N N . ALA A 1 687 ? 3.511 8.079 -26.580 1.00 89.44 687 ALA A N 1
ATOM 5365 C CA . ALA A 1 687 ? 4.658 7.257 -26.203 1.00 89.44 687 ALA A CA 1
ATOM 5366 C C . ALA A 1 687 ? 4.426 6.521 -24.874 1.00 89.44 687 ALA A C 1
ATOM 5368 O O . ALA A 1 687 ? 4.526 5.298 -24.829 1.00 89.44 687 ALA A O 1
ATOM 5369 N N . PHE A 1 688 ? 4.037 7.235 -23.813 1.00 87.81 688 PHE A N 1
ATOM 5370 C CA . PHE A 1 688 ? 3.801 6.614 -22.507 1.00 87.81 688 PHE A CA 1
ATOM 5371 C C . PHE A 1 688 ? 2.597 5.658 -22.505 1.00 87.81 688 PHE A C 1
ATOM 5373 O O . PHE A 1 688 ? 2.680 4.611 -21.873 1.00 87.81 688 PHE A O 1
ATOM 5380 N N . THR A 1 689 ? 1.521 5.928 -23.260 1.00 89.94 689 THR A N 1
ATOM 5381 C CA . THR A 1 689 ? 0.404 4.965 -23.394 1.00 89.94 689 THR A CA 1
ATOM 5382 C C . THR A 1 689 ? 0.866 3.660 -24.052 1.00 89.94 689 THR A C 1
ATOM 5384 O O . THR A 1 689 ? 0.464 2.578 -23.633 1.00 89.94 689 THR A O 1
ATOM 5387 N N . VAL A 1 690 ? 1.743 3.735 -25.059 1.00 89.06 690 VAL A N 1
ATOM 5388 C CA . VAL A 1 690 ? 2.316 2.543 -25.708 1.00 89.06 690 VAL A CA 1
ATOM 5389 C C . VAL A 1 690 ? 3.289 1.804 -24.782 1.00 89.06 690 VAL A C 1
ATOM 5391 O O . VAL A 1 690 ? 3.288 0.576 -24.789 1.00 89.06 690 VAL A O 1
ATOM 5394 N N . LEU A 1 691 ? 4.066 2.514 -23.955 1.00 84.38 691 LEU A N 1
ATOM 5395 C CA . LEU A 1 691 ? 4.949 1.905 -22.950 1.00 84.38 691 LEU A CA 1
ATOM 5396 C C . LEU A 1 691 ? 4.154 1.161 -21.862 1.00 84.38 691 LEU A C 1
ATOM 5398 O O . LEU A 1 691 ? 4.422 -0.015 -21.634 1.00 84.38 691 LEU A O 1
ATOM 5402 N N . TYR A 1 692 ? 3.121 1.778 -21.278 1.00 81.44 692 TYR A N 1
ATOM 5403 C CA . TYR A 1 692 ? 2.220 1.089 -20.341 1.00 81.44 692 TYR A CA 1
ATOM 5404 C C . TYR A 1 692 ? 1.481 -0.088 -21.007 1.00 81.44 692 TYR A C 1
ATOM 5406 O O . TYR A 1 692 ? 1.300 -1.137 -20.396 1.00 81.44 692 TYR A O 1
ATOM 5414 N N . GLY A 1 693 ? 1.123 0.021 -22.292 1.00 81.31 693 GLY A N 1
ATOM 5415 C CA . GLY A 1 693 ? 0.590 -1.109 -23.062 1.00 81.31 693 GLY A CA 1
ATOM 5416 C C . GLY A 1 693 ? 1.595 -2.253 -23.277 1.00 81.31 693 GLY A C 1
ATOM 5417 O O . GLY A 1 693 ? 1.209 -3.422 -23.257 1.00 81.31 693 GLY A O 1
ATOM 5418 N N . ASN A 1 694 ? 2.885 -1.942 -23.456 1.00 78.50 694 ASN A N 1
ATOM 5419 C CA . ASN A 1 694 ? 3.969 -2.930 -23.550 1.00 78.50 694 ASN A CA 1
ATOM 5420 C C . ASN A 1 694 ? 4.127 -3.708 -22.231 1.00 78.50 694 ASN A C 1
ATOM 5422 O O . ASN A 1 694 ? 4.293 -4.927 -22.249 1.00 78.50 694 ASN A O 1
ATOM 5426 N N . GLU A 1 695 ? 4.016 -3.003 -21.102 1.00 72.12 695 GLU A N 1
ATOM 5427 C CA . GLU A 1 695 ? 4.060 -3.561 -19.747 1.00 72.12 695 GLU A CA 1
ATOM 5428 C C . GLU A 1 695 ? 2.835 -4.439 -19.442 1.00 72.12 695 GLU A C 1
ATOM 5430 O O . GLU A 1 695 ? 2.972 -5.575 -18.989 1.00 72.12 695 GLU A O 1
ATOM 5435 N N . TYR A 1 696 ? 1.627 -3.954 -19.746 1.00 72.75 696 TYR A N 1
ATOM 5436 C CA . TYR A 1 696 ? 0.377 -4.680 -19.492 1.00 72.75 696 TYR A CA 1
ATOM 5437 C C . TYR A 1 696 ? 0.225 -5.923 -20.376 1.00 72.75 696 TYR A C 1
ATOM 5439 O O . TYR A 1 696 ? -0.401 -6.908 -19.974 1.00 72.75 696 TYR A O 1
ATOM 5447 N N . GLY A 1 697 ? 0.773 -5.889 -21.591 1.00 70.62 697 GLY A N 1
ATOM 5448 C CA . GLY A 1 697 ? 0.615 -6.957 -22.568 1.00 70.62 697 GLY A CA 1
ATOM 5449 C C . GLY A 1 697 ? -0.828 -7.108 -23.064 1.00 70.62 697 GLY A C 1
ATOM 5450 O O . GLY A 1 697 ? -1.749 -6.383 -22.675 1.00 70.62 697 GLY A O 1
ATOM 5451 N N . ARG A 1 698 ? -1.033 -8.067 -23.972 1.00 71.31 698 ARG A N 1
ATOM 5452 C CA . ARG A 1 698 ? -2.233 -8.134 -24.820 1.00 71.31 698 ARG A CA 1
ATOM 5453 C C . ARG A 1 698 ? -3.549 -8.276 -24.044 1.00 71.31 698 ARG A C 1
ATOM 5455 O O . ARG A 1 698 ? -4.470 -7.509 -24.294 1.00 71.31 698 ARG A O 1
ATOM 5462 N N . ALA A 1 699 ? -3.648 -9.206 -23.093 1.00 66.50 699 ALA A N 1
ATOM 5463 C CA . ALA A 1 699 ? -4.904 -9.457 -22.374 1.00 66.50 699 ALA A CA 1
ATOM 5464 C C . ALA A 1 699 ? -5.322 -8.277 -21.472 1.00 66.50 699 ALA A C 1
ATOM 5466 O O . ALA A 1 699 ? -6.463 -7.823 -21.536 1.00 66.50 699 ALA A O 1
ATOM 5467 N N . LYS A 1 700 ? -4.388 -7.719 -20.688 1.00 67.31 700 LYS A N 1
ATOM 5468 C CA . LYS A 1 700 ? -4.661 -6.582 -19.792 1.00 67.31 700 LYS A CA 1
ATOM 5469 C C . LYS A 1 700 ? -4.879 -5.281 -20.575 1.00 67.31 700 LYS A C 1
ATOM 5471 O O . LYS A 1 700 ? -5.776 -4.521 -20.227 1.00 67.31 700 LYS A O 1
ATOM 5476 N N . SER A 1 701 ? -4.170 -5.075 -21.692 1.00 79.12 701 SER A N 1
ATOM 5477 C CA . SER A 1 701 ? -4.430 -3.957 -22.618 1.00 79.12 701 SER A CA 1
ATOM 5478 C C . SER A 1 701 ? -5.796 -4.051 -23.310 1.00 79.12 701 SER A C 1
ATOM 5480 O O . SER A 1 701 ? -6.418 -3.024 -23.569 1.00 79.12 701 SER A O 1
ATOM 5482 N N . GLN A 1 702 ? -6.291 -5.260 -23.604 1.00 77.94 702 GLN A N 1
ATOM 5483 C CA . GLN A 1 702 ? -7.638 -5.457 -24.152 1.00 77.94 702 GLN A CA 1
ATOM 5484 C C . GLN A 1 702 ? -8.712 -5.060 -23.132 1.00 77.94 702 GLN A C 1
ATOM 5486 O O . GLN A 1 702 ? -9.623 -4.303 -23.464 1.00 77.94 702 GLN A O 1
ATOM 5491 N N . SER A 1 703 ? -8.580 -5.525 -21.887 1.00 72.69 703 SER A N 1
ATOM 5492 C CA . SER A 1 703 ? -9.487 -5.171 -20.789 1.00 72.69 703 SER A CA 1
ATOM 5493 C C . SER A 1 703 ? -9.450 -3.673 -20.471 1.00 72.69 703 SER A C 1
ATOM 5495 O O . SER A 1 703 ? -10.501 -3.045 -20.325 1.00 72.69 703 SER A O 1
ATOM 5497 N N . TRP A 1 704 ? -8.250 -3.080 -20.458 1.00 84.50 704 TRP A N 1
ATOM 5498 C CA . TRP A 1 704 ? -8.057 -1.637 -20.339 1.00 84.50 704 TRP A CA 1
ATOM 5499 C C . TRP A 1 704 ? -8.788 -0.866 -21.442 1.00 84.50 704 TRP A C 1
ATOM 5501 O O . TRP A 1 704 ? -9.486 0.093 -21.132 1.00 84.50 704 TRP A O 1
ATOM 5511 N N . LEU A 1 705 ? -8.687 -1.283 -22.710 1.00 85.25 705 LEU A N 1
ATOM 5512 C CA . LEU A 1 705 ? -9.322 -0.574 -23.825 1.00 85.25 705 LEU A CA 1
ATOM 5513 C C . LEU A 1 705 ? -10.848 -0.479 -23.658 1.00 85.25 705 LEU A C 1
ATOM 5515 O O . LEU A 1 705 ? -11.427 0.581 -23.902 1.00 85.25 705 LEU A O 1
ATOM 5519 N N . PHE A 1 706 ? -11.506 -1.549 -23.201 1.00 79.06 706 PHE A N 1
ATOM 5520 C CA . PHE A 1 706 ? -12.943 -1.512 -22.909 1.00 79.06 706 PHE A CA 1
ATOM 5521 C C . PHE A 1 706 ? -13.269 -0.598 -21.721 1.00 79.06 706 PHE A C 1
ATOM 5523 O O . PHE A 1 706 ? -14.183 0.224 -21.827 1.00 79.06 706 PHE A O 1
ATOM 5530 N N . ALA A 1 707 ? -12.497 -0.675 -20.632 1.00 77.19 707 ALA A N 1
ATOM 5531 C CA . ALA A 1 707 ? -12.662 0.211 -19.480 1.00 77.19 707 ALA A CA 1
ATOM 5532 C C . ALA A 1 707 ? -12.469 1.691 -19.869 1.00 77.19 707 ALA A C 1
ATOM 5534 O O . ALA A 1 707 ? -13.327 2.517 -19.574 1.00 77.19 707 ALA A O 1
ATOM 5535 N N . PHE A 1 708 ? -11.412 2.014 -20.622 1.00 86.62 708 PHE A N 1
ATOM 5536 C CA . PHE A 1 708 ? -11.143 3.336 -21.191 1.00 86.62 708 PHE A CA 1
ATOM 5537 C C . PHE A 1 708 ? -12.325 3.859 -22.015 1.00 86.62 708 PHE A C 1
ATOM 5539 O O . PHE A 1 708 ? -12.743 5.000 -21.819 1.00 86.62 708 PHE A O 1
ATOM 5546 N N . LEU A 1 709 ? -12.890 3.041 -22.913 1.00 84.38 709 LEU A N 1
ATOM 5547 C CA . LEU A 1 709 ? -14.031 3.441 -23.743 1.00 84.38 709 LEU A CA 1
ATOM 5548 C C . LEU A 1 709 ? -15.271 3.753 -22.891 1.00 84.38 709 LEU A C 1
ATOM 5550 O O . LEU A 1 709 ? -15.933 4.764 -23.132 1.00 84.38 709 LEU A O 1
ATOM 5554 N N . ILE A 1 710 ? -15.559 2.946 -21.866 1.00 79.50 710 ILE A N 1
ATOM 5555 C CA . ILE A 1 710 ? -16.677 3.173 -20.934 1.00 79.50 710 ILE A CA 1
ATOM 5556 C C . ILE A 1 710 ? -16.434 4.440 -20.089 1.00 79.50 710 ILE A C 1
ATOM 5558 O O . ILE A 1 710 ? -17.296 5.325 -20.031 1.00 79.50 710 ILE A O 1
ATOM 5562 N N . SER A 1 711 ? -15.250 4.590 -19.487 1.00 82.94 711 SER A N 1
ATOM 5563 C CA . SER A 1 711 ? -14.851 5.782 -18.722 1.00 82.94 711 SER A CA 1
ATOM 5564 C C . SER A 1 711 ? -14.875 7.059 -19.576 1.00 82.94 711 SER A C 1
ATOM 5566 O O . SER A 1 711 ? -15.291 8.117 -19.108 1.00 82.94 711 SER A O 1
ATOM 5568 N N . PHE A 1 712 ? -14.472 6.985 -20.847 1.00 85.31 712 PHE A N 1
ATOM 5569 C CA . PHE A 1 712 ? -14.516 8.118 -21.772 1.00 85.31 712 PHE A CA 1
ATOM 5570 C C . PHE A 1 712 ? -15.954 8.499 -22.148 1.00 85.31 712 PHE A C 1
ATOM 5572 O O . PHE A 1 712 ? -16.310 9.678 -22.107 1.00 85.31 712 PHE A O 1
ATOM 5579 N N . LEU A 1 713 ? -16.810 7.520 -22.468 1.00 83.62 713 LEU A N 1
ATOM 5580 C CA . LEU A 1 713 ? -18.224 7.769 -22.769 1.00 83.62 713 LEU A CA 1
ATOM 5581 C C . LEU A 1 713 ? -18.960 8.378 -21.564 1.00 83.62 713 LEU A C 1
ATOM 5583 O O . LEU A 1 713 ? -19.743 9.315 -21.735 1.00 83.62 713 LEU A O 1
ATOM 5587 N N . THR A 1 714 ? -18.668 7.914 -20.346 1.00 79.31 714 THR A N 1
ATOM 5588 C CA . THR A 1 714 ? -19.227 8.503 -19.117 1.00 79.31 714 THR A CA 1
ATOM 5589 C C . THR A 1 714 ? -18.710 9.918 -18.840 1.00 79.31 714 THR A C 1
ATOM 5591 O O . THR A 1 714 ? -19.523 10.775 -18.491 1.00 79.31 714 THR A O 1
ATOM 5594 N N . ASP A 1 715 ? -17.427 10.235 -19.076 1.00 82.56 715 ASP A N 1
ATOM 5595 C CA . ASP A 1 715 ? -16.938 11.626 -18.998 1.00 82.56 715 ASP A CA 1
ATOM 5596 C C . ASP A 1 715 ? -17.678 12.539 -19.985 1.00 82.56 715 ASP A C 1
ATOM 5598 O O . ASP A 1 715 ? -18.145 13.615 -19.601 1.00 82.56 715 ASP A O 1
ATOM 5602 N N . VAL A 1 716 ? -17.826 12.099 -21.240 1.00 81.25 716 VAL A N 1
ATOM 5603 C CA . VAL A 1 716 ? -18.499 12.861 -22.303 1.00 81.25 716 VAL A CA 1
ATOM 5604 C C . VAL A 1 716 ? -19.962 13.150 -21.960 1.00 81.25 716 VAL A C 1
ATOM 5606 O O . VAL A 1 716 ? -20.423 14.271 -22.178 1.00 81.25 716 VAL A O 1
ATOM 5609 N N . ILE A 1 717 ? -20.688 12.168 -21.421 1.00 81.31 717 ILE A N 1
ATOM 5610 C CA . ILE A 1 717 ? -22.122 12.297 -21.129 1.00 81.31 717 ILE A CA 1
ATOM 5611 C C . ILE A 1 717 ? -22.373 13.043 -19.807 1.00 81.31 717 ILE A C 1
ATOM 5613 O O . ILE A 1 717 ? -23.250 13.904 -19.756 1.00 81.31 717 ILE A O 1
ATOM 5617 N N . ILE A 1 718 ? -21.617 12.735 -18.746 1.00 76.69 718 ILE A N 1
ATOM 5618 C CA . ILE A 1 718 ? -21.922 13.168 -17.370 1.00 76.69 718 ILE A CA 1
ATOM 5619 C C . ILE A 1 718 ? -21.040 14.345 -16.935 1.00 76.69 718 ILE A C 1
ATOM 5621 O O . ILE A 1 718 ? -21.542 15.370 -16.469 1.00 76.69 718 ILE A O 1
ATOM 5625 N N . LEU A 1 719 ? -19.718 14.231 -17.089 1.00 75.38 719 LEU A N 1
ATOM 5626 C CA . LEU A 1 719 ? -18.767 15.173 -16.487 1.00 75.38 719 LEU A CA 1
ATOM 5627 C C . LEU A 1 719 ? -18.527 16.421 -17.349 1.00 75.38 719 LEU A C 1
ATOM 5629 O O . LEU A 1 719 ? -18.336 17.514 -16.810 1.00 75.38 719 LEU A O 1
ATOM 5633 N N . GLN A 1 720 ? -18.573 16.317 -18.680 1.00 75.31 720 GLN A N 1
ATOM 5634 C CA . GLN A 1 720 ? -18.389 17.475 -19.568 1.00 75.31 720 GLN A CA 1
ATOM 5635 C C . GLN A 1 720 ? -19.434 18.591 -19.379 1.00 75.31 720 GLN A C 1
ATOM 5637 O O . GLN A 1 720 ? -19.018 19.754 -19.304 1.00 75.31 720 GLN A O 1
ATOM 5642 N N . PRO A 1 721 ? -20.745 18.310 -19.225 1.00 80.06 721 PRO A N 1
ATOM 5643 C CA . PRO A 1 721 ? -21.729 19.328 -18.849 1.00 80.06 721 PRO A CA 1
ATOM 5644 C C . PRO A 1 721 ? -21.363 20.078 -17.557 1.00 80.06 721 PRO A C 1
ATOM 5646 O O . PRO A 1 721 ? -21.406 21.311 -17.528 1.00 80.06 721 PRO A O 1
ATOM 5649 N N . ILE A 1 722 ? -20.926 19.353 -16.520 1.00 77.56 722 ILE A N 1
ATOM 5650 C CA . ILE A 1 722 ? -20.549 19.914 -15.212 1.00 77.56 722 ILE A CA 1
ATOM 5651 C C . ILE A 1 722 ? -19.313 20.816 -15.348 1.00 77.56 722 ILE A C 1
ATOM 5653 O O . ILE A 1 722 ? -19.348 21.983 -14.947 1.00 77.56 722 ILE A O 1
ATOM 5657 N N . LYS A 1 723 ? -18.251 20.330 -16.009 1.00 72.94 723 LYS A N 1
ATOM 5658 C CA . LYS A 1 723 ? -17.032 21.106 -16.312 1.00 72.94 723 LYS A CA 1
ATOM 5659 C C . LYS A 1 723 ? -17.353 22.431 -17.012 1.00 72.94 723 LYS A C 1
ATOM 5661 O O . LYS A 1 723 ? -16.776 23.466 -16.684 1.00 72.94 723 LYS A O 1
ATOM 5666 N N . ILE A 1 724 ? -18.285 22.424 -17.969 1.00 69.56 724 ILE A N 1
ATOM 5667 C CA . ILE A 1 724 ? -18.681 23.628 -18.717 1.00 69.56 724 ILE A CA 1
ATOM 5668 C C . ILE A 1 724 ? -19.384 24.645 -17.811 1.00 69.56 724 ILE A C 1
ATOM 5670 O O . ILE A 1 724 ? -19.099 25.841 -17.915 1.00 69.56 724 ILE A O 1
ATOM 5674 N N . ILE A 1 725 ? -20.262 24.196 -16.909 1.00 73.31 725 ILE A N 1
ATOM 5675 C CA . ILE A 1 725 ? -20.932 25.068 -15.933 1.00 73.31 725 ILE A CA 1
ATOM 5676 C C . ILE A 1 725 ? -19.893 25.727 -15.015 1.00 73.31 725 ILE A C 1
ATOM 5678 O O . ILE A 1 725 ? -19.885 26.955 -14.897 1.00 73.31 725 ILE A O 1
ATOM 5682 N N . LEU A 1 726 ? -18.959 24.946 -14.459 1.00 68.94 726 LEU A N 1
ATOM 5683 C CA . LEU A 1 726 ? -17.871 25.447 -13.609 1.00 68.94 726 LEU A CA 1
ATOM 5684 C C . LEU A 1 726 ? -16.996 26.480 -14.336 1.00 68.94 726 LEU A C 1
ATOM 5686 O O . LEU A 1 726 ? -16.763 27.571 -13.818 1.00 68.94 726 LEU A O 1
ATOM 5690 N N . VAL A 1 727 ? -16.585 26.201 -15.578 1.00 66.81 727 VAL A N 1
ATOM 5691 C CA . VAL A 1 727 ? -15.792 27.134 -16.397 1.00 66.81 727 VAL A CA 1
ATOM 5692 C C . VAL A 1 727 ? -16.568 28.425 -16.708 1.00 66.81 727 VAL A C 1
ATOM 5694 O O . VAL A 1 727 ? -15.989 29.514 -16.690 1.00 66.81 727 VAL A O 1
ATOM 5697 N N . ILE A 1 728 ? -17.881 28.354 -16.958 1.00 65.06 728 ILE A N 1
ATOM 5698 C CA . ILE A 1 728 ? -18.723 29.546 -17.167 1.00 65.06 728 ILE A CA 1
ATOM 5699 C C . ILE A 1 728 ? -18.844 30.377 -15.881 1.00 65.06 728 ILE A C 1
ATOM 5701 O O . ILE A 1 728 ? -18.798 31.608 -15.961 1.00 65.06 728 ILE A O 1
ATOM 5705 N N . ILE A 1 729 ? -18.983 29.738 -14.716 1.00 69.62 729 ILE A N 1
ATOM 5706 C CA . ILE A 1 729 ? -19.018 30.409 -13.409 1.00 69.62 729 ILE A CA 1
ATOM 5707 C C . ILE A 1 729 ? -17.672 31.091 -13.136 1.00 69.62 729 ILE A C 1
ATOM 5709 O O . ILE A 1 729 ? -17.646 32.301 -12.915 1.00 69.62 729 ILE A O 1
ATOM 5713 N N . PHE A 1 730 ? -16.558 30.368 -13.274 1.00 65.31 730 PHE A N 1
ATOM 5714 C CA . PHE A 1 730 ? -15.203 30.903 -13.117 1.00 65.31 730 PHE A CA 1
ATOM 5715 C C . PHE A 1 730 ? -14.966 32.139 -13.998 1.00 65.31 730 PHE A C 1
ATOM 5717 O O . PHE A 1 730 ? -14.621 33.208 -13.494 1.00 65.31 730 PHE A O 1
ATOM 5724 N N . PHE A 1 731 ? -15.245 32.061 -15.305 1.00 56.34 731 PHE A N 1
ATOM 5725 C CA . PHE A 1 731 ? -15.076 33.222 -16.185 1.00 56.34 731 PHE A CA 1
ATOM 5726 C C . PHE A 1 731 ? -16.044 34.375 -15.870 1.00 56.34 731 PHE A C 1
ATOM 5728 O O . PHE A 1 731 ? -15.676 35.530 -16.093 1.00 56.34 731 PHE A O 1
ATOM 5735 N N . LYS A 1 732 ? -17.252 34.121 -15.345 1.00 58.78 732 LYS A N 1
ATOM 5736 C CA . LYS A 1 732 ? -18.157 35.188 -14.869 1.00 58.78 732 LYS A CA 1
ATOM 5737 C C . LYS A 1 732 ? -17.613 35.893 -13.622 1.00 58.78 732 LYS A C 1
ATOM 5739 O O . LYS A 1 732 ? -17.722 37.113 -13.553 1.00 58.78 732 LYS A O 1
ATOM 5744 N N . LEU A 1 733 ? -17.027 35.151 -12.681 1.00 58.03 733 LEU A N 1
ATOM 5745 C CA . LEU A 1 733 ? -16.434 35.696 -11.454 1.00 58.03 733 LEU A CA 1
ATOM 5746 C C . LEU A 1 733 ? -15.158 36.499 -11.754 1.00 58.03 733 LEU A C 1
ATOM 5748 O O . LEU A 1 733 ? -15.008 37.626 -11.288 1.00 58.03 733 LEU A O 1
ATOM 5752 N N . VAL A 1 734 ? -14.278 35.958 -12.603 1.00 54.59 734 VAL A N 1
ATOM 5753 C CA . VAL A 1 734 ? -13.006 36.595 -12.986 1.00 54.59 734 VAL A CA 1
ATOM 5754 C C . VAL A 1 734 ? -13.212 37.793 -13.926 1.00 54.59 734 VAL A C 1
ATOM 5756 O O . VAL A 1 734 ? -12.462 38.766 -13.860 1.00 54.59 734 VAL A O 1
ATOM 5759 N N . THR A 1 735 ? -14.236 37.788 -14.792 1.00 49.66 735 THR A N 1
ATOM 5760 C CA . THR A 1 735 ? -14.498 38.908 -15.720 1.00 49.66 735 THR A CA 1
ATOM 5761 C C . THR A 1 735 ? -15.630 39.826 -15.250 1.00 49.66 735 THR A C 1
ATOM 5763 O O . THR A 1 735 ? -16.739 39.808 -15.789 1.00 49.66 735 THR A O 1
ATOM 5766 N N . LYS A 1 736 ? -15.327 40.732 -14.303 1.00 42.59 736 LYS A N 1
ATOM 5767 C CA . LYS A 1 736 ? -16.188 41.895 -14.003 1.00 42.59 736 LYS A CA 1
ATOM 5768 C C . LYS A 1 736 ? -16.416 42.725 -15.278 1.00 42.59 736 LYS A C 1
ATOM 5770 O O . LYS A 1 736 ? -15.575 43.528 -15.676 1.00 42.59 736 LYS A O 1
ATOM 5775 N N . LYS A 1 737 ? -17.565 42.537 -15.935 1.00 43.38 737 LYS A N 1
ATOM 5776 C CA . LYS A 1 737 ? -17.965 43.317 -17.115 1.00 43.38 737 LYS A CA 1
ATOM 5777 C C . LYS A 1 737 ? -18.604 44.637 -16.693 1.00 43.38 737 LYS A C 1
ATOM 5779 O O . LYS A 1 737 ? -19.793 44.676 -16.383 1.00 43.38 737 LYS A O 1
ATOM 5784 N N . THR A 1 738 ? -17.851 45.726 -16.785 1.00 40.91 738 THR A N 1
ATOM 5785 C CA . THR A 1 738 ? -18.417 47.079 -16.834 1.00 40.91 738 THR A CA 1
ATOM 5786 C C . THR A 1 738 ? -19.246 47.237 -18.114 1.00 40.91 738 THR A C 1
ATOM 5788 O O . THR A 1 738 ? -18.719 47.362 -19.222 1.00 40.91 738 THR A O 1
ATOM 5791 N N . LYS A 1 739 ? -20.576 47.184 -17.975 1.00 44.38 739 LYS A N 1
ATOM 5792 C CA . LYS A 1 739 ? -21.504 47.560 -19.049 1.00 44.38 739 LYS A CA 1
ATOM 5793 C C . LYS A 1 739 ? -21.468 49.082 -19.207 1.00 44.38 739 LYS A C 1
ATOM 5795 O O . LYS A 1 739 ? -21.616 49.796 -18.221 1.00 44.38 739 LYS A O 1
ATOM 5800 N N . VAL A 1 740 ? -21.306 49.568 -20.435 1.00 50.75 740 VAL A N 1
ATOM 5801 C CA . VAL A 1 740 ? -21.495 50.992 -20.760 1.00 50.75 740 VAL A CA 1
ATOM 5802 C C . VAL A 1 740 ? -22.979 51.331 -20.604 1.00 50.75 740 VAL A C 1
ATOM 5804 O O . VAL A 1 740 ? -23.826 50.672 -21.208 1.00 50.75 740 VAL A O 1
ATOM 5807 N N . THR A 1 741 ? -23.291 52.324 -19.769 1.00 52.22 741 THR A N 1
ATOM 5808 C CA . THR A 1 741 ? -24.662 52.809 -19.545 1.00 52.22 741 THR A CA 1
ATOM 5809 C C . THR A 1 741 ? -25.112 53.730 -20.686 1.00 52.22 741 THR A C 1
ATOM 5811 O O . THR A 1 741 ? -24.269 54.393 -21.299 1.00 52.22 741 THR A O 1
ATOM 5814 N N . PRO A 1 742 ? -26.425 53.824 -20.982 1.00 59.00 742 PRO A N 1
ATOM 5815 C CA . PRO A 1 742 ? -26.935 54.725 -22.022 1.00 59.00 742 PRO A CA 1
ATOM 5816 C C . PRO A 1 742 ? -26.585 56.202 -21.762 1.00 59.00 742 PRO A C 1
ATOM 5818 O O . PRO A 1 742 ? -26.298 56.930 -22.707 1.00 59.00 742 PRO A O 1
ATOM 5821 N N . GLU A 1 743 ? -26.494 56.613 -20.496 1.00 57.84 743 GLU A N 1
ATOM 5822 C CA . GLU A 1 743 ? -26.019 57.940 -20.061 1.00 57.84 743 GLU A CA 1
ATOM 5823 C C . GLU A 1 743 ? -24.587 58.246 -20.522 1.00 57.84 743 GLU A C 1
ATOM 5825 O O . GLU A 1 743 ? -24.262 59.370 -20.900 1.00 57.84 743 GLU A O 1
ATOM 5830 N N . THR A 1 744 ? -23.717 57.231 -20.551 1.00 61.28 744 THR A N 1
ATOM 5831 C CA . THR A 1 744 ? -22.350 57.397 -21.064 1.00 61.28 744 THR A CA 1
ATOM 5832 C C . THR A 1 744 ? -22.377 57.694 -22.568 1.00 61.28 744 THR A C 1
ATOM 5834 O O . THR A 1 744 ? -21.563 58.471 -23.060 1.00 61.28 744 THR A O 1
ATOM 5837 N N . ILE A 1 745 ? -23.329 57.111 -23.306 1.00 60.91 745 ILE A N 1
ATOM 5838 C CA . ILE A 1 745 ? -23.480 57.312 -24.755 1.00 60.91 745 ILE A CA 1
ATOM 5839 C C . ILE A 1 745 ? -24.047 58.710 -25.050 1.00 60.91 745 ILE A C 1
ATOM 5841 O O . ILE A 1 745 ? -23.517 59.398 -25.924 1.00 60.91 745 ILE A O 1
ATOM 5845 N N . SER A 1 746 ? -25.057 59.174 -24.303 1.00 64.94 746 SER A N 1
ATOM 5846 C CA . SER A 1 746 ? -25.607 60.530 -24.471 1.00 64.94 746 SER A CA 1
ATOM 5847 C C . SER A 1 746 ? -24.610 61.627 -24.075 1.00 64.94 746 SER A C 1
ATOM 5849 O O . SER A 1 746 ? -24.495 62.629 -24.783 1.00 64.94 746 SER A O 1
ATOM 5851 N N . MET A 1 747 ? -23.812 61.417 -23.020 1.00 66.44 747 MET A N 1
ATOM 5852 C CA . MET A 1 747 ? -22.715 62.322 -22.650 1.00 66.44 747 MET A CA 1
ATOM 5853 C C . MET A 1 747 ? -21.671 62.450 -23.772 1.00 66.44 747 MET A C 1
ATOM 5855 O O . MET A 1 747 ? -21.183 63.550 -24.041 1.00 66.44 747 MET A O 1
ATOM 5859 N N . ILE A 1 748 ? -21.320 61.340 -24.434 1.00 60.84 748 ILE A N 1
ATOM 5860 C CA . ILE A 1 748 ? -20.386 61.356 -25.568 1.00 60.84 748 ILE A CA 1
ATOM 5861 C C . ILE A 1 748 ? -20.990 62.133 -26.743 1.00 60.84 748 ILE A C 1
ATOM 5863 O O . ILE A 1 748 ? -20.313 63.009 -27.274 1.00 60.84 748 ILE A O 1
ATOM 5867 N N . GLN A 1 749 ? -22.252 61.867 -27.101 1.00 64.25 749 GLN A N 1
ATOM 5868 C CA . GLN A 1 749 ? -22.966 62.579 -28.169 1.00 64.25 749 GLN A CA 1
ATOM 5869 C C . GLN A 1 749 ? -22.923 64.102 -27.950 1.00 64.25 749 GLN A C 1
ATOM 5871 O O . GLN A 1 749 ? -22.384 64.829 -28.780 1.00 64.25 749 GLN A O 1
ATOM 5876 N N . SER A 1 750 ? -23.373 64.571 -26.782 1.00 64.25 750 SER A N 1
ATOM 5877 C CA . SER A 1 750 ? -23.414 66.003 -26.448 1.00 64.25 750 SER A CA 1
ATOM 5878 C C . SER A 1 750 ? -22.034 66.682 -26.513 1.00 64.25 750 SER A C 1
ATOM 5880 O O . SER A 1 750 ? -21.917 67.810 -26.997 1.00 64.25 750 SER A O 1
ATOM 5882 N N . ARG A 1 751 ? -20.959 65.993 -26.094 1.00 63.44 751 ARG A N 1
ATOM 5883 C CA . ARG A 1 751 ? -19.586 66.519 -26.213 1.00 63.44 751 ARG A CA 1
ATOM 5884 C C . ARG A 1 751 ? -19.082 66.603 -27.653 1.00 63.44 751 ARG A C 1
ATOM 5886 O O . ARG A 1 751 ? -18.271 67.485 -27.938 1.00 63.44 751 ARG A O 1
ATOM 5893 N N . MET A 1 752 ? -19.514 65.706 -28.542 1.00 58.47 752 MET A N 1
ATOM 5894 C CA . MET A 1 752 ? -19.152 65.772 -29.963 1.00 58.47 752 MET A CA 1
ATOM 5895 C C . MET A 1 752 ? -19.738 67.026 -30.608 1.00 58.47 752 MET A C 1
ATOM 5897 O O . MET A 1 752 ? -19.001 67.791 -31.232 1.00 58.47 752 MET A O 1
ATOM 5901 N N . ASP A 1 753 ? -21.026 67.267 -30.373 1.00 63.19 753 ASP A N 1
ATOM 5902 C CA . ASP A 1 753 ? -21.773 68.366 -30.984 1.00 63.19 753 ASP A CA 1
ATOM 5903 C C . ASP A 1 753 ? -21.224 69.738 -30.508 1.00 63.19 753 ASP A C 1
ATOM 5905 O O . ASP A 1 753 ? -20.910 70.609 -31.322 1.00 63.19 753 ASP A O 1
ATOM 5909 N N . LEU A 1 754 ? -20.925 69.887 -29.208 1.00 63.72 754 LEU A N 1
ATOM 5910 C CA . LEU A 1 754 ? -20.314 71.105 -28.637 1.00 63.72 754 LEU A CA 1
ATOM 5911 C C . LEU A 1 754 ? -18.854 71.351 -29.094 1.00 63.72 754 LEU A C 1
ATOM 5913 O O . LEU A 1 754 ? -18.341 72.473 -29.013 1.00 63.72 754 LEU A O 1
ATOM 5917 N N . MET A 1 755 ? -18.149 70.321 -29.583 1.00 58.25 755 MET A N 1
ATOM 5918 C CA . MET A 1 755 ? -16.854 70.503 -30.255 1.00 58.25 755 MET A CA 1
ATOM 5919 C C . MET A 1 755 ? -17.008 70.962 -31.709 1.00 58.25 755 MET A C 1
ATOM 5921 O O . MET A 1 755 ? -16.195 71.778 -32.150 1.00 58.25 755 MET A O 1
ATOM 5925 N N . GLU A 1 756 ? -18.017 70.468 -32.439 1.00 60.16 756 GLU A N 1
ATOM 5926 C CA . GLU A 1 756 ? -18.277 70.868 -33.835 1.00 60.16 756 GLU A CA 1
ATOM 5927 C C . GLU A 1 756 ? -18.554 72.386 -33.909 1.00 60.16 756 GLU A C 1
ATOM 5929 O O . GLU A 1 756 ? -17.953 73.094 -34.725 1.00 60.16 756 GLU A O 1
ATOM 5934 N N . GLU A 1 757 ? -19.326 72.918 -32.956 1.00 59.56 757 GLU A N 1
ATOM 5935 C CA . GLU A 1 757 ? -19.605 74.353 -32.794 1.00 59.56 757 GLU A CA 1
ATOM 5936 C C . GLU A 1 757 ? -18.334 75.201 -32.544 1.00 59.56 757 GLU A C 1
ATOM 5938 O O . GLU A 1 757 ? -18.061 76.175 -33.254 1.00 59.56 757 GLU A O 1
ATOM 5943 N N . LYS A 1 758 ? -17.471 74.792 -31.600 1.00 59.38 758 LYS A N 1
ATOM 5944 C CA . LYS A 1 758 ? -16.211 75.503 -31.272 1.00 59.38 758 LYS A CA 1
ATOM 5945 C C . LYS A 1 758 ? -15.168 75.494 -32.395 1.00 59.38 758 LYS A C 1
ATOM 5947 O O . LYS A 1 758 ? -14.213 76.284 -32.362 1.00 59.38 758 LYS A O 1
ATOM 5952 N N . ILE A 1 759 ? -15.280 74.579 -33.356 1.00 59.91 759 ILE A N 1
ATOM 5953 C CA . ILE A 1 759 ? -14.457 74.578 -34.573 1.00 59.91 759 ILE A CA 1
ATOM 5954 C C . ILE A 1 759 ? -15.043 75.560 -35.594 1.00 59.91 759 ILE A C 1
ATOM 5956 O O . ILE A 1 759 ? -14.289 76.338 -36.187 1.00 59.91 759 ILE A O 1
ATOM 5960 N N . TRP A 1 760 ? -16.370 75.594 -35.731 1.00 51.03 760 TRP A N 1
ATOM 5961 C CA . TRP A 1 760 ? -17.089 76.567 -36.555 1.00 51.03 760 TRP A CA 1
ATOM 5962 C C . TRP A 1 760 ? -16.788 78.020 -36.164 1.00 51.03 760 TRP A C 1
ATOM 5964 O O . TRP A 1 760 ? -16.436 78.825 -37.030 1.00 51.03 760 TRP A O 1
ATOM 5974 N N . GLU A 1 761 ? -16.801 78.355 -34.871 1.00 55.12 761 GLU A N 1
ATOM 5975 C CA . GLU A 1 761 ? -16.429 79.699 -34.400 1.00 55.12 761 GLU A CA 1
ATOM 5976 C C . GLU A 1 761 ? -14.997 80.104 -34.783 1.00 55.12 761 GLU A C 1
ATOM 5978 O O . GLU A 1 761 ? -14.744 81.236 -35.209 1.00 55.12 761 GLU A O 1
ATOM 5983 N N . ARG A 1 762 ? -14.034 79.182 -34.645 1.00 54.97 762 ARG A N 1
ATOM 5984 C CA . ARG A 1 762 ? -12.629 79.441 -35.000 1.00 54.97 762 ARG A CA 1
ATOM 5985 C C . ARG A 1 762 ? -12.453 79.648 -36.503 1.00 54.97 762 ARG A C 1
ATOM 5987 O O . ARG A 1 762 ? -11.664 80.506 -36.899 1.00 54.97 762 ARG A O 1
ATOM 5994 N N . ARG A 1 763 ? -13.206 78.914 -37.330 1.00 55.69 763 ARG A N 1
ATOM 5995 C CA . ARG A 1 763 ? -13.267 79.131 -38.785 1.00 55.69 763 ARG A CA 1
ATOM 5996 C C . ARG A 1 763 ? -13.854 80.515 -39.104 1.00 55.69 763 ARG A C 1
ATOM 5998 O O . ARG A 1 763 ? -13.213 81.276 -39.825 1.00 55.69 763 ARG A O 1
ATOM 6005 N N . ARG A 1 764 ? -14.974 80.905 -38.477 1.00 52.38 764 ARG A N 1
ATOM 6006 C CA . ARG A 1 764 ? -15.593 82.242 -38.624 1.00 52.38 764 ARG A CA 1
ATOM 6007 C C . ARG A 1 764 ? -14.615 83.380 -38.294 1.00 52.38 764 ARG A C 1
ATOM 6009 O O . ARG A 1 764 ? -14.476 84.310 -39.085 1.00 52.38 764 ARG A O 1
ATOM 6016 N N . LYS A 1 765 ? -13.887 83.286 -37.172 1.00 53.12 765 LYS A N 1
ATOM 6017 C CA . LYS A 1 765 ? -12.881 84.289 -36.759 1.00 53.12 765 LYS A CA 1
ATOM 6018 C C . LYS A 1 765 ? -11.692 84.382 -37.729 1.00 53.12 765 LYS A C 1
ATOM 6020 O O . LYS A 1 765 ? -11.253 85.488 -38.031 1.00 53.12 765 LYS A O 1
ATOM 6025 N N . LYS A 1 766 ? -11.205 83.258 -38.276 1.00 54.97 766 LYS A N 1
ATOM 6026 C CA . LYS A 1 766 ? -10.147 83.267 -39.308 1.00 54.97 766 LYS A CA 1
ATOM 6027 C C . LYS A 1 766 ? -10.591 83.936 -40.612 1.00 54.97 766 LYS A C 1
ATOM 6029 O O . LYS A 1 766 ? -9.811 84.685 -41.189 1.00 54.97 766 LYS A O 1
ATOM 6034 N N . ILE A 1 767 ? -11.827 83.698 -41.056 1.00 53.22 767 ILE A N 1
ATOM 6035 C CA . ILE A 1 767 ? -12.375 84.315 -42.276 1.00 53.22 767 ILE A CA 1
ATOM 6036 C C . ILE A 1 767 ? -12.456 85.841 -42.112 1.00 53.22 767 ILE A C 1
ATOM 6038 O O . ILE A 1 767 ? -11.967 86.567 -42.973 1.00 53.22 767 ILE A O 1
ATOM 6042 N N . LEU A 1 768 ? -12.967 86.327 -40.973 1.00 50.50 768 LEU A N 1
ATOM 6043 C CA . LEU A 1 768 ? -12.973 87.757 -40.620 1.00 50.50 768 LEU A CA 1
ATOM 6044 C C . LEU A 1 768 ? -11.566 88.381 -40.654 1.00 50.50 768 LEU A C 1
ATOM 6046 O O . LEU A 1 768 ? -11.372 89.428 -41.269 1.00 50.50 768 LEU A O 1
ATOM 6050 N N . HIS A 1 769 ? -10.573 87.709 -40.067 1.00 52.38 769 HIS A N 1
ATOM 6051 C CA . HIS A 1 769 ? -9.191 88.197 -40.043 1.00 52.38 769 HIS A CA 1
ATOM 6052 C C . HIS A 1 769 ? -8.531 88.198 -41.437 1.00 52.38 769 HIS A C 1
ATOM 6054 O O . HIS A 1 769 ? -7.710 89.067 -41.736 1.00 52.38 769 HIS A O 1
ATOM 6060 N N . SER A 1 770 ? -8.904 87.254 -42.308 1.00 53.50 770 SER A N 1
ATOM 6061 C CA . SER A 1 770 ? -8.463 87.235 -43.708 1.00 53.50 770 SER A CA 1
ATOM 6062 C C . SER A 1 770 ? -9.090 88.371 -44.517 1.00 53.50 770 SER A C 1
ATOM 6064 O O . SER A 1 770 ? -8.404 88.974 -45.335 1.00 53.50 770 SER A O 1
ATOM 6066 N N . TYR A 1 771 ? -10.365 88.695 -44.274 1.00 49.00 771 TYR A N 1
ATOM 6067 C CA . TYR A 1 771 ? -11.042 89.827 -44.914 1.00 49.00 771 TYR A CA 1
ATOM 6068 C C . TYR A 1 771 ? -10.441 91.175 -44.487 1.00 49.00 771 TYR A C 1
ATOM 6070 O O . TYR A 1 771 ? -10.198 92.021 -45.344 1.00 49.00 771 TYR A O 1
ATOM 6078 N N . GLN A 1 772 ? -10.130 91.367 -43.198 1.00 51.44 772 GLN A N 1
ATOM 6079 C CA . GLN A 1 772 ? -9.471 92.595 -42.727 1.00 51.44 772 GLN A CA 1
ATOM 6080 C C . GLN A 1 772 ? -8.074 92.785 -43.335 1.00 51.44 772 GLN A C 1
ATOM 6082 O O . GLN A 1 772 ? -7.734 93.893 -43.744 1.00 51.44 772 GLN A O 1
ATOM 6087 N N . ASN A 1 773 ? -7.279 91.717 -43.457 1.00 51.88 773 ASN A N 1
ATOM 6088 C CA . ASN A 1 773 ? -5.936 91.813 -44.035 1.00 51.88 773 ASN A CA 1
ATOM 6089 C C . ASN A 1 773 ? -5.932 92.103 -45.548 1.00 51.88 773 ASN A C 1
ATOM 6091 O O . ASN A 1 773 ? -4.951 92.653 -46.033 1.00 51.88 773 ASN A O 1
ATOM 6095 N N . TYR A 1 774 ? -6.989 91.743 -46.288 1.00 49.09 774 TYR A N 1
ATOM 6096 C CA . TYR A 1 774 ? -7.018 91.839 -47.757 1.00 49.09 774 TYR A CA 1
ATOM 6097 C C . TYR A 1 774 ? -7.581 93.167 -48.301 1.00 49.09 774 TYR A C 1
ATOM 6099 O O . TYR A 1 774 ? -7.438 93.443 -49.487 1.00 49.09 774 TYR A O 1
ATOM 6107 N N . TYR A 1 775 ? -8.231 93.981 -47.458 1.00 51.69 775 TYR A N 1
ATOM 6108 C CA . TYR A 1 775 ? -8.896 95.228 -47.879 1.00 51.69 775 TYR A CA 1
ATOM 6109 C C . TYR A 1 775 ? -8.442 96.493 -47.124 1.00 51.69 775 TYR A C 1
ATOM 6111 O O . TYR A 1 775 ? -8.914 97.581 -47.444 1.00 51.69 775 TYR A O 1
ATOM 6119 N N . VAL A 1 776 ? -7.551 96.384 -46.125 1.00 53.28 776 VAL A N 1
ATOM 6120 C CA . VAL A 1 776 ? -7.163 97.516 -45.243 1.00 53.28 776 VAL A CA 1
ATOM 6121 C C . VAL A 1 776 ? -5.660 97.859 -45.305 1.00 53.28 776 VAL A C 1
ATOM 6123 O O . VAL A 1 776 ? -5.233 98.874 -44.759 1.00 53.28 776 VAL A O 1
ATOM 6126 N N . ARG A 1 777 ? -4.833 97.067 -46.002 1.00 47.12 777 ARG A N 1
ATOM 6127 C CA . ARG A 1 777 ? -3.422 97.391 -46.289 1.00 47.12 777 ARG A CA 1
ATOM 6128 C C . ARG A 1 777 ? -3.121 97.174 -47.777 1.00 47.12 777 ARG A C 1
ATOM 6130 O O . ARG A 1 777 ? -3.566 96.183 -48.336 1.00 47.12 777 ARG A O 1
ATOM 6137 N N . GLU A 1 778 ? -2.349 98.102 -48.349 1.00 40.47 778 GLU A N 1
ATOM 6138 C CA . GLU A 1 778 ? -1.845 98.154 -49.740 1.00 40.47 778 GLU A CA 1
ATOM 6139 C C . GLU A 1 778 ? -2.836 98.515 -50.872 1.00 40.47 778 GLU A C 1
ATOM 6141 O O . GLU A 1 778 ? -3.303 97.659 -51.623 1.00 40.47 778 GLU A O 1
ATOM 6146 N N . PRO A 1 779 ? -3.041 99.820 -51.125 1.00 37.59 779 PRO A N 1
ATOM 6147 C CA . PRO A 1 779 ? -3.245 100.350 -52.466 1.00 37.59 779 PRO A CA 1
ATOM 6148 C C . PRO A 1 779 ? -1.911 100.780 -53.120 1.00 37.59 779 PRO A C 1
ATOM 6150 O O . PRO A 1 779 ? -1.026 101.315 -52.460 1.00 37.59 779 PRO A O 1
ATOM 6153 N N . ALA A 1 780 ? -1.839 100.634 -54.448 1.00 33.53 780 ALA A N 1
ATOM 6154 C CA . ALA A 1 780 ? -0.855 101.234 -55.365 1.00 33.53 780 ALA A CA 1
ATOM 6155 C C . ALA A 1 780 ? 0.626 100.776 -55.299 1.00 33.53 780 ALA A C 1
ATOM 6157 O O . ALA A 1 780 ? 1.492 101.464 -54.770 1.00 33.53 780 ALA A O 1
ATOM 6158 N N . SER A 1 781 ? 0.961 99.733 -56.070 1.00 35.06 781 SER A N 1
ATOM 6159 C CA . SER A 1 781 ? 1.982 99.869 -57.135 1.00 35.06 781 SER A CA 1
ATOM 6160 C C . SER A 1 781 ? 1.987 98.689 -58.122 1.00 35.06 781 SER A C 1
ATOM 6162 O O . SER A 1 781 ? 2.563 97.644 -57.859 1.00 35.06 781 SER A O 1
ATOM 6164 N N . LEU A 1 782 ? 1.373 98.884 -59.297 1.00 33.41 782 LEU A N 1
ATOM 6165 C CA . LEU A 1 782 ? 1.944 98.501 -60.601 1.00 33.41 782 LEU A CA 1
ATOM 6166 C C . LEU A 1 782 ? 1.084 99.117 -61.723 1.00 33.41 782 LEU A C 1
ATOM 6168 O O . LEU A 1 782 ? 0.136 98.515 -62.222 1.00 33.41 782 LEU A O 1
ATOM 6172 N N . HIS A 1 783 ? 1.397 100.357 -62.100 1.00 34.75 783 HIS A N 1
ATOM 6173 C CA . HIS A 1 783 ? 0.865 100.988 -63.310 1.00 34.75 783 HIS A CA 1
ATOM 6174 C C . HIS A 1 783 ? 1.987 101.039 -64.351 1.00 34.75 783 HIS A C 1
ATOM 6176 O O . HIS A 1 783 ? 2.810 101.949 -64.356 1.00 34.75 783 HIS A O 1
ATOM 6182 N N . GLY A 1 784 ? 2.035 100.015 -65.204 1.00 31.64 784 GLY A N 1
ATOM 6183 C CA . GLY A 1 784 ? 2.828 99.994 -66.431 1.00 31.64 784 GLY A CA 1
ATOM 6184 C C . GLY A 1 784 ? 1.877 100.032 -67.624 1.00 31.64 784 GLY A C 1
ATOM 6185 O O . GLY A 1 784 ? 1.017 99.161 -67.742 1.00 31.64 784 GLY A O 1
ATOM 6186 N N . TYR A 1 785 ? 2.011 101.060 -68.462 1.00 30.77 785 TYR A N 1
ATOM 6187 C CA . TYR A 1 785 ? 1.195 101.317 -69.658 1.00 30.77 785 TYR A CA 1
ATOM 6188 C C . TYR A 1 785 ? 1.105 100.053 -70.558 1.00 30.77 785 TYR A C 1
ATOM 6190 O O . TYR A 1 785 ? 2.110 99.378 -70.753 1.00 30.77 785 TYR A O 1
ATOM 6198 N N . THR A 1 786 ? -0.082 99.560 -70.967 1.00 31.62 786 THR A N 1
ATOM 6199 C CA . THR A 1 786 ? -0.904 99.968 -72.149 1.00 31.62 786 THR A CA 1
ATOM 6200 C C . THR A 1 786 ? -0.096 100.009 -73.468 1.00 31.62 786 THR A C 1
ATOM 6202 O O . THR A 1 786 ? 1.047 100.431 -73.430 1.00 31.62 786 THR A O 1
ATOM 6205 N N . ASN A 1 787 ? -0.567 99.730 -74.690 1.00 33.94 787 ASN A N 1
ATOM 6206 C CA . ASN A 1 787 ? -1.873 99.379 -75.285 1.00 33.94 787 ASN A CA 1
ATOM 6207 C C . ASN A 1 787 ? -1.591 98.861 -76.739 1.00 33.94 787 ASN A C 1
ATOM 6209 O O . ASN A 1 787 ? -0.423 98.777 -77.107 1.00 33.94 787 ASN A O 1
ATOM 6213 N N . THR A 1 788 ? -2.496 98.481 -77.656 1.00 33.22 788 THR A N 1
ATOM 6214 C CA . THR A 1 788 ? -3.974 98.384 -77.749 1.00 33.22 788 THR A CA 1
ATOM 6215 C C . THR A 1 788 ? -4.313 97.300 -78.796 1.00 33.22 788 THR A C 1
ATOM 6217 O O . THR A 1 788 ? -3.564 97.157 -79.761 1.00 33.22 788 THR A O 1
ATOM 6220 N N . ARG A 1 789 ? -5.506 96.679 -78.749 1.00 27.58 789 ARG A N 1
ATOM 6221 C CA . ARG A 1 789 ? -6.387 96.565 -79.943 1.00 27.58 789 ARG A CA 1
ATOM 6222 C C . ARG A 1 789 ? -7.824 96.188 -79.561 1.00 27.58 789 ARG A C 1
ATOM 6224 O O . ARG A 1 789 ? -8.077 95.121 -79.015 1.00 27.58 789 ARG A O 1
ATOM 6231 N N . ASN A 1 790 ? -8.748 97.096 -79.870 1.00 29.08 790 ASN A N 1
ATOM 6232 C CA . ASN A 1 790 ? -10.192 96.947 -79.683 1.00 29.08 790 ASN A CA 1
ATOM 6233 C C . ASN A 1 790 ? -10.809 96.112 -80.813 1.00 29.08 790 ASN A C 1
ATOM 6235 O O . ASN A 1 790 ? -10.495 96.391 -81.967 1.00 29.08 790 ASN A O 1
ATOM 6239 N N . ILE A 1 791 ? -11.778 95.244 -80.498 1.00 30.53 791 ILE A N 1
ATOM 6240 C CA . ILE A 1 791 ? -12.972 94.960 -81.327 1.00 30.53 791 ILE A CA 1
ATOM 6241 C C . ILE A 1 791 ? -14.182 94.843 -80.353 1.00 30.53 791 ILE A C 1
ATOM 6243 O O . ILE A 1 791 ? -13.960 94.429 -79.212 1.00 30.53 791 ILE A O 1
ATOM 6247 N N . PRO A 1 792 ? -15.408 95.306 -80.701 1.00 30.33 792 PRO A N 1
ATOM 6248 C CA . PRO A 1 792 ? -16.374 95.817 -79.714 1.00 30.33 792 PRO A CA 1
ATOM 6249 C C . PRO A 1 792 ? -17.662 94.966 -79.562 1.00 30.33 792 PRO A C 1
ATOM 6251 O O . PRO A 1 792 ? -17.702 93.824 -80.004 1.00 30.33 792 PRO A O 1
ATOM 6254 N N . LEU A 1 793 ? -18.721 95.589 -79.001 1.00 29.86 793 LEU A N 1
ATOM 6255 C CA . LEU A 1 793 ? -20.082 95.084 -78.688 1.00 29.86 793 LEU A CA 1
ATOM 6256 C C . LEU A 1 793 ? -20.146 94.340 -77.336 1.00 29.86 793 LEU A C 1
ATOM 6258 O O . LEU A 1 793 ? -19.617 93.247 -77.205 1.00 29.86 793 LEU A O 1
ATOM 6262 N N . ARG A 1 794 ? -20.652 94.891 -76.218 1.00 24.81 794 ARG A N 1
ATOM 6263 C CA . ARG A 1 794 ? -21.732 95.867 -75.905 1.00 24.81 794 ARG A CA 1
ATOM 6264 C C . ARG A 1 794 ? -23.154 95.296 -76.024 1.00 24.81 794 ARG A C 1
ATOM 6266 O O . ARG A 1 794 ? -23.691 95.231 -77.118 1.00 24.81 794 ARG A O 1
ATOM 6273 N N . GLY A 1 795 ? -23.789 95.100 -74.862 1.00 25.42 795 GLY A N 1
ATOM 6274 C CA . GLY A 1 795 ? -25.231 95.319 -74.675 1.00 25.42 795 GLY A CA 1
ATOM 6275 C C . GLY A 1 795 ? -26.124 94.080 -74.565 1.00 25.42 795 GLY A C 1
ATOM 6276 O O . GLY A 1 795 ? -26.531 93.545 -75.582 1.00 25.42 795 GLY A O 1
ATOM 6277 N N . HIS A 1 796 ? -26.446 93.698 -73.323 1.00 30.11 796 HIS A N 1
ATOM 6278 C CA . HIS A 1 796 ? -27.774 93.365 -72.748 1.00 30.11 796 HIS A CA 1
ATOM 6279 C C . HIS A 1 796 ? -27.527 92.489 -71.500 1.00 30.11 796 HIS A C 1
ATOM 6281 O O . HIS A 1 796 ? -26.874 91.457 -71.594 1.00 30.11 796 HIS A O 1
ATOM 6287 N N . PHE A 1 797 ? -27.716 92.964 -70.263 1.00 28.88 797 PHE A N 1
ATOM 6288 C CA . PHE A 1 797 ? -28.959 93.320 -69.552 1.00 28.88 797 PHE A CA 1
ATOM 6289 C C . PHE A 1 797 ? -29.976 92.172 -69.415 1.00 28.88 797 PHE A C 1
ATOM 6291 O O . PHE A 1 797 ? -30.409 91.598 -70.403 1.00 28.88 797 PHE A O 1
ATOM 6298 N N . GLU A 1 798 ? -30.354 91.928 -68.154 1.00 30.53 798 GLU A N 1
ATOM 6299 C CA . GLU A 1 798 ? -31.386 91.003 -67.646 1.00 30.53 798 GLU A CA 1
ATOM 6300 C C . GLU A 1 798 ? -31.173 89.487 -67.830 1.00 30.53 798 GLU A C 1
ATOM 6302 O O . GLU A 1 798 ? -31.887 88.796 -68.548 1.00 30.53 798 GLU A O 1
ATOM 6307 N N . HIS A 1 799 ? -30.266 88.949 -67.009 1.00 42.88 799 HIS A N 1
ATOM 6308 C CA . HIS A 1 799 ? -30.203 87.537 -66.616 1.00 42.88 799 HIS A CA 1
ATOM 6309 C C . HIS A 1 799 ? -30.051 87.473 -65.076 1.00 42.88 799 HIS A C 1
ATOM 6311 O O . HIS A 1 799 ? -29.165 88.141 -64.549 1.00 42.88 799 HIS A O 1
ATOM 6317 N N . ARG A 1 800 ? -30.842 86.766 -64.244 1.00 30.17 800 ARG A N 1
ATOM 6318 C CA . ARG A 1 800 ? -31.858 85.702 -64.441 1.00 30.17 800 ARG A CA 1
ATOM 6319 C C . ARG A 1 800 ? -31.304 84.531 -65.275 1.00 30.17 800 ARG A C 1
ATOM 6321 O O . ARG A 1 800 ? -30.938 84.693 -66.425 1.00 30.17 800 ARG A O 1
ATOM 6328 N N . TYR A 1 801 ? -31.133 83.330 -64.749 1.00 29.22 801 TYR A N 1
ATOM 6329 C CA . TYR A 1 801 ? -32.138 82.463 -64.133 1.00 29.22 801 TYR A CA 1
ATOM 6330 C C . TYR A 1 801 ? -31.429 81.620 -63.038 1.00 29.22 801 TYR A C 1
ATOM 6332 O O . TYR A 1 801 ? -30.234 81.362 -63.170 1.00 29.22 801 TYR A O 1
ATOM 6340 N N . VAL A 1 802 ? -32.000 81.503 -61.827 1.00 37.31 802 VAL A N 1
ATOM 6341 C CA . VAL A 1 802 ? -33.061 80.552 -61.388 1.00 37.31 802 VAL A CA 1
ATOM 6342 C C . VAL A 1 802 ? -32.504 79.157 -61.126 1.00 37.31 802 VAL A C 1
ATOM 6344 O O . VAL A 1 802 ? -31.793 78.641 -62.008 1.00 37.31 802 VAL A O 1
#

InterPro domains:
  IPR000203 GPS motif [SM00303] (373-423)
  IPR051223 Polycystin [PTHR10877] (482-740)

Sequence (802 aa):
MVDILEQVQVLDLQQVKQVSSTLEHVINKPEELSDESQVKAADTLKTLEEVLTTQSSELGAEELEKTAAHLVSGAVNVLEASSQSAGKKREEAQLQNRTSDFQKNEEATTTAFQAIDNLALAMIDRKYRDEKPTLVQAKDFLMSLARSGCEGPGARFIQTGGETKAYFQIPKNTTTNLCINGTVGSQTYFTPQNPFEYANNAEDVRTPVLGLSVLGDRRKLIVRNLEDDESIESINPVQNTATPVNGTAMSSNSRQITVHRFNTSEPGVAFYVRVNPDVSGDDANVTLRAYLKRGDVVTPGDYSHNVTLTRTGYTSDGRTMTGMQPYSWFLNQSTLNISDEQETWAIGIQRVPTVDENGEISDSRVLYNTSITAYKCISFDETMKTWTDNGCKVGSKTTGEQLHCICDRLTPAFAGFVAPNPLDLGSSFTFNLDRSVIALVTVCVVMALYIVAVFIGRSADLNDERKRQKLSKTKGNGYLSHHLWVSVVKFPSGHFTRVQRISCCLSLLMSFMLVNIMFYRGDRDLLSKVTIGDVELSLPFSLTSFIIGLQSSLIALPINVFIVVLFRYSGTRQEASTSLHTSKPKNKSRYGVTLKDQHIGELVLPRYLPKVQNLRSEFNAEYTADPTAYIDRLKKDAALKKVDTRYVIKKEGSKVTVDQRPYRPFPWWCRIVAWLLVAAIVVVSGAFTVLYGNEYGRAKSQSWLFAFLISFLTDVIILQPIKIILVIIFFKLVTKKTKVTPETISMIQSRMDLMEEKIWERRRKKILHSYQNYYVREPASLHGYTNTRNIPLRGHFEHRYV